Protein AF-0000000082271107 (afdb_homodimer)

Radius of gyration: 30.59 Å; Cα contacts (8 Å, |Δi|>4): 2003; chains: 2; bounding box: 73×80×65 Å

InterPro domains:
  IPR002496 Phosphoribosyl-AMP cyclohydrolase domain [PF01502] (279-354)
  IPR008179 Phosphoribosyl-ATP pyrophosphohydrolase [TIGR03188] (360-439)
  IPR021130 Phosphoribosyl-ATP pyrophosphohydrolase-like [PF01503] (360-442)

Organism: NCBI:txid303405

Secondary structure (DSSP, 8-state):
----EEEEESSS-TTSGGGTTGGGGSEEEE-TTTS-HHHHHHHHHHHHHHHHHHH-----SSHHHHHHHHHHHHHHHHHHHHHHHHIIIIIS---TTTSEEEEE--HHHHHHTTTHHHHHHHHTT-SEEEEETT-HHHHHHH-S-GGGEEEEEEGGG--HHHHHHHTTT-SEEEEEPPSS--HHHHHHHHHHHHHH---SS-EEEEEEEPP-TTS-HHHHHHHHHHHHHHSGGGTEEEEEES--HHHHHHHHHHT-----TT-PEEEEEE-TT-BEEEEEEE-HHHHHHHHHHTB-EEEETTTTEEEETTTTTS--EEEEEEEE-TTSSEEEEEEEE--SS---SSTTSSSBTTBS--HHHHHHHHHHHHHHHPPTT-HHHHHHH-HHHHHHHHHHHHHHHHH--SHHHHHHHHHHHHHHHHHHHHHTT--HHHHHHHHHHHTT--SPP--PPPHHHHHHHHHHHHHTT-/----EEEEESSS-TTSGGGTTGGGGSEEEE-TTTS-HHHHHHHHHHHHHHHHHHH-----SSHHHHHHHHHHHHHHHHHHHHHHHHIIIIIS---TTTSEEEEE--HHHHHHTTTHHHHHHHHTT-SEEEEETT-HHHHHHH-S-GGGEEEEEEGGG--HHHHHHHTTT-SEEEEEPPSS--HHHHHHHHHHHHHH---SS-EEEEEEEPP-TTS-HHHHHHHHHHHHHHSGGGTEEEEEES--HHHHHHHHHHT-----TT-PEEEEEE-TT-BEEEEEEE-HHHHHHHHHHTB-EEEETTTTEEEETTTTTS--EEEEEEEE-TTSSEEEEEEEE--SS---SSTTSSSBTTBS--HHHHHHHHHHHHHHHPPTT-HHHHHHH-HHHHHHHHHHHHHHHHH--SHHHHHHHHHHHHHHHHHHHHHTT--HHHHHHHHHHHTT--SPP--PPPHHHHHHHHHHHHGGG-

pLDDT: mean 90.33, std 12.38, range [27.52, 98.75]

Sequence (940 aa):
MTSLPFPSFANSSPTDGSSQHLSASGCCRISPQTCSSAFTDDYLAICAKNKEQALVDDSIEDKAAKDEAKKLKKKYMKQGMAMASKYLQETSKLDVSIVDVQVVIEPAQIIQTDGCVCACFLDAGCASIVIDGSNLEALDAAKIPKERVVATFDGSDLDSSAIEAALGFASTVSVRLPTGLEKEKLMEIVNQVLTFVPSKSDKVIFELLHPTSSAPIEELTDLVAEISKKCKDGKGSIALIDPTAFELGMSYAACMKTDREDGLYTTVVCTRAGEALGLVYSSKESIVAALECGRGVYYSRSRNGLWRKGDTSGHYQTLHRLDVDCDGDALRFTVTQRGDDTAAFCHLNTLTCWGEPCGLRHLEGTLRERLQSAPEGSYTKRLFDDEELLRDKLVEEAQELSEATEPNDVAGELADVLYFAMVRAIKAGVSIDDAIAELDRRTRKVTRRKGDSKAFRIAAGNEILGKTEKMTSLPFPSFANSSPTDGSSQHLSASGCCRISPQTCSSAFTDDYLAICAKNKEQALVDDSIEDKAAKDEAKKLKKKYMKQGMAMASKYLQETSKLDVSIVDVQVVIEPAQIIQTDGCVCACFLDAGCASIVIDGSNLEALDAAKIPKERVVATFDGSDLDSSAIEAALGFASTVSVRLPTGLEKEKLMEIVNQVLTFVPSKSDKVIFELLHPTSSAPIEELTDLVAEISKKCKDGKGSIALIDPTAFELGMSYAACMKTDREDGLYTTVVCTRAGEALGLVYSSKESIVAALECGRGVYYSRSRNGLWRKGDTSGHYQTLHRLDVDCDGDALRFTVTQRGDDTAAFCHLNTLTCWGEPCGLRHLEGTLRERLQSAPEGSYTKRLFDDEELLRDKLVEEAQELSEATEPNDVAGELADVLYFAMVRAIKAGVSIDDAIAELDRRTRKVTRRKGDSKAFRIAAGNEILGKTEK

Solvent-accessible surface area (backbone atoms only — not comparable to full-atom values): 46032 Å² total; per-residue (Å²): 50,52,21,51,53,26,41,21,24,50,66,40,46,52,66,37,81,76,30,53,26,44,47,24,46,28,26,30,34,42,26,45,82,51,19,48,70,83,48,25,57,60,47,52,50,34,47,51,37,20,28,56,28,52,66,54,70,55,82,49,83,51,64,70,60,21,51,52,32,48,51,49,33,50,49,33,49,54,51,25,23,51,48,37,31,42,42,40,43,66,70,44,61,41,61,43,48,68,22,42,31,30,40,50,50,57,49,67,60,24,50,64,9,61,7,42,47,52,51,28,40,24,48,40,15,29,55,31,41,32,35,58,30,83,40,59,66,27,52,62,32,31,78,62,64,30,85,35,24,30,26,36,46,57,52,82,67,73,47,66,66,53,52,50,60,34,52,77,47,15,33,25,40,30,34,35,53,67,80,92,61,55,70,68,60,50,50,49,51,53,54,49,51,52,63,61,51,70,52,84,83,36,33,39,31,41,31,42,66,72,70,64,97,80,58,62,67,62,60,55,26,50,51,47,25,53,53,26,67,70,19,56,75,46,30,25,36,33,33,32,45,58,52,47,30,61,57,48,22,46,33,43,46,42,46,44,50,58,89,48,91,86,62,40,32,48,26,40,34,19,35,78,66,35,28,53,32,43,79,51,32,27,37,57,64,17,45,18,51,16,31,60,68,28,29,45,33,25,34,35,77,92,73,68,37,77,36,56,48,25,76,85,80,53,28,28,30,42,42,52,27,43,46,50,22,44,86,17,49,38,37,34,41,28,29,49,72,31,36,88,91,55,50,25,71,24,94,86,68,22,45,17,30,72,39,75,64,46,32,69,61,32,50,50,54,51,50,56,51,37,74,74,61,47,56,88,86,37,53,69,40,46,44,71,71,32,61,67,58,38,38,47,46,30,34,46,30,34,48,49,33,60,67,43,73,52,47,69,52,30,25,48,25,46,30,47,32,51,51,45,51,47,52,55,31,48,74,54,74,33,55,72,60,51,17,28,38,47,47,40,24,57,69,39,41,72,77,83,68,85,80,77,81,63,53,66,50,26,36,50,50,6,50,61,19,43,60,63,58,115,50,52,20,51,52,24,40,22,22,49,67,40,48,55,65,37,82,75,29,53,24,45,46,24,46,26,26,33,35,41,25,45,82,55,20,49,68,84,48,26,55,60,47,51,51,34,47,50,37,20,28,56,27,52,67,52,69,54,81,49,83,52,65,69,61,21,52,50,33,48,51,48,34,50,49,32,48,53,50,24,23,52,47,36,32,45,42,40,44,66,70,42,61,43,59,42,47,70,23,42,31,31,38,49,49,58,48,67,57,25,49,64,9,61,7,41,47,52,54,28,40,24,48,40,15,28,55,31,40,32,34,57,29,84,40,60,67,28,53,62,31,30,79,63,65,31,85,34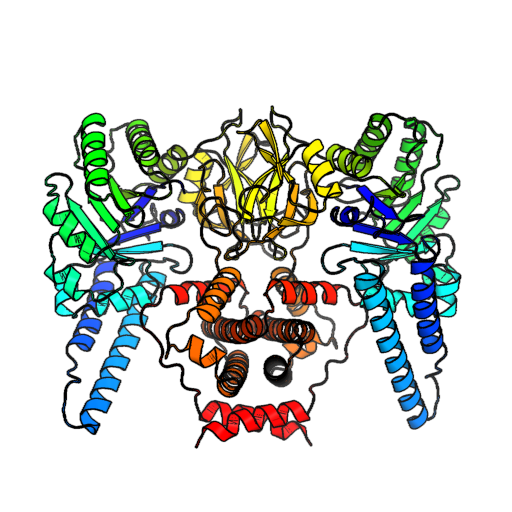,24,30,27,35,46,57,51,82,69,72,48,65,67,51,52,49,59,34,50,77,45,15,34,26,41,30,32,36,52,66,80,92,61,54,70,70,57,49,50,50,52,53,54,48,54,52,65,62,51,70,51,82,83,37,33,39,32,39,31,41,65,71,70,64,97,80,58,64,68,62,60,55,24,50,51,47,26,52,52,26,66,70,17,55,73,49,28,23,37,33,33,31,46,58,50,47,31,62,56,48,22,46,32,42,48,42,45,43,51,60,89,47,91,85,64,41,32,48,25,39,33,20,34,77,67,36,28,54,31,43,79,50,32,27,38,58,64,18,46,18,51,17,30,60,69,27,28,44,34,25,35,35,77,93,73,69,38,79,36,56,48,24,77,84,81,53,29,27,32,43,42,52,26,43,46,50,21,44,85,17,48,37,38,36,42,28,28,48,73,31,34,88,90,56,51,24,70,23,94,86,68,22,44,17,30,72,38,74,66,48,32,69,61,31,50,50,53,52,50,55,50,35,74,76,63,46,56,87,87,37,52,68,41,46,43,72,71,30,62,66,59,39,38,53,44,30,34,36,29,36,49,48,33,60,66,42,73,51,48,70,52,31,25,49,25,45,30,47,32,51,49,45,52,47,53,55,31,48,74,54,72,34,53,72,61,51,19,28,39,47,48,40,24,58,69,39,39,72,77,81,68,86,80,77,82,66,36,68,61,14,38,54,48,15,54,63,19,52,62,64,73,116

Structure (mmCIF, N/CA/C/O backbone):
data_AF-0000000082271107-model_v1
#
loop_
_entity.id
_entity.type
_entity.pdbx_description
1 polymer 'phosphoribosyl-ATP diphosphatase'
#
loop_
_atom_site.group_PDB
_atom_site.id
_atom_site.type_symbol
_atom_site.label_atom_id
_atom_site.label_alt_id
_atom_site.label_comp_id
_atom_site.label_asym_id
_atom_site.label_entity_id
_atom_site.label_seq_id
_atom_site.pdbx_PDB_ins_code
_atom_site.Cartn_x
_atom_site.Cartn_y
_atom_site.Cartn_z
_atom_site.occupancy
_atom_site.B_iso_or_equiv
_atom_site.auth_seq_id
_atom_site.auth_comp_id
_atom_site.auth_asym_id
_atom_site.auth_atom_id
_atom_site.pdbx_PDB_model_num
ATOM 1 N N . MET A 1 1 ? 11.719 -8.117 -15.398 1 74.5 1 MET A N 1
ATOM 2 C CA . MET A 1 1 ? 11.781 -8.758 -14.086 1 74.5 1 MET A CA 1
ATOM 3 C C . MET A 1 1 ? 12.891 -9.805 -14.047 1 74.5 1 MET A C 1
ATOM 5 O O . MET A 1 1 ? 13.102 -10.531 -15.023 1 74.5 1 MET A O 1
ATOM 9 N N . THR A 1 2 ? 13.57 -9.766 -12.883 1 74.62 2 THR A N 1
ATOM 10 C CA . THR A 1 2 ? 14.672 -10.703 -12.688 1 74.62 2 THR A CA 1
ATOM 11 C C . THR A 1 2 ? 14.141 -12.133 -12.539 1 74.62 2 THR A C 1
ATOM 13 O O . THR A 1 2 ? 13.109 -12.352 -11.906 1 74.62 2 THR A O 1
ATOM 16 N N . SER A 1 3 ? 14.82 -12.992 -13.18 1 82.94 3 SER A N 1
ATOM 17 C CA . SER A 1 3 ? 14.5 -14.406 -13.055 1 82.94 3 SER A CA 1
ATOM 18 C C . SER A 1 3 ? 14.992 -14.969 -11.727 1 82.94 3 SER A C 1
ATOM 20 O O . SER A 1 3 ? 16.203 -14.938 -11.445 1 82.94 3 SER A O 1
ATOM 22 N N . LEU A 1 4 ? 14.055 -15.422 -10.938 1 91.69 4 LEU A N 1
ATOM 23 C CA . LEU A 1 4 ? 14.391 -15.852 -9.586 1 91.69 4 LEU A CA 1
ATOM 24 C C . LEU A 1 4 ? 14.148 -17.344 -9.414 1 91.69 4 LEU A C 1
ATOM 26 O O . LEU A 1 4 ? 13.289 -17.922 -10.078 1 91.69 4 LEU A O 1
ATOM 30 N N . PRO A 1 5 ? 15 -17.953 -8.609 1 95.19 5 PRO A N 1
ATOM 31 C CA . PRO A 1 5 ? 14.766 -19.375 -8.305 1 95.19 5 PRO A CA 1
ATOM 32 C C . PRO A 1 5 ? 13.602 -19.578 -7.34 1 95.19 5 PRO A C 1
ATOM 34 O O . PRO A 1 5 ? 13.289 -18.703 -6.543 1 95.19 5 PRO A O 1
ATOM 37 N N . PHE A 1 6 ? 12.969 -20.734 -7.508 1 96.31 6 PHE A N 1
ATOM 38 C CA . PHE A 1 6 ? 11.914 -21.141 -6.586 1 96.31 6 PHE A CA 1
ATOM 39 C C . PHE A 1 6 ? 12.016 -22.641 -6.293 1 96.31 6 PHE A C 1
ATOM 41 O O . PHE A 1 6 ? 12.664 -23.375 -7.035 1 96.31 6 PHE A O 1
ATOM 48 N N . PRO A 1 7 ? 11.5 -23.094 -5.152 1 95.56 7 PRO A N 1
ATOM 49 C CA . PRO A 1 7 ? 11.602 -24.516 -4.793 1 95.56 7 PRO A CA 1
ATOM 50 C C . PRO A 1 7 ? 10.609 -25.391 -5.547 1 95.56 7 PRO A C 1
ATOM 52 O O . PRO A 1 7 ? 9.445 -25.016 -5.707 1 95.56 7 PRO A O 1
ATOM 55 N N . SER A 1 8 ? 11.102 -26.469 -5.98 1 95.38 8 SER A N 1
ATOM 56 C CA . SER A 1 8 ? 10.281 -27.562 -6.488 1 95.38 8 SER A CA 1
ATOM 57 C C . SER A 1 8 ? 10.336 -28.766 -5.566 1 95.38 8 SER A C 1
ATOM 59 O O . SER A 1 8 ? 11.383 -29.406 -5.438 1 95.38 8 SER A O 1
ATOM 61 N N . PHE A 1 9 ? 9.219 -29.016 -4.996 1 92.88 9 PHE A N 1
ATOM 62 C CA . PHE A 1 9 ? 9.133 -30.125 -4.07 1 92.88 9 PHE A CA 1
ATOM 63 C C . PHE A 1 9 ? 8.781 -31.422 -4.809 1 92.88 9 PHE A C 1
ATOM 65 O O . PHE A 1 9 ? 7.605 -31.766 -4.957 1 92.88 9 PHE A O 1
ATOM 72 N N . ALA A 1 10 ? 9.812 -32.094 -5.199 1 90.44 10 ALA A N 1
ATOM 73 C CA . ALA A 1 10 ? 9.641 -33.312 -5.984 1 90.44 10 ALA A CA 1
ATOM 74 C C . ALA A 1 10 ? 9.586 -34.531 -5.078 1 90.44 10 ALA A C 1
ATOM 76 O O . ALA A 1 10 ? 8.773 -35.438 -5.301 1 90.44 10 ALA A O 1
ATOM 77 N N . ASN A 1 11 ? 10.438 -34.531 -4.117 1 87.38 11 ASN A N 1
ATOM 78 C CA . ASN A 1 11 ? 10.508 -35.656 -3.199 1 87.38 11 ASN A CA 1
ATOM 79 C C . ASN A 1 11 ? 10.172 -35.25 -1.77 1 87.38 11 ASN A C 1
ATOM 81 O O . ASN A 1 11 ? 9.953 -36.094 -0.907 1 87.38 11 ASN A O 1
ATOM 85 N N . SER A 1 12 ? 10.219 -34 -1.545 1 85.5 12 SER A N 1
ATOM 86 C CA . SER A 1 12 ? 9.867 -33.438 -0.238 1 85.5 12 SER A CA 1
ATOM 87 C C . SER A 1 12 ? 8.523 -32.719 -0.277 1 85.5 12 SER A C 1
ATOM 89 O O . SER A 1 12 ? 7.953 -32.531 -1.352 1 85.5 12 SER A O 1
ATOM 91 N N . SER A 1 13 ? 8.133 -32.469 0.992 1 87.56 13 SER A N 1
ATOM 92 C CA . SER A 1 13 ? 6.895 -31.703 1.141 1 87.56 13 SER A CA 1
ATOM 93 C C . SER A 1 13 ? 7.172 -30.281 1.614 1 87.56 13 SER A C 1
ATOM 95 O O . SER A 1 13 ? 8.148 -30.047 2.318 1 87.56 13 SER A O 1
ATOM 97 N N . PRO A 1 14 ? 6.301 -29.422 1.194 1 88.62 14 PRO A N 1
ATOM 98 C CA . PRO A 1 14 ? 6.473 -28.047 1.68 1 88.62 14 PRO A CA 1
ATOM 99 C C . PRO A 1 14 ? 6.332 -27.938 3.197 1 88.62 14 PRO A C 1
ATOM 101 O O . PRO A 1 14 ? 6.668 -26.906 3.777 1 88.62 14 PRO A O 1
ATOM 104 N N . THR A 1 15 ? 5.859 -28.969 3.881 1 87.69 15 THR A N 1
ATOM 105 C CA . THR A 1 15 ? 5.637 -28.922 5.32 1 87.69 15 THR A CA 1
ATOM 106 C C . THR A 1 15 ? 6.789 -29.562 6.074 1 87.69 15 THR A C 1
ATOM 108 O O . THR A 1 15 ? 6.809 -29.578 7.309 1 87.69 15 THR A O 1
ATOM 111 N N . ASP A 1 16 ? 7.633 -30.109 5.27 1 85.5 16 ASP A N 1
ATOM 112 C CA . ASP A 1 16 ? 8.812 -30.656 5.926 1 85.5 16 ASP A CA 1
ATOM 113 C C . ASP A 1 16 ? 9.57 -29.578 6.695 1 85.5 16 ASP A C 1
ATOM 115 O O . ASP A 1 16 ? 9.641 -28.422 6.254 1 85.5 16 ASP A O 1
ATOM 119 N N . GLY A 1 17 ? 10.031 -29.891 7.879 1 79.56 17 GLY A N 1
ATOM 120 C CA . GLY A 1 17 ? 10.68 -28.938 8.766 1 79.56 17 GLY A CA 1
ATOM 121 C C . GLY A 1 17 ? 11.68 -28.031 8.055 1 79.56 17 GLY A C 1
ATOM 122 O O . GLY A 1 17 ? 11.617 -26.812 8.18 1 79.56 17 GLY A O 1
ATOM 123 N N . SER A 1 18 ? 12.453 -28.594 7.234 1 79.75 18 SER A N 1
ATOM 124 C CA . SER A 1 18 ? 13.516 -27.828 6.586 1 79.75 18 SER A CA 1
ATOM 125 C C . SER A 1 18 ? 12.984 -27.047 5.387 1 79.75 18 SER A C 1
ATOM 127 O O . SER A 1 18 ? 13.656 -26.156 4.875 1 79.75 18 SER A O 1
ATOM 129 N N . SER A 1 19 ? 11.719 -27.312 5.008 1 86.06 19 SER A N 1
ATOM 130 C CA . SER A 1 19 ? 11.188 -26.719 3.783 1 86.06 19 SER A CA 1
ATOM 131 C C . SER A 1 19 ? 10.023 -25.781 4.082 1 86.06 19 SER A C 1
ATOM 133 O O . SER A 1 19 ? 9.484 -25.156 3.174 1 86.06 19 SER A O 1
ATOM 135 N N . GLN A 1 20 ? 9.617 -25.641 5.289 1 85.5 20 GLN A N 1
ATOM 136 C CA . GLN A 1 20 ? 8.344 -25.047 5.707 1 85.5 20 GLN A CA 1
ATOM 137 C C . GLN A 1 20 ? 8.219 -23.609 5.234 1 85.5 20 GLN A C 1
ATOM 139 O O . GLN A 1 20 ? 7.117 -23.125 4.984 1 85.5 20 GLN A O 1
ATOM 144 N N . HIS A 1 21 ? 9.289 -22.922 4.938 1 90.75 21 HIS A N 1
ATOM 145 C CA . HIS A 1 21 ? 9.172 -21.5 4.652 1 90.75 21 HIS A CA 1
ATOM 146 C C . HIS A 1 21 ? 9.766 -21.156 3.289 1 90.75 21 HIS A C 1
ATOM 148 O O . HIS A 1 21 ? 9.859 -19.984 2.922 1 90.75 21 HIS A O 1
ATOM 154 N N . LEU A 1 22 ? 9.969 -22.172 2.518 1 94.75 22 LEU A N 1
ATOM 155 C CA . LEU A 1 22 ? 10.68 -21.922 1.27 1 94.75 22 LEU A CA 1
ATOM 156 C C . LEU A 1 22 ? 9.75 -21.328 0.223 1 94.75 22 LEU A C 1
ATOM 158 O O . LEU A 1 22 ? 10.211 -20.656 -0.707 1 94.75 22 LEU A O 1
ATOM 162 N N . SER A 1 23 ? 8.461 -21.547 0.401 1 93.31 23 SER A N 1
ATOM 163 C CA . SER A 1 23 ? 7.504 -20.984 -0.551 1 93.31 23 SER A CA 1
ATOM 164 C C . SER A 1 23 ? 7.473 -19.453 -0.468 1 93.31 23 SER A C 1
ATOM 166 O O . SER A 1 23 ? 6.938 -18.797 -1.358 1 93.31 23 SER A O 1
ATOM 168 N N . ALA A 1 24 ? 8.086 -18.891 0.541 1 95.38 24 ALA A N 1
ATOM 169 C CA . ALA A 1 24 ? 8.156 -17.438 0.691 1 95.38 24 ALA A CA 1
ATOM 170 C C . ALA A 1 24 ? 8.992 -16.812 -0.425 1 95.38 24 ALA A C 1
ATOM 172 O O . ALA A 1 24 ? 9 -15.594 -0.588 1 95.38 24 ALA A O 1
ATOM 173 N N . SER A 1 25 ? 9.594 -17.641 -1.249 1 94.06 25 SER A N 1
ATOM 174 C CA . SER A 1 25 ? 10.312 -17.141 -2.418 1 94.06 25 SER A CA 1
ATOM 175 C C . SER A 1 25 ? 9.344 -16.672 -3.498 1 94.06 25 SER A C 1
ATOM 177 O O . SER A 1 25 ? 9.758 -16.109 -4.512 1 94.06 25 SER A O 1
ATOM 179 N N . GLY A 1 26 ? 8.055 -16.859 -3.291 1 93.88 26 GLY A N 1
ATOM 180 C CA . GLY A 1 26 ? 7.043 -16.281 -4.152 1 93.88 26 GLY A CA 1
ATOM 181 C C . GLY A 1 26 ? 6.375 -17.281 -5.066 1 93.88 26 GLY A C 1
ATOM 182 O O . GLY A 1 26 ? 5.262 -17.062 -5.539 1 93.88 26 GLY A O 1
ATOM 183 N N . CYS A 1 27 ? 7.098 -18.344 -5.332 1 95.56 27 CYS A N 1
ATOM 184 C CA . CYS A 1 27 ? 6.613 -19.422 -6.188 1 95.56 27 CYS A CA 1
ATOM 185 C C . CYS A 1 27 ? 7.07 -20.781 -5.668 1 95.56 27 CYS A C 1
ATOM 187 O O . CYS A 1 27 ? 8.102 -20.875 -5.004 1 95.56 27 CYS A O 1
ATOM 189 N N . CYS A 1 28 ? 6.277 -21.781 -5.918 1 96.75 28 CYS A N 1
ATOM 190 C CA . CYS A 1 28 ? 6.727 -23.141 -5.641 1 96.75 28 CYS A CA 1
ATOM 191 C C . CYS A 1 28 ? 5.996 -24.141 -6.523 1 96.75 28 CYS A C 1
ATOM 193 O O . CYS A 1 28 ? 4.941 -23.844 -7.078 1 96.75 28 CYS A O 1
ATOM 195 N N . ARG A 1 29 ? 6.66 -25.234 -6.699 1 96.81 29 ARG A N 1
ATOM 196 C CA . ARG A 1 29 ? 6.078 -26.359 -7.414 1 96.81 29 ARG A CA 1
ATOM 197 C C . ARG A 1 29 ? 5.934 -27.578 -6.496 1 96.81 29 ARG A C 1
ATOM 199 O O . ARG A 1 29 ? 6.848 -27.906 -5.742 1 96.81 29 ARG A O 1
ATOM 206 N N . ILE A 1 30 ? 4.77 -28.141 -6.543 1 96 30 ILE A N 1
ATOM 207 C CA . ILE A 1 30 ? 4.566 -29.344 -5.742 1 96 30 ILE A CA 1
ATOM 208 C C . ILE A 1 30 ? 4.258 -30.516 -6.652 1 96 30 ILE A C 1
ATOM 210 O O . ILE A 1 30 ? 3.617 -30.359 -7.695 1 96 30 ILE A O 1
ATOM 214 N N . SER A 1 31 ? 4.727 -31.672 -6.234 1 95.25 31 SER A N 1
ATOM 215 C CA . SER A 1 31 ? 4.465 -32.938 -6.906 1 95.25 31 SER A CA 1
ATOM 216 C C . SER A 1 31 ? 3.742 -33.906 -5.98 1 95.25 31 SER A C 1
ATOM 218 O O . SER A 1 31 ? 4.375 -34.781 -5.363 1 95.25 31 SER A O 1
ATOM 220 N N . PRO A 1 32 ? 2.432 -33.844 -6.023 1 94 32 PRO A N 1
ATOM 221 C CA . PRO A 1 32 ? 1.649 -34.562 -5.016 1 94 32 PRO A CA 1
ATOM 222 C C . PRO A 1 32 ? 1.873 -36.062 -5.066 1 94 32 PRO A C 1
ATOM 224 O O . PRO A 1 32 ? 1.762 -36.75 -4.043 1 94 32 PRO A O 1
ATOM 227 N N . GLN A 1 33 ? 2.162 -36.656 -6.137 1 89.31 33 GLN A N 1
ATOM 228 C CA . GLN A 1 33 ? 2.27 -38.094 -6.27 1 89.31 33 GLN A CA 1
ATOM 229 C C . GLN A 1 33 ? 3.604 -38.594 -5.727 1 89.31 33 GLN A C 1
ATOM 231 O O . GLN A 1 33 ? 3.707 -39.75 -5.285 1 89.31 33 GLN A O 1
ATOM 236 N N . THR A 1 34 ? 4.602 -37.75 -5.789 1 86.12 34 THR A N 1
ATOM 237 C CA . THR A 1 34 ? 5.926 -38.25 -5.426 1 86.12 34 THR A CA 1
ATOM 238 C C . THR A 1 34 ? 6.328 -37.75 -4.039 1 86.12 34 THR A C 1
ATOM 240 O O . THR A 1 34 ? 7.266 -38.25 -3.436 1 86.12 34 THR A O 1
ATOM 243 N N . CYS A 1 35 ? 5.746 -36.812 -3.635 1 78.94 35 CYS A N 1
ATOM 244 C CA . CYS A 1 35 ? 6.145 -36.281 -2.338 1 78.94 35 CYS A CA 1
ATOM 245 C C . CYS A 1 35 ? 5.906 -37.312 -1.231 1 78.94 35 CYS A C 1
ATOM 247 O O . CYS A 1 35 ? 5.641 -38.469 -1.509 1 78.94 35 CYS A O 1
ATOM 249 N N . SER A 1 36 ? 5.422 -37.125 -0.1 1 73.19 36 SER A N 1
ATOM 250 C CA . SER A 1 36 ? 5.148 -38.031 1.008 1 73.19 36 SER A CA 1
ATOM 251 C C . SER A 1 36 ? 3.742 -38.625 0.914 1 73.19 36 SER A C 1
ATOM 253 O O . SER A 1 36 ? 2.836 -37.969 0.373 1 73.19 36 SER A O 1
ATOM 255 N N . SER A 1 37 ? 3.662 -39.75 1.381 1 68.19 37 SER A N 1
ATOM 256 C CA . SER A 1 37 ? 2.416 -40.531 1.316 1 68.19 37 SER A CA 1
ATOM 257 C C . SER A 1 37 ? 1.258 -39.719 1.917 1 68.19 37 SER A C 1
ATOM 259 O O . SER A 1 37 ? 0.133 -39.781 1.414 1 68.19 37 SER A O 1
ATOM 261 N N . ALA A 1 38 ? 1.581 -38.906 2.861 1 69.5 38 ALA A N 1
ATOM 262 C CA . ALA A 1 38 ? 0.523 -38.188 3.545 1 69.5 38 ALA A CA 1
ATOM 263 C C . ALA A 1 38 ? -0.101 -37.125 2.621 1 69.5 38 ALA A C 1
ATOM 265 O O . ALA A 1 38 ? -1.255 -36.75 2.809 1 69.5 38 ALA A O 1
ATOM 266 N N . PHE A 1 39 ? 0.502 -36.812 1.603 1 83.56 39 PHE A N 1
ATOM 267 C CA . PHE A 1 39 ? 0.034 -35.812 0.655 1 83.56 39 PHE A CA 1
ATOM 268 C C . PHE A 1 39 ? -0.651 -36.469 -0.537 1 83.56 39 PHE A C 1
ATOM 270 O O . PHE A 1 39 ? -1.603 -35.938 -1.095 1 83.56 39 PHE A O 1
ATOM 277 N N . THR A 1 40 ? -0.266 -37.688 -0.692 1 89.75 40 THR A N 1
ATOM 278 C CA . THR A 1 40 ? -0.69 -38.375 -1.911 1 89.75 40 THR A CA 1
ATOM 279 C C . THR A 1 40 ? -2.139 -38.844 -1.794 1 89.75 40 THR A C 1
ATOM 281 O O . THR A 1 40 ? -2.898 -38.781 -2.762 1 89.75 40 THR A O 1
ATOM 284 N N . ASP A 1 41 ? -2.51 -39.25 -0.64 1 91.25 41 ASP A N 1
ATOM 285 C CA . ASP A 1 41 ? -3.859 -39.781 -0.462 1 91.25 41 ASP A CA 1
ATOM 286 C C . ASP A 1 41 ? -4.91 -38.688 -0.709 1 91.25 41 ASP A C 1
ATOM 288 O O . ASP A 1 41 ? -5.891 -38.938 -1.42 1 91.25 41 ASP A O 1
ATOM 292 N N . ASP A 1 42 ? -4.719 -37.594 -0.142 1 93.75 42 ASP A N 1
ATOM 293 C CA . ASP A 1 42 ? -5.648 -36.469 -0.332 1 93.75 42 ASP A CA 1
ATOM 294 C C . ASP A 1 42 ? -5.703 -36.062 -1.797 1 93.75 42 ASP A C 1
ATOM 296 O O . ASP A 1 42 ? -6.773 -35.75 -2.318 1 93.75 42 ASP A O 1
ATOM 300 N N . TYR A 1 43 ? -4.59 -36.125 -2.354 1 96.06 43 TYR A N 1
ATOM 301 C CA . TYR A 1 43 ? -4.504 -35.75 -3.766 1 96.06 43 TYR A CA 1
ATOM 302 C C . TYR A 1 43 ? -5.285 -36.75 -4.621 1 96.06 43 TYR A C 1
ATOM 304 O O . TYR A 1 43 ? -6.062 -36.344 -5.492 1 96.06 43 TYR A O 1
ATOM 312 N N . LEU A 1 44 ? -5.105 -37.969 -4.367 1 95.81 44 LEU A N 1
ATOM 313 C CA . LEU A 1 44 ? -5.797 -39 -5.133 1 95.81 44 LEU A CA 1
ATOM 314 C C . LEU A 1 44 ? -7.305 -38.938 -4.906 1 95.81 44 LEU A C 1
ATOM 316 O O . LEU A 1 44 ? -8.086 -39.219 -5.816 1 95.81 44 LEU A O 1
ATOM 320 N N . ALA A 1 45 ? -7.652 -38.531 -3.707 1 96.56 45 ALA A N 1
ATOM 321 C CA . ALA A 1 45 ? -9.07 -38.375 -3.42 1 96.56 45 ALA A CA 1
ATOM 322 C C . ALA A 1 45 ? -9.656 -37.219 -4.254 1 96.56 45 ALA A C 1
ATOM 324 O O . ALA A 1 45 ? -10.805 -37.312 -4.707 1 96.56 45 ALA A O 1
ATOM 325 N N . ILE A 1 46 ? -8.93 -36.188 -4.414 1 97.88 46 ILE A N 1
ATOM 326 C CA . ILE A 1 46 ? -9.359 -35.062 -5.254 1 97.88 46 ILE A CA 1
ATOM 327 C C . ILE A 1 46 ? -9.516 -35.531 -6.695 1 97.88 46 ILE A C 1
ATOM 329 O O . ILE A 1 46 ? -10.516 -35.219 -7.348 1 97.88 46 ILE A O 1
ATOM 333 N N . CYS A 1 47 ? -8.562 -36.312 -7.176 1 97.5 47 CYS A N 1
ATOM 334 C CA . CYS A 1 47 ? -8.633 -36.844 -8.531 1 97.5 47 CYS A CA 1
ATOM 335 C C . CYS A 1 47 ? -9.859 -37.719 -8.703 1 97.5 47 CYS A C 1
ATOM 337 O O . CYS A 1 47 ? -10.547 -37.656 -9.719 1 97.5 47 CYS A O 1
ATOM 339 N N . ALA A 1 48 ? -10.086 -38.5 -7.703 1 97.62 48 ALA A N 1
ATOM 340 C CA . ALA A 1 48 ? -11.242 -39.406 -7.758 1 97.62 48 ALA A CA 1
ATOM 341 C C . ALA A 1 48 ? -12.547 -38.594 -7.855 1 97.62 48 ALA A C 1
ATOM 343 O O . ALA A 1 48 ? -13.445 -38.969 -8.617 1 97.62 48 ALA A O 1
ATOM 344 N N . LYS A 1 49 ? -12.602 -37.594 -7.078 1 97.81 49 LYS A N 1
ATOM 345 C CA . LYS A 1 49 ? -13.797 -36.75 -7.109 1 97.81 49 LYS A CA 1
ATOM 346 C C . LYS A 1 49 ? -13.977 -36.094 -8.484 1 97.81 49 LYS A C 1
ATOM 348 O O . LYS A 1 49 ? -15.109 -35.969 -8.969 1 97.81 49 LYS A O 1
ATOM 353 N N . ASN A 1 50 ? -12.969 -35.688 -9.07 1 97.38 50 ASN A N 1
ATOM 354 C CA . ASN A 1 50 ? -13.031 -35.062 -10.391 1 97.38 50 ASN A CA 1
ATOM 355 C C . ASN A 1 50 ? -13.344 -36.094 -11.477 1 97.38 50 ASN A C 1
ATOM 357 O O . ASN A 1 50 ? -13.938 -35.75 -12.508 1 97.38 50 ASN A O 1
ATOM 361 N N . LYS A 1 51 ? -12.922 -37.312 -11.266 1 96.88 51 LYS A N 1
ATOM 362 C CA . LYS A 1 51 ? -13.32 -38.375 -12.172 1 96.88 51 LYS A CA 1
ATOM 363 C C . LYS A 1 51 ? -14.836 -38.594 -12.141 1 96.88 51 LYS A C 1
ATOM 365 O O . LYS A 1 51 ? -15.461 -38.812 -13.188 1 96.88 51 LYS A O 1
ATOM 370 N N . GLU A 1 52 ? -15.375 -38.562 -10.93 1 96.69 52 GLU A N 1
ATOM 371 C CA . GLU A 1 52 ? -16.828 -38.625 -10.789 1 96.69 52 GLU A CA 1
ATOM 372 C C . GLU A 1 52 ? -17.516 -37.531 -11.578 1 96.69 52 GLU A C 1
ATOM 374 O O . GLU A 1 52 ? -18.531 -37.75 -12.242 1 96.69 52 GLU A O 1
ATOM 379 N N . GLN A 1 53 ? -16.984 -36.406 -11.469 1 95.56 53 GLN A N 1
ATOM 380 C CA . GLN A 1 53 ? -17.531 -35.25 -12.188 1 95.56 53 GLN A CA 1
ATOM 381 C C . GLN A 1 53 ? -17.516 -35.5 -13.695 1 95.56 53 GLN A C 1
ATOM 383 O O . GLN A 1 53 ? -18.5 -35.25 -14.383 1 95.56 53 GLN A O 1
ATOM 388 N N . ALA A 1 54 ? -16.406 -35.969 -14.18 1 93.81 54 ALA A N 1
ATOM 389 C CA . ALA A 1 54 ? -16.203 -36.156 -15.609 1 93.81 54 ALA A CA 1
ATOM 390 C C . ALA A 1 54 ? -17.125 -37.25 -16.156 1 93.81 54 ALA A C 1
ATOM 392 O O . ALA A 1 54 ? -17.516 -37.219 -17.328 1 93.81 54 ALA A O 1
ATOM 393 N N . LEU A 1 55 ? -17.516 -38.156 -15.383 1 93.88 55 LEU A N 1
ATOM 394 C CA . LEU A 1 55 ? -18.297 -39.312 -15.812 1 93.88 55 LEU A CA 1
ATOM 395 C C . LEU A 1 55 ? -19.781 -38.969 -15.891 1 93.88 55 LEU A C 1
ATOM 397 O O . LEU A 1 55 ? -20.562 -39.719 -16.469 1 93.88 55 LEU A O 1
ATOM 401 N N . VAL A 1 56 ? -20.141 -37.812 -15.344 1 93.06 56 VAL A N 1
ATOM 402 C CA . VAL A 1 56 ? -21.547 -37.406 -15.445 1 93.06 56 VAL A CA 1
ATOM 403 C C . VAL A 1 56 ? -21.875 -37.062 -16.891 1 93.06 56 VAL A C 1
ATOM 405 O O . VAL A 1 56 ? -21.25 -36.188 -17.484 1 93.06 56 VAL A O 1
ATOM 408 N N . ASP A 1 57 ? -22.781 -37.75 -17.469 1 86.56 57 ASP A N 1
ATOM 409 C CA . ASP A 1 57 ? -23.219 -37.5 -18.844 1 86.56 57 ASP A CA 1
ATOM 410 C C . ASP A 1 57 ? -24.344 -36.469 -18.875 1 86.56 57 ASP A C 1
ATOM 412 O O . ASP A 1 57 ? -25.484 -36.75 -18.516 1 86.56 57 ASP A O 1
ATOM 416 N N . ASP A 1 58 ? -23.984 -35.312 -19.328 1 79.81 58 ASP A N 1
ATOM 417 C CA . ASP A 1 58 ? -25 -34.281 -19.391 1 79.81 58 ASP A CA 1
ATOM 418 C C . ASP A 1 58 ? -25.438 -34 -20.828 1 79.81 58 ASP A C 1
ATOM 420 O O . ASP A 1 58 ? -25.984 -32.938 -21.141 1 79.81 58 ASP A O 1
ATOM 424 N N . SER A 1 59 ? -25.188 -34.875 -21.734 1 80.5 59 SER A N 1
ATOM 425 C CA . SER A 1 59 ? -25.625 -34.781 -23.109 1 80.5 59 SER A CA 1
ATOM 426 C C . SER A 1 59 ? -26.922 -35.562 -23.344 1 80.5 59 SER A C 1
ATOM 428 O O . SER A 1 59 ? -27.266 -35.875 -24.469 1 80.5 59 SER A O 1
ATOM 430 N N . ILE A 1 60 ? -27.656 -35.625 -22.375 1 83.25 60 ILE A N 1
ATOM 431 C CA . ILE A 1 60 ? -28.906 -36.344 -22.422 1 83.25 60 ILE A CA 1
ATOM 432 C C . ILE A 1 60 ? -29.984 -35.5 -23.078 1 83.25 60 ILE A C 1
ATOM 434 O O . ILE A 1 60 ? -30.031 -34.281 -22.891 1 83.25 60 ILE A O 1
ATOM 438 N N . GLU A 1 61 ? -30.797 -36.062 -23.875 1 85.31 61 GLU A N 1
ATOM 439 C CA . GLU A 1 61 ? -31.828 -35.344 -24.641 1 85.31 61 GLU A CA 1
ATOM 440 C C . GLU A 1 61 ? -32.969 -34.906 -23.734 1 85.31 61 GLU A C 1
ATOM 442 O O . GLU A 1 61 ? -33.5 -33.812 -23.906 1 85.31 61 GLU A O 1
ATOM 447 N N . ASP A 1 62 ? -33.312 -35.688 -22.766 1 88.69 62 ASP A N 1
ATOM 448 C CA . ASP A 1 62 ? -34.375 -35.312 -21.844 1 88.69 62 ASP A CA 1
ATOM 449 C C . ASP A 1 62 ? -34 -34.125 -20.984 1 88.69 62 ASP A C 1
ATOM 451 O O . ASP A 1 62 ? -32.969 -34.125 -20.281 1 88.69 62 ASP A O 1
ATOM 455 N N . LYS A 1 63 ? -34.781 -33.094 -21.031 1 85.75 63 LYS A N 1
ATOM 456 C CA . LYS A 1 63 ? -34.469 -31.812 -20.391 1 85.75 63 LYS A CA 1
ATOM 457 C C . LYS A 1 63 ? -34.344 -31.969 -18.875 1 85.75 63 LYS A C 1
ATOM 459 O O . LYS A 1 63 ? -33.438 -31.406 -18.266 1 85.75 63 LYS A O 1
ATOM 464 N N . ALA A 1 64 ? -35.375 -32.656 -18.344 1 88.69 64 ALA A N 1
ATOM 465 C CA . ALA A 1 64 ? -35.344 -32.875 -16.891 1 88.69 64 ALA A CA 1
ATOM 466 C C . ALA A 1 64 ? -34.125 -33.625 -16.453 1 88.69 64 ALA A C 1
ATOM 468 O O . ALA A 1 64 ? -33.469 -33.25 -15.469 1 88.69 64 ALA A O 1
ATOM 469 N N . ALA A 1 65 ? -33.812 -34.656 -17.141 1 88.19 65 ALA A N 1
ATOM 470 C CA . ALA A 1 65 ? -32.625 -35.469 -16.844 1 88.19 65 ALA A CA 1
ATOM 471 C C . ALA A 1 65 ? -31.344 -34.656 -17.062 1 88.19 65 ALA A C 1
ATOM 473 O O . ALA A 1 65 ? -30.375 -34.812 -16.297 1 88.19 65 ALA A O 1
ATOM 474 N N . LYS A 1 66 ? -31.344 -33.938 -18.016 1 89.88 66 LYS A N 1
ATOM 475 C CA . LYS A 1 66 ? -30.203 -33.094 -18.312 1 89.88 66 LYS A CA 1
ATOM 476 C C . LYS A 1 66 ? -29.969 -32.062 -17.188 1 89.88 66 LYS A C 1
ATOM 478 O O . LYS A 1 66 ? -28.828 -31.844 -16.781 1 89.88 66 LYS A O 1
ATOM 483 N N . ASP A 1 67 ? -31.016 -31.516 -16.75 1 90.75 67 ASP A N 1
ATOM 484 C CA . ASP A 1 67 ? -30.906 -30.562 -15.656 1 90.75 67 ASP A CA 1
ATOM 485 C C . ASP A 1 67 ? -30.375 -31.219 -14.383 1 90.75 67 ASP A C 1
ATOM 487 O O . ASP A 1 67 ? -29.578 -30.625 -13.656 1 90.75 67 ASP A O 1
ATOM 491 N N . GLU A 1 68 ? -30.875 -32.344 -14.164 1 91.25 68 GLU A N 1
ATOM 492 C CA . GLU A 1 68 ? -30.406 -33.062 -12.992 1 91.25 68 GLU A CA 1
ATOM 493 C C . GLU A 1 68 ? -28.938 -33.438 -13.125 1 91.25 68 GLU A C 1
ATOM 495 O O . GLU A 1 68 ? -28.188 -33.375 -12.141 1 91.25 68 GLU A O 1
ATOM 500 N N . ALA A 1 69 ? -28.531 -33.844 -14.258 1 91 69 ALA A N 1
ATOM 501 C CA . ALA A 1 69 ? -27.125 -34.156 -14.508 1 91 69 ALA A CA 1
ATOM 502 C C . ALA A 1 69 ? -26.25 -32.906 -14.336 1 91 69 ALA A C 1
ATOM 504 O O . ALA A 1 69 ? -25.156 -33 -13.766 1 91 69 ALA A O 1
ATOM 505 N N . LYS A 1 70 ? -26.703 -31.875 -14.805 1 90.81 70 LYS A N 1
ATOM 506 C CA . LYS A 1 70 ? -25.969 -30.625 -14.664 1 90.81 70 LYS A CA 1
ATOM 507 C C . LYS A 1 70 ? -25.812 -30.234 -13.195 1 90.81 70 LYS A C 1
ATOM 509 O O . LYS A 1 70 ? -24.75 -29.766 -12.781 1 90.81 70 LYS A O 1
ATOM 514 N N . LYS A 1 71 ? -26.812 -30.422 -12.484 1 92.44 71 LYS A N 1
ATOM 515 C CA . LYS A 1 71 ? -26.781 -30.141 -11.055 1 92.44 71 LYS A CA 1
ATOM 516 C C . LYS A 1 71 ? -25.781 -31.047 -10.344 1 92.44 71 LYS A C 1
ATOM 518 O O . LYS A 1 71 ? -25.047 -30.609 -9.445 1 92.44 71 LYS A O 1
ATOM 523 N N . LEU A 1 72 ? -25.844 -32.219 -10.773 1 93.06 72 LEU A N 1
ATOM 524 C CA . LEU A 1 72 ? -24.922 -33.188 -10.172 1 93.06 72 LEU A CA 1
ATOM 525 C C . LEU A 1 72 ? -23.484 -32.875 -10.508 1 93.06 72 LEU A C 1
ATOM 527 O O . LEU A 1 72 ? -22.609 -32.938 -9.641 1 93.06 72 LEU A O 1
ATOM 531 N N . LYS A 1 73 ? -23.188 -32.562 -11.719 1 92.75 73 LYS A N 1
ATOM 532 C CA . LYS A 1 73 ? -21.859 -32.188 -12.148 1 92.75 73 LYS A CA 1
ATOM 533 C C . LYS A 1 73 ? -21.359 -30.969 -11.367 1 92.75 73 LYS A C 1
ATOM 535 O O . LYS A 1 73 ? -20.203 -30.938 -10.945 1 92.75 73 LYS A O 1
ATOM 540 N N . LYS A 1 74 ? -22.25 -30.062 -11.195 1 92.44 74 LYS A N 1
ATOM 541 C CA . LYS A 1 74 ? -21.922 -28.875 -10.422 1 92.44 74 LYS A CA 1
ATOM 542 C C . LYS A 1 74 ? -21.609 -29.219 -8.969 1 92.44 74 LYS A C 1
ATOM 544 O O . LYS A 1 74 ? -20.719 -28.641 -8.359 1 92.44 74 LYS A O 1
ATOM 549 N N . LYS A 1 75 ? -22.344 -30.078 -8.469 1 94.88 75 LYS A N 1
ATOM 550 C CA . LYS A 1 75 ? -22.125 -30.516 -7.098 1 94.88 75 LYS A CA 1
ATOM 551 C C . LYS A 1 75 ? -20.75 -31.156 -6.945 1 94.88 75 LYS A C 1
ATOM 553 O O . LYS A 1 75 ? -20.016 -30.844 -6 1 94.88 75 LYS A O 1
ATOM 558 N N . TYR A 1 76 ? -20.406 -32 -7.848 1 94.88 76 TYR A N 1
ATOM 559 C CA . TYR A 1 76 ? -19.094 -32.656 -7.809 1 94.88 76 TYR A CA 1
ATOM 560 C C . TYR A 1 76 ? -17.969 -31.641 -8 1 94.88 76 TYR A C 1
ATOM 562 O O . TYR A 1 76 ? -16.922 -31.734 -7.355 1 94.88 76 TYR A O 1
ATOM 570 N N . MET A 1 77 ? -18.203 -30.734 -8.859 1 94.94 77 MET A N 1
ATOM 571 C CA . MET A 1 77 ? -17.234 -29.672 -9.078 1 94.94 77 MET A CA 1
ATOM 572 C C . MET A 1 77 ? -16.969 -28.891 -7.793 1 94.94 77 MET A C 1
ATOM 574 O O . MET A 1 77 ? -15.805 -28.672 -7.426 1 94.94 77 MET A O 1
ATOM 578 N N . LYS A 1 78 ? -17.969 -28.531 -7.109 1 95 78 LYS A N 1
ATOM 579 C CA . LYS A 1 78 ? -17.859 -27.781 -5.863 1 95 78 LYS A CA 1
ATOM 580 C C . LYS A 1 78 ? -17.141 -28.594 -4.789 1 95 78 LYS A C 1
ATOM 582 O O . LYS A 1 78 ? -16.328 -28.062 -4.035 1 95 78 LYS A O 1
ATOM 587 N N . GLN A 1 79 ? -17.469 -29.812 -4.754 1 96.38 79 GLN A N 1
ATOM 588 C CA . GLN A 1 79 ? -16.828 -30.703 -3.787 1 96.38 79 GLN A CA 1
ATOM 589 C C . GLN A 1 79 ? -15.344 -30.859 -4.09 1 96.38 79 GLN A C 1
ATOM 591 O O . GLN A 1 79 ? -14.508 -30.797 -3.184 1 96.38 79 GLN A O 1
ATOM 596 N N . GLY A 1 80 ? -15.031 -31.109 -5.352 1 97 80 GLY A N 1
ATOM 597 C CA . GLY A 1 80 ? -13.641 -31.203 -5.75 1 97 80 GLY A CA 1
ATOM 598 C C . GLY A 1 80 ? -12.828 -29.969 -5.414 1 97 80 GLY A C 1
ATOM 599 O O . GLY A 1 80 ? -11.719 -30.062 -4.891 1 97 80 GLY A O 1
ATOM 600 N N . MET A 1 81 ? -13.391 -28.875 -5.723 1 95.94 81 MET A N 1
ATOM 601 C CA . MET A 1 81 ? -12.719 -27.609 -5.457 1 95.94 81 MET A CA 1
ATOM 602 C C . MET A 1 81 ? -12.484 -27.422 -3.963 1 95.94 81 MET A C 1
ATOM 604 O O . MET A 1 81 ? -11.414 -26.953 -3.553 1 95.94 81 MET A O 1
ATOM 608 N N . ALA A 1 82 ? -13.43 -27.75 -3.168 1 95.69 82 ALA A N 1
ATOM 609 C CA . ALA A 1 82 ? -13.297 -27.641 -1.716 1 95.69 82 ALA A CA 1
ATOM 610 C C . ALA A 1 82 ? -12.18 -28.547 -1.206 1 95.69 82 ALA A C 1
ATOM 612 O O . ALA A 1 82 ? -11.406 -28.156 -0.329 1 95.69 82 ALA A O 1
ATOM 613 N N . MET A 1 83 ? -12.156 -29.734 -1.737 1 97.12 83 MET A N 1
ATOM 614 C CA . MET A 1 83 ? -11.109 -30.672 -1.362 1 97.12 83 MET A CA 1
ATOM 615 C C . MET A 1 83 ? -9.734 -30.156 -1.759 1 97.12 83 MET A C 1
ATOM 617 O O . MET A 1 83 ? -8.781 -30.234 -0.978 1 97.12 83 MET A O 1
ATOM 621 N N . ALA A 1 84 ? -9.672 -29.625 -2.932 1 97.62 84 ALA A N 1
ATOM 622 C CA . ALA A 1 84 ? -8.398 -29.094 -3.422 1 97.62 84 ALA A CA 1
ATOM 623 C C . ALA A 1 84 ? -7.953 -27.891 -2.59 1 97.62 84 ALA A C 1
ATOM 625 O O . ALA A 1 84 ? -6.77 -27.766 -2.268 1 97.62 84 ALA A O 1
ATOM 626 N N . SER A 1 85 ? -8.852 -27.047 -2.285 1 96.06 85 SER A N 1
ATOM 627 C CA . SER A 1 85 ? -8.547 -25.891 -1.445 1 96.06 85 SER A CA 1
ATOM 628 C C . SER A 1 85 ? -8.016 -26.328 -0.084 1 96.06 85 SER A C 1
ATOM 630 O O . SER A 1 85 ? -7.035 -25.766 0.412 1 96.06 85 SER A O 1
ATOM 632 N N . LYS A 1 86 ? -8.672 -27.281 0.5 1 94.94 86 LYS A N 1
ATOM 633 C CA . LYS A 1 86 ? -8.219 -27.812 1.782 1 94.94 86 LYS A CA 1
ATOM 634 C C . LYS A 1 86 ? -6.832 -28.438 1.659 1 94.94 86 LYS A C 1
ATOM 636 O O . LYS A 1 86 ? -5.988 -28.25 2.539 1 94.94 86 LYS A O 1
ATOM 641 N N . TYR A 1 87 ? -6.652 -29.172 0.589 1 95.75 87 TYR A N 1
ATOM 642 C CA . TYR A 1 87 ? -5.363 -29.812 0.328 1 95.75 87 TYR A CA 1
ATOM 643 C C . TYR A 1 87 ? -4.25 -28.766 0.263 1 95.75 87 TYR A C 1
ATOM 645 O O . TYR A 1 87 ? -3.197 -28.938 0.887 1 95.75 87 TYR A O 1
ATOM 653 N N . LEU A 1 88 ? -4.48 -27.688 -0.438 1 95.62 88 LEU A N 1
ATOM 654 C CA . LEU A 1 88 ? -3.463 -26.656 -0.62 1 95.62 88 LEU A CA 1
ATOM 655 C C . LEU A 1 88 ? -3.24 -25.875 0.674 1 95.62 88 LEU A C 1
ATOM 657 O O . LEU A 1 88 ? -2.096 -25.656 1.079 1 95.62 88 LEU A O 1
ATOM 661 N N . GLN A 1 89 ? -4.223 -25.531 1.378 1 92.31 89 GLN A N 1
ATOM 662 C CA . GLN A 1 89 ? -4.129 -24.641 2.525 1 92.31 89 GLN A CA 1
ATOM 663 C C . GLN A 1 89 ? -3.768 -25.406 3.795 1 92.31 89 GLN A C 1
ATOM 665 O O . GLN A 1 89 ? -2.969 -24.938 4.605 1 92.31 89 GLN A O 1
ATOM 670 N N . GLU A 1 90 ? -4.359 -26.547 4.012 1 91.56 90 GLU A N 1
ATOM 671 C CA . GLU A 1 90 ? -4.207 -27.25 5.281 1 91.56 90 GLU A CA 1
ATOM 672 C C . GLU A 1 90 ? -3.172 -28.359 5.172 1 91.56 90 GLU A C 1
ATOM 674 O O . GLU A 1 90 ? -2.316 -28.516 6.047 1 91.56 90 GLU A O 1
ATOM 679 N N . THR A 1 91 ? -3.322 -29.109 4.102 1 91.19 91 THR A N 1
ATOM 680 C CA . THR A 1 91 ? -2.404 -30.234 3.951 1 91.19 91 THR A CA 1
ATOM 681 C C . THR A 1 91 ? -1.017 -29.75 3.541 1 91.19 91 THR A C 1
ATOM 683 O O . THR A 1 91 ? -0.015 -30.125 4.148 1 91.19 91 THR A O 1
ATOM 686 N N . SER A 1 92 ? -0.999 -28.891 2.535 1 92.75 92 SER A N 1
ATOM 687 C CA . SER A 1 92 ? 0.28 -28.422 2.02 1 92.75 92 SER A CA 1
ATOM 688 C C . SER A 1 92 ? 0.719 -27.141 2.723 1 92.75 92 SER A C 1
ATOM 690 O O . SER A 1 92 ? 1.864 -26.703 2.578 1 92.75 92 SER A O 1
ATOM 692 N N . LYS A 1 93 ? -0.192 -26.469 3.461 1 92.38 93 LYS A N 1
ATOM 693 C CA . LYS A 1 93 ? 0.059 -25.234 4.195 1 92.38 93 LYS A CA 1
ATOM 694 C C . LYS A 1 93 ? 0.611 -24.156 3.275 1 92.38 93 LYS A C 1
ATOM 696 O O . LYS A 1 93 ? 1.596 -23.484 3.609 1 92.38 93 LYS A O 1
ATOM 701 N N . LEU A 1 94 ? 0.009 -24.062 2.115 1 94.25 94 LEU A N 1
ATOM 702 C CA . LEU A 1 94 ? 0.392 -23.047 1.139 1 94.25 94 LEU A CA 1
ATOM 703 C C . LEU A 1 94 ? -0.672 -21.969 1.038 1 94.25 94 LEU A C 1
ATOM 705 O O . LEU A 1 94 ? -1.865 -22.266 0.953 1 94.25 94 LEU A O 1
ATOM 709 N N . ASP A 1 95 ? -0.266 -20.781 1.13 1 94.31 95 ASP A N 1
ATOM 710 C CA . ASP A 1 95 ? -1.172 -19.656 0.908 1 94.31 95 ASP A CA 1
ATOM 711 C C . ASP A 1 95 ? -1.225 -19.281 -0.57 1 94.31 95 ASP A C 1
ATOM 713 O O . ASP A 1 95 ? -0.415 -18.484 -1.039 1 94.31 95 ASP A O 1
ATOM 717 N N . VAL A 1 96 ? -2.242 -19.688 -1.241 1 95.5 96 VAL A N 1
ATOM 718 C CA . VAL A 1 96 ? -2.326 -19.562 -2.693 1 95.5 96 VAL A CA 1
ATOM 719 C C . VAL A 1 96 ? -2.699 -18.141 -3.076 1 95.5 96 VAL A C 1
ATOM 721 O O . VAL A 1 96 ? -2.666 -17.766 -4.254 1 95.5 96 VAL A O 1
ATOM 724 N N . SER A 1 97 ? -3.049 -17.328 -2.141 1 94.06 97 SER A N 1
ATOM 725 C CA . SER A 1 97 ? -3.365 -15.938 -2.441 1 94.06 97 SER A CA 1
ATOM 726 C C . SER A 1 97 ? -2.098 -15.117 -2.654 1 94.06 97 SER A C 1
ATOM 728 O O . SER A 1 97 ? -2.15 -14.008 -3.197 1 94.06 97 SER A O 1
ATOM 730 N N . ILE A 1 98 ? -0.946 -15.625 -2.246 1 94.06 98 ILE A N 1
ATOM 731 C CA . ILE A 1 98 ? 0.267 -14.812 -2.285 1 94.06 98 ILE A CA 1
ATOM 732 C C . ILE A 1 98 ? 1.387 -15.594 -2.971 1 94.06 98 ILE A C 1
ATOM 734 O O . ILE A 1 98 ? 2.27 -15 -3.596 1 94.06 98 ILE A O 1
ATOM 738 N N . VAL A 1 99 ? 1.368 -16.906 -2.875 1 95.31 99 VAL A N 1
ATOM 739 C CA . VAL A 1 99 ? 2.371 -17.75 -3.5 1 95.31 99 VAL A CA 1
ATOM 740 C C . VAL A 1 99 ? 1.827 -18.312 -4.812 1 95.31 99 VAL A C 1
ATOM 742 O O . VAL A 1 99 ? 0.691 -18.797 -4.867 1 95.31 99 VAL A O 1
ATOM 745 N N . ASP A 1 100 ? 2.627 -18.234 -5.82 1 95.94 100 ASP A N 1
ATOM 746 C CA . ASP A 1 100 ? 2.266 -18.859 -7.086 1 95.94 100 ASP A CA 1
ATOM 747 C C . ASP A 1 100 ? 2.566 -20.359 -7.059 1 95.94 100 ASP A C 1
ATOM 749 O O . ASP A 1 100 ? 3.695 -20.766 -7.32 1 95.94 100 ASP A O 1
ATOM 753 N N . VAL A 1 101 ? 1.563 -21.109 -6.879 1 97.44 101 VAL A N 1
ATOM 754 C CA . VAL A 1 101 ? 1.751 -22.547 -6.719 1 97.44 101 VAL A CA 1
ATOM 755 C C . VAL A 1 101 ? 1.552 -23.25 -8.062 1 97.44 101 VAL A C 1
ATOM 757 O O . VAL A 1 101 ? 0.513 -23.094 -8.703 1 97.44 101 VAL A O 1
ATOM 760 N N . GLN A 1 102 ? 2.539 -23.984 -8.445 1 98 102 GLN A N 1
ATOM 761 C CA . GLN A 1 102 ? 2.439 -24.922 -9.562 1 98 102 GLN A CA 1
ATOM 762 C C . GLN A 1 102 ? 2.201 -26.344 -9.062 1 98 102 GLN A C 1
ATOM 764 O O . GLN A 1 102 ? 2.855 -26.797 -8.125 1 98 102 GLN A O 1
ATOM 769 N N . VAL A 1 103 ? 1.276 -27 -9.703 1 97.88 103 VAL A N 1
ATOM 770 C CA . VAL A 1 103 ? 1.008 -28.375 -9.281 1 97.88 103 VAL A CA 1
ATOM 771 C C . VAL A 1 103 ? 1.234 -29.328 -10.445 1 97.88 103 VAL A C 1
ATOM 773 O O . VAL A 1 103 ? 0.704 -29.125 -11.539 1 97.88 103 VAL A O 1
ATOM 776 N N . VAL A 1 104 ? 2.018 -30.328 -10.203 1 97.81 104 VAL A N 1
ATOM 777 C CA . VAL A 1 104 ? 2.275 -31.359 -11.203 1 97.81 104 VAL A CA 1
ATOM 778 C C . VAL A 1 104 ? 1.145 -32.375 -11.188 1 97.81 104 VAL A C 1
ATOM 780 O O . VAL A 1 104 ? 0.828 -32.969 -10.141 1 97.81 104 VAL A O 1
ATOM 783 N N . ILE A 1 105 ? 0.578 -32.562 -12.328 1 98.06 105 ILE A N 1
ATOM 784 C CA . ILE A 1 105 ? -0.484 -33.562 -12.445 1 98.06 105 ILE A CA 1
ATOM 785 C C . ILE A 1 105 ? -0.129 -34.594 -13.539 1 98.06 105 ILE A C 1
ATOM 787 O O . ILE A 1 105 ? 0.26 -34.188 -14.641 1 98.06 105 ILE A O 1
ATOM 791 N N . GLU A 1 106 ? -0.33 -35.844 -13.227 1 97.19 106 GLU A N 1
ATOM 792 C CA . GLU A 1 106 ? 0.006 -36.906 -14.156 1 97.19 106 GLU A CA 1
ATOM 793 C C . GLU A 1 106 ? -0.949 -36.938 -15.344 1 97.19 106 GLU A C 1
ATOM 795 O O . GLU A 1 106 ? -2.152 -36.719 -15.188 1 97.19 106 GLU A O 1
ATOM 800 N N . PRO A 1 107 ? -0.388 -37.25 -16.531 1 97.56 107 PRO A N 1
ATOM 801 C CA . PRO A 1 107 ? -1.221 -37.281 -17.734 1 97.56 107 PRO A CA 1
ATOM 802 C C . PRO A 1 107 ? -2.438 -38.188 -17.594 1 97.56 107 PRO A C 1
ATOM 804 O O . PRO A 1 107 ? -3.535 -37.844 -18.016 1 97.56 107 PRO A O 1
ATOM 807 N N . ALA A 1 108 ? -2.246 -39.312 -16.969 1 97.31 108 ALA A N 1
ATOM 808 C CA . ALA A 1 108 ? -3.342 -40.25 -16.797 1 97.31 108 ALA A CA 1
ATOM 809 C C . ALA A 1 108 ? -4.504 -39.625 -16.031 1 97.31 108 ALA A C 1
ATOM 811 O O . ALA A 1 108 ? -5.668 -39.844 -16.375 1 97.31 108 ALA A O 1
ATOM 812 N N . GLN A 1 109 ? -4.203 -38.875 -14.992 1 97.5 109 GLN A N 1
ATOM 813 C CA . GLN A 1 109 ? -5.234 -38.219 -14.195 1 97.5 109 GLN A CA 1
ATOM 814 C C . GLN A 1 109 ? -5.965 -37.156 -15 1 97.5 109 GLN A C 1
ATOM 816 O O . GLN A 1 109 ? -7.18 -37 -14.875 1 97.5 109 GLN A O 1
ATOM 821 N N . ILE A 1 110 ? -5.266 -36.438 -15.797 1 97.88 110 ILE A N 1
ATOM 822 C CA . ILE A 1 110 ? -5.844 -35.375 -16.609 1 97.88 110 ILE A CA 1
ATOM 823 C C . ILE A 1 110 ? -6.805 -35.969 -17.641 1 97.88 110 ILE A C 1
ATOM 825 O O . ILE A 1 110 ? -7.93 -35.5 -17.797 1 97.88 110 ILE A O 1
ATOM 829 N N . ILE A 1 111 ? -6.355 -37.062 -18.281 1 96.69 111 ILE A N 1
ATOM 830 C CA . ILE A 1 111 ? -7.156 -37.688 -19.312 1 96.69 111 ILE A CA 1
ATOM 831 C C . ILE A 1 111 ? -8.383 -38.344 -18.688 1 96.69 111 ILE A C 1
ATOM 833 O O . ILE A 1 111 ? -9.5 -38.188 -19.172 1 96.69 111 ILE A O 1
ATOM 837 N N . GLN A 1 112 ? -8.195 -39 -17.531 1 96.06 112 GLN A N 1
ATOM 838 C CA . GLN A 1 112 ? -9.281 -39.719 -16.859 1 96.06 112 GLN A CA 1
ATOM 839 C C . GLN A 1 112 ? -10.328 -38.75 -16.328 1 96.06 112 GLN A C 1
ATOM 841 O O . GLN A 1 112 ? -11.492 -39.125 -16.172 1 96.06 112 GLN A O 1
ATOM 846 N N . THR A 1 113 ? -9.953 -37.594 -16.031 1 97.19 113 THR A N 1
ATOM 847 C CA . THR A 1 113 ? -10.891 -36.594 -15.492 1 97.19 113 THR A CA 1
ATOM 848 C C . THR A 1 113 ? -11.367 -35.656 -16.578 1 97.19 113 THR A C 1
ATOM 850 O O . THR A 1 113 ? -12.047 -34.656 -16.281 1 97.19 113 THR A O 1
ATOM 853 N N . ASP A 1 114 ? -10.938 -35.875 -17.766 1 95.44 114 ASP A N 1
ATOM 854 C CA . ASP A 1 114 ? -11.266 -35 -18.891 1 95.44 114 ASP A CA 1
ATOM 855 C C . ASP A 1 114 ? -10.922 -33.562 -18.578 1 95.44 114 ASP A C 1
ATOM 857 O O . ASP A 1 114 ? -11.727 -32.656 -18.828 1 95.44 114 ASP A O 1
ATOM 861 N N . GLY A 1 115 ? -9.828 -33.375 -17.875 1 96.62 115 GLY A N 1
ATOM 862 C CA . GLY A 1 115 ? -9.305 -32.062 -17.594 1 96.62 115 GLY A CA 1
ATOM 863 C C . GLY A 1 115 ? -9.953 -31.406 -16.375 1 96.62 115 GLY A C 1
ATOM 864 O O . GLY A 1 115 ? -9.531 -30.344 -15.945 1 96.62 115 GLY A O 1
ATOM 865 N N . CYS A 1 116 ? -10.938 -31.984 -15.727 1 96.75 116 CYS A N 1
ATOM 866 C CA . CYS A 1 116 ? -11.656 -31.391 -14.594 1 96.75 116 CYS A CA 1
ATOM 867 C C . CYS A 1 116 ? -10.711 -31.125 -13.43 1 96.75 116 CYS A C 1
ATOM 869 O O . CYS A 1 116 ? -10.852 -30.141 -12.719 1 96.75 116 CYS A O 1
ATOM 871 N N . VAL A 1 117 ? -9.734 -31.984 -13.273 1 98 117 VAL A N 1
ATOM 872 C CA . VAL A 1 117 ? -8.812 -31.875 -12.148 1 98 117 VAL A CA 1
ATOM 873 C C . VAL A 1 117 ? -7.949 -30.625 -12.328 1 98 117 VAL A C 1
ATOM 875 O O . VAL A 1 117 ? -7.582 -29.969 -11.352 1 98 117 VAL A O 1
ATOM 878 N N . CYS A 1 118 ? -7.629 -30.266 -13.562 1 97.88 118 CYS A N 1
ATOM 879 C CA . CYS A 1 118 ? -6.848 -29.062 -13.836 1 97.88 118 CYS A CA 1
ATOM 880 C C . CYS A 1 118 ? -7.609 -27.797 -13.438 1 97.88 118 CYS A C 1
ATOM 882 O O . CYS A 1 118 ? -7.094 -26.969 -12.695 1 97.88 118 CYS A O 1
ATOM 884 N N . ALA A 1 119 ? -8.812 -27.719 -13.898 1 97.25 119 ALA A N 1
ATOM 885 C CA . ALA A 1 119 ? -9.656 -26.578 -13.539 1 97.25 119 ALA A CA 1
ATOM 886 C C . ALA A 1 119 ? -9.891 -26.531 -12.031 1 97.25 119 ALA A C 1
ATOM 888 O O . ALA A 1 119 ? -9.922 -25.438 -11.438 1 97.25 119 ALA A O 1
ATOM 889 N N . CYS A 1 120 ? -10.023 -27.656 -11.445 1 97.81 120 CYS A N 1
ATOM 890 C CA . CYS A 1 120 ? -10.266 -27.781 -10.016 1 97.81 120 CYS A CA 1
ATOM 891 C C . CYS A 1 120 ? -9.148 -27.125 -9.211 1 97.81 120 CYS A C 1
ATOM 893 O O . CYS A 1 120 ? -9.414 -26.281 -8.352 1 97.81 120 CYS A O 1
ATOM 895 N N . PHE A 1 121 ? -7.938 -27.422 -9.539 1 98 121 PHE A N 1
ATOM 896 C CA . PHE A 1 121 ? -6.801 -26.875 -8.805 1 98 121 PHE A CA 1
ATOM 897 C C . PHE A 1 121 ? -6.617 -25.391 -9.109 1 98 121 PHE A C 1
ATOM 899 O O . PHE A 1 121 ? -6.219 -24.625 -8.234 1 98 121 PHE A O 1
ATOM 906 N N . LEU A 1 122 ? -6.812 -25 -10.328 1 97.5 122 LEU A N 1
ATOM 907 C CA . LEU A 1 122 ? -6.742 -23.578 -10.648 1 97.5 122 LEU A CA 1
ATOM 908 C C . LEU A 1 122 ? -7.812 -22.797 -9.891 1 97.5 122 LEU A C 1
ATOM 910 O O . LEU A 1 122 ? -7.535 -21.734 -9.328 1 97.5 122 LEU A O 1
ATOM 914 N N . ASP A 1 123 ? -9 -23.344 -9.867 1 96.31 123 ASP A N 1
ATOM 915 C CA . ASP A 1 123 ? -10.102 -22.703 -9.148 1 96.31 123 ASP A CA 1
ATOM 916 C C . ASP A 1 123 ? -9.828 -22.672 -7.645 1 96.31 123 ASP A C 1
ATOM 918 O O . ASP A 1 123 ? -10.344 -21.812 -6.934 1 96.31 123 ASP A O 1
ATOM 922 N N . ALA A 1 124 ? -9.07 -23.625 -7.203 1 96.62 124 ALA A N 1
ATOM 923 C CA . ALA A 1 124 ? -8.695 -23.672 -5.793 1 96.62 124 ALA A CA 1
ATOM 924 C C . ALA A 1 124 ? -7.59 -22.672 -5.484 1 96.62 124 ALA A C 1
ATOM 926 O O . ALA A 1 124 ? -7.262 -22.438 -4.316 1 96.62 124 ALA A O 1
ATOM 927 N N . GLY A 1 125 ? -6.926 -22.141 -6.469 1 96.06 125 GLY A N 1
ATOM 928 C CA . GLY A 1 125 ? -6.012 -21.031 -6.215 1 96.06 125 GLY A CA 1
ATOM 929 C C . GLY A 1 125 ? -4.633 -21.25 -6.805 1 96.06 125 GLY A C 1
ATOM 930 O O . GLY A 1 125 ? -3.77 -20.375 -6.723 1 96.06 125 GLY A O 1
ATOM 931 N N . CYS A 1 126 ? -4.387 -22.344 -7.449 1 97.31 126 CYS A N 1
ATOM 932 C CA . CYS A 1 126 ? -3.084 -22.578 -8.055 1 97.31 126 CYS A CA 1
ATOM 933 C C . CYS A 1 126 ? -2.844 -21.641 -9.227 1 97.31 126 CYS A C 1
ATOM 935 O O . CYS A 1 126 ? -3.791 -21.203 -9.883 1 97.31 126 CYS A O 1
ATOM 937 N N . ALA A 1 127 ? -1.557 -21.438 -9.398 1 96.75 127 ALA A N 1
ATOM 938 C CA . ALA A 1 127 ? -1.179 -20.531 -10.477 1 96.75 127 ALA A CA 1
ATOM 939 C C . ALA A 1 127 ? -1.13 -21.266 -11.82 1 96.75 127 ALA A C 1
ATOM 941 O O . ALA A 1 127 ? -1.545 -20.719 -12.844 1 96.75 127 ALA A O 1
ATOM 942 N N . SER A 1 128 ? -0.615 -22.5 -11.773 1 97.94 128 SER A N 1
ATOM 943 C CA . SER A 1 128 ? -0.459 -23.234 -13.031 1 97.94 128 SER A CA 1
ATOM 944 C C . SER A 1 128 ? -0.452 -24.734 -12.797 1 97.94 128 SER A C 1
ATOM 946 O O . SER A 1 128 ? -0.241 -25.203 -11.672 1 97.94 128 SER A O 1
ATOM 948 N N . ILE A 1 129 ? -0.741 -25.406 -13.906 1 98.62 129 ILE A N 1
ATOM 949 C CA . ILE A 1 129 ? -0.689 -26.859 -13.938 1 98.62 129 ILE A CA 1
ATOM 950 C C . ILE A 1 129 ? 0.527 -27.312 -14.734 1 98.62 129 ILE A C 1
ATOM 952 O O . ILE A 1 129 ? 0.752 -26.844 -15.859 1 98.62 129 ILE A O 1
ATOM 956 N N . VAL A 1 130 ? 1.268 -28.172 -14.117 1 98.75 130 VAL A N 1
ATOM 957 C CA . VAL A 1 130 ? 2.461 -28.688 -14.773 1 98.75 130 VAL A CA 1
ATOM 958 C C . VAL A 1 130 ? 2.156 -30.062 -15.375 1 98.75 130 VAL A C 1
ATOM 960 O O . VAL A 1 130 ? 1.758 -30.984 -14.656 1 98.75 130 VAL A O 1
ATOM 963 N N . ILE A 1 131 ? 2.396 -30.203 -16.656 1 98.56 131 ILE A N 1
ATOM 964 C CA . ILE A 1 131 ? 2.039 -31.406 -17.391 1 98.56 131 ILE A CA 1
ATOM 965 C C . ILE A 1 131 ? 3.242 -31.891 -18.203 1 98.56 131 ILE A C 1
ATOM 967 O O . ILE A 1 131 ? 4.051 -31.094 -18.672 1 98.56 131 ILE A O 1
ATOM 971 N N . ASP A 1 132 ? 3.33 -33.219 -18.344 1 97.75 132 ASP A N 1
ATOM 972 C CA . ASP A 1 132 ? 4.344 -33.781 -19.219 1 97.75 132 ASP A CA 1
ATOM 973 C C . ASP A 1 132 ? 4.18 -33.25 -20.641 1 97.75 132 ASP A C 1
ATOM 975 O O . ASP A 1 132 ? 3.188 -33.562 -21.312 1 97.75 132 ASP A O 1
ATOM 979 N N . GLY A 1 133 ? 5.188 -32.594 -21.125 1 97.06 133 GLY A N 1
ATOM 980 C CA . GLY A 1 133 ? 5.105 -31.891 -22.406 1 97.06 133 GLY A CA 1
ATOM 981 C C . GLY A 1 133 ? 5.094 -32.844 -23.594 1 97.06 133 GLY A C 1
ATOM 982 O O . GLY A 1 133 ? 4.707 -32.438 -24.703 1 97.06 133 GLY A O 1
ATOM 983 N N . SER A 1 134 ? 5.488 -34 -23.406 1 95.25 134 SER A N 1
ATOM 984 C CA . SER A 1 134 ? 5.516 -34.969 -24.484 1 95.25 134 SER A CA 1
ATOM 985 C C . SER A 1 134 ? 4.152 -35.625 -24.656 1 95.25 134 SER A C 1
ATOM 987 O O . SER A 1 134 ? 3.912 -36.312 -25.672 1 95.25 134 SER A O 1
ATOM 989 N N . ASN A 1 135 ? 3.299 -35.469 -23.734 1 97.12 135 ASN A N 1
ATOM 990 C CA . ASN A 1 135 ? 1.965 -36.062 -23.797 1 97.12 135 ASN A CA 1
ATOM 991 C C . ASN A 1 135 ? 0.939 -35.062 -24.344 1 97.12 135 ASN A C 1
ATOM 993 O O . ASN A 1 135 ? 0.177 -34.469 -23.578 1 97.12 135 ASN A O 1
ATOM 997 N N . LEU A 1 136 ? 0.816 -35.031 -25.625 1 95.94 136 LEU A N 1
ATOM 998 C CA . LEU A 1 136 ? -0.059 -34.062 -26.297 1 95.94 136 LEU A CA 1
ATOM 999 C C . LEU A 1 136 ? -1.521 -34.344 -25.969 1 95.94 136 LEU A C 1
ATOM 1001 O O . LEU A 1 136 ? -2.336 -33.406 -25.891 1 95.94 136 LEU A O 1
ATOM 1005 N N . GLU A 1 137 ? -1.795 -35.594 -25.766 1 96.19 137 GLU A N 1
ATOM 1006 C CA . GLU A 1 137 ? -3.164 -35.938 -25.406 1 96.19 137 GLU A CA 1
ATOM 1007 C C . GLU A 1 137 ? -3.578 -35.312 -24.078 1 96.19 137 GLU A C 1
ATOM 1009 O O . GLU A 1 137 ? -4.676 -34.75 -23.969 1 96.19 137 GLU A O 1
ATOM 1014 N N . ALA A 1 138 ? -2.727 -35.375 -23.141 1 97.56 138 ALA A N 1
ATOM 1015 C CA . ALA A 1 138 ? -3.008 -34.781 -21.828 1 97.56 138 ALA A CA 1
ATOM 1016 C C . ALA A 1 138 ? -3.08 -33.25 -21.922 1 97.56 138 ALA A C 1
ATOM 1018 O O . ALA A 1 138 ? -3.934 -32.625 -21.281 1 97.56 138 ALA A O 1
ATOM 1019 N N . LEU A 1 139 ? -2.189 -32.688 -22.703 1 97.44 139 LEU A N 1
ATOM 1020 C CA . LEU A 1 139 ? -2.191 -31.234 -22.891 1 97.44 139 LEU A CA 1
ATOM 1021 C C . LEU A 1 139 ? -3.512 -30.766 -23.5 1 97.44 139 LEU A C 1
ATOM 1023 O O . LEU A 1 139 ? -4.078 -29.766 -23.062 1 97.44 139 LEU A O 1
ATOM 1027 N N . ASP A 1 140 ? -3.947 -31.531 -24.406 1 95.62 140 ASP A N 1
ATOM 1028 C CA . ASP A 1 140 ? -5.215 -31.203 -25.047 1 95.62 140 ASP A CA 1
ATOM 1029 C C . ASP A 1 140 ? -6.391 -31.406 -24.094 1 95.62 140 ASP A C 1
ATOM 1031 O O . ASP A 1 140 ? -7.328 -30.609 -24.078 1 95.62 140 ASP A O 1
ATOM 1035 N N . ALA A 1 141 ? -6.312 -32.438 -23.328 1 96.12 141 ALA A N 1
ATOM 1036 C CA . ALA A 1 141 ? -7.402 -32.812 -22.438 1 96.12 141 ALA A CA 1
ATOM 1037 C C . ALA A 1 141 ? -7.52 -31.812 -21.281 1 96.12 141 ALA A C 1
ATOM 1039 O O . ALA A 1 141 ? -8.555 -31.75 -20.609 1 96.12 141 ALA A O 1
ATOM 1040 N N . ALA A 1 142 ? -6.504 -31.047 -20.969 1 96.25 142 ALA A N 1
ATOM 1041 C CA . ALA A 1 142 ? -6.496 -30.141 -19.812 1 96.25 142 ALA A CA 1
ATOM 1042 C C . ALA A 1 142 ? -7.59 -29.094 -19.938 1 96.25 142 ALA A C 1
ATOM 1044 O O . ALA A 1 142 ? -8.242 -28.75 -18.953 1 96.25 142 ALA A O 1
ATOM 1045 N N . LYS A 1 143 ? -7.824 -28.5 -21.156 1 94.12 143 LYS A N 1
ATOM 1046 C CA . LYS A 1 143 ? -8.898 -27.578 -21.5 1 94.12 143 LYS A CA 1
ATOM 1047 C C . LYS A 1 143 ? -8.875 -26.359 -20.594 1 94.12 143 LYS A C 1
ATOM 1049 O O . LYS A 1 143 ? -9.914 -25.953 -20.062 1 94.12 143 LYS A O 1
ATOM 1054 N N . ILE A 1 144 ? -7.742 -25.875 -20.219 1 94.88 144 ILE A N 1
ATOM 1055 C CA . ILE A 1 144 ? -7.535 -24.641 -19.469 1 94.88 144 ILE A CA 1
ATOM 1056 C C . ILE A 1 144 ? -6.688 -23.672 -20.297 1 94.88 144 ILE A C 1
ATOM 1058 O O . ILE A 1 144 ? -6.082 -24.062 -21.297 1 94.88 144 ILE A O 1
ATOM 1062 N N . PRO A 1 145 ? -6.719 -22.359 -19.969 1 93.38 145 PRO A N 1
ATOM 1063 C CA . PRO A 1 145 ? -5.922 -21.406 -20.734 1 93.38 145 PRO A CA 1
ATOM 1064 C C . PRO A 1 145 ? -4.441 -21.781 -20.797 1 93.38 145 PRO A C 1
ATOM 1066 O O . PRO A 1 145 ? -3.863 -22.188 -19.797 1 93.38 145 PRO A O 1
ATOM 1069 N N . LYS A 1 146 ? -3.869 -21.625 -21.969 1 95.56 146 LYS A N 1
ATOM 1070 C CA . LYS A 1 146 ? -2.492 -22.062 -22.172 1 95.56 146 LYS A CA 1
ATOM 1071 C C . LYS A 1 146 ? -1.533 -21.328 -21.25 1 95.56 146 LYS A C 1
ATOM 1073 O O . LYS A 1 146 ? -0.476 -21.844 -20.891 1 95.56 146 LYS A O 1
ATOM 1078 N N . GLU A 1 147 ? -1.916 -20.078 -20.797 1 94.75 147 GLU A N 1
ATOM 1079 C CA . GLU A 1 147 ? -1.077 -19.281 -19.906 1 94.75 147 GLU A CA 1
ATOM 1080 C C . GLU A 1 147 ? -0.973 -19.922 -18.531 1 94.75 147 GLU A C 1
ATOM 1082 O O . GLU A 1 147 ? -0.114 -19.547 -17.719 1 94.75 147 GLU A O 1
ATOM 1087 N N . ARG A 1 148 ? -1.846 -20.891 -18.297 1 97.25 148 ARG A N 1
ATOM 1088 C CA . ARG A 1 148 ? -1.876 -21.547 -17 1 97.25 148 ARG A CA 1
ATOM 1089 C C . ARG A 1 148 ? -1.288 -22.938 -17.078 1 97.25 148 ARG A C 1
ATOM 1091 O O . ARG A 1 148 ? -1.427 -23.734 -16.141 1 97.25 148 ARG A O 1
ATOM 1098 N N . VAL A 1 149 ? -0.668 -23.25 -18.156 1 98.31 149 VAL A N 1
ATOM 1099 C CA . VAL A 1 149 ? -0.099 -24.578 -18.359 1 98.31 149 VAL A CA 1
ATOM 1100 C C . VAL A 1 149 ? 1.418 -24.484 -18.5 1 98.31 149 VAL A C 1
ATOM 1102 O O . VAL A 1 149 ? 1.923 -23.609 -19.203 1 98.31 149 VAL A O 1
ATOM 1105 N N . VAL A 1 150 ? 2.096 -25.344 -17.766 1 98.5 150 VAL A N 1
ATOM 1106 C CA . VAL A 1 150 ? 3.537 -25.531 -17.906 1 98.5 150 VAL A CA 1
ATOM 1107 C C . VAL A 1 150 ? 3.824 -26.906 -18.484 1 98.5 150 VAL A C 1
ATOM 1109 O O . VAL A 1 150 ? 3.459 -27.922 -17.891 1 98.5 150 VAL A O 1
ATOM 1112 N N . ALA A 1 151 ? 4.449 -26.953 -19.625 1 98.31 151 ALA A N 1
ATOM 1113 C CA . ALA A 1 151 ? 4.84 -28.219 -20.25 1 98.31 151 ALA A CA 1
ATOM 1114 C C . ALA A 1 151 ? 6.273 -28.594 -19.875 1 98.31 151 ALA A C 1
ATOM 1116 O O . ALA A 1 151 ? 7.211 -27.844 -20.172 1 98.31 151 ALA A O 1
ATOM 1117 N N . THR A 1 152 ? 6.457 -29.75 -19.297 1 97.75 152 THR A N 1
ATOM 1118 C CA . THR A 1 152 ? 7.773 -30.125 -18.797 1 97.75 152 THR A CA 1
ATOM 1119 C C . THR A 1 152 ? 8.445 -31.125 -19.719 1 97.75 152 THR A C 1
ATOM 1121 O O . THR A 1 152 ? 7.789 -32 -20.281 1 97.75 152 THR A O 1
ATOM 1124 N N . PHE A 1 153 ? 9.75 -30.984 -19.859 1 96.94 153 PHE A N 1
ATOM 1125 C CA . PHE A 1 153 ? 10.57 -31.844 -20.703 1 96.94 153 PHE A CA 1
ATOM 1126 C C . PHE A 1 153 ? 11.859 -32.219 -19.984 1 96.94 153 PHE A C 1
ATOM 1128 O O . PHE A 1 153 ? 12.281 -31.547 -19.047 1 96.94 153 PHE A O 1
ATOM 1135 N N . ASP A 1 154 ? 12.406 -33.375 -20.5 1 93.06 154 ASP A N 1
ATOM 1136 C CA . ASP A 1 154 ? 13.742 -33.781 -20.062 1 93.06 154 ASP A CA 1
ATOM 1137 C C . ASP A 1 154 ? 14.82 -33.156 -20.938 1 93.06 154 ASP A C 1
ATOM 1139 O O . ASP A 1 154 ? 14.797 -33.312 -22.156 1 93.06 154 ASP A O 1
ATOM 1143 N N . GLY A 1 155 ? 15.797 -32.531 -20.328 1 90.12 155 GLY A N 1
ATOM 1144 C CA . GLY A 1 155 ? 16.828 -31.797 -21.031 1 90.12 155 GLY A CA 1
ATOM 1145 C C . GLY A 1 155 ? 17.812 -32.688 -21.766 1 90.12 155 GLY A C 1
ATOM 1146 O O . GLY A 1 155 ? 18.562 -32.219 -22.625 1 90.12 155 GLY A O 1
ATOM 1147 N N . SER A 1 156 ? 17.812 -33.906 -21.469 1 88.06 156 SER A N 1
ATOM 1148 C CA . SER A 1 156 ? 18.734 -34.844 -22.109 1 88.06 156 SER A CA 1
ATOM 1149 C C . SER A 1 156 ? 18.25 -35.25 -23.5 1 88.06 156 SER A C 1
ATOM 1151 O O . SER A 1 156 ? 19.031 -35.75 -24.312 1 88.06 156 SER A O 1
ATOM 1153 N N . ASP A 1 157 ? 17.078 -35.062 -23.766 1 85.56 157 ASP A N 1
ATOM 1154 C CA . ASP A 1 157 ? 16.484 -35.469 -25.031 1 85.56 157 ASP A CA 1
ATOM 1155 C C . ASP A 1 157 ? 15.516 -34.406 -25.562 1 85.56 157 ASP A C 1
ATOM 1157 O O . ASP A 1 157 ? 14.32 -34.656 -25.719 1 85.56 157 ASP A O 1
ATOM 1161 N N . LEU A 1 158 ? 16.141 -33.312 -25.906 1 88.94 158 LEU A N 1
ATOM 1162 C CA . LEU A 1 158 ? 15.281 -32.219 -26.312 1 88.94 158 LEU A CA 1
ATOM 1163 C C . LEU A 1 158 ? 14.984 -32.281 -27.812 1 88.94 158 LEU A C 1
ATOM 1165 O O . LEU A 1 158 ? 15.883 -32.531 -28.609 1 88.94 158 LEU A O 1
ATOM 1169 N N . ASP A 1 159 ? 13.766 -32.25 -28.094 1 89.69 159 ASP A N 1
ATOM 1170 C CA . ASP A 1 159 ? 13.258 -32.188 -29.469 1 89.69 159 ASP A CA 1
ATOM 1171 C C . ASP A 1 159 ? 12.516 -30.875 -29.734 1 89.69 159 ASP A C 1
ATOM 1173 O O . ASP A 1 159 ? 11.445 -30.641 -29.156 1 89.69 159 ASP A O 1
ATOM 1177 N N . SER A 1 160 ? 13.062 -30.125 -30.672 1 93 160 SER A N 1
ATOM 1178 C CA . SER A 1 160 ? 12.477 -28.812 -30.969 1 93 160 SER A CA 1
ATOM 1179 C C . SER A 1 160 ? 11.039 -28.953 -31.438 1 93 160 SER A C 1
ATOM 1181 O O . SER A 1 160 ? 10.188 -28.125 -31.109 1 93 160 SER A O 1
ATOM 1183 N N . SER A 1 161 ? 10.781 -29.953 -32.156 1 93.94 161 SER A N 1
ATOM 1184 C CA . SER A 1 161 ? 9.43 -30.156 -32.656 1 93.94 161 SER A CA 1
ATOM 1185 C C . SER A 1 161 ? 8.445 -30.469 -31.547 1 93.94 161 SER A C 1
ATOM 1187 O O . SER A 1 161 ? 7.297 -30.031 -31.594 1 93.94 161 SER A O 1
ATOM 1189 N N . ALA A 1 162 ? 8.867 -31.234 -30.609 1 94.62 162 ALA A N 1
ATOM 1190 C CA . ALA A 1 162 ? 8.016 -31.562 -29.469 1 94.62 162 ALA A CA 1
ATOM 1191 C C . ALA A 1 162 ? 7.688 -30.312 -28.656 1 94.62 162 ALA A C 1
ATOM 1193 O O . ALA A 1 162 ? 6.551 -30.125 -28.219 1 94.62 162 ALA A O 1
ATOM 1194 N N . ILE A 1 163 ? 8.664 -29.484 -28.469 1 96.19 163 ILE A N 1
ATOM 1195 C CA . ILE A 1 163 ? 8.484 -28.25 -27.703 1 96.19 163 ILE A CA 1
ATOM 1196 C C . ILE A 1 163 ? 7.531 -27.312 -28.453 1 96.19 163 ILE A C 1
ATOM 1198 O O . ILE A 1 163 ? 6.629 -26.734 -27.859 1 96.19 163 ILE A O 1
ATOM 1202 N N . GLU A 1 164 ? 7.734 -27.25 -29.734 1 94.75 164 GLU A N 1
ATOM 1203 C CA . GLU A 1 164 ? 6.855 -26.422 -30.547 1 94.75 164 GLU A CA 1
ATOM 1204 C C . GLU A 1 164 ? 5.406 -26.906 -30.469 1 94.75 164 GLU A C 1
ATOM 1206 O O . GLU A 1 164 ? 4.488 -26.078 -30.359 1 94.75 164 GLU A O 1
ATOM 1211 N N . ALA A 1 165 ? 5.219 -28.156 -30.547 1 95.12 165 ALA A N 1
ATOM 1212 C CA . ALA A 1 165 ? 3.873 -28.703 -30.453 1 95.12 165 ALA A CA 1
ATOM 1213 C C . ALA A 1 165 ? 3.246 -28.391 -29.094 1 95.12 165 ALA A C 1
ATOM 1215 O O . ALA A 1 165 ? 2.068 -28.031 -29.016 1 95.12 165 ALA A O 1
ATOM 1216 N N . ALA A 1 166 ? 4.027 -28.531 -28.031 1 96.56 166 ALA A N 1
ATOM 1217 C CA . ALA A 1 166 ? 3.539 -28.266 -26.688 1 96.56 166 ALA A CA 1
ATOM 1218 C C . ALA A 1 166 ? 3.162 -26.797 -26.5 1 96.56 166 ALA A C 1
ATOM 1220 O O . ALA A 1 166 ? 2.238 -26.469 -25.75 1 96.56 166 ALA A O 1
ATOM 1221 N N . LEU A 1 167 ? 3.846 -25.906 -27.203 1 95.75 167 LEU A N 1
ATOM 1222 C CA . LEU A 1 167 ? 3.627 -24.469 -27.094 1 95.75 167 LEU A CA 1
ATOM 1223 C C . LEU A 1 167 ? 2.262 -24.094 -27.656 1 95.75 167 LEU A C 1
ATOM 1225 O O . LEU A 1 167 ? 1.774 -22.984 -27.406 1 95.75 167 LEU A O 1
ATOM 1229 N N . GLY A 1 168 ? 1.664 -24.969 -28.359 1 94.12 168 GLY A N 1
ATOM 1230 C CA . GLY A 1 168 ? 0.288 -24.766 -28.781 1 94.12 168 GLY A CA 1
ATOM 1231 C C . GLY A 1 168 ? -0.706 -24.859 -27.641 1 94.12 168 GLY A C 1
ATOM 1232 O O . GLY A 1 168 ? -1.81 -24.312 -27.719 1 94.12 168 GLY A O 1
ATOM 1233 N N . PHE A 1 169 ? -0.27 -25.531 -26.531 1 95.62 169 PHE A N 1
ATOM 1234 C CA . PHE A 1 169 ? -1.172 -25.797 -25.422 1 95.62 169 PHE A CA 1
ATOM 1235 C C . PHE A 1 169 ? -0.671 -25.125 -24.156 1 95.62 169 PHE A C 1
ATOM 1237 O O . PHE A 1 169 ? -1.417 -25 -23.172 1 95.62 169 PHE A O 1
ATOM 1244 N N . ALA A 1 170 ? 0.569 -24.734 -24.109 1 97.25 170 ALA A N 1
ATOM 1245 C CA . ALA A 1 170 ? 1.202 -24.188 -22.922 1 97.25 170 ALA A CA 1
ATOM 1246 C C . ALA A 1 170 ? 2.029 -22.938 -23.266 1 97.25 170 ALA A C 1
ATOM 1248 O O . ALA A 1 170 ? 2.76 -22.938 -24.25 1 97.25 170 ALA A O 1
ATOM 1249 N N . SER A 1 171 ? 1.917 -21.984 -22.422 1 96.44 171 SER A N 1
ATOM 1250 C CA . SER A 1 171 ? 2.701 -20.781 -22.656 1 96.44 171 SER A CA 1
ATOM 1251 C C . SER A 1 171 ? 4.043 -20.844 -21.938 1 96.44 171 SER A C 1
ATOM 1253 O O . SER A 1 171 ? 4.883 -19.953 -22.094 1 96.44 171 SER A O 1
ATOM 1255 N N . THR A 1 172 ? 4.242 -21.812 -21.125 1 97.5 172 THR A N 1
ATOM 1256 C CA . THR A 1 172 ? 5.488 -21.984 -20.375 1 97.5 172 THR A CA 1
ATOM 1257 C C . THR A 1 172 ? 6.062 -23.375 -20.594 1 97.5 172 THR A C 1
ATOM 1259 O O . THR A 1 172 ? 5.328 -24.359 -20.531 1 97.5 172 THR A O 1
ATOM 1262 N N . VAL A 1 173 ? 7.34 -23.438 -20.875 1 97.62 173 VAL A N 1
ATOM 1263 C CA . VAL A 1 173 ? 8.055 -24.703 -21.031 1 97.62 173 VAL A CA 1
ATOM 1264 C C . VAL A 1 173 ? 9.055 -24.875 -19.891 1 97.62 173 VAL A C 1
ATOM 1266 O O . VAL A 1 173 ? 9.828 -23.953 -19.594 1 97.62 173 VAL A O 1
ATOM 1269 N N . SER A 1 174 ? 9 -25.984 -19.234 1 98 174 SER A N 1
ATOM 1270 C CA . SER A 1 174 ? 9.938 -26.344 -18.172 1 98 174 SER A CA 1
ATOM 1271 C C . SER A 1 174 ? 10.875 -27.453 -18.609 1 98 174 SER A C 1
ATOM 1273 O O . SER A 1 174 ? 10.43 -28.469 -19.156 1 98 174 SER A O 1
ATOM 1275 N N . VAL A 1 175 ? 12.18 -27.266 -18.359 1 97.44 175 VAL A N 1
ATOM 1276 C CA . VAL A 1 175 ? 13.156 -28.25 -18.812 1 97.44 175 VAL A CA 1
ATOM 1277 C C . VAL A 1 175 ? 14.047 -28.656 -17.641 1 97.44 175 VAL A C 1
ATOM 1279 O O . VAL A 1 175 ? 14.672 -27.812 -17 1 97.44 175 VAL A O 1
ATOM 1282 N N . ARG A 1 176 ? 14.133 -29.922 -17.406 1 96.06 176 ARG A N 1
ATOM 1283 C CA . ARG A 1 176 ? 15.047 -30.453 -16.406 1 96.06 176 ARG A CA 1
ATOM 1284 C C . ARG A 1 176 ? 16.453 -30.609 -16.969 1 96.06 176 ARG A C 1
ATOM 1286 O O . ARG A 1 176 ? 16.672 -31.406 -17.891 1 96.06 176 ARG A O 1
ATOM 1293 N N . LEU A 1 177 ? 17.328 -29.891 -16.375 1 95.12 177 LEU A N 1
ATOM 1294 C CA . LEU A 1 177 ? 18.719 -29.984 -16.844 1 95.12 177 LEU A CA 1
ATOM 1295 C C . LEU A 1 177 ? 19.375 -31.25 -16.328 1 95.12 177 LEU A C 1
ATOM 1297 O O . LEU A 1 177 ? 19.172 -31.656 -15.188 1 95.12 177 LEU A O 1
ATOM 1301 N N . PRO A 1 178 ? 20.188 -31.828 -17.188 1 92.12 178 PRO A N 1
ATOM 1302 C CA . PRO A 1 178 ? 20.844 -33.094 -16.797 1 92.12 178 PRO A CA 1
ATOM 1303 C C . PRO A 1 178 ? 21.859 -32.875 -15.68 1 92.12 178 PRO A C 1
ATOM 1305 O O . PRO A 1 178 ? 22.469 -31.828 -15.586 1 92.12 178 PRO A O 1
ATOM 1308 N N . THR A 1 179 ? 22.031 -33.906 -14.945 1 86.44 179 THR A N 1
ATOM 1309 C CA . THR A 1 179 ? 23.016 -33.906 -13.867 1 86.44 179 THR A CA 1
ATOM 1310 C C . THR A 1 179 ? 24.391 -34.344 -14.367 1 86.44 179 THR A C 1
ATOM 1312 O O . THR A 1 179 ? 24.484 -35.094 -15.344 1 86.44 179 THR A O 1
ATOM 1315 N N . GLY A 1 180 ? 25.406 -33.906 -13.773 1 82.25 180 GLY A N 1
ATOM 1316 C CA . GLY A 1 180 ? 26.75 -34.406 -14.055 1 82.25 180 GLY A CA 1
ATOM 1317 C C . GLY A 1 180 ? 27.422 -33.688 -15.203 1 82.25 180 GLY A C 1
ATOM 1318 O O . GLY A 1 180 ? 28.562 -34 -15.57 1 82.25 180 GLY A O 1
ATOM 1319 N N . LEU A 1 181 ? 26.766 -32.781 -15.805 1 88.5 181 LEU A N 1
ATOM 1320 C CA . LEU A 1 181 ? 27.375 -32 -16.891 1 88.5 181 LEU A CA 1
ATOM 1321 C C . LEU A 1 181 ? 28.062 -30.766 -16.344 1 88.5 181 LEU A C 1
ATOM 1323 O O . LEU A 1 181 ? 27.656 -30.219 -15.32 1 88.5 181 LEU A O 1
ATOM 1327 N N . GLU A 1 182 ? 29.094 -30.375 -17.094 1 89.94 182 GLU A N 1
ATOM 1328 C CA . GLU A 1 182 ? 29.781 -29.141 -16.766 1 89.94 182 GLU A CA 1
ATOM 1329 C C . GLU A 1 182 ? 28.922 -27.922 -17.062 1 89.94 182 GLU A C 1
ATOM 1331 O O . GLU A 1 182 ? 28 -28 -17.891 1 89.94 182 GLU A O 1
ATOM 1336 N N . LYS A 1 183 ? 29.219 -26.859 -16.391 1 92.25 183 LYS A N 1
ATOM 1337 C CA . LYS A 1 183 ? 28.469 -25.625 -16.5 1 92.25 183 LYS A CA 1
ATOM 1338 C C . LYS A 1 183 ? 28.328 -25.188 -17.953 1 92.25 183 LYS A C 1
ATOM 1340 O O . LYS A 1 183 ? 27.25 -24.766 -18.391 1 92.25 183 LYS A O 1
ATOM 1345 N N . GLU A 1 184 ? 29.406 -25.328 -18.75 1 94.62 184 GLU A N 1
ATOM 1346 C CA . GLU A 1 184 ? 29.391 -24.875 -20.141 1 94.62 184 GLU A CA 1
ATOM 1347 C C . GLU A 1 184 ? 28.391 -25.672 -20.969 1 94.62 184 GLU A C 1
ATOM 1349 O O . GLU A 1 184 ? 27.688 -25.109 -21.812 1 94.62 184 GLU A O 1
ATOM 1354 N N . LYS A 1 185 ? 28.312 -26.906 -20.719 1 94.5 185 LYS A N 1
ATOM 1355 C CA . LYS A 1 185 ? 27.375 -27.766 -21.453 1 94.5 185 LYS A CA 1
ATOM 1356 C C . LYS A 1 185 ? 25.938 -27.484 -21.031 1 94.5 185 LYS A C 1
ATOM 1358 O O . LYS A 1 185 ? 25.031 -27.516 -21.859 1 94.5 185 LYS A O 1
ATOM 1363 N N . LEU A 1 186 ? 25.766 -27.266 -19.797 1 94.75 186 LEU A N 1
ATOM 1364 C CA . LEU A 1 186 ? 24.453 -26.906 -19.297 1 94.75 186 LEU A CA 1
ATOM 1365 C C . LEU A 1 186 ? 23.969 -25.609 -19.938 1 94.75 186 LEU A C 1
ATOM 1367 O O . LEU A 1 186 ? 22.812 -25.5 -20.359 1 94.75 186 LEU A O 1
ATOM 1371 N N . MET A 1 187 ? 24.875 -24.625 -20.031 1 95.81 187 MET A N 1
ATOM 1372 C CA . MET A 1 187 ? 24.516 -23.328 -20.609 1 95.81 187 MET A CA 1
ATOM 1373 C C . MET A 1 187 ? 24.219 -23.469 -22.109 1 95.81 187 MET A C 1
ATOM 1375 O O . MET A 1 187 ? 23.406 -22.719 -22.656 1 95.81 187 MET A O 1
ATOM 1379 N N . GLU A 1 188 ? 24.828 -24.469 -22.719 1 95.44 188 GLU A N 1
ATOM 1380 C CA . GLU A 1 188 ? 24.484 -24.766 -24.109 1 95.44 188 GLU A CA 1
ATOM 1381 C C . GLU A 1 188 ? 23.031 -25.219 -24.234 1 95.44 188 GLU A C 1
ATOM 1383 O O . GLU A 1 188 ? 22.328 -24.812 -25.156 1 95.44 188 GLU A O 1
ATOM 1388 N N . ILE A 1 189 ? 22.672 -26.047 -23.328 1 95.69 189 ILE A N 1
ATOM 1389 C CA . ILE A 1 189 ? 21.281 -26.531 -23.328 1 95.69 189 ILE A CA 1
ATOM 1390 C C . ILE A 1 189 ? 20.344 -25.359 -23.062 1 95.69 189 ILE A C 1
ATOM 1392 O O . ILE A 1 189 ? 19.312 -25.219 -23.734 1 95.69 189 ILE A O 1
ATOM 1396 N N . VAL A 1 190 ? 20.688 -24.5 -22.078 1 95.81 190 VAL A N 1
ATOM 1397 C CA . VAL A 1 190 ? 19.891 -23.328 -21.75 1 95.81 190 VAL A CA 1
ATOM 1398 C C . VAL A 1 190 ? 19.703 -22.453 -23 1 95.81 190 VAL A C 1
ATOM 1400 O O . VAL A 1 190 ? 18.578 -22.078 -23.328 1 95.81 190 VAL A O 1
ATOM 1403 N N . ASN A 1 191 ? 20.75 -22.25 -23.703 1 95.31 191 ASN A N 1
ATOM 1404 C CA . ASN A 1 191 ? 20.688 -21.438 -24.922 1 95.31 191 ASN A CA 1
ATOM 1405 C C . ASN A 1 191 ? 19.828 -22.094 -26 1 95.31 191 ASN A C 1
ATOM 1407 O O . ASN A 1 191 ? 19.078 -21.406 -26.688 1 95.31 191 ASN A O 1
ATOM 1411 N N . GLN A 1 192 ? 19.938 -23.328 -26.094 1 95.12 192 GLN A N 1
ATOM 1412 C CA . GLN A 1 192 ? 19.141 -24.062 -27.062 1 95.12 192 GLN A CA 1
ATOM 1413 C C . GLN A 1 192 ? 17.641 -23.953 -26.75 1 95.12 192 GLN A C 1
ATOM 1415 O O . GLN A 1 192 ? 16.844 -23.703 -27.641 1 95.12 192 GLN A O 1
ATOM 1420 N N . VAL A 1 193 ? 17.328 -24.156 -25.531 1 95.94 193 VAL A N 1
ATOM 1421 C CA . VAL A 1 193 ? 15.93 -24.094 -25.109 1 95.94 193 VAL A CA 1
ATOM 1422 C C . VAL A 1 193 ? 15.367 -22.703 -25.406 1 95.94 193 VAL A C 1
ATOM 1424 O O . VAL A 1 193 ? 14.25 -22.578 -25.906 1 95.94 193 VAL A O 1
ATOM 1427 N N . LEU A 1 194 ? 16.109 -21.656 -25.109 1 94.12 194 LEU A N 1
ATOM 1428 C CA . LEU A 1 194 ? 15.664 -20.281 -25.328 1 94.12 194 LEU A CA 1
ATOM 1429 C C . LEU A 1 194 ? 15.43 -20.016 -26.812 1 94.12 194 LEU A C 1
ATOM 1431 O O . LEU A 1 194 ? 14.547 -19.234 -27.172 1 94.12 194 LEU A O 1
ATOM 1435 N N . THR A 1 195 ? 16.141 -20.734 -27.656 1 93.75 195 THR A N 1
ATOM 1436 C CA . THR A 1 195 ? 15.938 -20.609 -29.094 1 93.75 195 THR A CA 1
ATOM 1437 C C . THR A 1 195 ? 14.656 -21.312 -29.531 1 93.75 195 THR A C 1
ATOM 1439 O O . THR A 1 195 ? 14.016 -20.891 -30.5 1 93.75 195 THR A O 1
ATOM 1442 N N . PHE A 1 196 ? 14.328 -22.375 -28.797 1 94.44 196 PHE A N 1
ATOM 1443 C CA . PHE A 1 196 ? 13.133 -23.156 -29.125 1 94.44 196 PHE A CA 1
ATOM 1444 C C . PHE A 1 196 ? 11.875 -22.391 -28.719 1 94.44 196 PHE A C 1
ATOM 1446 O O . PHE A 1 196 ? 10.773 -22.719 -29.172 1 94.44 196 PHE A O 1
ATOM 1453 N N . VAL A 1 197 ? 11.969 -21.438 -27.844 1 93.19 197 VAL A N 1
ATOM 1454 C CA . VAL A 1 197 ? 10.844 -20.656 -27.328 1 93.19 197 VAL A CA 1
ATOM 1455 C C . VAL A 1 197 ? 11.047 -19.172 -27.656 1 93.19 197 VAL A C 1
ATOM 1457 O O . VAL A 1 197 ? 11.219 -18.359 -26.75 1 93.19 197 VAL A O 1
ATOM 1460 N N . PRO A 1 198 ? 10.852 -18.766 -28.828 1 84.44 198 PRO A N 1
ATOM 1461 C CA . PRO A 1 198 ? 11.258 -17.438 -29.25 1 84.44 198 PRO A CA 1
ATOM 1462 C C . PRO A 1 198 ? 10.266 -16.359 -28.844 1 84.44 198 PRO A C 1
ATOM 1464 O O . PRO A 1 198 ? 10.633 -15.18 -28.719 1 84.44 198 PRO A O 1
ATOM 1467 N N . SER A 1 199 ? 9.047 -16.688 -28.672 1 87.25 199 SER A N 1
ATOM 1468 C CA . SER A 1 199 ? 8.039 -15.68 -28.359 1 87.25 199 SER A CA 1
ATOM 1469 C C . SER A 1 199 ? 8.32 -15.016 -27 1 87.25 199 SER A C 1
ATOM 1471 O O . SER A 1 199 ? 8.672 -15.695 -26.031 1 87.25 199 SER A O 1
ATOM 1473 N N . LYS A 1 200 ? 8.133 -13.695 -26.922 1 82.81 200 LYS A N 1
ATOM 1474 C CA . LYS A 1 200 ? 8.344 -12.938 -25.688 1 82.81 200 LYS A CA 1
ATOM 1475 C C . LYS A 1 200 ? 7.27 -13.266 -24.641 1 82.81 200 LYS A C 1
ATOM 1477 O O . LYS A 1 200 ? 7.512 -13.156 -23.438 1 82.81 200 LYS A O 1
ATOM 1482 N N . SER A 1 201 ? 6.199 -13.719 -25.156 1 86.19 201 SER A N 1
ATOM 1483 C CA . SER A 1 201 ? 5.086 -14 -24.25 1 86.19 201 SER A CA 1
ATOM 1484 C C . SER A 1 201 ? 5.219 -15.375 -23.609 1 86.19 201 SER A C 1
ATOM 1486 O O . SER A 1 201 ? 4.617 -15.641 -22.578 1 86.19 201 SER A O 1
ATOM 1488 N N . ASP A 1 202 ? 5.949 -16.219 -24.328 1 89.19 202 ASP A N 1
ATOM 1489 C CA . ASP A 1 202 ? 6.16 -17.547 -23.766 1 89.19 202 ASP A CA 1
ATOM 1490 C C . ASP A 1 202 ? 7.328 -17.547 -22.781 1 89.19 202 ASP A C 1
ATOM 1492 O O . ASP A 1 202 ? 8.32 -16.844 -22.984 1 89.19 202 ASP A O 1
ATOM 1496 N N . LYS A 1 203 ? 7.191 -18.406 -21.75 1 94.62 203 LYS A N 1
ATOM 1497 C CA . LYS A 1 203 ? 8.18 -18.406 -20.672 1 94.62 203 LYS A CA 1
ATOM 1498 C C . LYS A 1 203 ? 8.883 -19.75 -20.578 1 94.62 203 LYS A C 1
ATOM 1500 O O . LYS A 1 203 ? 8.406 -20.75 -21.125 1 94.62 203 LYS A O 1
ATOM 1505 N N . VAL A 1 204 ? 10.07 -19.734 -19.922 1 96.44 204 VAL A N 1
ATOM 1506 C CA . VAL A 1 204 ? 10.844 -20.953 -19.75 1 96.44 204 VAL A CA 1
ATOM 1507 C C . VAL A 1 204 ? 11.203 -21.109 -18.266 1 96.44 204 VAL A C 1
ATOM 1509 O O . VAL A 1 204 ? 11.469 -20.141 -17.578 1 96.44 204 VAL A O 1
ATOM 1512 N N . ILE A 1 205 ? 11.156 -22.344 -17.781 1 97.31 205 ILE A N 1
ATOM 1513 C CA . ILE A 1 205 ? 11.625 -22.688 -16.453 1 97.31 205 ILE A CA 1
ATOM 1514 C C . ILE A 1 205 ? 12.727 -23.75 -16.562 1 97.31 205 ILE A C 1
ATOM 1516 O O . ILE A 1 205 ? 12.562 -24.766 -17.234 1 97.31 205 ILE A O 1
ATOM 1520 N N . PHE A 1 206 ? 13.82 -23.469 -15.961 1 96.88 206 PHE A N 1
ATOM 1521 C CA . PHE A 1 206 ? 14.898 -24.453 -15.898 1 96.88 206 PHE A CA 1
ATOM 1522 C C . PHE A 1 206 ? 14.938 -25.125 -14.531 1 96.88 206 PHE A C 1
ATOM 1524 O O . PHE A 1 206 ? 15 -24.453 -13.5 1 96.88 206 PHE A O 1
ATOM 1531 N N . GLU A 1 207 ? 14.914 -26.422 -14.578 1 96.5 207 GLU A N 1
ATOM 1532 C CA . GLU A 1 207 ? 14.938 -27.203 -13.336 1 96.5 207 GLU A CA 1
ATOM 1533 C C . GLU A 1 207 ? 16.344 -27.703 -13.023 1 96.5 207 GLU A C 1
ATOM 1535 O O . GLU A 1 207 ? 16.969 -28.359 -13.859 1 96.5 207 GLU A O 1
ATOM 1540 N N . LEU A 1 208 ? 16.766 -27.375 -11.82 1 93.88 208 LEU A N 1
ATOM 1541 C CA . LEU A 1 208 ? 18.125 -27.75 -11.414 1 93.88 208 LEU A CA 1
ATOM 1542 C C . LEU A 1 208 ? 18.078 -28.688 -10.211 1 93.88 208 LEU A C 1
ATOM 1544 O O . LEU A 1 208 ? 17.359 -28.438 -9.242 1 93.88 208 LEU A O 1
ATOM 1548 N N . LEU A 1 209 ? 18.781 -29.766 -10.398 1 82.12 209 LEU A N 1
ATOM 1549 C CA . LEU A 1 209 ? 19.016 -30.672 -9.273 1 82.12 209 LEU A CA 1
ATOM 1550 C C . LEU A 1 209 ? 20.328 -30.312 -8.578 1 82.12 209 LEU A C 1
ATOM 1552 O O . LEU A 1 209 ? 21.312 -29.953 -9.234 1 82.12 209 LEU A O 1
ATOM 1556 N N . HIS A 1 210 ? 20.188 -30.062 -7.258 1 67.25 210 HIS A N 1
ATOM 1557 C CA . HIS A 1 210 ? 21.422 -29.781 -6.543 1 67.25 210 HIS A CA 1
ATOM 1558 C C . HIS A 1 210 ? 22.438 -30.906 -6.746 1 67.25 210 HIS A C 1
ATOM 1560 O O . HIS A 1 210 ? 22.078 -32.094 -6.711 1 67.25 210 HIS A O 1
ATOM 1566 N N . PRO A 1 211 ? 23.625 -30.328 -7.242 1 56.53 211 PRO A N 1
ATOM 1567 C CA . PRO A 1 211 ? 24.656 -31.375 -7.324 1 56.53 211 PRO A CA 1
ATOM 1568 C C . PRO A 1 211 ? 24.812 -32.156 -6.02 1 56.53 211 PRO A C 1
ATOM 1570 O O . PRO A 1 211 ? 24.328 -31.703 -4.973 1 56.53 211 PRO A O 1
ATOM 1573 N N . THR A 1 212 ? 25.328 -33.312 -5.965 1 54.47 212 THR A N 1
ATOM 1574 C CA . THR A 1 212 ? 25.641 -34.156 -4.824 1 54.47 212 THR A CA 1
ATOM 1575 C C . THR A 1 212 ? 26.188 -33.344 -3.668 1 54.47 212 THR A C 1
ATOM 1577 O O . THR A 1 212 ? 26.719 -32.25 -3.877 1 54.47 212 THR A O 1
ATOM 1580 N N . SER A 1 213 ? 25.75 -33.562 -2.336 1 55.72 213 SER A N 1
ATOM 1581 C CA . SER A 1 213 ? 26.109 -33.031 -1.026 1 55.72 213 SER A CA 1
ATOM 1582 C C . SER A 1 213 ? 27.531 -32.5 -1.018 1 55.72 213 SER A C 1
ATOM 1584 O O . SER A 1 213 ? 27.906 -31.719 -0.146 1 55.72 213 SER A O 1
ATOM 1586 N N . SER A 1 214 ? 28.328 -32.812 -2.074 1 64.88 214 SER A N 1
ATOM 1587 C CA . SER A 1 214 ? 29.75 -32.5 -1.897 1 64.88 214 SER A CA 1
ATOM 1588 C C . SER A 1 214 ? 30.156 -31.281 -2.709 1 64.88 214 SER A C 1
ATOM 1590 O O . SER A 1 214 ? 31.25 -30.75 -2.521 1 64.88 214 SER A O 1
ATOM 1592 N N . ALA A 1 215 ? 29.281 -30.703 -3.475 1 75.81 215 ALA A N 1
ATOM 1593 C CA . ALA A 1 215 ? 29.703 -29.594 -4.316 1 75.81 215 ALA A CA 1
ATOM 1594 C C . ALA A 1 215 ? 29.547 -28.25 -3.586 1 75.81 215 ALA A C 1
ATOM 1596 O O . ALA A 1 215 ? 28.594 -28.062 -2.832 1 75.81 215 ALA A O 1
ATOM 1597 N N . PRO A 1 216 ? 30.578 -27.438 -3.803 1 87.62 216 PRO A N 1
ATOM 1598 C CA . PRO A 1 216 ? 30.484 -26.109 -3.186 1 87.62 216 PRO A CA 1
ATOM 1599 C C . PRO A 1 216 ? 29.281 -25.328 -3.682 1 87.62 216 PRO A C 1
ATOM 1601 O O . PRO A 1 216 ? 28.859 -25.484 -4.832 1 87.62 216 PRO A O 1
ATOM 1604 N N . ILE A 1 217 ? 28.672 -24.531 -2.814 1 92.38 217 ILE A N 1
ATOM 1605 C CA . ILE A 1 217 ? 27.469 -23.766 -3.102 1 92.38 217 ILE A CA 1
ATOM 1606 C C . ILE A 1 217 ? 27.719 -22.812 -4.27 1 92.38 217 ILE A C 1
ATOM 1608 O O . ILE A 1 217 ? 26.812 -22.5 -5.035 1 92.38 217 ILE A O 1
ATOM 1612 N N . GLU A 1 218 ? 28.969 -22.391 -4.492 1 92.44 218 GLU A N 1
ATOM 1613 C CA . GLU A 1 218 ? 29.344 -21.438 -5.531 1 92.44 218 GLU A CA 1
ATOM 1614 C C . GLU A 1 218 ? 29.062 -22 -6.926 1 92.44 218 GLU A C 1
ATOM 1616 O O . GLU A 1 218 ? 28.75 -21.25 -7.852 1 92.44 218 GLU A O 1
ATOM 1621 N N . GLU A 1 219 ? 29.172 -23.266 -7.035 1 91 219 GLU A N 1
ATOM 1622 C CA . GLU A 1 219 ? 28.875 -23.891 -8.328 1 91 219 GLU A CA 1
ATOM 1623 C C . GLU A 1 219 ? 27.406 -23.703 -8.703 1 91 219 GLU A C 1
ATOM 1625 O O . GLU A 1 219 ? 27.094 -23.359 -9.844 1 91 219 GLU A O 1
ATOM 1630 N N . LEU A 1 220 ? 26.594 -23.938 -7.73 1 93.19 220 LEU A N 1
ATOM 1631 C CA . LEU A 1 220 ? 25.172 -23.766 -7.953 1 93.19 220 LEU A CA 1
ATOM 1632 C C . LEU A 1 220 ? 24.844 -22.297 -8.203 1 93.19 220 LEU A C 1
ATOM 1634 O O . LEU A 1 220 ? 24.156 -21.969 -9.18 1 93.19 220 LEU A O 1
ATOM 1638 N N . THR A 1 221 ? 25.359 -21.391 -7.336 1 95 221 THR A N 1
ATOM 1639 C CA . THR A 1 221 ? 25 -19.984 -7.418 1 95 221 THR A CA 1
ATOM 1640 C C . THR A 1 221 ? 25.547 -19.359 -8.703 1 95 221 THR A C 1
ATOM 1642 O O . THR A 1 221 ? 24.906 -18.469 -9.289 1 95 221 THR A O 1
ATOM 1645 N N . ASP A 1 222 ? 26.672 -19.828 -9.156 1 94.5 222 ASP A N 1
ATOM 1646 C CA . ASP A 1 222 ? 27.234 -19.344 -10.406 1 94.5 222 ASP A CA 1
ATOM 1647 C C . ASP A 1 222 ? 26.359 -19.734 -11.594 1 94.5 222 ASP A C 1
ATOM 1649 O O . ASP A 1 222 ? 26.125 -18.922 -12.5 1 94.5 222 ASP A O 1
ATOM 1653 N N . LEU A 1 223 ? 25.984 -20.984 -11.57 1 94.12 223 LEU A N 1
ATOM 1654 C CA . LEU A 1 223 ? 25.125 -21.453 -12.641 1 94.12 223 LEU A CA 1
ATOM 1655 C C . LEU A 1 223 ? 23.797 -20.703 -12.648 1 94.12 223 LEU A C 1
ATOM 1657 O O . LEU A 1 223 ? 23.344 -20.25 -13.695 1 94.12 223 LEU A O 1
ATOM 1661 N N . VAL A 1 224 ? 23.203 -20.547 -11.484 1 95.38 224 VAL A N 1
ATOM 1662 C CA . VAL A 1 224 ? 21.922 -19.859 -11.336 1 95.38 224 VAL A CA 1
ATOM 1663 C C . VAL A 1 224 ? 22.047 -18.422 -11.828 1 95.38 224 VAL A C 1
ATOM 1665 O O . VAL A 1 224 ? 21.188 -17.938 -12.578 1 95.38 224 VAL A O 1
ATOM 1668 N N . ALA A 1 225 ? 23.078 -17.781 -11.445 1 94.75 225 ALA A N 1
ATOM 1669 C CA . ALA A 1 225 ? 23.312 -16.391 -11.852 1 94.75 225 ALA A CA 1
ATOM 1670 C C . ALA A 1 225 ? 23.422 -16.281 -13.367 1 94.75 225 ALA A C 1
ATOM 1672 O O . ALA A 1 225 ? 22.891 -15.344 -13.961 1 94.75 225 ALA A O 1
ATOM 1673 N N . GLU A 1 226 ? 24.094 -17.203 -13.961 1 94.75 226 GLU A N 1
ATOM 1674 C CA . GLU A 1 226 ? 24.281 -17.172 -15.406 1 94.75 226 GLU A CA 1
ATOM 1675 C C . GLU A 1 226 ? 22.969 -17.406 -16.141 1 94.75 226 GLU A C 1
ATOM 1677 O O . GLU A 1 226 ? 22.688 -16.734 -17.141 1 94.75 226 GLU A O 1
ATOM 1682 N N . ILE A 1 227 ? 22.234 -18.359 -15.664 1 94.94 227 ILE A N 1
ATOM 1683 C CA . ILE A 1 227 ? 20.938 -18.625 -16.266 1 94.94 227 ILE A CA 1
ATOM 1684 C C . ILE A 1 227 ? 20.031 -17.406 -16.125 1 94.94 227 ILE A C 1
ATOM 1686 O O . ILE A 1 227 ? 19.359 -17 -17.078 1 94.94 227 ILE A O 1
ATOM 1690 N N . SER A 1 228 ? 20.047 -16.828 -14.93 1 93.19 228 SER A N 1
ATOM 1691 C CA . SER A 1 228 ? 19.234 -15.641 -14.656 1 93.19 228 SER A CA 1
ATOM 1692 C C . SER A 1 228 ? 19.578 -14.516 -15.625 1 93.19 228 SER A C 1
ATOM 1694 O O . SER A 1 228 ? 18.672 -13.812 -16.109 1 93.19 228 SER A O 1
ATOM 1696 N N . LYS A 1 229 ? 20.797 -14.336 -15.945 1 90.88 229 LYS A N 1
ATOM 1697 C CA . LYS A 1 229 ? 21.25 -13.289 -16.859 1 90.88 229 LYS A CA 1
ATOM 1698 C C . LYS A 1 229 ? 20.734 -13.523 -18.266 1 90.88 229 LYS A C 1
ATOM 1700 O O . LYS A 1 229 ? 20.484 -12.57 -19 1 90.88 229 LYS A O 1
ATOM 1705 N N . LYS A 1 230 ? 20.547 -14.766 -18.594 1 91.56 230 LYS A N 1
ATOM 1706 C CA . LYS A 1 230 ? 20.062 -15.109 -19.938 1 91.56 230 LYS A CA 1
ATOM 1707 C C . LYS A 1 230 ? 18.562 -14.898 -20.047 1 91.56 230 LYS A C 1
ATOM 1709 O O . LYS A 1 230 ? 18.047 -14.68 -21.141 1 91.56 230 LYS A O 1
ATOM 1714 N N . CYS A 1 231 ? 17.906 -14.984 -18.938 1 88.56 231 CYS A N 1
ATOM 1715 C CA . CYS A 1 231 ? 16.453 -14.852 -18.906 1 88.56 231 CYS A CA 1
ATOM 1716 C C . CYS A 1 231 ? 16.047 -13.414 -18.641 1 88.56 231 CYS A C 1
ATOM 1718 O O . CYS A 1 231 ? 15.43 -13.117 -17.609 1 88.56 231 CYS A O 1
ATOM 1720 N N . LYS A 1 232 ? 16.219 -12.555 -19.578 1 76.75 232 LYS A N 1
ATOM 1721 C CA . LYS A 1 232 ? 15.945 -11.133 -19.422 1 76.75 232 LYS A CA 1
ATOM 1722 C C . LYS A 1 232 ? 14.445 -10.852 -19.5 1 76.75 232 LYS A C 1
ATOM 1724 O O . LYS A 1 232 ? 13.695 -11.617 -20.109 1 76.75 232 LYS A O 1
ATOM 1729 N N . ASP A 1 233 ? 13.969 -9.852 -18.812 1 77 233 ASP A N 1
ATOM 1730 C CA . ASP A 1 233 ? 12.617 -9.312 -18.891 1 77 233 ASP A CA 1
ATOM 1731 C C . ASP A 1 233 ? 11.578 -10.375 -18.531 1 77 233 ASP A C 1
ATOM 1733 O O . ASP A 1 233 ? 10.57 -10.523 -19.234 1 77 233 ASP A O 1
ATOM 1737 N N . GLY A 1 234 ? 11.977 -11.203 -17.609 1 77.94 234 GLY A N 1
ATOM 1738 C CA . GLY A 1 234 ? 11.016 -12.172 -17.094 1 77.94 234 GLY A CA 1
ATOM 1739 C C . GLY A 1 234 ? 10.82 -13.359 -18.016 1 77.94 234 GLY A C 1
ATOM 1740 O O . GLY A 1 234 ? 9.805 -14.062 -17.922 1 77.94 234 GLY A O 1
ATOM 1741 N N . LYS A 1 235 ? 11.68 -13.641 -18.875 1 85.88 235 LYS A N 1
ATOM 1742 C CA . LYS A 1 235 ? 11.594 -14.727 -19.844 1 85.88 235 LYS A CA 1
ATOM 1743 C C . LYS A 1 235 ? 11.633 -16.094 -19.141 1 85.88 235 LYS A C 1
ATOM 1745 O O . LYS A 1 235 ? 11.039 -17.047 -19.625 1 85.88 235 LYS A O 1
ATOM 1750 N N . GLY A 1 236 ? 12.281 -15.969 -18 1 88 236 GLY A N 1
ATOM 1751 C CA . GLY A 1 236 ? 12.406 -17.297 -17.406 1 88 236 GLY A CA 1
ATOM 1752 C C . GLY A 1 236 ? 12.578 -17.266 -15.906 1 88 236 GLY A C 1
ATOM 1753 O O . GLY A 1 236 ? 12.656 -16.188 -15.305 1 88 236 GLY A O 1
ATOM 1754 N N . SER A 1 237 ? 12.492 -18.516 -15.336 1 93.12 237 SER A N 1
ATOM 1755 C CA . SER A 1 237 ? 12.742 -18.75 -13.914 1 93.12 237 SER A C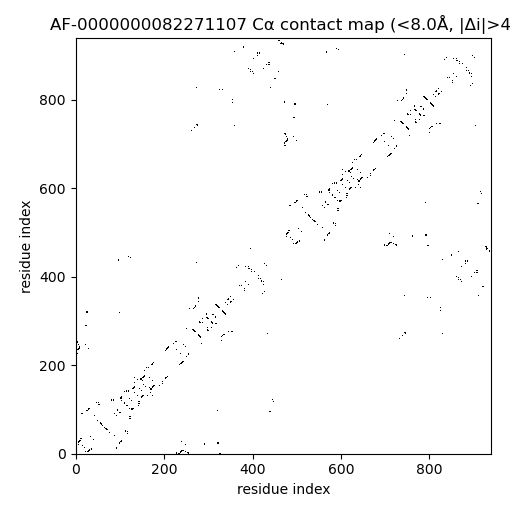A 1
ATOM 1756 C C . SER A 1 237 ? 13.492 -20.062 -13.695 1 93.12 237 SER A C 1
ATOM 1758 O O . SER A 1 237 ? 13.875 -20.734 -14.656 1 93.12 237 SER A O 1
ATOM 1760 N N . ILE A 1 238 ? 13.93 -20.266 -12.5 1 95.81 238 ILE A N 1
ATOM 1761 C CA . ILE A 1 238 ? 14.703 -21.453 -12.156 1 95.81 238 ILE A CA 1
ATOM 1762 C C . ILE A 1 238 ? 14 -22.219 -11.039 1 95.81 238 ILE A C 1
ATOM 1764 O O . ILE A 1 238 ? 13.656 -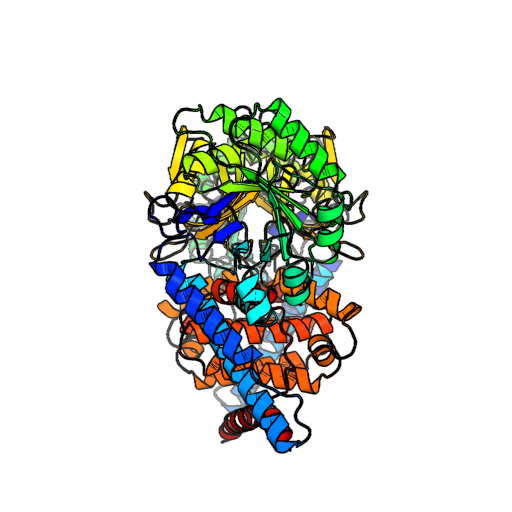21.625 -10.008 1 95.81 238 ILE A O 1
ATOM 1768 N N . ALA A 1 239 ? 13.734 -23.453 -11.281 1 96.81 239 ALA A N 1
ATOM 1769 C CA . ALA A 1 239 ? 13.188 -24.328 -10.242 1 96.81 239 ALA A CA 1
ATOM 1770 C C . ALA A 1 239 ? 14.273 -25.188 -9.617 1 96.81 239 ALA A C 1
ATOM 1772 O O . ALA A 1 239 ? 14.891 -26 -10.297 1 96.81 239 ALA A O 1
ATOM 1773 N N . LEU A 1 240 ? 14.523 -25.031 -8.344 1 95.88 240 LEU A N 1
ATOM 1774 C CA . LEU A 1 240 ? 15.469 -25.875 -7.617 1 95.88 240 LEU A CA 1
ATOM 1775 C C . LEU A 1 240 ? 14.758 -27.062 -6.98 1 95.88 240 LEU A C 1
ATOM 1777 O O . LEU A 1 240 ? 13.844 -26.891 -6.176 1 95.88 240 LEU A O 1
ATOM 1781 N N . ILE A 1 241 ? 15.195 -28.219 -7.312 1 94.69 241 ILE A N 1
ATOM 1782 C CA . ILE A 1 241 ? 14.531 -29.422 -6.84 1 94.69 241 ILE A CA 1
ATOM 1783 C C . ILE A 1 241 ? 14.938 -29.703 -5.398 1 94.69 241 ILE A C 1
ATOM 1785 O O . ILE A 1 241 ? 16.109 -29.938 -5.109 1 94.69 241 ILE A O 1
ATOM 1789 N N . ASP A 1 242 ? 14.016 -29.672 -4.512 1 92.12 242 ASP A N 1
ATOM 1790 C CA . ASP A 1 242 ? 14.117 -29.969 -3.088 1 92.12 242 ASP A CA 1
ATOM 1791 C C . ASP A 1 242 ? 15.297 -29.25 -2.453 1 92.12 242 ASP A C 1
ATOM 1793 O O . ASP A 1 242 ? 16.125 -29.875 -1.783 1 92.12 242 ASP A O 1
ATOM 1797 N N . PRO A 1 243 ? 15.352 -27.953 -2.59 1 93.19 243 PRO A N 1
ATOM 1798 C CA . PRO A 1 243 ? 16.484 -27.219 -2.023 1 93.19 243 PRO A CA 1
ATOM 1799 C C . PRO A 1 243 ? 16.359 -27.016 -0.515 1 93.19 24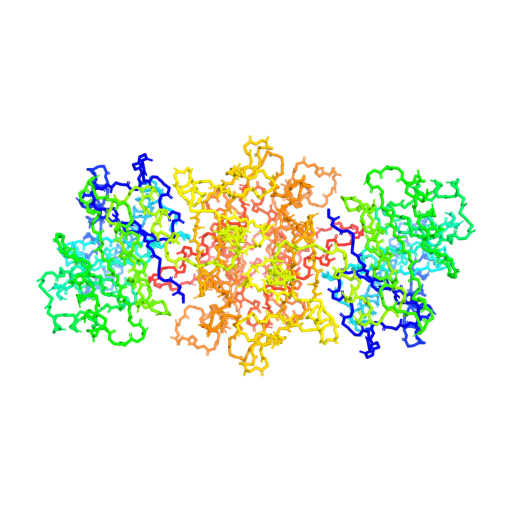3 PRO A C 1
ATOM 1801 O O . PRO A 1 243 ? 15.25 -27.078 0.033 1 93.19 243 PRO A O 1
ATOM 1804 N N . THR A 1 244 ? 17.516 -26.828 0.116 1 92.69 244 THR A N 1
ATOM 1805 C CA . THR A 1 244 ? 17.516 -26.281 1.471 1 92.69 244 THR A CA 1
ATOM 1806 C C . THR A 1 244 ? 17.312 -24.766 1.447 1 92.69 244 THR A C 1
ATOM 1808 O O . THR A 1 244 ? 17.406 -24.141 0.39 1 92.69 244 THR A O 1
ATOM 1811 N N . ALA A 1 245 ? 17.047 -24.234 2.615 1 94.69 245 ALA A N 1
ATOM 1812 C CA . ALA A 1 245 ? 16.922 -22.781 2.73 1 94.69 245 ALA A CA 1
ATOM 1813 C C . ALA A 1 245 ? 18.234 -22.094 2.32 1 94.69 245 ALA A C 1
ATOM 1815 O O . ALA A 1 245 ? 18.203 -21.031 1.69 1 94.69 245 ALA A O 1
ATOM 1816 N N . PHE A 1 246 ? 19.297 -22.75 2.727 1 95.12 246 PHE A N 1
ATOM 1817 C CA . PHE A 1 246 ? 20.609 -22.219 2.412 1 95.12 246 PHE A CA 1
ATOM 1818 C C . PHE A 1 246 ? 20.828 -22.156 0.905 1 95.12 246 PHE A C 1
ATOM 1820 O O . PHE A 1 246 ? 21.234 -21.125 0.366 1 95.12 246 PHE A O 1
ATOM 1827 N N . GLU A 1 247 ? 20.547 -23.203 0.207 1 94.44 247 GLU A N 1
ATOM 1828 C CA . GLU A 1 247 ? 20.719 -23.281 -1.24 1 94.44 247 GLU A CA 1
ATOM 1829 C C . GLU A 1 247 ? 19.812 -22.297 -1.962 1 94.44 247 GLU A C 1
ATOM 1831 O O . GLU A 1 247 ? 20.25 -21.578 -2.859 1 94.44 247 GLU A O 1
ATOM 1836 N N . LEU A 1 248 ? 18.562 -22.281 -1.577 1 96.19 248 LEU A N 1
ATOM 1837 C CA . LEU A 1 248 ? 17.594 -21.391 -2.213 1 96.19 248 LEU A CA 1
ATOM 1838 C C . LEU A 1 248 ? 17.953 -19.938 -1.952 1 96.19 248 LEU A C 1
ATOM 1840 O O . LEU A 1 248 ? 17.953 -19.125 -2.875 1 96.19 248 LEU A O 1
ATOM 1844 N N . GLY A 1 249 ? 18.266 -19.625 -0.688 1 96.75 249 GLY A N 1
ATOM 1845 C CA . GLY A 1 249 ? 18.594 -18.25 -0.322 1 96.75 249 GLY A CA 1
ATOM 1846 C C . GLY A 1 249 ? 19.812 -17.719 -1.032 1 96.75 249 GLY A C 1
ATOM 1847 O O . GLY A 1 249 ? 19.812 -16.609 -1.556 1 96.75 249 GLY A O 1
ATOM 1848 N N . MET A 1 250 ? 20.844 -18.531 -1.055 1 96.81 250 MET A N 1
ATOM 1849 C CA . MET A 1 250 ? 22.078 -18.141 -1.731 1 96.81 250 MET A CA 1
ATOM 1850 C C . MET A 1 250 ? 21.844 -17.969 -3.23 1 96.81 250 MET A C 1
ATOM 1852 O O . MET A 1 250 ? 22.391 -17.062 -3.854 1 96.81 250 MET A O 1
ATOM 1856 N N . SER A 1 251 ? 21.094 -18.859 -3.781 1 96.12 251 SER A N 1
ATOM 1857 C CA . SER A 1 251 ? 20.766 -18.781 -5.199 1 96.12 251 SER A CA 1
ATOM 1858 C C . SER A 1 251 ? 19.953 -17.531 -5.504 1 96.12 251 SER A C 1
ATOM 1860 O O . SER A 1 251 ? 20.156 -16.875 -6.523 1 96.12 251 SER A O 1
ATOM 1862 N N . TYR A 1 252 ? 19 -17.297 -4.625 1 96.38 252 TYR A N 1
ATOM 1863 C CA . TYR A 1 252 ? 18.172 -16.094 -4.754 1 96.38 252 TYR A CA 1
ATOM 1864 C C . TYR A 1 252 ? 19.047 -14.844 -4.789 1 96.38 252 TYR A C 1
ATOM 1866 O O . TYR A 1 252 ? 18.906 -14.008 -5.684 1 96.38 252 TYR A O 1
ATOM 1874 N N . ALA A 1 253 ? 19.969 -14.703 -3.863 1 96.81 253 ALA A N 1
ATOM 1875 C CA . ALA A 1 253 ? 20.875 -13.57 -3.75 1 96.81 253 ALA A CA 1
ATOM 1876 C C . ALA A 1 253 ? 21.781 -13.461 -4.977 1 96.81 253 ALA A C 1
ATOM 1878 O O . ALA A 1 253 ? 22.141 -12.359 -5.402 1 96.81 253 ALA A O 1
ATOM 1879 N N . ALA A 1 254 ? 22.125 -14.578 -5.566 1 95.75 254 ALA A N 1
ATOM 1880 C CA . ALA A 1 254 ? 23.031 -14.617 -6.711 1 95.75 254 ALA A CA 1
ATOM 1881 C C . ALA A 1 254 ? 22.391 -13.953 -7.93 1 95.75 254 ALA A C 1
ATOM 1883 O O . ALA A 1 254 ? 23.094 -13.555 -8.859 1 95.75 254 ALA A O 1
ATOM 1884 N N . CYS A 1 255 ? 21.094 -13.898 -7.934 1 95.06 255 CYS A N 1
ATOM 1885 C CA . CYS A 1 255 ? 20.375 -13.32 -9.062 1 95.06 255 CYS A CA 1
ATOM 1886 C C . CYS A 1 255 ? 20.234 -11.805 -8.898 1 95.06 255 CYS A C 1
ATOM 1888 O O . CYS A 1 255 ? 19.781 -11.117 -9.812 1 95.06 255 CYS A O 1
ATOM 1890 N N . MET A 1 256 ? 20.641 -11.258 -7.82 1 95.19 256 MET A N 1
ATOM 1891 C CA . MET A 1 256 ? 20.484 -9.844 -7.512 1 95.19 256 MET A CA 1
ATOM 1892 C C . MET A 1 256 ? 21.797 -9.086 -7.707 1 95.19 256 MET A C 1
ATOM 1894 O O . MET A 1 256 ? 22.859 -9.703 -7.816 1 95.19 256 MET A O 1
ATOM 1898 N N . LYS A 1 257 ? 21.672 -7.793 -7.781 1 93.75 257 LYS A N 1
ATOM 1899 C CA . LYS A 1 257 ? 22.844 -6.938 -7.836 1 93.75 257 LYS A CA 1
ATOM 1900 C C . LYS A 1 257 ? 22.719 -5.762 -6.871 1 93.75 257 LYS A C 1
ATOM 1902 O O . LYS A 1 257 ? 21.609 -5.398 -6.473 1 93.75 257 LYS A O 1
ATOM 1907 N N . THR A 1 258 ? 23.766 -5.211 -6.391 1 94.06 258 THR A N 1
ATOM 1908 C CA . THR A 1 258 ? 23.828 -4.031 -5.535 1 94.06 258 THR A CA 1
ATOM 1909 C C . THR A 1 258 ? 25.047 -3.174 -5.887 1 94.06 258 THR A C 1
ATOM 1911 O O . THR A 1 258 ? 26.109 -3.703 -6.219 1 94.06 258 THR A O 1
ATOM 1914 N N . ASP A 1 259 ? 24.875 -1.861 -5.855 1 90.62 259 ASP A N 1
ATOM 1915 C CA . ASP A 1 259 ? 25.984 -0.954 -6.098 1 90.62 259 ASP A CA 1
ATOM 1916 C C . ASP A 1 259 ? 26.484 -0.341 -4.793 1 90.62 259 ASP A C 1
ATOM 1918 O O . ASP A 1 259 ? 27.281 0.6 -4.809 1 90.62 259 ASP A O 1
ATOM 1922 N N . ARG A 1 260 ? 25.953 -0.829 -3.721 1 92.19 260 ARG A N 1
ATOM 1923 C CA . ARG A 1 260 ? 26.422 -0.348 -2.426 1 92.19 260 ARG A CA 1
ATOM 1924 C C . ARG A 1 260 ? 27.797 -0.917 -2.094 1 92.19 260 ARG A C 1
ATOM 1926 O O . ARG A 1 260 ? 28.078 -2.078 -2.395 1 92.19 260 ARG A O 1
ATOM 1933 N N . GLU A 1 261 ? 28.547 -0.169 -1.38 1 91.19 261 GLU A N 1
ATOM 1934 C CA . GLU A 1 261 ? 29.891 -0.591 -1.003 1 91.19 261 GLU A CA 1
ATOM 1935 C C . GLU A 1 261 ? 29.859 -1.701 0.043 1 91.19 261 GLU A C 1
ATOM 1937 O O . GLU A 1 261 ? 30.734 -2.568 0.073 1 91.19 261 GLU A O 1
ATOM 1942 N N . ASP A 1 262 ? 28.875 -1.71 0.86 1 92.12 262 ASP A N 1
ATOM 1943 C CA . ASP A 1 262 ? 28.781 -2.691 1.937 1 92.12 262 ASP A CA 1
ATOM 1944 C C . ASP A 1 262 ? 28.203 -4.012 1.43 1 92.12 262 ASP A C 1
ATOM 1946 O O . ASP A 1 262 ? 28.109 -4.984 2.182 1 92.12 262 ASP A O 1
ATOM 1950 N N . GLY A 1 263 ? 27.781 -4.066 0.201 1 94.44 263 GLY A N 1
ATOM 1951 C CA . GLY A 1 263 ? 27.297 -5.293 -0.421 1 94.44 263 GLY A CA 1
ATOM 1952 C C . GLY A 1 263 ? 25.875 -5.648 -0.028 1 94.44 263 GLY A C 1
ATOM 1953 O O . GLY A 1 263 ? 25.391 -6.734 -0.349 1 94.44 263 GLY A O 1
ATOM 1954 N N . LEU A 1 264 ? 25.172 -4.742 0.687 1 96.75 264 LEU A N 1
ATOM 1955 C CA . LEU A 1 264 ? 23.812 -5.008 1.145 1 96.75 264 LEU A CA 1
ATOM 1956 C C . LEU A 1 264 ? 22.797 -4.711 0.043 1 96.75 264 LEU A C 1
ATOM 1958 O O . LEU A 1 264 ? 23.094 -3.939 -0.876 1 96.75 264 LEU A O 1
ATOM 1962 N N . TYR A 1 265 ? 21.703 -5.398 0.1 1 97.12 265 TYR A N 1
ATOM 1963 C CA . TYR A 1 265 ? 20.578 -5.145 -0.798 1 97.12 265 TYR A CA 1
ATOM 1964 C C . TYR A 1 265 ? 19.547 -4.242 -0.137 1 97.12 265 TYR A C 1
ATOM 1966 O O . TYR A 1 265 ? 19.109 -4.512 0.982 1 97.12 265 TYR A O 1
ATOM 1974 N N . THR A 1 266 ? 19.219 -3.096 -0.808 1 97.38 266 THR A N 1
ATOM 1975 C CA . THR A 1 266 ? 18.109 -2.275 -0.303 1 97.38 266 THR A CA 1
ATOM 1976 C C . THR A 1 266 ? 16.797 -3.049 -0.339 1 97.38 266 THR A C 1
ATOM 1978 O O . THR A 1 266 ? 16.484 -3.688 -1.342 1 97.38 266 THR A O 1
ATOM 1981 N N . THR A 1 267 ? 16.047 -3.033 0.764 1 98.31 267 THR A N 1
ATOM 1982 C CA . THR A 1 267 ? 14.867 -3.865 0.914 1 98.31 267 THR A CA 1
ATOM 1983 C C . THR A 1 267 ? 13.68 -3.033 1.39 1 98.31 267 THR A C 1
ATOM 1985 O O . THR A 1 267 ? 13.75 -2.389 2.439 1 98.31 267 THR A O 1
ATOM 1988 N N . VAL A 1 268 ? 12.633 -2.996 0.62 1 98.44 268 VAL A N 1
ATOM 1989 C CA . VAL A 1 268 ? 11.383 -2.363 1.028 1 98.44 268 VAL A CA 1
ATOM 1990 C C . VAL A 1 268 ? 10.477 -3.393 1.697 1 98.44 268 VAL A C 1
ATOM 1992 O O . VAL A 1 268 ? 10.227 -4.465 1.14 1 98.44 268 VAL A O 1
ATOM 1995 N N . VAL A 1 269 ? 10.047 -3.129 2.887 1 98.44 269 VAL A N 1
ATOM 1996 C CA . VAL A 1 269 ? 9.125 -4.012 3.602 1 98.44 269 VAL A CA 1
ATOM 1997 C C . VAL A 1 269 ? 7.691 -3.537 3.395 1 98.44 269 VAL A C 1
ATOM 1999 O O . VAL A 1 269 ? 7.379 -2.365 3.617 1 98.44 269 VAL A O 1
ATOM 2002 N N . CYS A 1 270 ? 6.863 -4.414 2.928 1 97.75 270 CYS A N 1
ATOM 2003 C CA . CYS A 1 270 ? 5.488 -4.062 2.598 1 97.75 270 CYS A CA 1
ATOM 2004 C C . CYS A 1 270 ? 4.504 -4.988 3.301 1 97.75 270 CYS A C 1
ATOM 2006 O O . CYS A 1 270 ? 4.852 -6.117 3.654 1 97.75 270 CYS A O 1
ATOM 2008 N N . THR A 1 271 ? 3.309 -4.488 3.445 1 96.44 271 THR A N 1
ATOM 2009 C CA . THR A 1 271 ? 2.209 -5.344 3.879 1 96.44 271 THR A CA 1
ATOM 2010 C C . THR A 1 271 ? 1.699 -6.199 2.721 1 96.44 271 THR A C 1
ATOM 2012 O O . THR A 1 271 ? 2.16 -6.055 1.587 1 96.44 271 THR A O 1
ATOM 2015 N N . ARG A 1 272 ? 0.755 -7.051 3.004 1 93.62 272 ARG A N 1
ATOM 2016 C CA . ARG A 1 272 ? 0.135 -7.891 1.984 1 93.62 272 ARG A CA 1
ATOM 2017 C C . ARG A 1 272 ? -0.594 -7.043 0.946 1 93.62 272 ARG A C 1
ATOM 2019 O O . ARG A 1 272 ? -0.719 -7.441 -0.213 1 93.62 272 ARG A O 1
ATOM 2026 N N . ALA A 1 273 ? -1.027 -5.898 1.358 1 93.06 273 ALA A N 1
ATOM 2027 C CA . ALA A 1 273 ? -1.726 -5 0.443 1 93.06 273 ALA A CA 1
ATOM 2028 C C . ALA A 1 273 ? -0.738 -4.141 -0.344 1 93.06 273 ALA A C 1
ATOM 2030 O O . ALA A 1 273 ? -1.141 -3.314 -1.164 1 93.06 273 ALA A O 1
ATOM 2031 N N . GLY A 1 274 ? 0.552 -4.324 -0.093 1 95.38 274 GLY A N 1
ATOM 2032 C CA . GLY A 1 274 ? 1.576 -3.615 -0.843 1 95.38 274 GLY A CA 1
ATOM 2033 C C . GLY A 1 274 ? 1.976 -2.297 -0.206 1 95.38 274 GLY A C 1
ATOM 2034 O O . GLY A 1 274 ? 2.744 -1.529 -0.788 1 95.38 274 GLY A O 1
ATOM 2035 N N . GLU A 1 275 ? 1.474 -1.981 0.993 1 96.69 275 GLU A N 1
ATOM 2036 C CA . GLU A 1 275 ? 1.809 -0.733 1.671 1 96.69 275 GLU A CA 1
ATOM 2037 C C . GLU A 1 275 ? 3.236 -0.762 2.207 1 96.69 275 GLU A C 1
ATOM 2039 O O . GLU A 1 275 ? 3.645 -1.733 2.848 1 96.69 275 GLU A O 1
ATOM 2044 N N . ALA A 1 276 ? 3.936 0.267 1.977 1 97.88 276 ALA A N 1
ATOM 2045 C CA . ALA A 1 276 ? 5.32 0.331 2.43 1 97.88 276 ALA A CA 1
ATOM 2046 C C . ALA A 1 276 ? 5.395 0.586 3.934 1 97.88 276 ALA A C 1
ATOM 2048 O O . ALA A 1 276 ? 4.812 1.551 4.434 1 97.88 276 ALA A O 1
ATOM 2049 N N . LEU A 1 277 ? 6.094 -0.244 4.668 1 97.75 277 LEU A N 1
ATOM 2050 C CA . LEU A 1 277 ? 6.297 -0.081 6.102 1 97.75 277 LEU A CA 1
ATOM 2051 C C . LEU A 1 277 ? 7.586 0.684 6.383 1 97.75 277 LEU A C 1
ATOM 2053 O O . LEU A 1 277 ? 7.641 1.506 7.301 1 97.75 277 LEU A O 1
ATOM 2057 N N . GLY A 1 278 ? 8.547 0.387 5.594 1 97.5 278 GLY A N 1
ATOM 2058 C CA . GLY A 1 278 ? 9.836 1.037 5.773 1 97.5 278 GLY A CA 1
ATOM 2059 C C . GLY A 1 278 ? 10.914 0.485 4.863 1 97.5 278 GLY A C 1
ATOM 2060 O O . GLY A 1 278 ? 10.641 -0.361 4.008 1 97.5 278 GLY A O 1
ATOM 2061 N N . LEU A 1 279 ? 12.094 1.06 4.98 1 97.06 279 LEU A N 1
ATOM 2062 C CA . LEU A 1 279 ? 13.273 0.687 4.199 1 97.06 279 LEU A CA 1
ATOM 2063 C C . LEU A 1 279 ? 14.352 0.089 5.098 1 97.06 279 LEU A C 1
ATOM 2065 O O . LEU A 1 279 ? 14.727 0.687 6.109 1 97.06 279 LEU A O 1
ATOM 2069 N N . VAL A 1 280 ? 14.789 -1.087 4.777 1 97.19 280 VAL A N 1
ATOM 2070 C CA . VAL A 1 280 ? 15.844 -1.796 5.496 1 97.19 280 VAL A CA 1
ATOM 2071 C C . VAL A 1 280 ? 16.859 -2.344 4.5 1 97.19 280 VAL A C 1
ATOM 2073 O O . VAL A 1 280 ? 16.844 -1.981 3.322 1 97.19 280 VAL A O 1
ATOM 2076 N N . TYR A 1 281 ? 17.797 -3.129 5.027 1 97.25 281 TYR A N 1
ATOM 2077 C CA . TYR A 1 281 ? 18.812 -3.727 4.18 1 97.25 281 TYR A CA 1
ATOM 2078 C C . TYR A 1 281 ? 18.938 -5.227 4.438 1 97.25 281 TYR A C 1
ATOM 2080 O O . TYR A 1 281 ? 18.672 -5.691 5.547 1 97.25 281 TYR A O 1
ATOM 2088 N N . SER A 1 282 ? 19.297 -5.906 3.391 1 98.19 282 SER A N 1
ATOM 2089 C CA . SER A 1 282 ? 19.469 -7.355 3.479 1 98.19 282 SER A CA 1
ATOM 2090 C C . SER A 1 282 ? 20.844 -7.777 3 1 98.19 282 SER A C 1
ATOM 2092 O O . SER A 1 282 ? 21.453 -7.105 2.16 1 98.19 282 SER A O 1
ATOM 2094 N N . SER A 1 283 ? 21.359 -8.82 3.59 1 97.94 283 SER A N 1
ATOM 2095 C CA . SER A 1 283 ? 22.531 -9.547 3.133 1 97.94 283 SER A CA 1
ATOM 2096 C C . SER A 1 283 ? 22.172 -10.938 2.625 1 97.94 283 SER A C 1
ATOM 2098 O O . SER A 1 283 ? 21.016 -11.367 2.746 1 97.94 283 SER A O 1
ATOM 2100 N N . LYS A 1 284 ? 23.188 -11.586 1.987 1 97.56 284 LYS A N 1
ATOM 2101 C CA . LYS A 1 284 ? 22.953 -12.969 1.587 1 97.56 284 LYS A CA 1
ATOM 2102 C C . LYS A 1 284 ? 22.531 -13.82 2.779 1 97.56 284 LYS A C 1
ATOM 2104 O O . LYS A 1 284 ? 21.562 -14.586 2.691 1 97.56 284 LYS A O 1
ATOM 2109 N N . GLU A 1 285 ? 23.156 -13.539 3.852 1 97.62 285 GLU A N 1
ATOM 2110 C CA . GLU A 1 285 ? 22.875 -14.305 5.062 1 97.62 285 GLU A CA 1
ATOM 2111 C C . GLU A 1 285 ? 21.5 -13.992 5.609 1 97.62 285 GLU A C 1
ATOM 2113 O O . GLU A 1 285 ? 20.812 -14.875 6.137 1 97.62 285 GLU A O 1
ATOM 2118 N N . SER A 1 286 ? 21.094 -12.734 5.543 1 98.19 286 SER A N 1
ATOM 2119 C CA . SER A 1 286 ? 19.781 -12.375 6.07 1 98.19 286 SER A CA 1
ATOM 2120 C C . SER A 1 286 ? 18.656 -12.977 5.223 1 98.19 286 SER A C 1
ATOM 2122 O O . SER A 1 286 ? 17.609 -13.328 5.75 1 98.19 286 SER A O 1
ATOM 2124 N N . ILE A 1 287 ? 18.859 -13.094 3.916 1 98.12 287 ILE A N 1
ATOM 2125 C CA . ILE A 1 287 ? 17.891 -13.719 3.025 1 98.12 287 ILE A CA 1
ATOM 2126 C C . ILE A 1 287 ? 17.734 -15.203 3.383 1 98.12 287 ILE A C 1
ATOM 2128 O O . ILE A 1 287 ? 16.625 -15.703 3.512 1 98.12 287 ILE A O 1
ATOM 2132 N N . VAL A 1 288 ? 18.875 -15.867 3.576 1 97.5 288 VAL A N 1
ATOM 2133 C CA . VAL A 1 288 ? 18.859 -17.281 3.961 1 97.5 288 VAL A CA 1
ATOM 2134 C C . VAL A 1 288 ? 18.109 -17.453 5.281 1 97.5 288 VAL A C 1
ATOM 2136 O O . VAL A 1 288 ? 17.234 -18.297 5.391 1 97.5 288 VAL A O 1
ATOM 2139 N N . ALA A 1 289 ? 18.422 -16.609 6.25 1 97.69 289 ALA A N 1
ATOM 2140 C CA . ALA A 1 289 ? 17.797 -16.703 7.566 1 97.69 289 ALA A CA 1
ATOM 2141 C C . ALA A 1 289 ? 16.297 -16.469 7.48 1 97.69 289 ALA A C 1
ATOM 2143 O O . ALA A 1 289 ? 15.516 -17.125 8.18 1 97.69 289 ALA A O 1
ATOM 2144 N N . ALA A 1 290 ? 15.906 -15.508 6.664 1 97.81 290 ALA A N 1
ATOM 2145 C CA . ALA A 1 290 ? 14.484 -15.219 6.484 1 97.81 290 ALA A CA 1
ATOM 2146 C C . ALA A 1 290 ? 13.742 -16.438 5.945 1 97.81 290 ALA A C 1
ATOM 2148 O O . ALA A 1 290 ? 12.656 -16.781 6.43 1 97.81 290 ALA A O 1
ATOM 2149 N N . LEU A 1 291 ? 14.344 -17.125 4.973 1 96.94 291 LEU A N 1
ATOM 2150 C CA . LEU A 1 291 ? 13.727 -18.312 4.375 1 96.94 291 LEU A CA 1
ATOM 2151 C C . LEU A 1 291 ? 13.75 -19.484 5.34 1 96.94 291 LEU A C 1
ATOM 2153 O O . LEU A 1 291 ? 12.875 -20.359 5.289 1 96.94 291 LEU A O 1
ATOM 2157 N N . GLU A 1 292 ? 14.695 -19.547 6.199 1 96 292 GLU A N 1
ATOM 2158 C CA . GLU A 1 292 ? 14.812 -20.625 7.168 1 96 292 GLU A CA 1
ATOM 2159 C C . GLU A 1 292 ? 13.711 -20.547 8.219 1 96 292 GLU A C 1
ATOM 2161 O O . GLU A 1 292 ? 13.125 -21.562 8.594 1 96 292 GLU A O 1
ATOM 2166 N N . CYS A 1 293 ? 13.422 -19.344 8.633 1 95.25 293 CYS A N 1
ATOM 2167 C CA . CYS A 1 293 ? 12.539 -19.25 9.789 1 95.25 293 CYS A CA 1
ATOM 2168 C C . CYS A 1 293 ? 11.188 -18.672 9.391 1 95.25 293 CYS A C 1
ATOM 2170 O O . CYS A 1 293 ? 10.25 -18.656 10.195 1 95.25 293 CYS A O 1
ATOM 2172 N N . GLY A 1 294 ? 11.078 -18.172 8.164 1 95.88 294 GLY A N 1
ATOM 2173 C CA . GLY A 1 294 ? 9.805 -17.625 7.719 1 95.88 294 GLY A CA 1
ATOM 2174 C C . GLY A 1 294 ? 9.469 -16.297 8.375 1 95.88 294 GLY A C 1
ATOM 2175 O O . GLY A 1 294 ? 8.297 -16.016 8.656 1 95.88 294 GLY A O 1
ATOM 2176 N N . ARG A 1 295 ? 10.484 -15.508 8.766 1 96.69 295 ARG A N 1
ATOM 2177 C CA . ARG A 1 295 ? 10.312 -14.234 9.453 1 96.69 295 ARG A CA 1
ATOM 2178 C C . ARG A 1 295 ? 11.062 -13.117 8.727 1 96.69 295 ARG A C 1
ATOM 2180 O O . ARG A 1 295 ? 11.875 -13.383 7.84 1 96.69 295 ARG A O 1
ATOM 2187 N N . GLY A 1 296 ? 10.68 -11.883 9.086 1 97.5 296 GLY A N 1
ATOM 2188 C CA . GLY A 1 296 ? 11.5 -10.773 8.617 1 97.5 296 GLY A CA 1
ATOM 2189 C C . GLY A 1 296 ? 12.867 -10.719 9.281 1 97.5 296 GLY A C 1
ATOM 2190 O O . GLY A 1 296 ? 12.977 -10.414 10.469 1 97.5 296 GLY A O 1
ATOM 2191 N N . VAL A 1 297 ? 13.867 -11.109 8.539 1 98 297 VAL A N 1
ATOM 2192 C CA . VAL A 1 297 ? 15.25 -11.023 8.984 1 98 297 VAL A CA 1
ATOM 2193 C C . VAL A 1 297 ? 16.047 -10.102 8.062 1 98 297 VAL A C 1
ATOM 2195 O O . VAL A 1 297 ? 16.094 -10.336 6.848 1 98 297 VAL A O 1
ATOM 2198 N N . TYR A 1 298 ? 16.641 -9.156 8.633 1 98.06 298 TYR A N 1
ATOM 2199 C CA . TYR A 1 298 ? 17.344 -8.125 7.875 1 98.06 298 TYR A CA 1
ATOM 2200 C C . TYR A 1 298 ? 18.766 -7.965 8.383 1 98.06 298 TYR A C 1
ATOM 2202 O O . TYR A 1 298 ? 19.25 -8.789 9.156 1 98.06 298 TYR A O 1
ATOM 2210 N N . TYR A 1 299 ? 19.453 -7.027 7.801 1 97.19 299 TYR A N 1
ATOM 2211 C CA . TYR A 1 299 ? 20.797 -6.664 8.266 1 97.19 299 TYR A CA 1
ATOM 2212 C C . TYR A 1 299 ? 20.812 -5.25 8.828 1 97.19 299 TYR A C 1
ATOM 2214 O O . TYR A 1 299 ? 20.453 -4.293 8.133 1 97.19 299 TYR A O 1
ATOM 2222 N N . SER A 1 300 ? 21.125 -5.133 10.07 1 93.19 300 SER A N 1
ATOM 2223 C CA . SER A 1 300 ? 21.266 -3.826 10.703 1 93.19 300 SER A CA 1
ATOM 2224 C C . SER A 1 300 ? 22.656 -3.238 10.469 1 93.19 300 SER A C 1
ATOM 2226 O O . SER A 1 300 ? 23.656 -3.795 10.922 1 93.19 300 SER A O 1
ATOM 2228 N N . ARG A 1 301 ? 22.656 -2.152 9.781 1 89.94 301 ARG A N 1
ATOM 2229 C CA . ARG A 1 301 ? 23.922 -1.49 9.508 1 89.94 301 ARG A CA 1
ATOM 2230 C C . ARG A 1 301 ? 24.547 -0.934 10.789 1 89.94 301 ARG A C 1
ATOM 2232 O O . ARG A 1 301 ? 25.766 -1.017 10.984 1 89.94 301 ARG A O 1
ATOM 2239 N N . SER A 1 302 ? 23.734 -0.367 11.695 1 86.06 302 SER A N 1
ATOM 2240 C CA . SER A 1 302 ? 24.219 0.201 12.953 1 86.06 302 SER A CA 1
ATOM 2241 C C . SER A 1 302 ? 24.766 -0.884 13.875 1 86.06 302 SER A C 1
ATOM 2243 O O . SER A 1 302 ? 25.766 -0.682 14.562 1 86.06 302 SER A O 1
ATOM 2245 N N . ARG A 1 303 ? 24.188 -2.09 13.82 1 86.75 303 ARG A N 1
ATOM 2246 C CA . ARG A 1 303 ? 24.609 -3.193 14.68 1 86.75 303 ARG A CA 1
ATOM 2247 C C . ARG A 1 303 ? 25.578 -4.113 13.945 1 86.75 303 ARG A C 1
ATOM 2249 O O . ARG A 1 303 ? 26.141 -5.031 14.547 1 86.75 303 ARG A O 1
ATOM 2256 N N . ASN A 1 304 ? 25.75 -3.91 12.742 1 90.38 304 ASN A N 1
ATOM 2257 C CA . ASN A 1 304 ? 26.641 -4.691 11.875 1 90.38 304 ASN A CA 1
ATOM 2258 C C . ASN A 1 304 ? 26.344 -6.188 11.992 1 90.38 304 ASN A C 1
ATOM 2260 O O . ASN A 1 304 ? 27.266 -6.98 12.25 1 90.38 304 ASN A O 1
ATOM 2264 N N . GLY A 1 305 ? 25.062 -6.492 11.812 1 92.06 305 GLY A N 1
ATOM 2265 C CA . GLY A 1 305 ? 24.688 -7.891 11.93 1 92.06 305 GLY A CA 1
ATOM 2266 C C . GLY A 1 305 ? 23.234 -8.148 11.562 1 92.06 305 GLY A C 1
ATOM 2267 O O . GLY A 1 305 ? 22.516 -7.227 11.172 1 92.06 305 GLY A O 1
ATOM 2268 N N . LEU A 1 306 ? 22.938 -9.508 11.609 1 94 306 LEU A N 1
ATOM 2269 C CA . LEU A 1 306 ? 21.578 -9.922 11.312 1 94 306 LEU A CA 1
ATOM 2270 C C . LEU A 1 306 ? 20.594 -9.352 12.328 1 94 306 LEU A C 1
ATOM 2272 O O . LEU A 1 306 ? 20.906 -9.273 13.516 1 94 306 LEU A O 1
ATOM 2276 N N . TRP A 1 307 ? 19.5 -8.984 11.844 1 90.94 307 TRP A N 1
ATOM 2277 C CA . TRP A 1 307 ? 18.406 -8.422 12.641 1 90.94 307 TRP A CA 1
ATOM 2278 C C . TRP A 1 307 ? 17.094 -9.102 12.312 1 90.94 307 TRP A C 1
ATOM 2280 O O . TRP A 1 307 ? 16.516 -8.875 11.242 1 90.94 307 TRP A O 1
ATOM 2290 N N . ARG A 1 308 ? 16.688 -9.977 13.188 1 91.94 308 ARG A N 1
ATOM 2291 C CA . ARG A 1 308 ? 15.344 -10.539 13.078 1 91.94 308 ARG A CA 1
ATOM 2292 C C . ARG A 1 308 ? 14.32 -9.648 13.773 1 91.94 308 ARG A C 1
ATOM 2294 O O . ARG A 1 308 ? 14.32 -9.539 15 1 91.94 308 ARG A O 1
ATOM 2301 N N . LYS A 1 309 ? 13.477 -9.055 13.016 1 92.06 309 LYS A N 1
ATOM 2302 C CA . LYS A 1 309 ? 12.539 -8.047 13.5 1 92.06 309 LYS A CA 1
ATOM 2303 C C . LYS A 1 309 ? 11.648 -8.602 14.609 1 92.06 309 LYS A C 1
ATOM 2305 O O . LYS A 1 309 ? 11.016 -9.648 14.438 1 92.06 309 LYS A O 1
ATOM 2310 N N . GLY A 1 310 ? 11.625 -7.879 15.766 1 90.56 310 GLY A N 1
ATOM 2311 C CA . GLY A 1 310 ? 10.672 -8.156 16.828 1 90.56 310 GLY A CA 1
ATOM 2312 C C . GLY A 1 310 ? 11.234 -9.062 17.906 1 90.56 310 GLY A C 1
ATOM 2313 O O . GLY A 1 310 ? 10.562 -9.344 18.906 1 90.56 310 GLY A O 1
ATOM 2314 N N . ASP A 1 311 ? 12.453 -9.586 17.75 1 87.06 311 ASP A N 1
ATOM 2315 C CA . ASP A 1 311 ? 13.016 -10.461 18.781 1 87.06 311 ASP A CA 1
ATOM 2316 C C . ASP A 1 311 ? 13.062 -9.766 20.125 1 87.06 311 ASP A C 1
ATOM 2318 O O . ASP A 1 311 ? 12.797 -10.383 21.156 1 87.06 311 ASP A O 1
ATOM 2322 N N . THR A 1 312 ? 13.352 -8.445 20.078 1 81.94 312 THR A N 1
ATOM 2323 C CA . THR A 1 312 ? 13.477 -7.684 21.328 1 81.94 312 THR A CA 1
ATOM 2324 C C . THR A 1 312 ? 12.164 -6.992 21.656 1 81.94 312 THR A C 1
ATOM 2326 O O . THR A 1 312 ? 11.695 -7.051 22.797 1 81.94 312 THR A O 1
ATOM 2329 N N . SER A 1 313 ? 11.453 -6.406 20.766 1 83.94 313 SER A N 1
ATOM 2330 C CA . SER A 1 313 ? 10.297 -5.547 20.984 1 83.94 313 SER A CA 1
ATOM 2331 C C . SER A 1 313 ? 9 -6.355 21 1 83.94 313 SER A C 1
ATOM 2333 O O . SER A 1 313 ? 7.961 -5.867 21.453 1 83.94 313 SER A O 1
ATOM 2335 N N . GLY A 1 314 ? 9.016 -7.637 20.484 1 88.38 314 GLY A N 1
ATOM 2336 C CA . GLY A 1 314 ? 7.789 -8.406 20.328 1 88.38 314 GLY A CA 1
ATOM 2337 C C . GLY A 1 314 ? 7.047 -8.102 19.047 1 88.38 314 GLY A C 1
ATOM 2338 O O . GLY A 1 314 ? 6.059 -8.766 18.719 1 88.38 314 GLY A O 1
ATOM 2339 N N . HIS A 1 315 ? 7.504 -7.16 18.281 1 91.75 315 HIS A N 1
ATOM 2340 C CA . HIS A 1 315 ? 6.867 -6.781 17.031 1 91.75 315 HIS A CA 1
ATOM 2341 C C . HIS A 1 315 ? 7.422 -7.59 15.859 1 91.75 315 HIS A C 1
ATOM 2343 O O . HIS A 1 315 ? 7.984 -7.027 14.922 1 91.75 315 HIS A O 1
ATOM 2349 N N . TYR A 1 316 ? 7.203 -8.867 15.844 1 93.44 316 TYR A N 1
ATOM 2350 C CA . TYR A 1 316 ? 7.805 -9.742 14.844 1 93.44 316 TYR A CA 1
ATOM 2351 C C . TYR A 1 316 ? 7 -9.727 13.547 1 93.44 316 TYR A C 1
ATOM 2353 O O . TYR A 1 316 ? 5.902 -9.164 13.5 1 93.44 316 TYR A O 1
ATOM 2361 N N . GLN A 1 317 ? 7.613 -10.273 12.531 1 96.31 317 GLN A N 1
ATOM 2362 C CA . GLN A 1 317 ? 7 -10.32 11.211 1 96.31 317 GLN A CA 1
ATOM 2363 C C . GLN A 1 317 ? 6.926 -11.75 10.688 1 96.31 317 GLN A C 1
ATOM 2365 O O . GLN A 1 317 ? 7.859 -12.539 10.875 1 96.31 317 GLN A O 1
ATOM 2370 N N . THR A 1 318 ? 5.812 -12.109 10.156 1 96 318 THR A N 1
ATOM 2371 C CA . THR A 1 318 ? 5.715 -13.312 9.328 1 96 318 THR A CA 1
ATOM 2372 C C . THR A 1 318 ? 6.012 -12.992 7.867 1 96 318 THR A C 1
ATOM 2374 O O . THR A 1 318 ? 5.414 -12.078 7.293 1 96 318 THR A O 1
ATOM 2377 N N . LEU A 1 319 ? 6.938 -13.688 7.301 1 97.56 319 LEU A N 1
ATOM 2378 C CA . LEU A 1 319 ? 7.301 -13.492 5.898 1 97.56 319 LEU A CA 1
ATOM 2379 C C . LEU A 1 319 ? 6.383 -14.289 4.98 1 97.56 319 LEU A C 1
ATOM 2381 O O . LEU A 1 319 ? 6.199 -15.492 5.176 1 97.56 319 LEU A O 1
ATOM 2385 N N . HIS A 1 320 ? 5.84 -13.578 3.979 1 96.62 320 HIS A N 1
ATOM 2386 C CA . HIS A 1 320 ? 4.938 -14.258 3.051 1 96.62 320 HIS A CA 1
ATOM 2387 C C . HIS A 1 320 ? 5.574 -14.414 1.677 1 96.62 320 HIS A C 1
ATOM 2389 O O . HIS A 1 320 ? 5.305 -15.391 0.969 1 96.62 320 HIS A O 1
ATOM 2395 N N . ARG A 1 321 ? 6.375 -13.43 1.338 1 96.81 321 ARG A N 1
ATOM 2396 C CA . ARG A 1 321 ? 6.887 -13.453 -0.029 1 96.81 321 ARG A CA 1
ATOM 2397 C C . ARG A 1 321 ? 8.102 -12.547 -0.174 1 96.81 321 ARG A C 1
ATOM 2399 O O . ARG A 1 321 ? 8.141 -11.453 0.393 1 96.81 321 ARG A O 1
ATOM 2406 N N . LEU A 1 322 ? 9.055 -13.023 -0.953 1 97 322 LEU A N 1
ATOM 2407 C CA . LEU A 1 322 ? 10.172 -12.227 -1.452 1 97 322 LEU A CA 1
ATOM 2408 C C . LEU A 1 322 ? 10 -11.922 -2.938 1 97 322 LEU A C 1
ATOM 2410 O O . LEU A 1 322 ? 9.57 -12.781 -3.705 1 97 322 LEU A O 1
ATOM 2414 N N . ASP A 1 323 ? 10.305 -10.688 -3.283 1 95.19 323 ASP A N 1
ATOM 2415 C CA . ASP A 1 323 ? 10.383 -10.281 -4.684 1 95.19 323 ASP A CA 1
ATOM 2416 C C . ASP A 1 323 ? 11.625 -9.445 -4.945 1 95.19 323 ASP A C 1
ATOM 2418 O O . ASP A 1 323 ? 12.195 -8.867 -4.016 1 95.19 323 ASP A O 1
ATOM 2422 N N . VAL A 1 324 ? 12 -9.508 -6.18 1 95.19 324 VAL A N 1
ATOM 2423 C CA . VAL A 1 324 ? 13.07 -8.641 -6.664 1 95.19 324 VAL A CA 1
ATOM 2424 C C . VAL A 1 324 ? 12.547 -7.754 -7.793 1 95.19 324 VAL A C 1
ATOM 2426 O O . VAL A 1 324 ? 11.75 -8.195 -8.617 1 95.19 324 VAL A O 1
ATOM 2429 N N . ASP A 1 325 ? 12.953 -6.488 -7.734 1 94.5 325 ASP A N 1
ATOM 2430 C CA . ASP A 1 325 ? 12.391 -5.555 -8.703 1 94.5 325 ASP A CA 1
ATOM 2431 C C . ASP A 1 325 ? 12.93 -5.832 -10.109 1 94.5 325 ASP A C 1
ATOM 2433 O O . ASP A 1 325 ? 13.703 -6.77 -10.312 1 94.5 325 ASP A O 1
ATOM 2437 N N . CYS A 1 326 ? 12.578 -5.129 -11.094 1 91.19 326 CYS A N 1
ATOM 2438 C CA . CYS A 1 326 ? 12.734 -5.395 -12.516 1 91.19 326 CYS A CA 1
ATOM 2439 C C . CYS A 1 326 ? 14.211 -5.395 -12.914 1 91.19 326 CYS A C 1
ATOM 2441 O O . CYS A 1 326 ? 14.617 -6.117 -13.828 1 91.19 326 CYS A O 1
ATOM 2443 N N . ASP A 1 327 ? 15.023 -4.57 -12.227 1 89.69 327 ASP A N 1
ATOM 2444 C CA . ASP A 1 327 ? 16.422 -4.527 -12.617 1 89.69 327 ASP A CA 1
ATOM 2445 C C . ASP A 1 327 ? 17.312 -5.266 -11.609 1 89.69 327 ASP A C 1
ATOM 2447 O O . ASP A 1 327 ? 18.531 -5.215 -11.695 1 89.69 327 ASP A O 1
ATOM 2451 N N . GLY A 1 328 ? 16.672 -5.84 -10.586 1 92.81 328 GLY A N 1
ATOM 2452 C CA . GLY A 1 328 ? 17.344 -6.812 -9.734 1 92.81 328 GLY A CA 1
ATOM 2453 C C . GLY A 1 328 ? 18.125 -6.172 -8.602 1 92.81 328 GLY A C 1
ATOM 2454 O O . GLY A 1 328 ? 18.953 -6.824 -7.969 1 92.81 328 GLY A O 1
ATOM 2455 N N . ASP A 1 329 ? 17.922 -4.91 -8.234 1 94.12 329 ASP A N 1
ATOM 2456 C CA . ASP A 1 329 ? 18.766 -4.262 -7.238 1 94.12 329 ASP A CA 1
ATOM 2457 C C . ASP A 1 329 ? 17.969 -3.865 -6.004 1 94.12 329 ASP A C 1
ATOM 2459 O O . ASP A 1 329 ? 18.469 -3.148 -5.137 1 94.12 329 ASP A O 1
ATOM 2463 N N . ALA A 1 330 ? 16.719 -4.246 -5.941 1 96.06 330 ALA A N 1
ATOM 2464 C CA . ALA A 1 330 ? 15.906 -3.965 -4.766 1 96.06 330 ALA A CA 1
ATOM 2465 C C . ALA A 1 330 ? 15.023 -5.156 -4.41 1 96.06 330 ALA A C 1
ATOM 2467 O O . ALA A 1 330 ? 14.398 -5.758 -5.289 1 96.06 330 ALA A O 1
ATOM 2468 N N . LEU A 1 331 ? 15 -5.457 -3.141 1 97.38 331 LEU A N 1
ATOM 2469 C CA . LEU A 1 331 ? 14.172 -6.531 -2.598 1 97.38 331 LEU A CA 1
ATOM 2470 C C . LEU A 1 331 ? 12.875 -5.98 -2.016 1 97.38 331 LEU A C 1
ATOM 2472 O O . LEU A 1 331 ? 12.844 -4.855 -1.52 1 97.38 331 LEU A O 1
ATOM 2476 N N . ARG A 1 332 ? 11.859 -6.684 -2.111 1 97.62 332 ARG A N 1
ATOM 2477 C CA . ARG A 1 332 ? 10.625 -6.434 -1.366 1 97.62 332 ARG A CA 1
ATOM 2478 C C . ARG A 1 332 ? 10.266 -7.625 -0.489 1 97.62 332 ARG A C 1
ATOM 2480 O O . ARG A 1 332 ? 10.234 -8.766 -0.962 1 97.62 332 ARG A O 1
ATOM 2487 N N . PHE A 1 333 ? 10.109 -7.414 0.759 1 98.44 333 PHE A N 1
ATOM 2488 C CA . PHE A 1 333 ? 9.562 -8.375 1.709 1 98.44 333 PHE A CA 1
ATOM 2489 C C . PHE A 1 333 ? 8.078 -8.094 1.96 1 98.44 333 PHE A C 1
ATOM 2491 O O . PHE A 1 333 ? 7.723 -7.027 2.463 1 98.44 333 PHE A O 1
ATOM 2498 N N . THR A 1 334 ? 7.242 -8.961 1.543 1 97.62 334 THR A N 1
ATOM 2499 C CA . THR A 1 334 ? 5.84 -8.883 1.94 1 97.62 334 THR A CA 1
ATOM 2500 C C . THR A 1 334 ? 5.613 -9.602 3.264 1 97.62 334 THR A C 1
ATOM 2502 O O . THR A 1 334 ? 5.871 -10.805 3.375 1 97.62 334 THR A O 1
ATOM 2505 N N . VAL A 1 335 ? 5.078 -8.859 4.281 1 97.69 335 VAL A N 1
ATOM 2506 C CA . VAL A 1 335 ? 5.043 -9.43 5.621 1 97.69 335 VAL A CA 1
ATOM 2507 C C . VAL A 1 335 ? 3.707 -9.109 6.285 1 97.69 335 VAL A C 1
ATOM 2509 O O . VAL A 1 335 ? 2.961 -8.25 5.809 1 97.69 335 VAL A O 1
ATOM 2512 N N . THR A 1 336 ? 3.367 -9.875 7.266 1 95.62 336 THR A N 1
ATOM 2513 C CA . THR A 1 336 ? 2.412 -9.461 8.289 1 95.62 336 THR A CA 1
ATOM 2514 C C . THR A 1 336 ? 3.135 -8.977 9.539 1 95.62 336 THR A C 1
ATOM 2516 O O . THR A 1 336 ? 3.912 -9.719 10.141 1 95.62 336 THR A O 1
ATOM 2519 N N . GLN A 1 337 ? 2.936 -7.703 9.758 1 95.94 337 GLN A N 1
ATOM 2520 C CA . GLN A 1 337 ? 3.516 -7.109 10.953 1 95.94 337 GLN A CA 1
ATOM 2521 C C . GLN A 1 337 ? 2.686 -7.445 12.188 1 95.94 337 GLN A C 1
ATOM 2523 O O . GLN A 1 337 ? 1.473 -7.223 12.211 1 95.94 337 GLN A O 1
ATOM 2528 N N . ARG A 1 338 ? 3.344 -8 13.219 1 90.81 338 ARG A N 1
ATOM 2529 C CA . ARG A 1 338 ? 2.641 -8.398 14.438 1 90.81 338 ARG A CA 1
ATOM 2530 C C . ARG A 1 338 ? 3.096 -7.559 15.625 1 90.81 338 ARG A C 1
ATOM 2532 O O . ARG A 1 338 ? 4.105 -6.859 15.555 1 90.81 338 ARG A O 1
ATOM 2539 N N . GLY A 1 339 ? 2.32 -7.707 16.656 1 85.19 339 GLY A N 1
ATOM 2540 C CA . GLY A 1 339 ? 2.586 -7.062 17.922 1 85.19 339 GLY A CA 1
ATOM 2541 C C . GLY A 1 339 ? 1.474 -7.262 18.938 1 85.19 339 GLY A C 1
ATOM 2542 O O . GLY A 1 339 ? 0.358 -7.641 18.578 1 85.19 339 GLY A O 1
ATOM 2543 N N . ASP A 1 340 ? 1.763 -7.219 20.156 1 73.56 340 ASP A N 1
ATOM 2544 C CA . ASP A 1 340 ? 0.782 -7.465 21.219 1 73.56 340 ASP A CA 1
ATOM 2545 C C . ASP A 1 340 ? -0.351 -6.441 21.156 1 73.56 340 ASP A C 1
ATOM 2547 O O . ASP A 1 340 ? -1.497 -6.793 20.875 1 73.56 340 ASP A O 1
ATOM 2551 N N . ASP A 1 341 ? -0.053 -5.25 21.375 1 68.88 341 ASP A N 1
ATOM 2552 C CA . ASP A 1 341 ? -1.095 -4.23 21.453 1 68.88 341 ASP A CA 1
ATOM 2553 C C . ASP A 1 341 ? -1.198 -3.461 20.125 1 68.88 341 ASP A C 1
ATOM 2555 O O . ASP A 1 341 ? -2.301 -3.162 19.672 1 68.88 341 ASP A O 1
ATOM 2559 N N . THR A 1 342 ? -0.059 -3.285 19.562 1 78.25 342 THR A N 1
ATOM 2560 C CA . THR A 1 342 ? -0.014 -2.531 18.312 1 78.25 342 THR A CA 1
ATOM 2561 C C . THR A 1 342 ? 0.974 -3.164 17.344 1 78.25 342 THR A C 1
ATOM 2563 O O . THR A 1 342 ? 2.088 -3.525 17.719 1 78.25 342 THR A O 1
ATOM 2566 N N . ALA A 1 343 ? 0.473 -3.404 16.172 1 87.62 343 ALA A N 1
ATOM 2567 C CA . ALA A 1 343 ? 1.409 -3.842 15.148 1 87.62 343 ALA A CA 1
ATOM 2568 C C . ALA A 1 343 ? 2.285 -2.684 14.672 1 87.62 343 ALA A C 1
ATOM 2570 O O . ALA A 1 343 ? 1.821 -1.805 13.945 1 87.62 343 ALA A O 1
ATOM 2571 N N . ALA A 1 344 ? 3.529 -2.646 15.148 1 91.19 344 ALA A N 1
ATOM 2572 C CA . ALA A 1 344 ? 4.422 -1.535 14.828 1 91.19 344 ALA A CA 1
ATOM 2573 C C . ALA A 1 344 ? 5.699 -2.033 14.164 1 91.19 344 ALA A C 1
ATOM 2575 O O . ALA A 1 344 ? 6.367 -2.932 14.68 1 91.19 344 ALA A O 1
ATOM 2576 N N . PHE A 1 345 ? 5.984 -1.477 13.031 1 94 345 PHE A N 1
ATOM 2577 C CA . PHE A 1 345 ? 7.262 -1.731 12.383 1 94 345 PHE A CA 1
ATOM 2578 C C . PHE A 1 345 ? 8.336 -0.777 12.891 1 94 345 PHE A C 1
ATOM 2580 O O . PHE A 1 345 ? 9.477 -1.18 13.117 1 94 345 PHE A O 1
ATOM 2587 N N . CYS A 1 346 ? 7.918 0.4 13.117 1 92.12 346 CYS A N 1
ATOM 2588 C CA . CYS A 1 346 ? 8.844 1.451 13.523 1 92.12 346 CYS A CA 1
ATOM 2589 C C . CYS A 1 346 ? 9.094 1.408 15.031 1 92.12 346 CYS A C 1
ATOM 2591 O O . CYS A 1 346 ? 8.195 1.086 15.805 1 92.12 346 CYS A O 1
ATOM 2593 N N . HIS A 1 347 ? 10.234 1.812 15.445 1 87.38 347 HIS A N 1
ATOM 2594 C CA . HIS A 1 347 ? 10.602 1.865 16.859 1 87.38 347 HIS A CA 1
ATOM 2595 C C . HIS A 1 347 ? 9.805 2.932 17.594 1 87.38 347 HIS A C 1
ATOM 2597 O O . HIS A 1 347 ? 9.727 2.92 18.828 1 87.38 347 HIS A O 1
ATOM 2603 N N . LEU A 1 348 ? 9.195 3.873 16.859 1 86.44 348 LEU A N 1
ATOM 2604 C CA . LEU A 1 348 ? 8.367 4.922 17.453 1 86.44 348 LEU A CA 1
ATOM 2605 C C . LEU A 1 348 ? 6.941 4.43 17.672 1 86.44 348 LEU A C 1
ATOM 2607 O O . LEU A 1 348 ? 6.027 5.234 17.859 1 86.44 348 LEU A O 1
ATOM 2611 N N . ASN A 1 349 ? 6.734 3.18 17.484 1 88.31 349 ASN A N 1
ATOM 2612 C CA . ASN A 1 349 ? 5.469 2.51 17.75 1 88.31 349 ASN A CA 1
ATOM 2613 C C . ASN A 1 349 ? 4.398 2.896 16.734 1 88.31 349 ASN A C 1
ATOM 2615 O O . ASN A 1 349 ? 3.227 3.041 17.078 1 88.31 349 ASN A O 1
ATOM 2619 N N . THR A 1 350 ? 4.805 3.148 15.578 1 90.75 350 THR A N 1
ATOM 2620 C CA . THR A 1 350 ? 3.9 3.342 14.445 1 90.75 350 THR A CA 1
ATOM 2621 C C . THR A 1 350 ? 4.031 2.193 13.453 1 90.75 350 THR A C 1
ATOM 2623 O O . THR A 1 350 ? 5.062 1.52 13.398 1 90.75 350 THR A O 1
ATOM 2626 N N . LEU A 1 351 ? 3.035 2.012 12.703 1 93.38 351 LEU A N 1
ATOM 2627 C CA . LEU A 1 351 ? 3.061 0.907 11.75 1 93.38 351 LEU A CA 1
ATOM 2628 C C . LEU A 1 351 ? 4.168 1.104 10.719 1 93.38 351 LEU A C 1
ATOM 2630 O O . LEU A 1 351 ? 4.82 0.141 10.312 1 93.38 351 LEU A O 1
ATOM 2634 N N . THR A 1 352 ? 4.367 2.322 10.25 1 95.56 352 THR A N 1
ATOM 2635 C CA . THR A 1 352 ? 5.379 2.582 9.234 1 95.56 352 THR A CA 1
ATOM 2636 C C . THR A 1 352 ? 6.477 3.488 9.781 1 95.56 352 THR A C 1
ATOM 2638 O O . THR A 1 352 ? 6.293 4.148 10.805 1 95.56 352 THR A O 1
ATOM 2641 N N . CYS A 1 353 ? 7.543 3.562 9.109 1 95.25 353 CYS A N 1
ATOM 2642 C CA . CYS A 1 353 ? 8.648 4.43 9.492 1 95.25 353 CYS A CA 1
ATOM 2643 C C . CYS A 1 353 ? 8.367 5.879 9.117 1 95.25 353 CYS A C 1
ATOM 2645 O O . CYS A 1 353 ? 9.117 6.781 9.484 1 95.25 353 CYS A O 1
ATOM 2647 N N . TRP A 1 354 ? 7.262 6.164 8.391 1 93.94 354 TRP A N 1
ATOM 2648 C CA . TRP A 1 354 ? 6.875 7.512 7.988 1 93.94 354 TRP A CA 1
ATOM 2649 C C . TRP A 1 354 ? 5.668 7.996 8.781 1 93.94 354 TRP A C 1
ATOM 2651 O O . TRP A 1 354 ? 4.977 8.93 8.367 1 93.94 354 TRP A O 1
ATOM 2661 N N . GLY A 1 355 ? 5.383 7.336 9.891 1 90.5 355 GLY A N 1
ATOM 2662 C CA . GLY A 1 355 ? 4.273 7.738 10.742 1 90.5 355 GLY A CA 1
ATOM 2663 C C . GLY A 1 355 ? 3.057 6.848 10.594 1 90.5 355 GLY A C 1
ATOM 2664 O O . GLY A 1 355 ? 3.184 5.664 10.273 1 90.5 355 GLY A O 1
ATOM 2665 N N . GLU A 1 356 ? 1.938 7.391 10.867 1 88.81 356 GLU A N 1
ATOM 2666 C CA . GLU A 1 356 ? 0.687 6.641 10.836 1 88.81 356 GLU A CA 1
ATOM 2667 C C . GLU A 1 356 ? 0.291 6.297 9.398 1 88.81 356 GLU A C 1
ATOM 2669 O O . GLU A 1 356 ? 0.506 7.094 8.484 1 88.81 356 GLU A O 1
ATOM 2674 N N . PRO A 1 357 ? -0.279 5.082 9.281 1 91.75 357 PRO A N 1
ATOM 2675 C CA . PRO A 1 357 ? -0.758 4.758 7.938 1 91.75 357 PRO A CA 1
ATOM 2676 C C . PRO A 1 357 ? -1.945 5.621 7.508 1 91.75 357 PRO A C 1
ATOM 2678 O O . PRO A 1 357 ? -2.412 6.461 8.281 1 91.75 357 PRO A O 1
ATOM 2681 N N . CYS A 1 358 ? -2.365 5.449 6.281 1 91.94 358 CYS A N 1
ATOM 2682 C CA . CYS A 1 358 ? -3.494 6.203 5.746 1 91.94 358 CYS A CA 1
ATOM 2683 C C . CYS A 1 358 ? -4.57 5.27 5.207 1 91.94 358 CYS A C 1
ATOM 2685 O O . CYS A 1 358 ? -4.434 4.047 5.285 1 91.94 358 CYS A O 1
ATOM 2687 N N . GLY A 1 359 ? -5.695 5.816 4.902 1 93 359 GLY A N 1
ATOM 2688 C CA . GLY A 1 359 ? -6.746 5.094 4.203 1 93 359 GLY A CA 1
ATOM 2689 C C . GLY A 1 359 ? -7.355 3.979 5.027 1 93 359 GLY A C 1
ATOM 2690 O O . GLY A 1 359 ? -7.676 4.172 6.203 1 93 359 GLY A O 1
ATOM 2691 N N . LEU A 1 360 ? -7.496 2.842 4.355 1 94.88 360 LEU A N 1
ATOM 2692 C CA . LEU A 1 360 ? -8.195 1.719 4.973 1 94.88 360 LEU A CA 1
ATOM 2693 C C . LEU A 1 360 ? -7.391 1.149 6.133 1 94.88 360 LEU A C 1
ATOM 2695 O O . LEU A 1 360 ? -7.961 0.68 7.121 1 94.88 360 LEU A O 1
ATOM 2699 N N . ARG A 1 361 ? -6.105 1.188 5.957 1 94.69 361 ARG A N 1
ATOM 2700 C CA . ARG A 1 361 ? -5.254 0.696 7.035 1 94.69 361 ARG A CA 1
ATOM 2701 C C . ARG A 1 361 ? -5.402 1.56 8.281 1 94.69 361 ARG A C 1
ATOM 2703 O O . ARG A 1 361 ? -5.48 1.04 9.398 1 94.69 361 ARG A O 1
ATOM 2710 N N . HIS A 1 362 ? -5.398 2.828 8.109 1 94.5 362 HIS A N 1
ATOM 2711 C CA . HIS A 1 362 ? -5.625 3.736 9.227 1 94.5 362 HIS A CA 1
ATOM 2712 C C . HIS A 1 362 ? -7 3.508 9.852 1 94.5 362 HIS A C 1
ATOM 2714 O O . HIS A 1 362 ? -7.129 3.459 11.078 1 94.5 362 HIS A O 1
ATOM 2720 N N . LEU A 1 363 ? -8 3.402 9.039 1 95.62 363 LEU A N 1
ATOM 2721 C CA . LEU A 1 363 ? -9.352 3.148 9.508 1 95.62 363 LEU A CA 1
ATOM 2722 C C . LEU A 1 363 ? -9.414 1.872 10.344 1 95.62 363 LEU A C 1
ATOM 2724 O O . LEU A 1 363 ? -10.008 1.856 11.422 1 95.62 363 LEU A O 1
ATOM 2728 N N . GLU A 1 364 ? -8.781 0.832 9.82 1 95 364 GLU A N 1
ATOM 2729 C CA . GLU A 1 364 ? -8.734 -0.441 10.531 1 95 364 GLU A CA 1
ATOM 2730 C C . GLU A 1 364 ? -8.141 -0.27 11.93 1 95 364 GLU A C 1
ATOM 2732 O O . GLU A 1 364 ? -8.695 -0.76 12.914 1 95 364 GLU A O 1
ATOM 2737 N N . GLY A 1 365 ? -6.996 0.387 11.961 1 92.62 365 GLY A N 1
ATOM 2738 C CA . GLY A 1 365 ? -6.359 0.634 13.242 1 92.62 365 GLY A CA 1
ATOM 2739 C C . GLY A 1 365 ? -7.238 1.41 14.203 1 92.62 365 GLY A C 1
ATOM 2740 O O . GLY A 1 365 ? -7.34 1.061 15.383 1 92.62 365 GLY A O 1
ATOM 2741 N N . THR A 1 366 ? -7.875 2.428 13.734 1 92.31 366 THR A N 1
ATOM 2742 C CA . THR A 1 366 ? -8.758 3.256 14.539 1 92.31 366 THR A CA 1
ATOM 2743 C C . THR A 1 366 ? -9.922 2.434 15.086 1 92.31 366 THR A C 1
ATOM 2745 O O . THR A 1 366 ? -10.258 2.521 16.266 1 92.31 366 THR A O 1
ATOM 2748 N N . LEU A 1 367 ? -10.531 1.671 14.234 1 94.69 367 LEU A N 1
ATOM 2749 C CA . LEU A 1 367 ? -11.688 0.866 14.625 1 94.69 367 LEU A CA 1
ATOM 2750 C C . LEU A 1 367 ? -11.281 -0.192 15.648 1 94.69 367 LEU A C 1
ATOM 2752 O O . LEU A 1 367 ? -12.039 -0.475 16.578 1 94.69 367 LEU A O 1
ATOM 2756 N N . ARG A 1 368 ? -10.117 -0.805 15.484 1 92.75 368 ARG A N 1
ATOM 2757 C CA . ARG A 1 368 ? -9.641 -1.785 16.453 1 92.75 368 ARG A CA 1
ATOM 2758 C C . ARG A 1 368 ? -9.453 -1.151 17.828 1 92.75 368 ARG A C 1
ATOM 2760 O O . ARG A 1 368 ? -9.805 -1.747 18.844 1 92.75 368 ARG A O 1
ATOM 2767 N N . GLU A 1 369 ? -8.891 -0.022 17.812 1 90.44 369 GLU A N 1
ATOM 2768 C CA . GLU A 1 369 ? -8.703 0.705 19.062 1 90.44 369 GLU A CA 1
ATOM 2769 C C . GLU A 1 369 ? -10.047 1.029 19.703 1 90.44 369 GLU A C 1
ATOM 2771 O O . GLU A 1 369 ? -10.211 0.883 20.922 1 90.44 369 GLU A O 1
ATOM 2776 N N . ARG A 1 370 ? -10.969 1.498 18.906 1 91.5 370 ARG A N 1
ATOM 2777 C CA . ARG A 1 370 ? -12.281 1.886 19.406 1 91.5 370 ARG A CA 1
ATOM 2778 C C . ARG A 1 370 ? -13.047 0.672 19.922 1 91.5 370 ARG A C 1
ATOM 2780 O O . ARG A 1 370 ? -13.852 0.783 20.844 1 91.5 370 ARG A O 1
ATOM 2787 N N . LEU A 1 371 ? -12.883 -0.44 19.266 1 91.44 371 LEU A N 1
ATOM 2788 C CA . LEU A 1 371 ? -13.523 -1.67 19.734 1 91.44 371 LEU A CA 1
ATOM 2789 C C . LEU A 1 371 ? -13.109 -1.994 21.156 1 91.44 371 LEU A C 1
ATOM 2791 O O . LEU A 1 371 ? -13.93 -2.486 21.953 1 91.44 371 LEU A O 1
ATOM 2795 N N . GLN A 1 372 ? -11.922 -1.627 21.5 1 87.19 372 GLN A N 1
ATOM 2796 C CA . GLN A 1 372 ? -11.391 -1.932 22.828 1 87.19 372 GLN A CA 1
ATOM 2797 C C . GLN A 1 372 ? -11.742 -0.837 23.828 1 87.19 372 GLN A C 1
ATOM 2799 O O . GLN A 1 372 ? -11.977 -1.119 25 1 87.19 372 GLN A O 1
ATOM 2804 N N . SER A 1 373 ? -11.781 0.471 23.359 1 86 373 SER A N 1
ATOM 2805 C CA . SER A 1 373 ? -11.789 1.536 24.344 1 86 373 SER A CA 1
ATOM 2806 C C . SER A 1 373 ? -12.805 2.617 24 1 86 373 SER A C 1
ATOM 2808 O O . SER A 1 373 ? -12.828 3.684 24.609 1 86 373 SER A O 1
ATOM 2810 N N . ALA A 1 374 ? -13.602 2.367 23.078 1 82.44 374 ALA A N 1
ATOM 2811 C CA . ALA A 1 374 ? -14.531 3.436 22.719 1 82.44 374 ALA A CA 1
ATOM 2812 C C . ALA A 1 374 ? -15.383 3.854 23.906 1 82.44 374 ALA A C 1
ATOM 2814 O O . ALA A 1 374 ? -15.883 3.004 24.656 1 82.44 374 ALA A O 1
ATOM 2815 N N . PRO A 1 375 ? -15.445 5.195 24.141 1 80.19 375 PRO A N 1
ATOM 2816 C CA . PRO A 1 375 ? -16.266 5.66 25.266 1 80.19 375 PRO A CA 1
ATOM 2817 C C . PRO A 1 375 ? -17.734 5.273 25.109 1 80.19 375 PRO A C 1
ATOM 2819 O O . PRO A 1 375 ? -18.219 5.121 23.984 1 80.19 375 PRO A O 1
ATOM 2822 N N . GLU A 1 376 ? -18.344 5.262 26.188 1 79.5 376 GLU A N 1
ATOM 2823 C CA . GLU A 1 376 ? -19.781 4.949 26.188 1 79.5 376 GLU A CA 1
ATOM 2824 C C . GLU A 1 376 ? -20.578 6.051 25.484 1 79.5 376 GLU A C 1
ATOM 2826 O O . GLU A 1 376 ? -20.297 7.234 25.688 1 79.5 376 GLU A O 1
ATOM 2831 N N . GLY A 1 377 ? -21.422 5.66 24.578 1 76.88 377 GLY A N 1
ATOM 2832 C CA . GLY A 1 377 ? -22.297 6.625 23.922 1 76.88 377 GLY A CA 1
ATOM 2833 C C . GLY A 1 377 ? -21.766 7.07 22.578 1 76.88 377 GLY A C 1
ATOM 2834 O O . GLY A 1 377 ? -22.484 7.73 21.812 1 76.88 377 GLY A O 1
ATOM 2835 N N . SER A 1 378 ? -20.547 6.66 22.328 1 80.06 378 SER A N 1
ATOM 2836 C CA . SER A 1 378 ? -20.016 7.051 21.031 1 80.06 378 SER A CA 1
ATOM 2837 C C . SER A 1 378 ? -20.719 6.316 19.891 1 80.06 378 SER A C 1
ATOM 2839 O O . SER A 1 378 ? -21.25 5.227 20.094 1 80.06 378 SER A O 1
ATOM 2841 N N . TYR A 1 379 ? -20.75 6.945 18.75 1 84.31 379 TYR A N 1
ATOM 2842 C CA . TYR A 1 379 ? -21.422 6.379 17.578 1 84.31 379 TYR A CA 1
ATOM 2843 C C . TYR A 1 379 ? -20.781 5.059 17.172 1 84.31 379 TYR A C 1
ATOM 2845 O O . TYR A 1 379 ? -21.469 4.078 16.906 1 84.31 379 TYR A O 1
ATOM 2853 N N . THR A 1 380 ? -19.453 5 17.156 1 85.62 380 THR A N 1
ATOM 2854 C CA . THR A 1 380 ? -18.734 3.789 16.766 1 85.62 380 THR A CA 1
ATOM 2855 C C . THR A 1 380 ? -19.016 2.658 17.75 1 85.62 380 THR A C 1
ATOM 2857 O O . THR A 1 380 ? -19.203 1.506 17.344 1 85.62 380 THR A O 1
ATOM 2860 N N . LYS A 1 381 ? -19.047 3.012 18.984 1 88.75 381 LYS A N 1
ATOM 2861 C CA . LYS A 1 381 ? -19.375 1.997 19.984 1 88.75 381 LYS A CA 1
ATOM 2862 C C . LYS A 1 381 ? -20.781 1.446 19.75 1 88.75 381 LYS A C 1
ATOM 2864 O O . LYS A 1 381 ? -21 0.239 19.859 1 88.75 381 LYS A O 1
ATOM 2869 N N . ARG A 1 382 ? -21.688 2.344 19.453 1 90.75 382 ARG A N 1
ATOM 2870 C CA . ARG A 1 382 ? -23.062 1.928 19.172 1 90.75 382 ARG A CA 1
ATOM 2871 C C . ARG A 1 382 ? -23.109 0.973 17.984 1 90.75 382 ARG A C 1
ATOM 2873 O O . ARG A 1 382 ? -23.859 -0.006 18 1 90.75 382 ARG A O 1
ATOM 2880 N N . LEU A 1 383 ? -22.312 1.25 17.016 1 93.19 383 LEU A N 1
ATOM 2881 C CA . LEU A 1 383 ? -22.266 0.398 15.828 1 93.19 383 LEU A CA 1
ATOM 2882 C C . LEU A 1 383 ? -21.734 -0.988 16.172 1 93.19 383 LEU A C 1
ATOM 2884 O O . LEU A 1 383 ? -22.219 -1.993 15.656 1 93.19 383 LEU A O 1
ATOM 2888 N N . PHE A 1 384 ? -20.797 -1.087 17.047 1 93.12 384 PHE A N 1
ATOM 2889 C CA . PHE A 1 384 ? -20.234 -2.369 17.469 1 93.12 384 PHE A CA 1
ATOM 2890 C C . PHE A 1 384 ? -21.25 -3.154 18.297 1 93.12 384 PHE A C 1
ATOM 2892 O O . PHE A 1 384 ? -21.297 -4.383 18.219 1 93.12 384 PHE A O 1
ATOM 2899 N N . ASP A 1 385 ? -22.016 -2.408 19.062 1 92.12 385 ASP A N 1
ATOM 2900 C CA . ASP A 1 385 ? -22.875 -3.064 20.031 1 92.12 385 ASP A CA 1
ATOM 2901 C C . ASP A 1 385 ? -24.234 -3.41 19.406 1 92.12 385 ASP A C 1
ATOM 2903 O O . ASP A 1 385 ? -24.891 -4.359 19.844 1 92.12 385 ASP A O 1
ATOM 2907 N N . ASP A 1 386 ? -24.719 -2.676 18.438 1 92.88 386 ASP A N 1
ATOM 2908 C CA . ASP A 1 386 ? -26.031 -2.822 17.828 1 92.88 386 ASP A CA 1
ATOM 2909 C C . ASP A 1 386 ? -25.922 -3.416 16.438 1 92.88 386 ASP A C 1
ATOM 2911 O O . ASP A 1 386 ? -25.859 -2.682 15.445 1 92.88 386 ASP A O 1
ATOM 2915 N N . GLU A 1 387 ? -26.141 -4.652 16.328 1 91.69 387 GLU A N 1
ATOM 2916 C CA . GLU A 1 387 ? -25.969 -5.367 15.07 1 91.69 387 GLU A CA 1
ATOM 2917 C C . GLU A 1 387 ? -27.031 -4.953 14.055 1 91.69 387 GLU A C 1
ATOM 2919 O O . GLU A 1 387 ? -26.766 -4.918 12.852 1 91.69 387 GLU A O 1
ATOM 2924 N N . GLU A 1 388 ? -28.172 -4.746 14.531 1 92 388 GLU A N 1
ATOM 2925 C CA . GLU A 1 388 ? -29.25 -4.324 13.641 1 92 388 GLU A CA 1
ATOM 2926 C C . GLU A 1 388 ? -28.969 -2.947 13.047 1 92 388 GLU A C 1
ATOM 2928 O O . GLU A 1 388 ? -29.188 -2.729 11.852 1 92 388 GLU A O 1
ATOM 2933 N N . LEU A 1 389 ? -28.531 -2.076 13.906 1 92.19 389 LEU A N 1
ATOM 2934 C CA . LEU A 1 389 ? -28.172 -0.748 13.422 1 92.19 389 LEU A CA 1
ATOM 2935 C C . LEU A 1 389 ? -27.078 -0.835 12.367 1 92.19 389 LEU A C 1
ATOM 2937 O O . LEU A 1 389 ? -27.156 -0.186 11.32 1 92.19 389 LEU A O 1
ATOM 2941 N N . LEU A 1 390 ? -26.078 -1.603 12.656 1 94.06 390 LEU A N 1
ATOM 2942 C CA . LEU A 1 390 ? -24.953 -1.746 11.734 1 94.06 390 LEU A CA 1
ATOM 2943 C C . LEU A 1 390 ? -25.422 -2.311 10.398 1 94.06 390 LEU A C 1
ATOM 2945 O O . LEU A 1 390 ? -25.031 -1.813 9.336 1 94.06 390 LEU A O 1
ATOM 2949 N N . ARG A 1 391 ? -26.219 -3.344 10.453 1 94.06 391 ARG A N 1
ATOM 2950 C CA . ARG A 1 391 ? -26.766 -3.939 9.242 1 94.06 391 ARG A CA 1
ATOM 2951 C C . ARG A 1 391 ? -27.547 -2.912 8.438 1 94.06 391 ARG A C 1
ATOM 2953 O O . ARG A 1 391 ? -27.359 -2.783 7.227 1 94.06 391 ARG A O 1
ATOM 2960 N N . ASP A 1 392 ? -28.375 -2.219 9.094 1 93.06 392 ASP A N 1
ATOM 2961 C CA . ASP A 1 392 ? -29.219 -1.227 8.43 1 93.06 392 ASP A CA 1
ATOM 2962 C C . ASP A 1 392 ? -28.375 -0.143 7.766 1 93.06 392 ASP A C 1
ATOM 2964 O O . ASP A 1 392 ? -28.656 0.26 6.633 1 93.06 392 ASP A O 1
ATOM 2968 N N . LYS A 1 393 ? -27.422 0.307 8.461 1 94 393 LYS A N 1
ATOM 2969 C CA . LYS A 1 393 ? -26.562 1.352 7.918 1 94 393 LYS A CA 1
ATOM 2970 C C . LYS A 1 393 ? -25.766 0.845 6.711 1 94 393 LYS A C 1
ATOM 2972 O O . LYS A 1 393 ? -25.594 1.567 5.727 1 94 393 LYS A O 1
ATOM 2977 N N . LEU A 1 394 ? -25.25 -0.322 6.844 1 94.75 394 LEU A N 1
ATOM 2978 C CA . LEU A 1 394 ? -24.5 -0.906 5.738 1 94.75 394 LEU A CA 1
ATOM 2979 C C . LEU A 1 394 ? -25.359 -1.022 4.492 1 94.75 394 LEU A C 1
ATOM 2981 O O . LEU A 1 394 ? -24.938 -0.66 3.393 1 94.75 394 LEU A O 1
ATOM 2985 N N . VAL A 1 395 ? -26.562 -1.494 4.633 1 93.75 395 VAL A N 1
ATOM 2986 C CA . VAL A 1 395 ? -27.484 -1.661 3.523 1 93.75 395 VAL A CA 1
ATOM 2987 C C . VAL A 1 395 ? -27.875 -0.294 2.963 1 93.75 395 VAL A C 1
ATOM 2989 O O . VAL A 1 395 ? -27.938 -0.111 1.746 1 93.75 395 VAL A O 1
ATOM 2992 N N . GLU A 1 396 ? -28.047 0.633 3.844 1 93.31 396 GLU A N 1
ATOM 2993 C CA . GLU A 1 396 ? -28.375 1.997 3.439 1 93.31 396 GLU A CA 1
ATOM 2994 C C . GLU A 1 396 ? -27.281 2.6 2.578 1 93.31 396 GLU A C 1
ATOM 2996 O O . GLU A 1 396 ? -27.547 3.146 1.506 1 93.31 396 GLU A O 1
ATOM 3001 N N . GLU A 1 397 ? -26.078 2.508 3.062 1 95.06 397 GLU A N 1
ATOM 3002 C CA . GLU A 1 397 ? -24.953 3.096 2.334 1 95.06 397 GLU A CA 1
ATOM 3003 C C . GLU A 1 397 ? -24.734 2.393 0.997 1 95.06 397 GLU A C 1
ATOM 3005 O O . GLU A 1 397 ? -24.328 3.02 0.018 1 95.06 397 GLU A O 1
ATOM 3010 N N . ALA A 1 398 ? -24.953 1.055 1.004 1 94.88 398 ALA A N 1
ATOM 3011 C CA . ALA A 1 398 ? -24.844 0.312 -0.25 1 94.88 398 ALA A CA 1
ATOM 3012 C C . ALA A 1 398 ? -25.844 0.832 -1.278 1 94.88 398 ALA A C 1
ATOM 3014 O O . ALA A 1 398 ? -25.5 0.993 -2.453 1 94.88 398 ALA A O 1
ATOM 3015 N N . GLN A 1 399 ? -27.047 1.118 -0.854 1 93.5 399 GLN A N 1
ATOM 3016 C CA . GLN A 1 399 ? -28.062 1.67 -1.739 1 93.5 399 GLN A CA 1
ATOM 3017 C C . GLN A 1 399 ? -27.688 3.064 -2.223 1 93.5 399 GLN A C 1
ATOM 3019 O O . GLN A 1 399 ? -27.812 3.375 -3.408 1 93.5 399 GLN A O 1
ATOM 3024 N N . GLU A 1 400 ? -27.188 3.836 -1.272 1 95.44 400 GLU A N 1
ATOM 3025 C CA . GLU A 1 400 ? -26.797 5.199 -1.62 1 95.44 400 GLU A CA 1
ATOM 3026 C C . GLU A 1 400 ? -25.656 5.207 -2.625 1 95.44 400 GLU A C 1
ATOM 3028 O O . GLU A 1 400 ? -25.609 6.047 -3.529 1 95.44 400 GLU A O 1
ATOM 3033 N N . LEU A 1 401 ? -24.75 4.32 -2.461 1 96.88 401 LEU A N 1
ATOM 3034 C CA . LEU A 1 401 ? -23.656 4.211 -3.422 1 96.88 401 LEU A CA 1
ATOM 3035 C C . LEU A 1 401 ? -24.188 3.883 -4.812 1 96.88 401 LEU A C 1
ATOM 3037 O O . LEU A 1 401 ? -23.719 4.441 -5.809 1 96.88 401 LEU A O 1
ATOM 3041 N N . SER A 1 402 ? -25.156 3.021 -4.879 1 94.5 402 SER A N 1
ATOM 3042 C CA . SER A 1 402 ? -25.719 2.604 -6.16 1 94.5 402 SER A CA 1
ATOM 3043 C C . SER A 1 402 ? -26.469 3.748 -6.836 1 94.5 402 SER A C 1
ATOM 3045 O O . SER A 1 402 ? -26.547 3.801 -8.062 1 94.5 402 SER A O 1
ATOM 3047 N N . GLU A 1 403 ? -26.938 4.707 -6.098 1 93.62 403 GLU A N 1
ATOM 3048 C CA . GLU A 1 403 ? -27.797 5.758 -6.633 1 93.62 403 GLU A CA 1
ATOM 3049 C C . GLU A 1 403 ? -27 7.031 -6.91 1 93.62 403 GLU A C 1
ATOM 3051 O O . GLU A 1 403 ? -27.453 7.902 -7.652 1 93.62 403 GLU A O 1
ATOM 3056 N N . ALA A 1 404 ? -25.875 7.121 -6.27 1 95.06 404 ALA A N 1
ATOM 3057 C CA . ALA A 1 404 ? -25.078 8.328 -6.453 1 95.06 404 ALA A CA 1
ATOM 3058 C C . ALA A 1 404 ? -24.672 8.508 -7.918 1 95.06 404 ALA A C 1
ATOM 3060 O O . ALA A 1 404 ? -24.359 7.527 -8.594 1 95.06 404 ALA A O 1
ATOM 3061 N N . THR A 1 405 ? -24.641 9.781 -8.422 1 92.5 405 THR A N 1
ATOM 3062 C CA . THR A 1 405 ? -24.375 10.008 -9.836 1 92.5 405 THR A CA 1
ATOM 3063 C C . THR A 1 405 ? -23.078 10.812 -10.016 1 92.5 405 THR A C 1
ATOM 3065 O O . THR A 1 405 ? -22.234 10.445 -10.828 1 92.5 405 THR A O 1
ATOM 3068 N N . GLU A 1 406 ? -22.922 11.852 -9.188 1 94.56 406 GLU A N 1
ATOM 3069 C CA . GLU A 1 406 ? -21.734 12.672 -9.32 1 94.56 406 GLU A CA 1
ATOM 3070 C C . GLU A 1 406 ? -20.516 11.984 -8.719 1 94.56 406 GLU A C 1
ATOM 3072 O O . GLU A 1 406 ? -20.609 11.344 -7.668 1 94.56 406 GLU A O 1
ATOM 3077 N N . PRO A 1 407 ? -19.391 12.102 -9.352 1 94.94 407 PRO A N 1
ATOM 3078 C CA . PRO A 1 407 ? -18.188 11.391 -8.898 1 94.94 407 PRO A CA 1
ATOM 3079 C C . PRO A 1 407 ? -17.859 11.68 -7.438 1 94.94 407 PRO A C 1
ATOM 3081 O O . PRO A 1 407 ? -17.5 10.766 -6.688 1 94.94 407 PRO A O 1
ATOM 3084 N N . ASN A 1 408 ? -17.984 12.914 -7.043 1 92.94 408 ASN A N 1
ATOM 3085 C CA . ASN A 1 408 ? -17.672 13.258 -5.656 1 92.94 408 ASN A CA 1
ATOM 3086 C C . ASN A 1 408 ? -18.625 12.562 -4.688 1 92.94 408 ASN A C 1
ATOM 3088 O O . ASN A 1 408 ? -18.203 12.109 -3.617 1 92.94 408 ASN A O 1
ATOM 3092 N N . ASP A 1 409 ? -19.859 12.484 -5.098 1 95.81 409 ASP A N 1
ATOM 3093 C CA . ASP A 1 409 ? -20.844 11.797 -4.27 1 95.81 409 ASP A CA 1
ATOM 3094 C C . ASP A 1 409 ? -20.562 10.297 -4.215 1 95.81 409 ASP A C 1
ATOM 3096 O O . ASP A 1 409 ? -20.719 9.672 -3.166 1 95.81 409 ASP A O 1
ATOM 3100 N N . VAL A 1 410 ? -20.203 9.75 -5.379 1 97.5 410 VAL A N 1
ATOM 3101 C CA . VAL A 1 410 ? -19.891 8.328 -5.445 1 97.5 410 VAL A CA 1
ATOM 3102 C C . VAL A 1 410 ? -18.703 8.016 -4.527 1 97.5 410 VAL A C 1
ATOM 3104 O O . VAL A 1 410 ? -18.734 7.031 -3.787 1 97.5 410 VAL A O 1
ATOM 3107 N N . ALA A 1 411 ? -17.688 8.844 -4.539 1 97.38 411 ALA A N 1
ATOM 3108 C CA . ALA A 1 411 ? -16.531 8.656 -3.674 1 97.38 411 ALA A CA 1
ATOM 3109 C C . ALA A 1 411 ? -16.922 8.695 -2.201 1 97.38 411 ALA A C 1
ATOM 3111 O O . ALA A 1 411 ? -16.453 7.891 -1.398 1 97.38 411 ALA A O 1
ATOM 3112 N N . GLY A 1 412 ? -17.75 9.625 -1.876 1 97.06 412 GLY A N 1
ATOM 3113 C CA . GLY A 1 412 ? -18.234 9.734 -0.509 1 97.06 412 GLY A CA 1
ATOM 3114 C C . GLY A 1 412 ? -19.016 8.516 -0.052 1 97.06 412 GLY A C 1
ATOM 3115 O O . GLY A 1 412 ? -18.797 8.008 1.045 1 97.06 412 GLY A O 1
ATOM 3116 N N . GLU A 1 413 ? -19.891 8.062 -0.927 1 97.56 413 GLU A N 1
ATOM 3117 C CA . GLU A 1 413 ? -20.703 6.895 -0.593 1 97.56 413 GLU A CA 1
ATOM 3118 C C . GLU A 1 413 ? -19.844 5.637 -0.52 1 97.56 413 GLU A C 1
ATOM 3120 O O . GLU A 1 413 ? -20.094 4.75 0.3 1 97.56 413 GLU A O 1
ATOM 3125 N N . LEU A 1 414 ? -18.938 5.551 -1.452 1 98.12 414 LEU A N 1
ATOM 3126 C CA . LEU A 1 414 ? -18.016 4.43 -1.38 1 98.12 414 LEU A CA 1
ATOM 3127 C C . LEU A 1 414 ? -17.266 4.426 -0.046 1 98.12 414 LEU A C 1
ATOM 3129 O O . LEU A 1 414 ? -17.125 3.373 0.584 1 98.12 414 LEU A O 1
ATOM 3133 N N . ALA A 1 415 ? -16.828 5.59 0.368 1 97.94 415 ALA A N 1
ATOM 3134 C CA . ALA A 1 415 ? -16.156 5.707 1.661 1 97.94 415 ALA A CA 1
ATOM 3135 C C . ALA A 1 415 ? -17.062 5.238 2.795 1 97.94 415 ALA A C 1
ATOM 3137 O O . ALA A 1 415 ? -16.609 4.578 3.73 1 97.94 415 ALA A O 1
ATOM 3138 N N . ASP A 1 416 ? -18.359 5.566 2.709 1 97.75 416 ASP A N 1
ATOM 3139 C CA . ASP A 1 416 ? -19.312 5.145 3.73 1 97.75 416 ASP A CA 1
ATOM 3140 C C . ASP A 1 416 ? -19.453 3.625 3.752 1 97.75 416 ASP A C 1
ATOM 3142 O O . ASP A 1 416 ? -19.453 3.012 4.82 1 97.75 416 ASP A O 1
ATOM 3146 N N . VAL A 1 417 ? -19.578 3.062 2.592 1 98.06 417 VAL A N 1
ATOM 3147 C CA . VAL A 1 417 ? -19.688 1.609 2.508 1 98.06 417 VAL A CA 1
ATOM 3148 C C . VAL A 1 417 ? -18.438 0.972 3.117 1 98.06 417 VAL A C 1
ATOM 3150 O O . VAL A 1 417 ? -18.531 0.034 3.912 1 98.06 417 VAL A O 1
ATOM 3153 N N . LEU A 1 418 ? -17.297 1.488 2.766 1 98 418 LEU A N 1
ATOM 3154 C CA . LEU A 1 418 ? -16.047 0.963 3.299 1 98 418 LEU A CA 1
ATOM 3155 C C . LEU A 1 418 ? -16 1.098 4.816 1 98 418 LEU A C 1
ATOM 3157 O O . LEU A 1 418 ? -15.578 0.175 5.516 1 98 418 LEU A O 1
ATOM 3161 N N . TYR A 1 419 ? -16.469 2.215 5.32 1 97.62 419 TYR A N 1
ATOM 3162 C CA . TYR A 1 419 ? -16.469 2.447 6.762 1 97.62 419 TYR A CA 1
ATOM 3163 C C . TYR A 1 419 ? -17.297 1.4 7.488 1 97.62 419 TYR A C 1
ATOM 3165 O O . TYR A 1 419 ? -16.797 0.706 8.375 1 97.62 419 TYR A O 1
ATOM 3173 N N . PHE A 1 420 ? -18.5 1.227 7.094 1 97.75 420 PHE A N 1
ATOM 3174 C CA . PHE A 1 420 ? -19.406 0.327 7.801 1 97.75 420 PHE A CA 1
ATOM 3175 C C . PHE A 1 420 ? -19 -1.127 7.586 1 97.75 420 PHE A C 1
ATOM 3177 O O . PHE A 1 420 ? -19.141 -1.955 8.484 1 97.75 420 PHE A O 1
ATOM 3184 N N . ALA A 1 421 ? -18.594 -1.411 6.363 1 98.19 421 ALA A N 1
ATOM 3185 C CA . ALA A 1 421 ? -18.094 -2.762 6.098 1 98.19 421 ALA A CA 1
ATOM 3186 C C . ALA A 1 421 ? -16.922 -3.107 7.004 1 98.19 421 ALA A C 1
ATOM 3188 O O . ALA A 1 421 ? -16.844 -4.219 7.531 1 98.19 421 ALA A O 1
ATOM 3189 N N . MET A 1 422 ? -16.016 -2.178 7.203 1 97.94 422 MET A N 1
ATOM 3190 C CA . MET A 1 422 ? -14.844 -2.41 8.047 1 97.94 422 MET A CA 1
ATOM 3191 C C . MET A 1 422 ? -15.242 -2.523 9.516 1 97.94 422 MET A C 1
ATOM 3193 O O . MET A 1 422 ? -14.633 -3.281 10.273 1 97.94 422 MET A O 1
ATOM 3197 N N . VAL A 1 423 ? -16.281 -1.735 9.945 1 97.31 423 VAL A N 1
ATOM 3198 C CA . VAL A 1 423 ? -16.781 -1.89 11.305 1 97.31 423 VAL A CA 1
ATOM 3199 C C . VAL A 1 423 ? -17.234 -3.332 11.531 1 97.31 423 VAL A C 1
ATOM 3201 O O . VAL A 1 423 ? -16.875 -3.953 12.531 1 97.31 423 VAL A O 1
ATOM 3204 N N . ARG A 1 424 ? -17.938 -3.848 10.586 1 97.62 424 ARG A N 1
ATOM 3205 C CA . ARG A 1 424 ? -18.406 -5.223 10.672 1 97.62 424 ARG A CA 1
ATOM 3206 C C . ARG A 1 424 ? -17.25 -6.211 10.688 1 97.62 424 ARG A C 1
ATOM 3208 O O . ARG A 1 424 ? -17.266 -7.172 11.461 1 97.62 424 ARG A O 1
ATOM 3215 N N . ALA A 1 425 ? -16.328 -6.031 9.812 1 97.81 425 ALA A N 1
ATOM 3216 C CA . ALA A 1 425 ? -15.18 -6.922 9.703 1 97.81 425 ALA A CA 1
ATOM 3217 C C . ALA A 1 425 ? -14.375 -6.941 11 1 97.81 425 ALA A C 1
ATOM 3219 O O . ALA A 1 425 ? -14.047 -8.008 11.516 1 97.81 425 ALA A O 1
ATOM 3220 N N . ILE A 1 426 ? -14.125 -5.758 11.555 1 96.62 426 ILE A N 1
ATOM 3221 C CA . ILE A 1 426 ? -13.312 -5.637 12.758 1 96.62 426 ILE A CA 1
ATOM 3222 C C . ILE A 1 426 ? -14.047 -6.273 13.938 1 96.62 426 ILE A C 1
ATOM 3224 O O . ILE A 1 426 ? -13.43 -6.945 14.766 1 96.62 426 ILE A O 1
ATOM 3228 N N . LYS A 1 427 ? -15.312 -6.062 14 1 96 427 LYS A N 1
ATOM 3229 C CA . LYS A 1 427 ? -16.109 -6.691 15.039 1 96 427 LYS A CA 1
ATOM 3230 C C . LYS A 1 427 ? -15.969 -8.211 15.008 1 96 427 LYS A C 1
ATOM 3232 O O . LYS A 1 427 ? -15.969 -8.867 16.047 1 96 427 LYS A O 1
ATOM 3237 N N . ALA A 1 428 ? -15.82 -8.781 13.82 1 96.69 428 ALA A N 1
ATOM 3238 C CA . ALA A 1 428 ? -15.727 -10.227 13.641 1 96.69 428 ALA A CA 1
ATOM 3239 C C . ALA A 1 428 ? -14.273 -10.688 13.711 1 96.69 428 ALA A C 1
ATOM 3241 O O . ALA A 1 428 ? -13.984 -11.875 13.508 1 96.69 428 ALA A O 1
ATOM 3242 N N . GLY A 1 429 ? -13.328 -9.773 13.898 1 94.81 429 GLY A N 1
ATOM 3243 C CA . GLY A 1 429 ? -11.914 -10.117 13.969 1 94.81 429 GLY A CA 1
ATOM 3244 C C . GLY A 1 429 ? -11.281 -10.32 12.602 1 94.81 429 GLY A C 1
ATOM 3245 O O . GLY A 1 429 ? -10.305 -11.062 12.469 1 94.81 429 GLY A O 1
ATOM 3246 N N . VAL A 1 430 ? -11.844 -9.781 11.594 1 97 430 VAL A N 1
ATOM 3247 C CA . VAL A 1 430 ? -11.375 -9.914 10.219 1 97 430 VAL A CA 1
ATOM 3248 C C . VAL A 1 430 ? -10.672 -8.633 9.781 1 97 430 VAL A C 1
ATOM 3250 O O . VAL A 1 430 ? -11.164 -7.531 10.047 1 97 430 VAL A O 1
ATOM 3253 N N . SER A 1 431 ? -9.516 -8.742 9.164 1 94.94 431 SER A N 1
ATOM 3254 C CA . SER A 1 431 ? -8.734 -7.594 8.711 1 94.94 431 SER A CA 1
ATOM 3255 C C . SER A 1 431 ? -8.961 -7.336 7.223 1 94.94 431 SER A C 1
ATOM 3257 O O . SER A 1 431 ? -9.539 -8.164 6.52 1 94.94 431 SER A O 1
ATOM 3259 N N . ILE A 1 432 ? -8.539 -6.168 6.777 1 95.81 432 ILE A N 1
ATOM 3260 C CA . ILE A 1 432 ? -8.602 -5.844 5.355 1 95.81 432 ILE A CA 1
ATOM 3261 C C . ILE A 1 432 ? -7.719 -6.805 4.57 1 95.81 432 ILE A C 1
ATOM 3263 O O . ILE A 1 432 ? -8.039 -7.168 3.436 1 95.81 432 ILE A O 1
ATOM 3267 N N . ASP A 1 433 ? -6.586 -7.262 5.133 1 95.38 433 ASP A N 1
ATOM 3268 C CA . ASP A 1 433 ? -5.688 -8.203 4.461 1 95.38 433 ASP A CA 1
ATOM 3269 C C . ASP A 1 433 ? -6.383 -9.531 4.203 1 95.38 433 ASP A C 1
ATOM 3271 O O . ASP A 1 433 ? -6.113 -10.195 3.201 1 95.38 433 ASP A O 1
ATOM 3275 N N . ASP A 1 434 ? -7.25 -9.898 5.109 1 95.88 434 ASP A N 1
ATOM 3276 C CA . ASP A 1 434 ? -8.023 -11.117 4.898 1 95.88 434 ASP A CA 1
ATOM 3277 C C 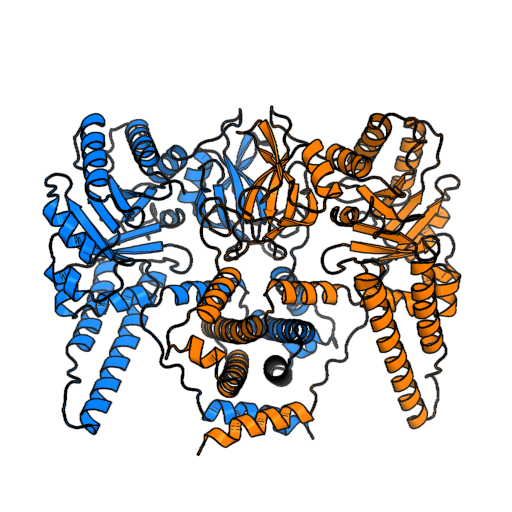. ASP A 1 434 ? -8.914 -11 3.66 1 95.88 434 ASP A C 1
ATOM 3279 O O . ASP A 1 434 ? -9.016 -11.945 2.877 1 95.88 434 ASP A O 1
ATOM 3283 N N . ALA A 1 435 ? -9.547 -9.898 3.539 1 95.75 435 ALA A N 1
ATOM 3284 C CA . ALA A 1 435 ? -10.398 -9.672 2.371 1 95.75 435 ALA A CA 1
ATOM 3285 C C . ALA A 1 435 ? -9.562 -9.609 1.094 1 95.75 435 ALA A C 1
ATOM 3287 O O . ALA A 1 435 ? -9.977 -10.117 0.05 1 95.75 435 ALA A O 1
ATOM 3288 N N . ILE A 1 436 ? -8.406 -9.016 1.204 1 94.31 436 ILE A N 1
ATOM 3289 C CA . ILE A 1 436 ? -7.5 -8.898 0.068 1 94.31 436 ILE A CA 1
ATOM 3290 C C . ILE A 1 436 ? -7.047 -10.289 -0.369 1 94.31 436 ILE A C 1
ATOM 3292 O O . ILE A 1 436 ? -6.992 -10.586 -1.565 1 94.31 436 ILE A O 1
ATOM 3296 N N . ALA A 1 437 ? -6.711 -11.062 0.574 1 94.81 437 ALA A N 1
ATOM 3297 C CA . ALA A 1 437 ? -6.316 -12.438 0.272 1 94.81 437 ALA A CA 1
ATOM 3298 C C . ALA A 1 437 ? -7.418 -13.164 -0.489 1 94.81 437 ALA A C 1
ATOM 3300 O O . ALA A 1 437 ? -7.145 -13.906 -1.438 1 94.81 437 ALA A O 1
ATOM 3301 N N . GLU A 1 438 ? -8.641 -12.953 -0.09 1 95.25 438 GLU A N 1
ATOM 3302 C CA . GLU A 1 438 ? -9.781 -13.562 -0.771 1 95.25 438 GLU A CA 1
ATOM 3303 C C . GLU A 1 438 ? -9.906 -13.047 -2.201 1 95.25 438 GLU A C 1
ATOM 3305 O O . GLU A 1 438 ? -10.125 -13.828 -3.131 1 95.25 438 GLU A O 1
ATOM 3310 N N . LEU A 1 439 ? -9.758 -11.797 -2.322 1 95.38 439 LEU A N 1
ATOM 3311 C CA . LEU A 1 439 ? -9.836 -11.203 -3.648 1 95.38 439 LEU A CA 1
ATOM 3312 C C . LEU A 1 439 ? -8.75 -11.75 -4.562 1 95.38 439 LEU A C 1
ATOM 3314 O O . LEU A 1 439 ? -9.016 -12.102 -5.715 1 95.38 439 LEU A O 1
ATOM 3318 N N . ASP A 1 440 ? -7.57 -11.828 -4.066 1 94.44 440 ASP A N 1
ATOM 3319 C CA . ASP A 1 440 ? -6.438 -12.305 -4.859 1 94.44 440 ASP A CA 1
ATOM 3320 C C . ASP A 1 440 ? -6.609 -13.773 -5.23 1 94.44 440 ASP A C 1
ATOM 3322 O O . ASP A 1 440 ? -6.301 -14.18 -6.355 1 94.44 440 ASP A O 1
ATOM 3326 N N . ARG A 1 441 ? -7.051 -14.531 -4.297 1 93.25 441 ARG A N 1
ATOM 3327 C CA . ARG A 1 441 ? -7.309 -15.938 -4.578 1 93.25 441 ARG A CA 1
ATOM 3328 C C . ARG A 1 441 ? -8.32 -16.094 -5.711 1 93.25 441 ARG A C 1
ATOM 3330 O O . ARG A 1 441 ? -8.133 -16.922 -6.602 1 93.25 441 ARG A O 1
ATOM 3337 N N . ARG A 1 442 ? -9.297 -15.312 -5.762 1 91.25 442 ARG A N 1
ATOM 3338 C CA . ARG A 1 442 ? -10.398 -15.43 -6.711 1 91.25 442 ARG A CA 1
ATOM 3339 C C . ARG A 1 442 ? -9.961 -15.008 -8.109 1 91.25 442 ARG A C 1
ATOM 3341 O O . ARG A 1 442 ? -10.594 -15.375 -9.102 1 91.25 442 ARG A O 1
ATOM 3348 N N . THR A 1 443 ? -8.938 -14.289 -8.188 1 89.12 443 THR A N 1
ATOM 3349 C CA . THR A 1 443 ? -8.438 -13.867 -9.492 1 89.12 443 THR A CA 1
ATOM 3350 C C . THR A 1 443 ? -7.871 -15.055 -10.266 1 89.12 443 THR A C 1
ATOM 3352 O O . THR A 1 443 ? -7.688 -14.977 -11.484 1 89.12 443 THR A O 1
ATOM 3355 N N . ARG A 1 444 ? -7.598 -16.109 -9.578 1 90.69 444 ARG A N 1
ATOM 3356 C CA . ARG A 1 444 ? -6.953 -17.25 -10.211 1 90.69 444 ARG A CA 1
ATOM 3357 C C . ARG A 1 444 ? -7.984 -18.234 -10.758 1 90.69 444 ARG A C 1
ATOM 3359 O O . ARG A 1 444 ? -7.641 -19.172 -11.477 1 90.69 444 ARG A O 1
ATOM 3366 N N . LYS A 1 445 ? -9.234 -17.969 -10.469 1 90.12 445 LYS A N 1
ATOM 3367 C CA . LYS A 1 445 ? -10.289 -18.875 -10.898 1 90.12 445 LYS A CA 1
ATOM 3368 C C . LYS A 1 445 ? -10.438 -18.875 -12.422 1 90.12 445 LYS A C 1
ATOM 3370 O O . LYS A 1 445 ? -10.344 -17.812 -13.047 1 90.12 445 LYS A O 1
ATOM 3375 N N . VAL A 1 446 ? -10.648 -20.031 -12.961 1 88.81 446 VAL A N 1
ATOM 3376 C CA . VAL A 1 446 ? -10.797 -20.109 -14.406 1 88.81 446 VAL A CA 1
ATOM 3377 C C . VAL A 1 446 ? -12.258 -20.406 -14.758 1 88.81 446 VAL A C 1
ATOM 3379 O O . VAL A 1 446 ? -12.703 -20.141 -15.875 1 88.81 446 VAL A O 1
ATOM 3382 N N . THR A 1 447 ? -12.969 -21 -13.875 1 77.31 447 THR A N 1
ATOM 3383 C CA . THR A 1 447 ? -14.391 -21.25 -14.117 1 77.31 447 THR A CA 1
ATOM 3384 C C . THR A 1 447 ? -15.203 -19.984 -13.914 1 77.31 447 THR A C 1
ATOM 3386 O O . THR A 1 447 ? -14.984 -19.234 -12.961 1 77.31 447 THR A O 1
ATOM 3389 N N . ARG A 1 448 ? -16.031 -19.75 -14.922 1 66.25 448 ARG A N 1
ATOM 3390 C CA . ARG A 1 448 ? -16.797 -18.516 -14.914 1 66.25 448 ARG A CA 1
ATOM 3391 C C . ARG A 1 448 ? -18.156 -18.703 -14.242 1 66.25 448 ARG A C 1
ATOM 3393 O O . ARG A 1 448 ? -18.75 -19.781 -14.336 1 66.25 448 ARG A O 1
ATOM 3400 N N . ARG A 1 449 ? -18.625 -17.688 -13.477 1 54.97 449 ARG A N 1
ATOM 3401 C CA . ARG A 1 449 ? -19.891 -17.656 -12.758 1 54.97 449 ARG A CA 1
ATOM 3402 C C . ARG A 1 449 ? -21 -17.062 -13.609 1 54.97 449 ARG A C 1
ATOM 3404 O O . ARG A 1 449 ? -20.766 -16.094 -14.344 1 54.97 449 ARG A O 1
ATOM 3411 N N . LYS A 1 450 ? -22.188 -17.641 -13.547 1 48.56 450 LYS A N 1
ATOM 3412 C CA . LYS A 1 450 ? -23.344 -17.047 -14.211 1 48.56 450 LYS A CA 1
ATOM 3413 C C . LYS A 1 450 ? -23.859 -15.852 -13.438 1 48.56 450 LYS A C 1
ATOM 3415 O O . LYS A 1 450 ? -24.406 -14.906 -14.023 1 48.56 450 LYS A O 1
ATOM 3420 N N . GLY A 1 451 ? -23.625 -15.539 -12.023 1 48.06 451 GLY A N 1
ATOM 3421 C CA . GLY A 1 451 ? -23.828 -14.453 -11.078 1 48.06 451 GLY A CA 1
ATOM 3422 C C . GLY A 1 451 ? -25.266 -13.953 -11.047 1 48.06 451 GLY A C 1
ATOM 3423 O O . GLY A 1 451 ? -25.5 -12.75 -10.922 1 48.06 451 GLY A O 1
ATOM 3424 N N . ASP A 1 452 ? -26.422 -14.758 -11.164 1 46.56 452 ASP A N 1
ATOM 3425 C CA . ASP A 1 452 ? -27.797 -14.281 -11.094 1 46.56 452 ASP A CA 1
ATOM 3426 C C . ASP A 1 452 ? -28.141 -13.828 -9.68 1 46.56 452 ASP A C 1
ATOM 3428 O O . ASP A 1 452 ? -27.547 -14.289 -8.703 1 46.56 452 ASP A O 1
ATOM 3432 N N . SER A 1 453 ? -28.875 -12.695 -9.406 1 44.97 453 SER A N 1
ATOM 3433 C CA . SER A 1 453 ? -29.328 -12.203 -8.109 1 44.97 453 SER A CA 1
ATOM 3434 C C . SER A 1 453 ? -30.234 -13.219 -7.422 1 44.97 453 SER A C 1
ATOM 3436 O O . SER A 1 453 ? -30.984 -13.938 -8.086 1 44.97 453 SER A O 1
ATOM 3438 N N . LYS A 1 454 ? -30.078 -13.398 -6.023 1 44.84 454 LYS A N 1
ATOM 3439 C CA . LYS A 1 454 ? -30.953 -14.258 -5.238 1 44.84 454 LYS A CA 1
ATOM 3440 C C . LYS A 1 454 ? -32.219 -13.516 -4.805 1 44.84 454 LYS A C 1
ATOM 3442 O O . LYS A 1 454 ? -32.156 -12.57 -4.016 1 44.84 454 LYS A O 1
ATOM 3447 N N . ALA A 1 455 ? -33.281 -13.914 -5.129 1 43.94 455 ALA A N 1
ATOM 3448 C CA . ALA A 1 455 ? -34.594 -13.266 -4.926 1 43.94 455 ALA A CA 1
ATOM 3449 C C . ALA A 1 455 ? -34.875 -13.078 -3.441 1 43.94 455 ALA A C 1
ATOM 3451 O O . ALA A 1 455 ? -35.344 -12.023 -3.025 1 43.94 455 ALA A O 1
ATOM 3452 N N . PHE A 1 456 ? -34.594 -14.008 -2.578 1 43.16 456 PHE A N 1
ATOM 3453 C CA . PHE A 1 456 ? -34.969 -13.953 -1.17 1 43.16 456 PHE A CA 1
ATOM 3454 C C . PHE A 1 456 ? -34.156 -12.906 -0.431 1 43.16 456 PHE A C 1
ATOM 3456 O O . PHE A 1 456 ? -34.625 -12.281 0.516 1 43.16 456 PHE A O 1
ATOM 3463 N N . ARG A 1 457 ? -32.938 -12.672 -0.714 1 45.03 457 ARG A N 1
ATOM 3464 C CA . ARG A 1 457 ? -32.094 -11.68 -0.053 1 45.03 457 ARG A CA 1
ATOM 3465 C C . ARG A 1 457 ? -32.531 -10.266 -0.408 1 45.03 457 ARG A C 1
ATOM 3467 O O . ARG A 1 457 ? -32.438 -9.359 0.424 1 45.03 457 ARG A O 1
ATOM 3474 N N . ILE A 1 458 ? -33.062 -10.164 -1.532 1 46.69 458 ILE A N 1
ATOM 3475 C CA . ILE A 1 458 ? -33.656 -8.891 -1.946 1 46.69 458 ILE A CA 1
ATOM 3476 C C . ILE A 1 458 ? -34.875 -8.562 -1.081 1 46.69 458 ILE A C 1
ATOM 3478 O O . ILE A 1 458 ? -35 -7.434 -0.608 1 46.69 458 ILE A O 1
ATOM 3482 N N . ALA A 1 459 ? -35.656 -9.523 -0.773 1 46.28 459 ALA A N 1
ATOM 3483 C CA . ALA A 1 459 ? -36.812 -9.367 0.09 1 46.28 459 ALA A CA 1
ATOM 3484 C C . ALA A 1 459 ? -36.406 -9.031 1.519 1 46.28 459 ALA A C 1
ATOM 3486 O O . ALA A 1 459 ? -37 -8.148 2.148 1 46.28 459 ALA A O 1
ATOM 3487 N N . ALA A 1 460 ? -35.438 -9.656 2.057 1 45.69 460 ALA A N 1
ATOM 3488 C CA . ALA A 1 460 ? -34.938 -9.422 3.412 1 45.69 460 ALA A CA 1
ATOM 3489 C C . ALA A 1 460 ? -34.312 -8.031 3.537 1 45.69 460 ALA A C 1
ATOM 3491 O O . ALA A 1 460 ? -34.531 -7.336 4.531 1 45.69 460 ALA A O 1
ATOM 3492 N N . GLY A 1 461 ? -33.469 -7.676 2.654 1 47.91 461 GLY A N 1
ATOM 3493 C CA . GLY A 1 461 ? -32.969 -6.32 2.615 1 47.91 461 GLY A CA 1
ATOM 3494 C C . GLY A 1 461 ? -34.031 -5.258 2.574 1 47.91 461 GLY A C 1
ATOM 3495 O O . GLY A 1 461 ? -33.938 -4.246 3.271 1 47.91 461 GLY A O 1
ATOM 3496 N N . ASN A 1 462 ? -35.094 -5.598 1.844 1 48.12 462 ASN A N 1
ATOM 3497 C CA . ASN A 1 462 ? -36.281 -4.746 1.77 1 48.12 462 ASN A CA 1
ATOM 3498 C C . ASN A 1 462 ? -36.969 -4.633 3.123 1 48.12 462 ASN A C 1
ATOM 3500 O O . ASN A 1 462 ? -37.469 -3.559 3.492 1 48.12 462 ASN A O 1
ATOM 3504 N N . GLU A 1 463 ? -37.156 -5.664 3.818 1 47.88 463 GLU A N 1
ATOM 3505 C CA . GLU A 1 463 ? -37.781 -5.699 5.137 1 47.88 463 GLU A CA 1
ATOM 3506 C C . GLU A 1 463 ? -36.969 -4.906 6.152 1 47.88 463 GLU A C 1
ATOM 3508 O O . GLU A 1 463 ? -37.531 -4.203 7 1 47.88 463 GLU A O 1
ATOM 3513 N N . ILE A 1 464 ? -35.719 -5.059 6.219 1 43.22 464 ILE A N 1
ATOM 3514 C CA . ILE A 1 464 ? -34.812 -4.344 7.125 1 43.22 464 ILE A CA 1
ATOM 3515 C C . ILE A 1 464 ? -34.906 -2.844 6.844 1 43.22 464 ILE A C 1
ATOM 3517 O O . ILE A 1 464 ? -34.969 -2.033 7.77 1 43.22 464 ILE A O 1
ATOM 3521 N N . LEU A 1 465 ? -34.938 -2.555 5.668 1 45.66 465 LEU A N 1
ATOM 3522 C CA . LEU A 1 465 ? -35 -1.146 5.293 1 45.66 465 LEU A CA 1
ATOM 3523 C C . LEU A 1 465 ? -36.406 -0.58 5.551 1 45.66 465 LEU A C 1
ATOM 3525 O O . LEU A 1 465 ? -36.531 0.614 5.816 1 45.66 465 LEU A O 1
ATOM 3529 N N . GLY A 1 466 ? -37.531 -1.304 5.652 1 42.69 466 GLY A N 1
ATOM 3530 C CA . GLY A 1 466 ? -38.906 -0.924 5.945 1 42.69 466 GLY A CA 1
ATOM 3531 C C . GLY A 1 466 ? -39.188 -0.729 7.43 1 42.69 466 GLY A C 1
ATOM 3532 O O . GLY A 1 466 ? -40.094 0.022 7.812 1 42.69 466 GLY A O 1
ATOM 3533 N N . LYS A 1 467 ? -38.812 -1.487 8.469 1 40.44 467 LYS A N 1
ATOM 3534 C CA . LYS A 1 467 ? -39.125 -1.417 9.891 1 40.44 467 LYS A CA 1
ATOM 3535 C C . LYS A 1 467 ? -38.625 -0.113 10.5 1 40.44 467 LYS A C 1
ATOM 3537 O O . LYS A 1 467 ? -39.062 0.278 11.586 1 40.44 467 LYS A O 1
ATOM 3542 N N . THR A 1 468 ? -37.625 0.453 10.312 1 33.38 468 THR A N 1
ATOM 3543 C CA . THR A 1 468 ? -37.125 1.566 11.117 1 33.38 468 THR A CA 1
ATOM 3544 C C . THR A 1 468 ? -38 2.807 10.906 1 33.38 468 THR A C 1
ATOM 3546 O O . THR A 1 468 ? -37.688 3.887 11.398 1 33.38 468 THR A O 1
ATOM 3549 N N . GLU A 1 469 ? -38.969 2.777 10.117 1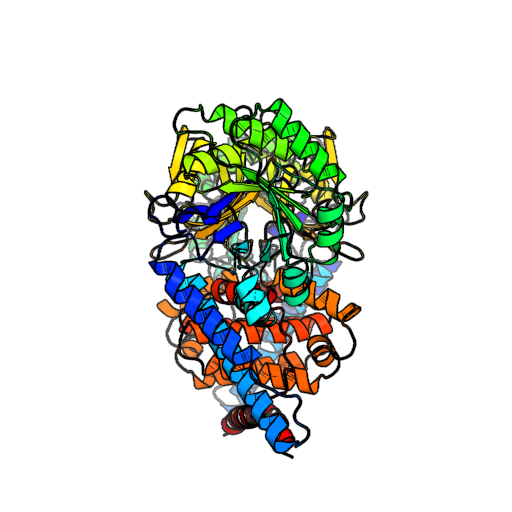 29.95 469 GLU A N 1
ATOM 3550 C CA . GLU A 1 469 ? -39.844 3.955 10.102 1 29.95 469 GLU A CA 1
ATOM 3551 C C . GLU A 1 469 ? -40.719 4.008 11.336 1 29.95 469 GLU A C 1
ATOM 3553 O O . GLU A 1 469 ? -41.469 4.977 11.539 1 29.95 469 GLU A O 1
ATOM 3558 N N . LYS A 1 470 ? -40.969 3.035 12.227 1 28.64 470 LYS A N 1
ATOM 3559 C CA . LYS A 1 470 ? -41.75 3.439 13.375 1 28.64 470 LYS A CA 1
ATOM 3560 C C . LYS A 1 470 ? -40.906 4.094 14.453 1 28.64 470 LYS A C 1
ATOM 3562 O O . LYS A 1 470 ? -39.844 3.559 14.828 1 28.64 470 LYS A O 1
ATOM 3567 N N . MET B 1 1 ? 10.953 10.609 14.414 1 71.5 1 MET B N 1
ATOM 3568 C CA . MET B 1 1 ? 10.734 11.25 13.117 1 71.5 1 MET B CA 1
ATOM 3569 C C . MET B 1 1 ? 11.562 12.523 12.984 1 71.5 1 MET B C 1
ATOM 3571 O O . MET B 1 1 ? 11.703 13.273 13.953 1 71.5 1 MET B O 1
ATOM 3575 N N . THR B 1 2 ? 12.094 12.633 11.773 1 73.88 2 THR B N 1
ATOM 3576 C CA . THR B 1 2 ? 12.914 13.805 11.484 1 73.88 2 THR B CA 1
ATOM 3577 C C . THR B 1 2 ? 12.055 15.062 11.383 1 73.88 2 THR B C 1
ATOM 3579 O O . THR B 1 2 ? 10.945 15.016 10.844 1 73.88 2 THR B O 1
ATOM 3582 N N . SER B 1 3 ? 12.555 16.062 11.984 1 81.94 3 SER B N 1
ATOM 3583 C CA . SER B 1 3 ? 11.891 17.359 11.883 1 81.94 3 SER B CA 1
ATOM 3584 C C . SER B 1 3 ? 12.141 18 10.531 1 81.94 3 SER B C 1
ATOM 3586 O O . SER B 1 3 ? 13.297 18.25 10.164 1 81.94 3 SER B O 1
ATOM 3588 N N . LEU B 1 4 ? 11.07 18.203 9.797 1 91.31 4 LEU B N 1
ATOM 3589 C CA . LEU B 1 4 ? 11.195 18.688 8.43 1 91.31 4 LEU B CA 1
ATOM 3590 C C . LEU B 1 4 ? 10.602 20.078 8.289 1 91.31 4 LEU B C 1
ATOM 3592 O O . LEU B 1 4 ? 9.68 20.453 9.023 1 91.31 4 LEU B O 1
ATOM 3596 N N . PRO B 1 5 ? 11.227 20.875 7.449 1 95.12 5 PRO B N 1
ATOM 3597 C CA . PRO B 1 5 ? 10.664 22.203 7.176 1 95.12 5 PRO B CA 1
ATOM 3598 C C . PRO B 1 5 ? 9.406 22.141 6.309 1 95.12 5 PRO B C 1
ATOM 3600 O O . PRO B 1 5 ? 9.242 21.203 5.52 1 95.12 5 PRO B O 1
ATOM 3603 N N . PHE B 1 6 ? 8.547 23.094 6.535 1 96.25 6 PHE B N 1
ATOM 3604 C CA . PHE B 1 6 ? 7.359 23.266 5.707 1 96.25 6 PHE B CA 1
ATOM 3605 C C . PHE B 1 6 ? 7.09 24.734 5.426 1 96.25 6 PHE B C 1
ATOM 3607 O O . PHE B 1 6 ? 7.613 25.609 6.117 1 96.25 6 PHE B O 1
ATOM 3614 N N . PRO B 1 7 ? 6.395 25.062 4.332 1 95.69 7 PRO B N 1
ATOM 3615 C CA . PRO B 1 7 ? 6.152 26.469 3.98 1 95.69 7 PRO B CA 1
ATOM 3616 C C . PRO B 1 7 ? 5.051 27.109 4.824 1 95.69 7 PRO B C 1
ATOM 3618 O O . PRO B 1 7 ? 4.023 26.469 5.078 1 95.69 7 PRO B O 1
ATOM 3621 N N . SER B 1 8 ? 5.332 28.25 5.238 1 95.44 8 SER B N 1
ATOM 3622 C CA . SER B 1 8 ? 4.332 29.141 5.828 1 95.44 8 SER B CA 1
ATOM 3623 C C . SER B 1 8 ? 4.035 30.312 4.914 1 95.44 8 SER B C 1
ATOM 3625 O O . SER B 1 8 ? 4.891 31.188 4.707 1 95.44 8 SER B O 1
ATOM 3627 N N . PHE B 1 9 ? 2.848 30.281 4.434 1 93.06 9 PHE B N 1
ATOM 3628 C CA . PHE B 1 9 ? 2.436 31.344 3.525 1 93.06 9 PHE B CA 1
ATOM 3629 C C . PHE B 1 9 ? 1.867 32.531 4.301 1 93.06 9 PHE B C 1
ATOM 3631 O O . PHE B 1 9 ? 0.658 32.594 4.527 1 93.06 9 PHE B O 1
ATOM 3638 N N . ALA B 1 10 ? 2.76 33.406 4.617 1 90.62 10 ALA B N 1
ATOM 3639 C CA . ALA B 1 10 ? 2.377 34.562 5.426 1 90.62 10 ALA B CA 1
ATOM 3640 C C . ALA B 1 10 ? 1.964 35.75 4.543 1 90.62 10 ALA B C 1
ATOM 3642 O O . ALA B 1 10 ? 1.003 36.438 4.852 1 90.62 10 ALA B O 1
ATOM 3643 N N . ASN B 1 11 ? 2.717 35.938 3.516 1 87.5 11 ASN B N 1
ATOM 3644 C CA . ASN B 1 11 ? 2.447 37.062 2.609 1 87.5 11 ASN B CA 1
ATOM 3645 C C . ASN B 1 11 ? 2.105 36.562 1.206 1 87.5 11 ASN B C 1
ATOM 3647 O O . ASN B 1 11 ? 1.635 37.344 0.371 1 87.5 11 ASN B O 1
ATOM 3651 N N . SER B 1 12 ? 2.396 35.344 0.967 1 85.5 12 SER B N 1
ATOM 3652 C CA . SER B 1 12 ? 2.082 34.719 -0.313 1 85.5 12 SER B CA 1
ATOM 3653 C C . SER B 1 12 ? 0.935 33.719 -0.175 1 85.5 12 SER B C 1
ATOM 3655 O O . SER B 1 12 ? 0.498 33.406 0.938 1 85.5 12 SER B O 1
ATOM 3657 N N . SER B 1 13 ? 0.514 33.344 -1.41 1 87.5 13 SER B N 1
ATOM 3658 C CA . SER B 1 13 ? -0.529 32.344 -1.467 1 87.5 13 SER B CA 1
ATOM 3659 C C . SER B 1 13 ? 0.022 31 -1.976 1 87.5 13 SER B C 1
ATOM 3661 O O . SER B 1 13 ? 0.974 30.984 -2.76 1 87.5 13 SER B O 1
ATOM 3663 N N . PRO B 1 14 ? -0.598 29.969 -1.49 1 88.5 14 PRO B N 1
ATOM 3664 C CA . PRO B 1 14 ? -0.16 28.672 -1.999 1 88.5 14 PRO B CA 1
ATOM 3665 C C . PRO B 1 14 ? -0.392 28.516 -3.5 1 88.5 14 PRO B C 1
ATOM 3667 O O . PRO B 1 14 ? 0.115 27.578 -4.113 1 88.5 14 PRO B O 1
ATOM 3670 N N . THR B 1 15 ? -1.128 29.406 -4.129 1 87.94 15 THR B N 1
ATOM 3671 C CA . THR B 1 15 ? -1.448 29.281 -5.547 1 87.94 15 THR B CA 1
ATOM 3672 C C . THR B 1 15 ? -0.534 30.172 -6.383 1 87.94 15 THR B C 1
ATOM 3674 O O . THR B 1 15 ? -0.616 30.172 -7.613 1 87.94 15 THR B O 1
ATOM 3677 N N . ASP B 1 16 ? 0.229 30.891 -5.648 1 85.62 16 ASP B N 1
ATOM 3678 C CA . ASP B 1 16 ? 1.199 31.688 -6.391 1 85.62 16 ASP B CA 1
ATOM 3679 C C . ASP B 1 16 ? 2.113 30.797 -7.23 1 85.62 16 ASP B C 1
ATOM 3681 O O . ASP B 1 16 ? 2.475 29.703 -6.809 1 85.62 16 ASP B O 1
ATOM 3685 N N . GLY B 1 17 ? 2.395 31.188 -8.453 1 79.12 17 GLY B N 1
ATOM 3686 C CA . GLY B 1 17 ? 3.164 30.406 -9.398 1 79.12 17 GLY B CA 1
ATOM 3687 C C . GLY B 1 17 ? 4.398 29.766 -8.781 1 79.12 17 GLY B C 1
ATOM 3688 O O . GLY B 1 17 ? 4.617 28.562 -8.922 1 79.12 17 GLY B O 1
ATOM 3689 N N . SER B 1 18 ? 5.078 30.484 -8.008 1 79.38 18 SER B N 1
ATOM 3690 C CA . SER B 1 18 ? 6.332 30 -7.449 1 79.38 18 SER B CA 1
ATOM 3691 C C . SER B 1 18 ? 6.082 29.125 -6.223 1 79.38 18 SER B C 1
ATOM 3693 O O . SER B 1 18 ? 6.98 28.406 -5.77 1 79.38 18 SER B O 1
ATOM 3695 N N . SER B 1 19 ? 4.844 29.109 -5.742 1 85.56 19 SER B N 1
ATOM 3696 C CA . SER B 1 19 ? 4.551 28.422 -4.484 1 85.56 19 SER B CA 1
ATOM 3697 C C . SER B 1 19 ? 3.605 27.25 -4.699 1 85.56 19 SER B C 1
ATOM 3699 O O . SER B 1 19 ? 3.303 26.516 -3.76 1 85.56 19 SER B O 1
ATOM 3701 N N . GLN B 1 20 ? 3.15 27.016 -5.871 1 85.44 20 GLN B N 1
ATOM 3702 C CA . GLN B 1 20 ? 2.014 26.156 -6.188 1 85.44 20 GLN B CA 1
ATOM 3703 C C . GLN B 1 20 ? 2.262 24.719 -5.727 1 85.44 20 GLN B C 1
ATOM 3705 O O . GLN B 1 20 ? 1.319 24 -5.395 1 85.44 20 GLN B O 1
ATOM 3710 N N . HIS B 1 21 ? 3.461 24.281 -5.539 1 90.81 21 HIS B N 1
ATOM 3711 C CA . HIS B 1 21 ? 3.697 22.875 -5.258 1 90.81 21 HIS B CA 1
ATOM 3712 C C . HIS B 1 21 ? 4.461 22.688 -3.953 1 90.81 21 HIS B C 1
ATOM 3714 O O . HIS B 1 21 ? 4.844 21.562 -3.604 1 90.81 21 HIS B O 1
ATOM 3720 N N . LEU B 1 22 ? 4.496 23.734 -3.191 1 94.75 22 LEU B N 1
ATOM 3721 C CA . LEU B 1 22 ? 5.348 23.656 -2.01 1 94.75 22 LEU B CA 1
ATOM 3722 C C . LEU B 1 22 ? 4.672 22.875 -0.894 1 94.75 22 LEU B C 1
ATOM 3724 O O . LEU B 1 22 ? 5.344 22.344 -0.01 1 94.75 22 LEU B O 1
ATOM 3728 N N . SER B 1 23 ? 3.348 22.797 -0.959 1 93.06 23 SER B N 1
ATOM 3729 C CA . SER B 1 23 ? 2.631 22.047 0.065 1 93.06 23 SER B CA 1
ATOM 3730 C C . SER B 1 23 ? 2.934 20.562 -0.03 1 93.06 23 SER B C 1
ATOM 3732 O O . SER B 1 23 ? 2.637 19.797 0.896 1 93.06 23 SER B O 1
ATOM 3734 N N . ALA B 1 24 ? 3.576 20.141 -1.088 1 95.19 24 ALA B N 1
ATOM 3735 C CA . ALA B 1 24 ? 3.961 18.734 -1.258 1 95.19 24 ALA B CA 1
ATOM 3736 C C . ALA B 1 24 ? 5 18.328 -0.221 1 95.19 24 ALA B C 1
ATOM 3738 O O . ALA B 1 24 ? 5.305 17.141 -0.076 1 95.19 24 ALA B O 1
ATOM 3739 N N . SER B 1 25 ? 5.457 19.281 0.549 1 94.12 25 SER B N 1
ATOM 3740 C CA . SER B 1 25 ? 6.363 18.969 1.648 1 94.12 25 SER B CA 1
ATOM 3741 C C . SER B 1 25 ? 5.621 18.297 2.801 1 94.12 25 SER B C 1
ATOM 3743 O O . SER B 1 25 ? 6.242 17.844 3.768 1 94.12 25 SER B O 1
ATOM 3745 N N . GLY B 1 26 ? 4.312 18.188 2.711 1 93.88 26 GLY B N 1
ATOM 3746 C CA . GLY B 1 26 ? 3.537 17.391 3.648 1 93.88 26 GLY B CA 1
ATOM 3747 C C . GLY B 1 26 ? 2.736 18.234 4.625 1 93.88 26 GLY B C 1
ATOM 3748 O O . GLY B 1 26 ? 1.744 17.766 5.188 1 93.88 26 GLY B O 1
ATOM 3749 N N . CYS B 1 27 ? 3.215 19.438 4.84 1 95.56 27 CYS B N 1
ATOM 3750 C CA . CYS B 1 27 ? 2.576 20.391 5.746 1 95.56 27 CYS B CA 1
ATOM 3751 C C . CYS B 1 27 ? 2.67 21.797 5.203 1 95.56 27 CYS B C 1
ATOM 3753 O O . CYS B 1 27 ? 3.6 22.125 4.461 1 95.56 27 CYS B O 1
ATOM 3755 N N . CYS B 1 28 ? 1.7 22.609 5.516 1 96.75 28 CYS B N 1
ATOM 3756 C CA . CYS B 1 28 ? 1.805 24.031 5.219 1 96.75 28 CYS B CA 1
ATOM 3757 C C . CYS B 1 28 ? 0.945 24.844 6.172 1 96.75 28 CYS B C 1
ATOM 3759 O O . CYS B 1 28 ? 0.031 24.312 6.805 1 96.75 28 CYS B O 1
ATOM 3761 N N . ARG B 1 29 ? 1.352 26.047 6.305 1 96.88 29 ARG B N 1
ATOM 3762 C CA . ARG B 1 29 ? 0.593 27.031 7.078 1 96.88 29 ARG B CA 1
ATOM 3763 C C . ARG B 1 29 ? 0.101 28.172 6.188 1 96.88 29 ARG B C 1
ATOM 3765 O O . ARG B 1 29 ? 0.854 28.688 5.363 1 96.88 29 ARG B O 1
ATOM 3772 N N . ILE B 1 30 ? -1.15 28.453 6.332 1 96.06 30 ILE B N 1
ATOM 3773 C CA . ILE B 1 30 ? -1.684 29.578 5.562 1 96.06 30 ILE B CA 1
ATOM 3774 C C . ILE B 1 30 ? -2.176 30.672 6.508 1 96.06 30 ILE B C 1
ATOM 3776 O O . ILE B 1 30 ? -2.662 30.375 7.602 1 96.06 30 ILE B O 1
ATOM 3780 N N . SER B 1 31 ? -2.021 31.891 6.066 1 95.31 31 SER B N 1
ATOM 3781 C CA . SER B 1 31 ? -2.496 33.062 6.773 1 95.31 31 SER B CA 1
ATOM 3782 C C . SER B 1 31 ? -3.492 33.844 5.926 1 95.31 31 SER B C 1
ATOM 3784 O O . SER B 1 31 ? -3.125 34.844 5.277 1 95.31 31 SER B O 1
ATOM 3786 N N . PRO B 1 32 ? -4.746 33.5 6.07 1 94.12 32 PRO B N 1
ATOM 3787 C CA . PRO B 1 32 ? -5.754 34 5.141 1 94.12 32 PRO B CA 1
ATOM 3788 C C . PRO B 1 32 ? -5.871 35.531 5.195 1 94.12 32 PRO B C 1
ATOM 3790 O O . PRO B 1 32 ? -6.211 36.156 4.191 1 94.12 32 PRO B O 1
ATOM 3793 N N . GLN B 1 33 ? -5.625 36.156 6.254 1 89.44 33 GLN B N 1
ATOM 3794 C CA . GLN B 1 33 ? -5.836 37.594 6.398 1 89.44 33 GLN B CA 1
ATOM 3795 C C . GLN B 1 33 ? -4.699 38.375 5.758 1 89.44 33 GLN B C 1
ATOM 3797 O O . GLN B 1 33 ? -4.895 39.5 5.32 1 89.44 33 GLN B O 1
ATOM 3802 N N . THR B 1 34 ? -3.539 37.781 5.75 1 86.62 34 THR B N 1
ATOM 3803 C CA . THR B 1 34 ? -2.393 38.562 5.285 1 86.62 34 THR B CA 1
ATOM 3804 C C . THR B 1 34 ? -2.021 38.156 3.855 1 86.62 34 THR B C 1
ATOM 3806 O O . THR B 1 34 ? -1.277 38.875 3.184 1 86.62 34 THR B O 1
ATOM 3809 N N . CYS B 1 35 ? -2.486 37.125 3.514 1 79.5 35 CYS B N 1
ATOM 3810 C CA . CYS B 1 35 ? -2.129 36.719 2.162 1 79.5 35 CYS B CA 1
ATOM 3811 C C . CYS B 1 35 ? -2.734 37.656 1.125 1 79.5 35 CYS B C 1
ATOM 3813 O O . CYS B 1 35 ? -3.312 38.688 1.477 1 79.5 35 CYS B O 1
ATOM 3815 N N . SER B 1 36 ? -3.08 37.375 -0.087 1 73.88 36 SER B N 1
ATOM 3816 C CA . SER B 1 36 ? -3.654 38.188 -1.146 1 73.88 36 SER B CA 1
ATOM 3817 C C . SER B 1 36 ? -5.145 38.406 -0.917 1 73.88 36 SER B C 1
ATOM 3819 O O . SER B 1 36 ? -5.82 37.594 -0.301 1 73.88 36 SER B O 1
ATOM 3821 N N . SER B 1 37 ? -5.574 39.5 -1.354 1 69.38 37 SER B N 1
ATOM 3822 C CA . SER B 1 37 ? -6.953 39.938 -1.168 1 69.38 37 SER B CA 1
ATOM 3823 C C . SER B 1 37 ? -7.941 38.875 -1.66 1 69.38 37 SER B C 1
ATOM 3825 O O . SER B 1 37 ? -8.992 38.688 -1.046 1 69.38 37 SER B O 1
ATOM 3827 N N . ALA B 1 38 ? -7.539 38.188 -2.635 1 70.69 38 ALA B N 1
ATOM 3828 C CA . ALA B 1 38 ? -8.445 37.188 -3.215 1 70.69 38 ALA B CA 1
ATOM 3829 C C . ALA B 1 38 ? -8.719 36.062 -2.238 1 70.69 38 ALA B C 1
ATOM 3831 O O . ALA B 1 38 ? -9.773 35.406 -2.289 1 70.69 38 ALA B O 1
ATOM 3832 N N . PHE B 1 39 ? -7.961 35.875 -1.311 1 84.44 39 PHE B N 1
ATOM 3833 C CA . PHE B 1 39 ? -8.094 34.812 -0.326 1 84.44 39 PHE B CA 1
ATOM 3834 C C . PHE B 1 39 ? -8.797 35.312 0.927 1 84.44 39 PHE B C 1
ATOM 3836 O O . PHE B 1 39 ? -9.547 34.562 1.562 1 84.44 39 PHE B O 1
ATOM 3843 N N . THR B 1 40 ? -8.664 36.594 1.064 1 90.31 40 THR B N 1
ATOM 3844 C CA . THR B 1 40 ? -9.133 37.156 2.316 1 90.31 40 THR B CA 1
ATOM 3845 C C . THR B 1 40 ? -10.656 37.281 2.318 1 90.31 40 THR B C 1
ATOM 3847 O O . THR B 1 40 ? -11.305 37.062 3.344 1 90.31 40 THR B O 1
ATOM 3850 N N . ASP B 1 41 ? -11.203 37.594 1.189 1 91.69 41 ASP B N 1
ATOM 3851 C CA . ASP B 1 41 ? -12.648 37.812 1.119 1 91.69 41 ASP B CA 1
ATOM 3852 C C . ASP B 1 41 ? -13.398 36.531 1.436 1 91.69 41 ASP B C 1
ATOM 3854 O O . ASP B 1 41 ? -14.352 36.531 2.219 1 91.69 41 ASP B O 1
ATOM 3858 N N . ASP B 1 42 ? -13.008 35.5 0.852 1 94.06 42 ASP B N 1
ATOM 3859 C CA . ASP B 1 42 ? -13.641 34.188 1.102 1 94.06 42 ASP B CA 1
ATOM 3860 C C . ASP B 1 42 ? -13.477 33.781 2.562 1 94.06 42 ASP B C 1
ATOM 3862 O O . ASP B 1 42 ? -14.406 33.219 3.162 1 94.06 42 ASP B O 1
ATOM 3866 N N . TYR B 1 43 ? -12.367 34.094 3.027 1 96.19 43 TYR B N 1
ATOM 3867 C CA . TYR B 1 43 ? -12.086 33.781 4.426 1 96.19 43 TYR B CA 1
ATOM 3868 C C . TYR B 1 43 ? -13 34.562 5.352 1 96.19 43 TYR B C 1
ATOM 3870 O O . TYR B 1 43 ? -13.594 34 6.277 1 96.19 43 TYR B O 1
ATOM 3878 N N . LEU B 1 44 ? -13.125 35.781 5.09 1 96 44 LEU B N 1
ATOM 3879 C CA . LEU B 1 44 ? -13.969 36.656 5.922 1 96 44 LEU B CA 1
ATOM 3880 C C . LEU B 1 44 ? -15.438 36.219 5.816 1 96 44 LEU B C 1
ATOM 3882 O O . LEU B 1 44 ? -16.188 36.344 6.789 1 96 44 LEU B O 1
ATOM 3886 N N . ALA B 1 45 ? -15.781 35.75 4.641 1 96.75 45 ALA B N 1
ATOM 3887 C CA . ALA B 1 45 ? -17.141 35.25 4.469 1 96.75 45 ALA B CA 1
ATOM 3888 C C . ALA B 1 45 ? -17.391 34.031 5.34 1 96.75 45 ALA B C 1
ATOM 3890 O O . ALA B 1 45 ? -18.484 33.844 5.887 1 96.75 45 ALA B O 1
ATOM 3891 N N . ILE B 1 46 ? -16.422 33.188 5.43 1 97.88 46 ILE B N 1
ATOM 3892 C CA . ILE B 1 46 ? -16.516 32 6.289 1 97.88 46 ILE B CA 1
ATOM 3893 C C . ILE B 1 46 ? -16.656 32.438 7.746 1 97.88 46 ILE B C 1
ATOM 3895 O O . ILE B 1 46 ? -17.516 31.922 8.477 1 97.88 46 ILE B O 1
ATOM 3899 N N . CYS B 1 47 ? -15.867 33.406 8.156 1 97.56 47 CYS B N 1
ATOM 3900 C CA . CYS B 1 47 ? -15.953 33.938 9.516 1 97.56 47 CYS B CA 1
ATOM 3901 C C . CYS B 1 47 ? -17.328 34.531 9.797 1 97.56 47 CYS B C 1
ATOM 3903 O O . CYS B 1 47 ? -17.891 34.281 10.867 1 97.56 47 CYS B O 1
ATOM 3905 N N . ALA B 1 48 ? -17.812 35.219 8.82 1 97.69 48 ALA B N 1
ATOM 3906 C CA . ALA B 1 48 ? -19.125 35.844 8.977 1 97.69 48 ALA B CA 1
ATOM 3907 C C . ALA B 1 48 ? -20.203 34.781 9.164 1 97.69 48 ALA B C 1
ATOM 3909 O O . ALA B 1 48 ? -21.094 34.938 10 1 97.69 48 ALA B O 1
ATOM 3910 N N . LYS B 1 49 ? -20.078 33.75 8.398 1 97.88 49 LYS B N 1
ATOM 3911 C CA . LYS B 1 49 ? -21.047 32.656 8.516 1 97.88 49 LYS B CA 1
ATOM 3912 C C . LYS B 1 49 ? -20.969 32 9.891 1 97.88 49 LYS B C 1
ATOM 3914 O O . LYS B 1 49 ? -21.984 31.641 10.469 1 97.88 49 LYS B O 1
ATOM 3919 N N . ASN B 1 50 ? -19.844 31.828 10.391 1 97.44 50 ASN B N 1
ATOM 3920 C CA . ASN B 1 50 ? -19.672 31.234 11.711 1 97.44 50 ASN B CA 1
ATOM 3921 C C . ASN B 1 50 ? -20.109 32.188 12.82 1 97.44 50 ASN B C 1
ATOM 3923 O O . ASN B 1 50 ? -20.531 31.719 13.891 1 97.44 50 ASN B O 1
ATOM 3927 N N . LYS B 1 51 ? -20 33.438 12.594 1 97 51 LYS B N 1
ATOM 3928 C CA . LYS B 1 51 ? -20.562 34.406 13.539 1 97 51 LYS B CA 1
ATOM 3929 C C . LYS B 1 51 ? -22.078 34.281 13.633 1 97 51 LYS B C 1
ATOM 3931 O O . LYS B 1 51 ? -22.641 34.344 14.727 1 97 51 LYS B O 1
ATOM 3936 N N . GLU B 1 52 ? -22.703 34.094 12.461 1 96.81 52 GLU B N 1
ATOM 3937 C CA . GLU B 1 52 ? -24.141 33.844 12.453 1 96.81 52 GLU B CA 1
ATOM 3938 C C . GLU B 1 52 ? -24.484 32.625 13.273 1 96.81 52 GLU B C 1
ATOM 3940 O O . GLU B 1 52 ? -25.453 32.625 14.031 1 96.81 52 GLU B O 1
ATOM 3945 N N . GLN B 1 53 ? -23.719 31.641 13.109 1 95.75 53 GLN B N 1
ATOM 3946 C CA . GLN B 1 53 ? -23.938 30.406 13.859 1 95.75 53 GLN B CA 1
ATOM 3947 C C . GLN B 1 53 ? -23.844 30.656 15.367 1 95.75 53 GLN B C 1
ATOM 3949 O O . GLN B 1 53 ? -24.688 30.203 16.125 1 95.75 53 GLN B O 1
ATOM 3954 N N . ALA B 1 54 ? -22.844 31.391 15.766 1 94.12 54 ALA B N 1
ATOM 3955 C CA . ALA B 1 54 ? -22.562 31.641 17.172 1 94.12 54 ALA B CA 1
ATOM 3956 C C . ALA B 1 54 ? -23.656 32.5 17.812 1 94.12 54 ALA B C 1
ATOM 3958 O O . ALA B 1 54 ? -23.922 32.375 19 1 94.12 54 ALA B O 1
ATOM 3959 N N . LEU B 1 55 ? -24.312 33.25 17.062 1 94.06 55 LEU B N 1
ATOM 3960 C CA . LEU B 1 55 ? -25.281 34.219 17.578 1 94.06 55 LEU B CA 1
ATOM 3961 C C . LEU B 1 55 ? -26.641 33.562 17.766 1 94.06 55 LEU B C 1
ATOM 3963 O O . LEU B 1 55 ? -27.531 34.125 18.422 1 94.06 55 LEU B O 1
ATOM 3967 N N . VAL B 1 56 ? -26.781 32.344 17.25 1 93.19 56 VAL B N 1
ATOM 3968 C CA . VAL B 1 56 ? -28.047 31.641 17.453 1 93.19 56 VAL B CA 1
ATOM 3969 C C . VAL B 1 56 ? -28.172 31.25 18.906 1 93.19 56 VAL B C 1
ATOM 3971 O O . VAL B 1 56 ? -27.328 30.531 19.453 1 93.19 56 VAL B O 1
ATOM 3974 N N . ASP B 1 57 ? -29.172 31.703 19.578 1 86.75 57 ASP B N 1
ATOM 3975 C CA . ASP B 1 57 ? -29.438 31.375 20.969 1 86.75 57 ASP B CA 1
ATOM 3976 C C . ASP B 1 57 ? -30.281 30.109 21.094 1 86.75 57 ASP B C 1
ATOM 3978 O O . ASP B 1 57 ? -31.484 30.156 20.812 1 86.75 57 ASP B O 1
ATOM 3982 N N . ASP B 1 58 ? -29.641 29.094 21.5 1 80.12 58 ASP B N 1
ATOM 3983 C CA . ASP B 1 58 ? -30.391 27.859 21.625 1 80.12 58 ASP B CA 1
ATOM 3984 C C . ASP B 1 58 ? -30.641 27.516 23.094 1 80.12 58 ASP B C 1
ATOM 3986 O O . ASP B 1 58 ? -30.906 26.359 23.422 1 80.12 58 ASP B O 1
ATOM 3990 N N . SER B 1 59 ? -30.516 28.422 24 1 80.69 59 SER B N 1
ATOM 3991 C CA . SER B 1 59 ? -30.828 28.234 25.422 1 80.69 59 SER B CA 1
ATOM 3992 C C . SER B 1 59 ? -32.25 28.703 25.75 1 80.69 59 SER B C 1
ATOM 3994 O O . SER B 1 59 ? -32.562 28.984 26.906 1 80.69 59 SER B O 1
ATOM 3996 N N . ILE B 1 60 ? -33.031 28.578 24.844 1 84 60 ILE B N 1
ATOM 3997 C CA . ILE B 1 60 ? -34.406 29 24.984 1 84 60 ILE B CA 1
ATOM 3998 C C . ILE B 1 60 ? -35.219 27.938 25.734 1 84 60 ILE B C 1
ATOM 4000 O O . ILE B 1 60 ? -35 26.734 25.531 1 84 60 ILE B O 1
ATOM 4004 N N . GLU B 1 61 ? -36.094 28.297 26.594 1 85.12 61 GLU B N 1
ATOM 4005 C CA . GLU B 1 61 ? -36.875 27.391 27.438 1 85.12 61 GLU B CA 1
ATOM 4006 C C . GLU B 1 61 ? -37.938 26.688 26.625 1 85.12 61 GLU B C 1
ATOM 4008 O O . GLU B 1 61 ? -38.188 25.5 26.828 1 85.12 61 GLU B O 1
ATOM 4013 N N . ASP B 1 62 ? -38.5 27.359 25.703 1 89.06 62 ASP B N 1
ATOM 4014 C CA . ASP B 1 62 ? -39.562 26.766 24.859 1 89.06 62 ASP B CA 1
ATOM 4015 C C . ASP B 1 62 ? -38.969 25.656 23.969 1 89.06 62 ASP B C 1
ATOM 4017 O O . ASP B 1 62 ? -38.062 25.922 23.172 1 89.06 62 ASP B O 1
ATOM 4021 N N . LYS B 1 63 ? -39.5 24.484 24.031 1 87.25 63 LYS B N 1
ATOM 4022 C CA . LYS B 1 63 ? -38.969 23.297 23.359 1 87.25 63 LYS B CA 1
ATOM 4023 C C . LYS B 1 63 ? -39 23.484 21.844 1 87.25 63 LYS B C 1
ATOM 4025 O O . LYS B 1 63 ? -38.031 23.125 21.156 1 87.25 63 LYS B O 1
ATOM 4030 N N . ALA B 1 64 ? -40.156 23.922 21.406 1 88.94 64 ALA B N 1
ATOM 4031 C CA . ALA B 1 64 ? -40.312 24.109 19.969 1 88.94 64 ALA B CA 1
ATOM 4032 C C . ALA B 1 64 ? -39.312 25.125 19.438 1 88.94 64 ALA B C 1
ATOM 4034 O O . ALA B 1 64 ? -38.688 24.906 18.391 1 88.94 64 ALA B O 1
ATOM 4035 N N . ALA B 1 65 ? -39.188 26.203 20.125 1 88.44 65 ALA B N 1
ATOM 4036 C CA . ALA B 1 65 ? -38.25 27.25 19.734 1 88.44 65 ALA B CA 1
ATOM 4037 C C . ALA B 1 65 ? -36.781 26.75 19.844 1 88.44 65 ALA B C 1
ATOM 4039 O O . ALA B 1 65 ? -35.938 27.109 19.016 1 88.44 65 ALA B O 1
ATOM 4040 N N . LYS B 1 66 ? -36.594 26.047 20.797 1 90.31 66 LYS B N 1
ATOM 4041 C CA . LYS B 1 66 ? -35.25 25.469 20.984 1 90.31 66 LYS B CA 1
ATOM 4042 C C . LYS B 1 66 ? -34.906 24.531 19.844 1 90.31 66 LYS B C 1
ATOM 4044 O O . LYS B 1 66 ? -33.781 24.562 19.344 1 90.31 66 LYS B O 1
ATOM 4049 N N . ASP B 1 67 ? -35.812 23.766 19.469 1 90.94 67 ASP B N 1
ATOM 4050 C CA . ASP B 1 67 ? -35.562 22.828 18.359 1 90.94 67 ASP B CA 1
ATOM 4051 C C . ASP B 1 67 ? -35.312 23.578 17.062 1 90.94 67 ASP B C 1
ATOM 4053 O O . ASP B 1 67 ? -34.469 23.172 16.266 1 90.94 67 ASP B O 1
ATOM 4057 N N . GLU B 1 68 ? -36.062 24.562 16.875 1 91.5 68 GLU B N 1
ATOM 4058 C CA . GLU B 1 68 ? -35.875 25.375 15.68 1 91.5 68 GLU B CA 1
ATOM 4059 C C . GLU B 1 68 ? -34.5 26.062 15.688 1 91.5 68 GLU B C 1
ATOM 4061 O O . GLU B 1 68 ? -33.844 26.172 14.648 1 91.5 68 GLU B O 1
ATOM 4066 N N . ALA B 1 69 ? -34.125 26.547 16.797 1 91.12 69 ALA B N 1
ATOM 4067 C CA . ALA B 1 69 ? -32.812 27.188 16.938 1 91.12 69 ALA B CA 1
ATOM 4068 C C . ALA B 1 69 ? -31.688 26.172 16.688 1 91.12 69 ALA B C 1
ATOM 4070 O O . ALA B 1 69 ? -30.688 26.5 16.047 1 91.12 69 ALA B O 1
ATOM 4071 N N . LYS B 1 70 ? -31.875 25.078 17.188 1 91.06 70 LYS B N 1
ATOM 4072 C CA . LYS B 1 70 ? -30.891 24.016 16.969 1 91.06 70 LYS B CA 1
ATOM 4073 C C . LYS B 1 70 ? -30.766 23.672 15.484 1 91.06 70 LYS B C 1
ATOM 4075 O O . LYS B 1 70 ? -29.656 23.438 14.984 1 91.06 70 LYS B O 1
ATOM 4080 N N . LYS B 1 71 ? -31.828 23.609 14.875 1 92.62 71 LYS B N 1
ATOM 4081 C CA . LYS B 1 71 ? -31.844 23.328 13.438 1 92.62 71 LYS B CA 1
ATOM 4082 C C . LYS B 1 71 ? -31.125 24.438 12.656 1 92.62 71 LYS B C 1
ATOM 4084 O O . LYS B 1 71 ? -30.406 24.156 11.703 1 92.62 71 LYS B O 1
ATOM 4089 N N . LEU B 1 72 ? -31.422 25.578 13.094 1 93.25 72 LEU B N 1
ATOM 4090 C CA . LEU B 1 72 ? -30.797 26.719 12.438 1 93.25 72 LEU B CA 1
ATOM 4091 C C . LEU B 1 72 ? -29.297 26.719 12.648 1 93.25 72 LEU B C 1
ATOM 4093 O O . LEU B 1 72 ? -28.531 26.984 11.719 1 93.25 72 LEU B O 1
ATOM 4097 N N . LYS B 1 73 ? -28.859 26.516 13.828 1 93 73 LYS B N 1
ATOM 4098 C CA . LYS B 1 73 ? -27.438 26.438 14.156 1 93 73 LYS B CA 1
ATOM 4099 C C . LYS B 1 73 ? -26.734 25.359 13.32 1 93 73 LYS B C 1
ATOM 4101 O O . LYS B 1 73 ? -25.641 25.578 12.812 1 93 73 LYS B O 1
ATOM 4106 N N . LYS B 1 74 ? -27.422 24.266 13.211 1 92.75 74 LYS B N 1
ATOM 4107 C CA . LYS B 1 74 ? -26.891 23.172 12.398 1 92.75 74 LYS B CA 1
ATOM 4108 C C . LYS B 1 74 ? -26.781 23.578 10.93 1 92.75 74 LYS B C 1
ATOM 4110 O O . LYS B 1 74 ? -25.828 23.203 10.25 1 92.75 74 LYS B O 1
ATOM 4115 N N . LYS B 1 75 ? -27.734 24.234 10.508 1 95 75 LYS B N 1
ATOM 4116 C CA . LYS B 1 75 ? -27.719 24.719 9.125 1 95 75 LYS B CA 1
ATOM 4117 C C . LYS B 1 75 ? -26.547 25.641 8.867 1 95 75 LYS B C 1
ATOM 4119 O O . LYS B 1 75 ? -25.844 25.484 7.863 1 95 75 LYS B O 1
ATOM 4124 N N . TYR B 1 76 ? -26.328 26.547 9.75 1 95 76 TYR B N 1
ATOM 4125 C CA . TYR B 1 76 ? -25.219 27.484 9.609 1 95 76 TYR B CA 1
ATOM 4126 C C . TYR B 1 76 ? -23.875 26.75 9.695 1 95 76 TYR B C 1
ATOM 4128 O O . TYR B 1 76 ? -22.938 27.078 8.977 1 95 76 TYR B O 1
ATOM 4136 N N . MET B 1 77 ? -23.844 25.812 10.57 1 95.06 77 MET B N 1
ATOM 4137 C CA . MET B 1 77 ? -22.625 25.016 10.695 1 95.06 77 MET B CA 1
ATOM 4138 C C . MET B 1 77 ? -22.297 24.312 9.383 1 95.06 77 MET B C 1
ATOM 4140 O O . MET B 1 77 ? -21.156 24.344 8.922 1 95.06 77 MET B O 1
ATOM 4144 N N . LYS B 1 78 ? -23.25 23.719 8.781 1 95.06 78 LYS B N 1
ATOM 4145 C CA . LYS B 1 78 ? -23.078 23 7.52 1 95.06 78 LYS B CA 1
ATOM 4146 C C . LYS B 1 78 ? -22.656 23.953 6.402 1 95.06 78 LYS B C 1
ATOM 4148 O O . LYS B 1 78 ? -21.797 23.609 5.578 1 95.06 78 LYS B O 1
ATOM 4153 N N . GLN B 1 79 ? -23.25 25.062 6.41 1 96.44 79 GLN B N 1
ATOM 4154 C CA . GLN B 1 79 ? -22.906 26.062 5.402 1 96.44 79 GLN B CA 1
ATOM 4155 C C . GLN B 1 79 ? -21.469 26.547 5.586 1 96.44 79 GLN B C 1
ATOM 4157 O O . GLN B 1 79 ? -20.719 26.672 4.617 1 96.44 79 GLN B O 1
ATOM 4162 N N . GLY B 1 80 ? -21.125 26.875 6.824 1 97.12 80 GLY B N 1
ATOM 4163 C CA . GLY B 1 80 ? -19.766 27.297 7.109 1 97.12 80 GLY B CA 1
ATOM 4164 C C . GLY B 1 80 ? -18.719 26.266 6.695 1 97.12 80 GLY B C 1
ATOM 4165 O O . GLY B 1 80 ? -17.703 26.609 6.086 1 97.12 80 GLY B O 1
ATOM 4166 N N . MET B 1 81 ? -19 25.078 7.035 1 95.94 81 MET B N 1
ATOM 4167 C CA . MET B 1 81 ? -18.078 24 6.703 1 95.94 81 MET B CA 1
ATOM 4168 C C . MET B 1 81 ? -17.938 23.844 5.195 1 95.94 81 MET B C 1
ATOM 4170 O O . MET B 1 81 ? -16.828 23.641 4.695 1 95.94 81 MET B O 1
ATOM 4174 N N . ALA B 1 82 ? -19 23.938 4.484 1 95.75 82 ALA B N 1
ATOM 4175 C CA . ALA B 1 82 ? -18.953 23.859 3.025 1 95.75 82 ALA B CA 1
ATOM 4176 C C . ALA B 1 82 ? -18.125 25 2.434 1 95.75 82 ALA B C 1
ATOM 4178 O O . ALA B 1 82 ? -17.359 24.781 1.491 1 95.75 82 ALA B O 1
ATOM 4179 N N . MET B 1 83 ? -18.312 26.156 2.965 1 97.25 83 MET B N 1
ATOM 4180 C CA . MET B 1 83 ? -17.547 27.312 2.516 1 97.25 83 MET B CA 1
ATOM 4181 C C . MET B 1 83 ? -16.062 27.109 2.797 1 97.25 83 MET B C 1
ATOM 4183 O O . MET B 1 83 ? -15.219 27.406 1.942 1 97.25 83 MET B O 1
ATOM 4187 N N . ALA B 1 84 ? -15.781 26.625 3.955 1 97.69 84 ALA B N 1
ATOM 4188 C CA . ALA B 1 84 ? -14.391 26.391 4.336 1 97.69 84 ALA B CA 1
ATOM 4189 C C . ALA B 1 84 ? -13.75 25.312 3.459 1 97.69 84 ALA B C 1
ATOM 4191 O O . ALA B 1 84 ? -12.602 25.453 3.041 1 97.69 84 ALA B O 1
ATOM 4192 N N . SER B 1 85 ? -14.469 24.297 3.221 1 96.12 85 SER B N 1
ATOM 4193 C CA . SER B 1 85 ? -13.984 23.234 2.348 1 96.12 85 SER B CA 1
ATOM 4194 C C . SER B 1 85 ? -13.68 23.766 0.95 1 96.12 85 SER B C 1
ATOM 4196 O O . SER B 1 85 ? -12.641 23.422 0.368 1 96.12 85 SER B O 1
ATOM 4198 N N . LYS B 1 86 ? -14.578 24.531 0.431 1 95.12 86 LYS B N 1
ATOM 4199 C CA . LYS B 1 86 ? -14.367 25.141 -0.877 1 95.12 86 LYS B CA 1
ATOM 4200 C C . LYS B 1 86 ? -13.148 26.062 -0.862 1 95.12 86 LYS B C 1
ATOM 4202 O O . LYS B 1 86 ? -12.359 26.078 -1.812 1 95.12 86 LYS B O 1
ATOM 4207 N N . TYR B 1 87 ? -13.039 26.828 0.199 1 95.94 87 TYR B N 1
ATOM 4208 C CA . TYR B 1 87 ? -11.906 27.734 0.361 1 95.94 87 TYR B CA 1
ATOM 4209 C C . TYR B 1 87 ? -10.586 26.969 0.321 1 95.94 87 TYR B C 1
ATOM 4211 O O . TYR B 1 87 ? -9.656 27.375 -0.385 1 95.94 87 TYR B O 1
ATOM 4219 N N . LEU B 1 88 ? -10.516 25.875 1.025 1 95.69 88 LEU B N 1
ATOM 4220 C CA . LEU B 1 88 ? -9.281 25.109 1.111 1 95.69 88 LEU B CA 1
ATOM 4221 C C . LEU B 1 88 ? -9 24.391 -0.205 1 95.69 88 LEU B C 1
ATOM 4223 O O . LEU B 1 88 ? -7.875 24.422 -0.704 1 95.69 88 LEU B O 1
ATOM 4227 N N . GLN B 1 89 ? -9.945 23.828 -0.828 1 92.31 89 GLN B N 1
ATOM 4228 C CA . GLN B 1 89 ? -9.75 22.969 -1.988 1 92.31 89 GLN B CA 1
ATOM 4229 C C . GLN B 1 89 ? -9.672 23.781 -3.275 1 92.31 89 GLN B C 1
ATOM 4231 O O . GLN B 1 89 ? -8.867 23.484 -4.16 1 92.31 89 GLN B O 1
ATOM 4236 N N . GLU B 1 90 ? -10.516 24.766 -3.43 1 91.62 90 GLU B N 1
ATOM 4237 C CA . GLU B 1 90 ? -10.633 25.469 -4.703 1 91.62 90 GLU B CA 1
ATOM 4238 C C . GLU B 1 90 ? -9.867 26.797 -4.668 1 91.62 90 GLU B C 1
ATOM 4240 O O . GLU B 1 90 ? -9.148 27.125 -5.609 1 91.62 90 GLU B O 1
ATOM 4245 N N . THR B 1 91 ? -10.094 27.5 -3.578 1 91.44 91 THR B N 1
ATOM 4246 C CA . THR B 1 91 ? -9.445 28.812 -3.49 1 91.44 91 THR B CA 1
ATOM 4247 C C . THR B 1 91 ? -7.949 28.641 -3.205 1 91.44 91 THR B C 1
ATOM 4249 O O . THR B 1 91 ? -7.117 29.234 -3.893 1 91.44 91 THR B O 1
ATOM 4252 N N . SER B 1 92 ? -7.66 27.828 -2.203 1 92.88 92 SER B N 1
ATOM 4253 C CA . SER B 1 92 ? -6.27 27.656 -1.806 1 92.88 92 SER B CA 1
ATOM 4254 C C . SER B 1 92 ? -5.621 26.5 -2.555 1 92.88 92 SER B C 1
ATOM 4256 O O . SER B 1 92 ? -4.398 26.328 -2.52 1 92.88 92 SER B O 1
ATOM 4258 N N . LYS B 1 93 ? -6.414 25.641 -3.221 1 92.5 93 LYS B N 1
ATOM 4259 C CA . LYS B 1 93 ? -5.961 24.484 -3.988 1 92.5 93 LYS B CA 1
ATOM 4260 C C . LYS B 1 93 ? -5.098 23.562 -3.133 1 92.5 93 LYS B C 1
ATOM 4262 O O . LYS B 1 93 ? -4.023 23.141 -3.559 1 92.5 93 LYS B O 1
ATOM 4267 N N . LEU B 1 94 ? -5.562 23.344 -1.927 1 94.31 94 LEU B N 1
ATOM 4268 C CA . LEU B 1 94 ? -4.879 22.438 -1.001 1 94.31 94 LEU B CA 1
ATOM 4269 C C . LEU B 1 94 ? -5.66 21.141 -0.825 1 94.31 94 LEU B C 1
ATOM 4271 O O . LEU B 1 94 ? -6.879 21.172 -0.634 1 94.31 94 LEU B O 1
ATOM 4275 N N . ASP B 1 95 ? -5.008 20.078 -0.966 1 94.44 95 ASP B N 1
ATOM 4276 C CA . ASP B 1 95 ? -5.613 18.781 -0.682 1 94.44 95 ASP B CA 1
ATOM 4277 C C . ASP B 1 95 ? -5.453 18.422 0.791 1 94.44 95 ASP B C 1
ATOM 4279 O O . ASP B 1 95 ? -4.449 17.828 1.183 1 94.44 95 ASP B O 1
ATOM 4283 N N . VAL B 1 96 ? -6.48 18.594 1.553 1 95.56 96 VAL B N 1
ATOM 4284 C CA . VAL B 1 96 ? -6.41 18.469 3.006 1 95.56 96 VAL B CA 1
ATOM 4285 C C . VAL B 1 96 ? -6.414 17 3.406 1 95.56 96 VAL B C 1
ATOM 4287 O O . VAL B 1 96 ? -6.195 16.672 4.57 1 95.56 96 VAL B O 1
ATOM 4290 N N . SER B 1 97 ? -6.648 16.125 2.492 1 94.12 97 SER B N 1
ATOM 4291 C CA . SER B 1 97 ? -6.617 14.695 2.807 1 94.12 97 SER B CA 1
ATOM 4292 C C . SER B 1 97 ? -5.184 14.18 2.904 1 94.12 97 SER B C 1
ATOM 4294 O O . SER B 1 97 ? -4.941 13.102 3.438 1 94.12 97 SER B O 1
ATOM 4296 N N . ILE B 1 98 ? -4.211 14.945 2.412 1 94.25 98 ILE B N 1
ATOM 4297 C CA . ILE B 1 98 ? -2.848 14.422 2.344 1 94.25 98 ILE B CA 1
ATOM 4298 C C . ILE B 1 98 ? -1.879 15.445 2.939 1 94.25 98 ILE B C 1
ATOM 4300 O O . ILE B 1 98 ? -0.835 15.07 3.484 1 94.25 98 ILE B O 1
ATOM 4304 N N . VAL B 1 99 ? -2.203 16.719 2.854 1 95.44 99 VAL B N 1
ATOM 4305 C CA . VAL B 1 99 ? -1.37 17.781 3.402 1 95.44 99 VAL B CA 1
ATOM 4306 C C . VAL B 1 99 ? -1.917 18.219 4.762 1 95.44 99 VAL B C 1
ATOM 4308 O O . VAL B 1 99 ? -3.123 18.438 4.91 1 95.44 99 VAL B O 1
ATOM 4311 N N . ASP B 1 100 ? -1.047 18.328 5.695 1 95.94 100 ASP B N 1
ATOM 4312 C CA . ASP B 1 100 ? -1.436 18.875 6.996 1 95.94 100 ASP B CA 1
ATOM 4313 C C . ASP B 1 100 ? -1.484 20.391 6.957 1 95.94 100 ASP B C 1
ATOM 4315 O O . ASP B 1 100 ? -0.462 21.062 7.145 1 95.94 100 ASP B O 1
ATOM 4319 N N . VAL B 1 101 ? -2.639 20.891 6.863 1 97.44 101 VAL B N 1
ATOM 4320 C CA . VAL B 1 101 ? -2.797 22.344 6.699 1 97.44 101 VAL B CA 1
ATOM 4321 C C . VAL B 1 101 ? -3.035 22.984 8.062 1 97.44 101 VAL B C 1
ATOM 4323 O O . VAL B 1 101 ? -3.951 22.594 8.789 1 97.44 101 VAL B O 1
ATOM 4326 N N . GLN B 1 102 ? -2.217 23.938 8.375 1 98.06 102 GLN B N 1
ATOM 4327 C CA . GLN B 1 102 ? -2.432 24.844 9.508 1 98.06 102 GLN B CA 1
ATOM 4328 C C . GLN B 1 102 ? -3.025 26.172 9.047 1 98.06 102 GLN B C 1
ATOM 4330 O O . GLN B 1 102 ? -2.57 26.75 8.062 1 98.06 102 GLN B O 1
ATOM 4335 N N . VAL B 1 103 ? -4.016 26.609 9.758 1 97.94 103 VAL B N 1
ATOM 4336 C CA . VAL B 1 103 ? -4.621 27.875 9.375 1 97.94 103 VAL B CA 1
ATOM 4337 C C . VAL B 1 103 ? -4.52 28.875 10.531 1 97.94 103 VAL B C 1
ATOM 4339 O O . VAL B 1 103 ? -4.891 28.547 11.664 1 97.94 103 VAL B O 1
ATOM 4342 N N . VAL B 1 104 ? -4.008 30.016 10.227 1 97.88 104 VAL B N 1
ATOM 4343 C CA . VAL B 1 104 ? -3.91 31.078 11.211 1 97.88 104 VAL B CA 1
ATOM 4344 C C . VAL B 1 104 ? -5.242 31.828 11.305 1 97.88 104 VAL B C 1
ATOM 4346 O O . VAL B 1 104 ? -5.762 32.312 10.297 1 97.88 104 VAL B O 1
ATOM 4349 N N . ILE B 1 105 ? -5.742 31.906 12.484 1 98.12 105 ILE B N 1
ATOM 4350 C CA . ILE B 1 105 ? -6.988 32.625 12.703 1 98.12 105 ILE B CA 1
ATOM 4351 C C . ILE B 1 105 ? -6.777 33.688 13.766 1 98.12 105 ILE B C 1
ATOM 4353 O O . ILE B 1 105 ? -6.227 33.438 14.836 1 98.12 105 ILE B O 1
ATOM 4357 N N . GLU B 1 106 ? -7.27 34.875 13.492 1 97.19 106 GLU B N 1
ATOM 4358 C CA . GLU B 1 106 ? -7.105 36 14.406 1 97.19 106 GLU B CA 1
ATOM 4359 C C . GLU B 1 106 ? -7.938 35.812 15.664 1 97.19 106 GLU B C 1
ATOM 4361 O O . GLU B 1 106 ? -9.07 35.344 15.602 1 97.19 106 GLU B O 1
ATOM 4366 N N . PRO B 1 107 ? -7.367 36.25 16.812 1 97.69 107 PRO B N 1
ATOM 4367 C CA . PRO B 1 107 ? -8.086 36.125 18.078 1 97.69 107 PRO B CA 1
ATOM 4368 C C . PRO B 1 107 ? -9.484 36.719 18.031 1 97.69 107 PRO B C 1
ATOM 4370 O O . PRO B 1 107 ? -10.438 36.156 18.547 1 97.69 107 PRO B O 1
ATOM 4373 N N . ALA B 1 108 ? -9.609 37.875 17.406 1 97.38 108 ALA B N 1
ATOM 4374 C CA . ALA B 1 108 ? -10.898 38.531 17.344 1 97.38 108 ALA B CA 1
ATOM 4375 C C . ALA B 1 108 ? -11.953 37.656 16.672 1 97.38 108 ALA B C 1
ATOM 4377 O O . ALA B 1 108 ? -13.102 37.625 17.109 1 97.38 108 ALA B O 1
ATOM 4378 N N . GLN B 1 109 ? -11.578 37 15.594 1 97.56 109 GLN B N 1
ATOM 4379 C CA . GLN B 1 109 ? -12.5 36.125 14.883 1 97.56 109 GLN B CA 1
ATOM 4380 C C . GLN B 1 109 ? -12.898 34.938 15.734 1 97.56 109 GLN B C 1
ATOM 4382 O O . GLN B 1 109 ? -14.055 34.5 15.711 1 97.56 109 GLN B O 1
ATOM 4387 N N . ILE B 1 110 ? -11.992 34.375 16.469 1 98 110 ILE B N 1
ATOM 4388 C CA . ILE B 1 110 ? -12.242 33.219 17.312 1 98 110 ILE B CA 1
ATOM 4389 C C . ILE B 1 110 ? -13.227 33.594 18.422 1 98 110 ILE B C 1
ATOM 4391 O O . ILE B 1 110 ? -14.195 32.875 18.672 1 98 110 ILE B O 1
ATOM 4395 N N . ILE B 1 111 ? -12.984 34.75 19.031 1 96.88 111 ILE B N 1
ATOM 4396 C CA . ILE B 1 111 ? -13.82 35.219 20.141 1 96.88 111 ILE B CA 1
ATOM 4397 C C . ILE B 1 111 ? -15.211 35.562 19.609 1 96.88 111 ILE B C 1
ATOM 4399 O O . ILE B 1 111 ? -16.219 35.156 20.203 1 96.88 111 ILE B O 1
ATOM 4403 N N . GLN B 1 112 ? -15.266 36.219 18.453 1 96.25 112 GLN B N 1
ATOM 4404 C CA . GLN B 1 112 ? -16.531 36.688 17.891 1 96.25 112 GLN B CA 1
ATOM 4405 C C . GLN B 1 112 ? -17.391 35.5 17.422 1 96.25 112 GLN B C 1
ATOM 4407 O O . GLN B 1 112 ? -18.609 35.594 17.375 1 96.25 112 GLN B O 1
ATOM 4412 N N . THR B 1 113 ? -16.781 34.438 17.109 1 97.31 113 THR B N 1
ATOM 4413 C CA . THR B 1 113 ? -17.5 33.281 16.625 1 97.31 113 THR B CA 1
ATOM 4414 C C . THR B 1 113 ? -17.672 32.25 17.734 1 97.31 113 THR B C 1
ATOM 4416 O O . THR B 1 113 ? -18.125 31.125 17.5 1 97.31 113 THR B O 1
ATOM 4419 N N . ASP B 1 114 ? -17.203 32.562 18.906 1 95.56 114 ASP B N 1
ATOM 4420 C CA . ASP B 1 114 ? -17.219 31.656 20.047 1 95.56 114 ASP B CA 1
ATOM 4421 C C . ASP B 1 114 ? -16.594 30.312 19.688 1 95.56 114 ASP B C 1
ATOM 4423 O O . ASP B 1 114 ? -17.156 29.266 19.984 1 95.56 114 ASP B O 1
ATOM 4427 N N . GLY B 1 115 ? -15.562 30.391 18.891 1 96.81 115 GLY B N 1
ATOM 4428 C CA . GLY B 1 115 ? -14.781 29.219 18.547 1 96.81 115 GLY B CA 1
ATOM 4429 C C . GLY B 1 115 ? -15.359 28.422 17.391 1 96.81 115 GLY B C 1
ATOM 4430 O O . GLY B 1 115 ? -14.742 27.484 16.906 1 96.81 115 GLY B O 1
ATOM 4431 N N . CYS B 1 116 ? -16.5 28.75 16.812 1 96.88 116 CYS B N 1
ATOM 4432 C CA . CYS B 1 116 ? -17.141 28.016 15.742 1 96.88 116 CYS B CA 1
ATOM 4433 C C . CYS B 1 116 ? -16.266 27.953 14.5 1 96.88 116 CYS B C 1
ATOM 4435 O O . CYS B 1 116 ? -16.25 26.953 13.797 1 96.88 116 CYS B O 1
ATOM 4437 N N . VAL B 1 117 ? -15.531 29.016 14.273 1 98.06 117 VAL B N 1
ATOM 4438 C CA . VAL B 1 117 ? -14.695 29.094 13.078 1 98.06 117 VAL B CA 1
ATOM 4439 C C . VAL B 1 117 ? -13.562 28.078 13.172 1 98.06 117 VAL B C 1
ATOM 4441 O O . VAL B 1 117 ? -13.148 27.5 12.156 1 98.06 117 VAL B O 1
ATOM 4444 N N . CYS B 1 118 ? -13.078 27.812 14.375 1 98 118 CYS B N 1
ATOM 4445 C CA . CYS B 1 118 ? -12.023 26.812 14.57 1 98 118 CYS B CA 1
ATOM 4446 C C . CYS B 1 118 ? -12.516 25.422 14.227 1 98 118 CYS B C 1
ATOM 4448 O O . CYS B 1 118 ? -11.883 24.703 13.438 1 98 118 CYS B O 1
ATOM 4450 N N . ALA B 1 119 ? -13.625 25.062 14.781 1 97.31 119 ALA B N 1
ATOM 4451 C CA . ALA B 1 119 ? -14.219 23.766 14.484 1 97.31 119 ALA B CA 1
ATOM 4452 C C . ALA B 1 119 ? -14.555 23.641 13 1 97.31 119 ALA B C 1
ATOM 4454 O O . ALA B 1 119 ? -14.391 22.578 12.406 1 97.31 119 ALA B O 1
ATOM 4455 N N . CYS B 1 120 ? -14.984 24.719 12.438 1 97.88 120 CYS B N 1
ATOM 4456 C CA . CYS B 1 120 ? -15.367 24.766 11.031 1 97.88 120 CYS B CA 1
ATOM 4457 C C . CYS B 1 120 ? -14.203 24.359 10.133 1 97.88 120 CYS B C 1
ATOM 4459 O O . CYS B 1 120 ? -14.344 23.484 9.281 1 97.88 120 CYS B O 1
ATOM 4461 N N . PHE B 1 121 ? -13.062 24.922 10.367 1 98.06 121 PHE B N 1
ATOM 4462 C CA . PHE B 1 121 ? -11.891 24.641 9.539 1 98.06 121 PHE B CA 1
ATOM 4463 C C . PHE B 1 121 ? -11.359 23.25 9.805 1 98.06 121 PHE B C 1
ATOM 4465 O O . PHE B 1 121 ? -10.875 22.578 8.898 1 98.06 121 PHE B O 1
ATOM 4472 N N . LEU B 1 122 ? -11.367 22.828 11.031 1 97.56 122 LEU B N 1
ATOM 4473 C CA . LEU B 1 122 ? -10.953 21.469 11.328 1 97.56 122 LEU B CA 1
ATOM 4474 C C . LEU B 1 122 ? -11.875 20.453 10.656 1 97.56 122 LEU B C 1
ATOM 4476 O O . LEU B 1 122 ? -11.414 19.484 10.07 1 97.56 122 LEU B O 1
ATOM 4480 N N . ASP B 1 123 ? -13.156 20.734 10.734 1 96.38 123 ASP B N 1
ATOM 4481 C CA . ASP B 1 123 ? -14.133 19.859 10.102 1 96.38 123 ASP B CA 1
ATOM 4482 C C . ASP B 1 123 ? -13.984 19.875 8.586 1 96.38 123 ASP B C 1
ATOM 4484 O O . ASP B 1 123 ? -14.352 18.906 7.91 1 96.38 123 ASP B O 1
ATOM 4488 N N . ALA B 1 124 ? -13.5 20.953 8.094 1 96.75 124 ALA B N 1
ATOM 4489 C CA . ALA B 1 124 ? -13.266 21.078 6.656 1 96.75 124 ALA B CA 1
ATOM 4490 C C . ALA B 1 124 ? -11.992 20.344 6.246 1 96.75 124 ALA B C 1
ATOM 4492 O O . ALA B 1 124 ? -11.719 20.172 5.055 1 96.75 124 ALA B O 1
ATOM 4493 N N . GLY B 1 125 ? -11.148 19.969 7.172 1 96.19 125 GLY B N 1
ATOM 4494 C CA . GLY B 1 125 ? -10.031 19.109 6.836 1 96.19 125 GLY B CA 1
ATOM 4495 C C . GLY B 1 125 ? -8.695 19.641 7.305 1 96.19 125 GLY B C 1
ATOM 4496 O O . GLY B 1 125 ? -7.664 18.984 7.141 1 96.19 125 GLY B O 1
ATOM 4497 N N . CYS B 1 126 ? -8.656 20.766 7.934 1 97.38 126 CYS B N 1
ATOM 4498 C CA . CYS B 1 126 ? -7.391 21.297 8.43 1 97.38 126 CYS B CA 1
ATOM 4499 C C . CYS B 1 126 ? -6.844 20.438 9.57 1 97.38 126 CYS B C 1
ATOM 4501 O O . CYS B 1 126 ? -7.613 19.812 10.297 1 97.38 126 CYS B O 1
ATOM 4503 N N . ALA B 1 127 ? -5.531 20.547 9.641 1 96.75 127 ALA B N 1
ATOM 4504 C CA . ALA B 1 127 ? -4.867 19.75 10.68 1 96.75 127 ALA B CA 1
ATOM 4505 C C . ALA B 1 127 ? -4.875 20.484 12.016 1 96.75 127 ALA B C 1
ATOM 4507 O O . ALA B 1 127 ? -5.059 19.859 13.07 1 96.75 127 ALA B O 1
ATOM 4508 N N . SER B 1 128 ? -4.664 21.812 11.938 1 97.94 128 SER B N 1
ATOM 4509 C CA . SER B 1 128 ? -4.574 22.578 13.188 1 97.94 128 SER B CA 1
ATOM 4510 C C . SER B 1 128 ? -4.93 24.047 12.969 1 97.94 128 SER B C 1
ATOM 4512 O O . SER B 1 128 ? -4.918 24.531 11.836 1 97.94 128 SER B O 1
ATOM 4514 N N . ILE B 1 129 ? -5.27 24.625 14.109 1 98.62 129 ILE B N 1
ATOM 4515 C CA . ILE B 1 129 ? -5.543 26.062 14.141 1 98.62 129 ILE B CA 1
ATOM 4516 C C . ILE B 1 129 ? -4.402 26.781 14.852 1 98.62 129 ILE B C 1
ATOM 4518 O O . ILE B 1 129 ? -3.99 26.391 15.945 1 98.62 129 ILE B O 1
ATOM 4522 N N . VAL B 1 130 ? -3.918 27.766 14.172 1 98.75 130 VAL B N 1
ATOM 4523 C CA . VAL B 1 130 ? -2.826 28.562 14.734 1 98.75 130 VAL B CA 1
ATOM 4524 C C . VAL B 1 130 ? -3.383 29.828 15.367 1 98.75 130 VAL B C 1
ATOM 4526 O O . VAL B 1 130 ? -4.039 30.641 14.695 1 98.75 130 VAL B O 1
ATOM 4529 N N . ILE B 1 131 ? -3.072 30.031 16.625 1 98.56 131 ILE B N 1
ATOM 4530 C CA . ILE B 1 131 ? -3.631 31.141 17.406 1 98.56 131 ILE B CA 1
ATOM 4531 C C . ILE B 1 131 ? -2.508 31.891 18.109 1 98.56 131 ILE B C 1
ATOM 4533 O O . ILE B 1 131 ? -1.501 31.297 18.5 1 98.56 131 ILE B O 1
ATOM 4537 N N . ASP B 1 132 ? -2.707 33.188 18.234 1 97.75 132 ASP B N 1
ATOM 4538 C CA . ASP B 1 132 ? -1.777 33.969 19.047 1 97.75 132 ASP B CA 1
ATOM 4539 C C . ASP B 1 132 ? -1.702 33.438 20.469 1 97.75 132 ASP B C 1
ATOM 4541 O O . ASP B 1 132 ? -2.68 33.531 21.219 1 97.75 132 ASP B O 1
ATOM 4545 N N . GLY B 1 133 ? -0.532 33.031 20.875 1 97.06 133 GLY B N 1
ATOM 4546 C CA . GLY B 1 133 ? -0.349 32.344 22.156 1 97.06 133 GLY B CA 1
ATOM 4547 C C . GLY B 1 133 ? -0.472 33.281 23.344 1 97.06 133 GLY B C 1
ATOM 4548 O O . GLY B 1 133 ? -0.664 32.844 24.469 1 97.06 133 GLY B O 1
ATOM 4549 N N . SER B 1 134 ? -0.373 34.5 23.125 1 95.31 134 SER B N 1
ATOM 4550 C CA . SER B 1 134 ? -0.48 35.469 24.219 1 95.31 134 SER B CA 1
ATOM 4551 C C . SER B 1 134 ? -1.938 35.812 24.516 1 95.31 134 SER B C 1
ATOM 4553 O O . SER B 1 134 ? -2.242 36.406 25.547 1 95.31 134 SER B O 1
ATOM 4555 N N . ASN B 1 135 ? -2.805 35.438 23.656 1 97.25 135 ASN B N 1
ATOM 4556 C CA . ASN B 1 135 ? -4.227 35.719 23.828 1 97.25 135 ASN B CA 1
ATOM 4557 C C . ASN B 1 135 ? -4.949 34.531 24.438 1 97.25 135 ASN B C 1
ATOM 4559 O O . ASN B 1 135 ? -5.629 33.781 23.734 1 97.25 135 ASN B O 1
ATOM 4563 N N . LEU B 1 136 ? -4.953 34.469 25.75 1 96.19 136 LEU B N 1
ATOM 4564 C CA . LEU B 1 136 ? -5.531 33.312 26.469 1 96.19 136 LEU B CA 1
ATOM 4565 C C . LEU B 1 136 ? -7.043 33.281 26.266 1 96.19 136 LEU B C 1
ATOM 4567 O O . LEU B 1 136 ? -7.633 32.188 26.25 1 96.19 136 LEU B O 1
ATOM 4571 N N . GLU B 1 137 ? -7.609 34.406 26.094 1 96.5 137 GLU B N 1
ATOM 4572 C CA . GLU B 1 137 ? -9.047 34.469 25.859 1 96.5 137 GLU B CA 1
ATOM 4573 C C . GLU B 1 137 ? -9.414 33.75 24.562 1 96.5 137 GLU B C 1
ATOM 4575 O O . GLU B 1 137 ? -10.367 32.938 24.531 1 96.5 137 GLU B O 1
ATOM 4580 N N . ALA B 1 138 ? -8.68 33.969 23.547 1 97.75 138 ALA B N 1
ATOM 4581 C CA . ALA B 1 138 ? -8.93 33.312 22.266 1 97.75 138 ALA B CA 1
ATOM 4582 C C . ALA B 1 138 ? -8.648 31.828 22.344 1 97.75 138 ALA B C 1
ATOM 4584 O O . ALA B 1 138 ? -9.383 31.016 21.766 1 97.75 138 ALA B O 1
ATOM 4585 N N . LEU B 1 139 ? -7.594 31.484 23.047 1 97.69 139 LEU B N 1
ATOM 4586 C CA . LEU B 1 139 ? -7.254 30.078 23.234 1 97.69 139 LEU B CA 1
ATOM 4587 C C . LEU B 1 139 ? -8.375 29.328 23.938 1 97.69 139 LEU B C 1
ATOM 4589 O O . LEU B 1 139 ? -8.734 28.219 23.562 1 97.69 139 LEU B O 1
ATOM 4593 N N . ASP B 1 140 ? -8.891 29.984 24.891 1 95.81 140 ASP B N 1
ATOM 4594 C CA . ASP B 1 140 ? -10 29.391 25.641 1 95.81 140 ASP B CA 1
ATOM 4595 C C . ASP B 1 140 ? -11.266 29.312 24.781 1 95.81 140 ASP B C 1
ATOM 4597 O O . ASP B 1 140 ? -11.992 28.328 24.828 1 95.81 140 ASP B O 1
ATOM 4601 N N . ALA B 1 141 ? -11.484 30.328 24.016 1 96.31 141 ALA B N 1
ATOM 4602 C CA . ALA B 1 141 ? -12.703 30.422 23.203 1 96.31 141 ALA B CA 1
ATOM 4603 C C . ALA B 1 141 ? -12.688 29.422 22.062 1 96.31 141 ALA B C 1
ATOM 4605 O O . ALA B 1 141 ? -13.734 29.109 21.484 1 96.31 141 ALA B O 1
ATOM 4606 N N . ALA B 1 142 ? -11.562 28.906 21.656 1 96.44 142 ALA B N 1
ATOM 4607 C CA . ALA B 1 142 ? -11.438 28.016 20.5 1 96.44 142 ALA B CA 1
ATOM 4608 C C . ALA B 1 142 ? -12.25 26.734 20.719 1 96.44 142 ALA B C 1
ATOM 4610 O O . ALA B 1 142 ? -12.883 26.234 19.781 1 96.44 142 ALA B O 1
ATOM 4611 N N . LYS B 1 143 ? -12.25 26.125 21.938 1 94.19 143 LYS B N 1
ATOM 4612 C CA . LYS B 1 143 ? -13.047 24.984 22.359 1 94.19 143 LYS B CA 1
ATOM 4613 C C . LYS B 1 143 ? -12.828 23.781 21.438 1 94.19 143 LYS B C 1
ATOM 4615 O O . LYS B 1 143 ? -13.789 23.156 20.984 1 94.19 143 LYS B O 1
ATOM 4620 N N . ILE B 1 144 ? -11.648 23.578 20.969 1 95.12 144 ILE B N 1
ATOM 4621 C CA . ILE B 1 144 ? -11.227 22.406 20.188 1 95.12 144 ILE B CA 1
ATOM 4622 C C . ILE B 1 144 ? -10.117 21.672 20.938 1 95.12 144 ILE B C 1
ATOM 4624 O O . ILE B 1 144 ? -9.539 22.203 21.891 1 95.12 144 ILE B O 1
ATOM 4628 N N . PRO B 1 145 ? -9.875 20.391 20.609 1 93.5 145 PRO B N 1
ATOM 4629 C CA . PRO B 1 145 ? -8.82 19.641 21.297 1 93.5 145 PRO B CA 1
ATOM 4630 C C . PRO B 1 145 ? -7.465 20.359 21.234 1 93.5 145 PRO B C 1
ATOM 4632 O O . PRO B 1 145 ? -7.078 20.875 20.188 1 93.5 145 PRO B O 1
ATOM 4635 N N . LYS B 1 146 ? -6.781 20.344 22.359 1 95.69 146 LYS B N 1
ATOM 4636 C CA . LYS B 1 146 ? -5.527 21.078 22.453 1 95.69 146 LYS B CA 1
ATOM 4637 C C . LYS B 1 146 ? -4.504 20.578 21.438 1 95.69 146 LYS B C 1
ATOM 4639 O O . LYS B 1 146 ? -3.627 21.312 21 1 95.69 146 LYS B O 1
ATOM 4644 N N . GLU B 1 147 ? -4.633 19.25 21.016 1 94.75 147 GLU B N 1
ATOM 4645 C CA . GLU B 1 147 ? -3.709 18.656 20.062 1 94.75 147 GLU B CA 1
ATOM 4646 C C . GLU B 1 147 ? -3.865 19.297 18.672 1 94.75 147 GLU B C 1
ATOM 4648 O O . GLU B 1 147 ? -3.012 19.109 17.797 1 94.75 147 GLU B O 1
ATOM 4653 N N . ARG B 1 148 ? -4.953 20.031 18.531 1 97.25 148 ARG B N 1
ATOM 4654 C CA . ARG B 1 148 ? -5.238 20.641 17.234 1 97.25 148 ARG B CA 1
ATOM 4655 C C . ARG B 1 148 ? -4.98 22.141 17.266 1 97.25 148 ARG B C 1
ATOM 4657 O O . ARG B 1 148 ? -5.375 22.875 16.359 1 97.25 148 ARG B O 1
ATOM 4664 N N . VAL B 1 149 ? -4.359 22.594 18.312 1 98.31 149 VAL B N 1
ATOM 4665 C CA . VAL B 1 149 ? -4.094 24.016 18.469 1 98.31 149 VAL B CA 1
ATOM 4666 C C . VAL B 1 149 ? -2.586 24.266 18.484 1 98.31 149 VAL B C 1
ATOM 4668 O O . VAL B 1 149 ? -1.841 23.531 19.156 1 98.31 149 VAL B O 1
ATOM 4671 N N . VAL B 1 150 ? -2.172 25.25 17.719 1 98.5 150 VAL B N 1
ATOM 4672 C CA . VAL B 1 150 ? -0.806 25.75 17.734 1 98.5 150 VAL B CA 1
ATOM 4673 C C . VAL B 1 150 ? -0.79 27.172 18.297 1 98.5 150 VAL B C 1
ATOM 4675 O O . VAL B 1 150 ? -1.421 28.078 17.75 1 98.5 150 VAL B O 1
ATOM 4678 N N . ALA B 1 151 ? -0.108 27.375 19.391 1 98.31 151 ALA B N 1
ATOM 4679 C CA . ALA B 1 151 ? 0.039 28.703 19.984 1 98.31 151 ALA B CA 1
ATOM 4680 C C . ALA B 1 151 ? 1.315 29.391 19.484 1 98.31 151 ALA B C 1
ATOM 4682 O O . ALA B 1 151 ? 2.418 28.875 19.703 1 98.31 151 ALA B O 1
ATOM 4683 N N . THR B 1 152 ? 1.184 30.547 18.906 1 97.75 152 THR B N 1
ATOM 4684 C CA . THR B 1 152 ? 2.338 31.188 18.297 1 97.75 152 THR B CA 1
ATOM 4685 C C . THR B 1 152 ? 2.846 32.344 19.188 1 9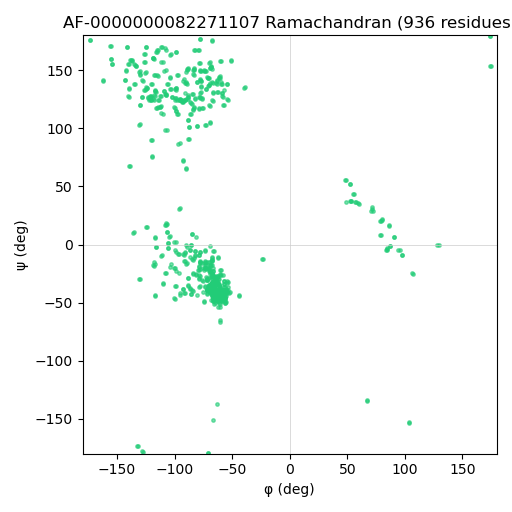7.75 152 THR B C 1
ATOM 4687 O O . THR B 1 152 ? 2.053 33.031 19.812 1 97.75 152 THR B O 1
ATOM 4690 N N . PHE B 1 153 ? 4.148 32.5 19.203 1 96.88 153 PHE B N 1
ATOM 4691 C CA . PHE B 1 153 ? 4.82 33.531 19.984 1 96.88 153 PHE B CA 1
ATOM 4692 C C . PHE B 1 153 ? 5.922 34.188 19.156 1 96.88 153 PHE B C 1
ATOM 4694 O O . PHE B 1 153 ? 6.406 33.594 18.188 1 96.88 153 PHE B O 1
ATOM 4701 N N . ASP B 1 154 ? 6.246 35.406 19.641 1 92.75 154 ASP B N 1
ATOM 4702 C CA . ASP B 1 154 ? 7.41 36.094 19.078 1 92.75 154 ASP B CA 1
ATOM 4703 C C . ASP B 1 154 ? 8.672 35.75 19.859 1 92.75 154 ASP B C 1
ATOM 4705 O O . ASP B 1 154 ? 8.719 35.906 21.094 1 92.75 154 ASP B O 1
ATOM 4709 N N . GLY B 1 155 ? 9.711 35.375 19.188 1 89.81 155 GLY B N 1
ATOM 4710 C CA . GLY B 1 155 ? 10.945 34.875 19.797 1 89.81 155 GLY B CA 1
ATOM 4711 C C . GLY B 1 155 ? 11.758 36 20.438 1 89.81 155 GLY B C 1
ATOM 4712 O O . GLY B 1 155 ? 12.664 35.719 21.219 1 89.81 155 GLY B O 1
ATOM 4713 N N . SER B 1 156 ? 11.461 37.188 20.156 1 87.81 156 SER B N 1
ATOM 4714 C CA . SER B 1 156 ? 12.203 38.312 20.719 1 87.81 156 SER B CA 1
ATOM 4715 C C . SER B 1 156 ? 11.766 38.594 22.141 1 87.81 156 SER B C 1
ATOM 4717 O O . SER B 1 156 ? 12.477 39.25 22.891 1 87.81 156 SER B O 1
ATOM 4719 N N . ASP B 1 157 ? 10.68 38.156 22.516 1 85.31 157 ASP B N 1
ATOM 4720 C CA . ASP B 1 157 ? 10.125 38.438 23.844 1 85.31 157 ASP B CA 1
ATOM 4721 C C . ASP B 1 157 ? 9.469 37.188 24.438 1 85.31 157 ASP B C 1
ATOM 4723 O O . ASP B 1 157 ? 8.266 37.188 24.703 1 85.31 157 ASP B O 1
ATOM 4727 N N . LEU B 1 158 ? 10.336 36.281 24.719 1 88.75 158 LEU B N 1
ATOM 4728 C CA . LEU B 1 158 ? 9.789 35.031 25.188 1 88.75 158 LEU B CA 1
ATOM 4729 C C . LEU B 1 158 ? 9.609 35.031 26.703 1 88.75 158 LEU B C 1
ATOM 4731 O O . LEU B 1 158 ? 10.492 35.5 27.438 1 88.75 158 LEU B O 1
ATOM 4735 N N . ASP B 1 159 ? 8.461 34.719 27.094 1 89.62 159 ASP B N 1
ATOM 4736 C CA . ASP B 1 159 ? 8.094 34.562 28.5 1 89.62 159 ASP B CA 1
ATOM 4737 C C . ASP B 1 159 ? 7.688 33.125 28.797 1 89.62 159 ASP B C 1
ATOM 4739 O O . ASP B 1 159 ? 6.664 32.656 28.312 1 89.62 159 ASP B O 1
ATOM 4743 N N . SER B 1 160 ? 8.469 32.5 29.688 1 92.94 160 SER B N 1
ATOM 4744 C CA . SER B 1 160 ? 8.219 31.109 30.016 1 92.94 160 SER B CA 1
ATOM 4745 C C . SER B 1 160 ? 6.828 30.922 30.625 1 92.94 160 SER B C 1
ATOM 4747 O O . SER B 1 160 ? 6.168 29.922 30.359 1 92.94 160 SER B O 1
ATOM 4749 N N . SER B 1 161 ? 6.406 31.859 31.359 1 94 161 SER B N 1
ATOM 4750 C CA . SER B 1 161 ? 5.098 31.75 32 1 94 161 SER B CA 1
ATOM 4751 C C . SER B 1 161 ? 3.977 31.828 30.953 1 94 161 SER B C 1
ATOM 4753 O O . SER B 1 161 ? 2.961 31.141 31.094 1 94 161 SER B O 1
ATOM 4755 N N . ALA B 1 162 ? 4.141 32.656 29.984 1 94.69 162 ALA B N 1
ATOM 4756 C CA . ALA B 1 162 ? 3.143 32.75 28.922 1 94.69 162 ALA B CA 1
ATOM 4757 C C . ALA B 1 162 ? 3.041 31.453 28.125 1 94.69 162 ALA B C 1
ATOM 4759 O O . ALA B 1 162 ? 1.942 31.016 27.781 1 94.69 162 ALA B O 1
ATOM 4760 N N . ILE B 1 163 ? 4.16 30.875 27.859 1 96.19 163 ILE B N 1
ATOM 4761 C CA . ILE B 1 163 ? 4.199 29.609 27.109 1 96.19 163 ILE B CA 1
ATOM 4762 C C . ILE B 1 163 ? 3.547 28.5 27.938 1 96.19 163 ILE B C 1
ATOM 4764 O O . ILE B 1 163 ? 2.754 27.719 27.406 1 96.19 163 ILE B O 1
ATOM 4768 N N . GLU B 1 164 ? 3.863 28.5 29.188 1 94.88 164 GLU B N 1
ATOM 4769 C CA . GLU B 1 164 ? 3.268 27.516 30.078 1 94.88 164 GLU B CA 1
ATOM 4770 C C . GLU B 1 164 ? 1.748 27.641 30.109 1 94.88 164 GLU B C 1
ATOM 4772 O O . GLU B 1 164 ? 1.03 26.641 30.078 1 94.88 164 GLU B O 1
ATOM 4777 N N . ALA B 1 165 ? 1.288 28.828 30.203 1 95.25 165 ALA B N 1
ATOM 4778 C CA . ALA B 1 165 ? -0.152 29.062 30.219 1 95.25 165 ALA B CA 1
ATOM 4779 C C . ALA B 1 165 ? -0.801 28.594 28.922 1 95.25 165 ALA B C 1
ATOM 4781 O O . ALA B 1 165 ? -1.87 27.984 28.938 1 95.25 165 ALA B O 1
ATOM 4782 N N . ALA B 1 166 ? -0.166 28.891 27.812 1 96.69 166 ALA B N 1
ATOM 4783 C CA . ALA B 1 166 ? -0.697 28.516 26.5 1 96.69 166 ALA B CA 1
ATOM 4784 C C . ALA B 1 166 ? -0.744 27 26.344 1 96.69 166 ALA B C 1
ATOM 4786 O O . ALA B 1 166 ? -1.631 26.469 25.672 1 96.69 166 ALA B O 1
ATOM 4787 N N . LEU B 1 167 ? 0.178 26.297 26.969 1 95.88 167 LEU B N 1
ATOM 4788 C CA . LEU B 1 167 ? 0.282 24.859 26.875 1 95.88 167 LEU B CA 1
ATOM 4789 C C . LEU B 1 167 ? -0.912 24.172 27.547 1 95.88 167 LEU B C 1
ATOM 4791 O O . LEU B 1 167 ? -1.157 22.984 27.328 1 95.88 167 LEU B O 1
ATOM 4795 N N . GLY B 1 168 ? -1.63 24.891 28.297 1 94.25 168 GLY B N 1
ATOM 4796 C CA . GLY B 1 168 ? -2.887 24.391 28.828 1 94.25 168 GLY B CA 1
ATOM 4797 C C . GLY B 1 168 ? -3.965 24.25 27.781 1 94.25 168 GLY B C 1
ATOM 4798 O O . GLY B 1 168 ? -4.91 23.469 27.938 1 94.25 168 GLY B O 1
ATOM 4799 N N . PHE B 1 169 ? -3.789 25 26.656 1 95.88 169 PHE B N 1
ATOM 4800 C CA . PHE B 1 169 ? -4.812 25.047 25.625 1 95.88 169 PHE B CA 1
ATOM 4801 C C . PHE B 1 169 ? -4.281 24.484 24.297 1 95.88 169 PHE B C 1
ATOM 4803 O O . PHE B 1 169 ? -5.055 24.188 23.391 1 95.88 169 PHE B O 1
ATOM 4810 N N . ALA B 1 170 ? -2.988 24.406 24.156 1 97.38 170 ALA B N 1
ATOM 4811 C CA . ALA B 1 170 ? -2.346 23.984 22.906 1 97.38 170 ALA B CA 1
ATOM 4812 C C . ALA B 1 170 ? -1.232 22.969 23.172 1 97.38 170 ALA B C 1
ATOM 4814 O O . ALA B 1 170 ? -0.434 23.156 24.094 1 97.38 170 ALA B O 1
ATOM 4815 N N . SER B 1 171 ? -1.217 22.016 22.344 1 96.5 171 SER B N 1
ATOM 4816 C CA . SER B 1 171 ? -0.165 21.016 22.516 1 96.5 171 SER B CA 1
ATOM 4817 C C . SER B 1 171 ? 1.066 21.375 21.688 1 96.5 171 SER B C 1
ATOM 4819 O O . SER B 1 171 ? 2.098 20.703 21.781 1 96.5 171 SER B O 1
ATOM 4821 N N . THR B 1 172 ? 0.976 22.328 20.859 1 97.5 172 THR B N 1
ATOM 4822 C CA . THR B 1 172 ? 2.092 22.766 20.016 1 97.5 172 THR B CA 1
ATOM 4823 C C . THR B 1 172 ? 2.348 24.266 20.188 1 97.5 172 THR B C 1
ATOM 4825 O O . THR B 1 172 ? 1.409 25.062 20.203 1 97.5 172 THR B O 1
ATOM 4828 N N . VAL B 1 173 ? 3.598 24.625 20.375 1 97.62 173 VAL B N 1
ATOM 4829 C CA . VAL B 1 173 ? 4.02 26.016 20.469 1 97.62 173 VAL B CA 1
ATOM 4830 C C . VAL B 1 173 ? 4.859 26.391 19.25 1 97.62 173 VAL B C 1
ATOM 4832 O O . VAL B 1 173 ? 5.785 25.672 18.891 1 97.62 173 VAL B O 1
ATOM 4835 N N . SER B 1 174 ? 4.496 27.453 18.609 1 97.94 174 SER B N 1
ATOM 4836 C CA . SER B 1 174 ? 5.238 28 17.484 1 97.94 174 SER B CA 1
ATOM 4837 C C . SER B 1 174 ? 5.934 29.297 17.844 1 97.94 174 SER B C 1
ATOM 4839 O O . SER B 1 174 ? 5.316 30.188 18.438 1 97.94 174 SER B O 1
ATOM 4841 N N . VAL B 1 175 ? 7.223 29.406 17.484 1 97.38 175 VAL B N 1
ATOM 4842 C CA . VAL B 1 175 ? 7.984 30.594 17.859 1 97.38 175 VAL B CA 1
ATOM 4843 C C . VAL B 1 175 ? 8.656 31.172 16.609 1 97.38 175 VAL B C 1
ATOM 4845 O O . VAL B 1 175 ? 9.406 30.484 15.922 1 97.38 175 VAL B O 1
ATOM 4848 N N . ARG B 1 176 ? 8.438 32.406 16.391 1 95.94 176 ARG B N 1
ATOM 4849 C CA . ARG B 1 176 ? 9.125 33.125 15.32 1 95.94 176 ARG B CA 1
ATOM 4850 C C . ARG B 1 176 ? 10.508 33.594 15.773 1 95.94 176 ARG B C 1
ATOM 4852 O O . ARG B 1 176 ? 10.617 34.438 16.672 1 95.94 176 ARG B O 1
ATOM 4859 N N . LEU B 1 177 ? 11.461 33.094 15.094 1 95 177 LEU B N 1
ATOM 4860 C CA . LEU B 1 177 ? 12.82 33.5 15.445 1 95 177 LEU B CA 1
ATOM 4861 C C . LEU B 1 177 ? 13.148 34.875 14.898 1 95 177 LEU B C 1
ATOM 4863 O O . LEU B 1 177 ? 12.75 35.219 13.773 1 95 177 LEU B O 1
ATOM 4867 N N . PRO B 1 178 ? 13.867 35.625 15.695 1 92.06 178 PRO B N 1
ATOM 4868 C CA . PRO B 1 178 ? 14.195 37 15.258 1 92.06 178 PRO B CA 1
ATOM 4869 C C . PRO B 1 178 ? 15.141 37.031 14.062 1 92.06 178 PRO B C 1
ATOM 4871 O O . PRO B 1 178 ? 15.969 36.125 13.898 1 92.06 178 PRO B O 1
ATOM 4874 N N . THR B 1 179 ? 15.008 38.062 13.297 1 86.38 179 THR B N 1
ATOM 4875 C CA . THR B 1 179 ? 15.875 38.25 12.141 1 86.38 179 THR B CA 1
ATOM 4876 C C . THR B 1 179 ? 17.141 39 12.531 1 86.38 179 THR B C 1
ATOM 4878 O O . THR B 1 179 ? 17.156 39.75 13.492 1 86.38 179 THR B O 1
ATOM 4881 N N . GLY B 1 180 ? 18.203 38.781 11.859 1 82.06 180 GLY B N 1
ATOM 4882 C CA . GLY B 1 180 ? 19.422 39.562 12.023 1 82.06 180 GLY B CA 1
ATOM 4883 C C . GLY B 1 180 ? 20.328 39.031 13.109 1 82.06 180 GLY B C 1
ATOM 4884 O O . GLY B 1 180 ? 21.391 39.594 13.375 1 82.06 180 GLY B O 1
ATOM 4885 N N . LEU B 1 181 ? 19.938 38 13.766 1 88.44 181 LEU B N 1
ATOM 4886 C CA . LEU B 1 181 ? 20.781 37.406 14.789 1 88.44 181 LEU B CA 1
ATOM 4887 C C . LEU B 1 181 ? 21.688 36.344 14.18 1 88.44 181 LEU B C 1
ATOM 4889 O O . LEU B 1 181 ? 21.328 35.719 13.188 1 88.44 181 LEU B O 1
ATOM 4893 N N . GLU B 1 182 ? 22.828 36.219 14.828 1 89.69 182 GLU B N 1
ATOM 4894 C CA . GLU B 1 182 ? 23.766 35.156 14.43 1 89.69 182 GLU B CA 1
ATOM 4895 C C . GLU B 1 182 ? 23.219 33.781 14.789 1 89.69 182 GLU B C 1
ATOM 4897 O O . GLU B 1 182 ? 22.391 33.656 15.688 1 89.69 182 GLU B O 1
ATOM 4902 N N . LYS B 1 183 ? 23.703 32.781 14.094 1 92.12 183 LYS B N 1
ATOM 4903 C CA . LYS B 1 183 ? 23.25 31.422 14.258 1 92.12 183 LYS B CA 1
ATOM 4904 C C . LYS B 1 183 ? 23.328 30.969 15.711 1 92.12 183 LYS B C 1
ATOM 4906 O O . LYS B 1 183 ? 22.422 30.344 16.234 1 92.12 183 LYS B O 1
ATOM 4911 N N . GLU B 1 184 ? 24.406 31.375 16.422 1 94.56 184 GLU B N 1
ATOM 4912 C CA . GLU B 1 184 ? 24.625 30.953 17.797 1 94.56 184 GLU B CA 1
ATOM 4913 C C . GLU B 1 184 ? 23.531 31.5 18.719 1 94.56 184 GLU B C 1
ATOM 4915 O O . GLU B 1 184 ? 23.047 30.797 19.609 1 94.56 184 GLU B O 1
ATOM 4920 N N . LYS B 1 185 ? 23.172 32.688 18.484 1 94.38 185 LYS B N 1
ATOM 4921 C CA . LYS B 1 185 ? 22.141 33.312 19.297 1 94.38 185 LYS B CA 1
ATOM 4922 C C . LYS B 1 185 ? 20.766 32.719 19 1 94.38 185 LYS B C 1
ATOM 4924 O O . LYS B 1 185 ? 19.938 32.562 19.906 1 94.38 185 LYS B O 1
ATOM 4929 N N . LEU B 1 186 ? 20.547 32.469 17.781 1 94.62 186 LEU B N 1
ATOM 4930 C CA . LEU B 1 186 ? 19.297 31.812 17.391 1 94.62 186 LEU B CA 1
ATOM 4931 C C . LEU B 1 186 ? 19.172 30.438 18.062 1 94.62 186 LEU B C 1
ATOM 4933 O O . LEU B 1 186 ? 18.109 30.078 18.562 1 94.62 186 LEU B O 1
ATOM 4937 N N . MET B 1 187 ? 20.297 29.688 18.078 1 95.75 187 MET B N 1
ATOM 4938 C CA . MET B 1 187 ? 20.281 28.359 18.672 1 95.75 187 MET B CA 1
ATOM 4939 C C . MET B 1 187 ? 20.078 28.438 20.172 1 95.75 187 MET B C 1
ATOM 4941 O O . MET B 1 187 ? 19.5 27.531 20.781 1 95.75 187 MET B O 1
ATOM 4945 N N . GLU B 1 188 ? 20.5 29.562 20.75 1 95.38 188 GLU B N 1
ATOM 4946 C CA . GLU B 1 188 ? 20.219 29.781 22.172 1 95.38 188 GLU B CA 1
ATOM 4947 C C . GLU B 1 188 ? 18.719 29.906 22.422 1 95.38 188 GLU B C 1
ATOM 4949 O O . GLU B 1 188 ? 18.188 29.359 23.391 1 95.38 188 GLU B O 1
ATOM 4954 N N . ILE B 1 189 ? 18.094 30.625 21.562 1 95.56 189 ILE B N 1
ATOM 4955 C CA . ILE B 1 189 ? 16.656 30.781 21.656 1 95.56 189 ILE B CA 1
ATOM 4956 C C . ILE B 1 189 ? 15.969 29.422 21.469 1 95.56 189 ILE B C 1
ATOM 4958 O O . ILE B 1 189 ? 15.062 29.078 22.234 1 95.56 189 ILE B O 1
ATOM 4962 N N . VAL B 1 190 ? 16.422 28.656 20.469 1 95.75 190 VAL B N 1
ATOM 4963 C CA . VAL B 1 190 ? 15.891 27.328 20.188 1 95.75 190 VAL B CA 1
ATOM 4964 C C . VAL B 1 190 ? 16 26.453 21.438 1 95.75 190 VAL B C 1
ATOM 4966 O O . VAL B 1 190 ? 15.016 25.844 21.859 1 95.75 190 VAL B O 1
ATOM 4969 N N . ASN B 1 191 ? 17.125 26.5 22.062 1 95.31 191 ASN B N 1
ATOM 4970 C CA . ASN B 1 191 ? 17.344 25.703 23.266 1 95.31 191 ASN B CA 1
ATOM 4971 C C . ASN B 1 191 ? 16.453 26.156 24.406 1 95.31 191 ASN B C 1
ATOM 4973 O O . ASN B 1 191 ? 15.938 25.328 25.172 1 95.31 191 ASN B O 1
ATOM 4977 N N . GLN B 1 192 ? 16.281 27.391 24.5 1 95.06 192 GLN B N 1
ATOM 4978 C CA . GLN B 1 192 ? 15.43 27.938 25.547 1 95.06 192 GLN B CA 1
ATOM 4979 C C . GLN B 1 192 ? 13.984 27.5 25.359 1 95.06 192 GLN B C 1
ATOM 4981 O O . GLN B 1 192 ? 13.328 27.078 26.328 1 95.06 192 GLN B O 1
ATOM 4986 N N . VAL B 1 193 ? 13.523 27.609 24.188 1 95.88 193 VAL B N 1
ATOM 4987 C CA . VAL B 1 193 ? 12.148 27.234 23.891 1 95.88 193 VAL B CA 1
ATOM 4988 C C . VAL B 1 193 ? 11.938 25.766 24.203 1 95.88 193 VAL B C 1
ATOM 4990 O O . VAL B 1 193 ? 10.914 25.375 24.797 1 95.88 193 VAL B O 1
ATOM 4993 N N . LEU B 1 194 ? 12.875 24.906 23.859 1 94.12 194 LEU B N 1
ATOM 4994 C CA . LEU B 1 194 ? 12.766 23.469 24.094 1 94.12 194 LEU B CA 1
ATOM 4995 C C . LEU B 1 194 ? 12.719 23.172 25.594 1 94.12 194 LEU B C 1
ATOM 4997 O O . LEU B 1 194 ? 12.078 22.203 26.016 1 94.12 194 LEU B O 1
ATOM 5001 N N . THR B 1 195 ? 13.32 24.047 26.391 1 93.75 195 THR B N 1
ATOM 5002 C CA . THR B 1 195 ? 13.273 23.875 27.844 1 93.75 195 THR B CA 1
ATOM 5003 C C . THR B 1 195 ? 11.898 24.281 28.391 1 93.75 195 THR B C 1
ATOM 5005 O O . THR B 1 195 ? 11.453 23.75 29.406 1 93.75 195 THR B O 1
ATOM 5008 N N . PHE B 1 196 ? 11.273 25.25 27.688 1 94.5 196 PHE B N 1
ATOM 5009 C CA . PHE B 1 196 ? 9.969 25.734 28.109 1 94.5 196 PHE B CA 1
ATOM 5010 C C . PHE B 1 196 ? 8.883 24.703 27.812 1 94.5 196 PHE B C 1
ATOM 5012 O O . PHE B 1 196 ? 7.773 24.781 28.344 1 94.5 196 PHE B O 1
ATOM 5019 N N . VAL B 1 197 ? 9.125 23.781 26.906 1 93.19 197 VAL B N 1
ATOM 5020 C CA . VAL B 1 197 ? 8.164 22.766 26.484 1 93.19 197 VAL B CA 1
ATOM 5021 C C . VAL B 1 197 ? 8.727 21.375 26.781 1 93.19 197 VAL B C 1
ATOM 5023 O O . VAL B 1 197 ? 9 20.609 25.859 1 93.19 197 VAL B O 1
ATOM 5026 N N . PRO B 1 198 ? 8.719 20.953 27.969 1 84.62 198 PRO B N 1
ATOM 5027 C CA . PRO B 1 198 ? 9.461 19.734 28.344 1 84.62 198 PRO B CA 1
ATOM 5028 C C . PRO B 1 198 ? 8.695 18.453 28.016 1 84.62 198 PRO B C 1
ATOM 5030 O O . PRO B 1 198 ? 9.305 17.391 27.844 1 84.62 198 PRO B O 1
ATOM 5033 N N . SER B 1 199 ? 7.426 18.516 27.953 1 87.5 199 SER B N 1
ATOM 5034 C CA . SER B 1 199 ? 6.641 17.297 27.703 1 87.5 199 SER B CA 1
ATOM 5035 C C . SER B 1 199 ? 6.949 16.703 26.344 1 87.5 199 SER B C 1
ATOM 5037 O O . SER B 1 199 ? 7.051 17.438 25.344 1 87.5 199 SER B O 1
ATOM 5039 N N . LYS B 1 200 ? 7.066 15.383 26.25 1 82.62 200 LYS B N 1
ATOM 5040 C CA . LYS B 1 200 ? 7.34 14.672 25 1 82.62 200 LYS B CA 1
ATOM 5041 C C . LYS B 1 200 ? 6.145 14.742 24.062 1 82.62 200 LYS B C 1
ATOM 5043 O O . LYS B 1 200 ? 6.305 14.672 22.844 1 82.62 200 LYS B O 1
ATOM 5048 N N . SER B 1 201 ? 5.051 14.938 24.625 1 85.94 201 SER B N 1
ATOM 5049 C CA . SER B 1 201 ? 3.83 14.945 23.828 1 85.94 201 SER B CA 1
ATOM 5050 C C . SER B 1 201 ? 3.598 16.312 23.203 1 85.94 201 SER B C 1
ATOM 5052 O O . SER B 1 201 ? 2.875 16.422 22.203 1 85.94 201 SER B O 1
ATOM 5054 N N . ASP B 1 202 ? 4.172 17.312 23.875 1 87.69 202 ASP B N 1
ATOM 5055 C CA . ASP B 1 202 ? 4.031 18.656 23.312 1 87.69 202 ASP B CA 1
ATOM 5056 C C . ASP B 1 202 ? 5.082 18.906 22.219 1 87.69 202 ASP B C 1
ATOM 5058 O O . ASP B 1 202 ? 6.219 18.438 22.344 1 87.69 202 ASP B O 1
ATOM 5062 N N . LYS B 1 203 ? 4.664 19.688 21.203 1 94.44 203 LYS B N 1
ATOM 5063 C CA . LYS B 1 203 ? 5.531 19.906 20.062 1 94.44 203 LYS B CA 1
ATOM 5064 C C . LYS B 1 203 ? 5.898 21.375 19.906 1 94.44 203 LYS B C 1
ATOM 5066 O O . LYS B 1 203 ? 5.254 22.234 20.5 1 94.44 203 LYS B O 1
ATOM 5071 N N . VAL B 1 204 ? 7 21.625 19.172 1 96.44 204 VAL B N 1
ATOM 5072 C CA . VAL B 1 204 ? 7.461 22.984 18.922 1 96.44 204 VAL B CA 1
ATOM 5073 C C . VAL B 1 204 ? 7.652 23.203 17.438 1 96.44 204 VAL B C 1
ATOM 5075 O O . VAL B 1 204 ? 8.078 22.297 16.703 1 96.44 204 VAL B O 1
ATOM 5078 N N . ILE B 1 205 ? 7.293 24.359 16.953 1 97.31 205 ILE B N 1
ATOM 5079 C CA . ILE B 1 205 ? 7.562 24.797 15.594 1 97.31 205 ILE B CA 1
ATOM 5080 C C . ILE B 1 205 ? 8.398 26.078 15.617 1 97.31 205 ILE B C 1
ATOM 5082 O O . ILE B 1 205 ? 8.062 27.047 16.312 1 97.31 205 ILE B O 1
ATOM 5086 N N . PHE B 1 206 ? 9.469 26.062 14.93 1 96.81 206 PHE B N 1
ATOM 5087 C CA . PHE B 1 206 ? 10.281 27.266 14.781 1 96.81 206 PHE B CA 1
ATOM 5088 C C . PHE B 1 206 ? 10.062 27.906 13.422 1 96.81 206 PHE B C 1
ATOM 5090 O O . PHE B 1 206 ? 10.195 27.25 12.391 1 96.81 206 PHE B O 1
ATOM 5097 N N . GLU B 1 207 ? 9.75 29.172 13.477 1 96.44 207 GLU B N 1
ATOM 5098 C CA . GLU B 1 207 ? 9.5 29.906 12.242 1 96.44 207 GLU B CA 1
ATOM 5099 C C . GLU B 1 207 ? 10.727 30.719 11.82 1 96.44 207 GLU B C 1
ATOM 5101 O O . GLU B 1 207 ? 11.258 31.5 12.609 1 96.44 207 GLU B O 1
ATOM 5106 N N . LEU B 1 208 ? 11.109 30.469 10.602 1 93.69 208 LEU B N 1
ATOM 5107 C CA . LEU B 1 208 ? 12.305 31.125 10.078 1 93.69 208 LEU B CA 1
ATOM 5108 C C . LEU B 1 208 ? 11.961 32.031 8.891 1 93.69 208 LEU B C 1
ATOM 5110 O O . LEU B 1 208 ? 11.227 31.594 7.988 1 93.69 208 LEU B O 1
ATOM 5114 N N . LEU B 1 209 ? 12.398 33.219 9.016 1 81.94 209 LEU B N 1
ATOM 5115 C CA . LEU B 1 209 ? 12.344 34.125 7.879 1 81.94 209 LEU B CA 1
ATOM 5116 C C . LEU B 1 209 ? 13.633 34.094 7.07 1 81.94 209 LEU B C 1
ATOM 5118 O O . LEU B 1 209 ? 14.719 33.938 7.641 1 81.94 209 LEU B O 1
ATOM 5122 N N . HIS B 1 210 ? 13.445 33.781 5.762 1 67.06 210 HIS B N 1
ATOM 5123 C CA . HIS B 1 210 ? 14.656 33.781 4.945 1 67.06 210 HIS B CA 1
ATOM 5124 C C . HIS B 1 210 ? 15.414 35.094 5.07 1 67.06 210 HIS B C 1
ATOM 5126 O O . HIS B 1 210 ? 14.812 36.156 5.074 1 67.06 210 HIS B O 1
ATOM 5132 N N . PRO B 1 211 ? 16.719 34.781 5.473 1 56.31 211 PRO B N 1
ATOM 5133 C CA . PRO B 1 211 ? 17.5 36.031 5.488 1 56.31 211 PRO B CA 1
ATOM 5134 C C . PRO B 1 211 ? 17.375 36.812 4.188 1 56.31 211 PRO B C 1
ATOM 5136 O O . PRO B 1 211 ? 16.922 36.281 3.174 1 56.31 211 PRO B O 1
ATOM 5139 N N . THR B 1 212 ? 17.609 38.062 4.113 1 54.38 212 THR B N 1
ATOM 5140 C CA . THR B 1 212 ? 17.625 38.969 2.965 1 54.38 212 THR B CA 1
ATOM 5141 C C . THR B 1 212 ? 18.266 38.281 1.755 1 54.38 212 THR B C 1
ATOM 5143 O O . THR B 1 212 ? 19.031 37.344 1.903 1 54.38 212 THR B O 1
ATOM 5146 N N . SER B 1 213 ? 17.656 38.375 0.471 1 55.47 213 SER B N 1
ATOM 5147 C CA . SER B 1 213 ? 18.031 37.938 -0.87 1 55.47 213 SER B CA 1
ATOM 5148 C C . SER B 1 213 ? 19.531 37.75 -0.999 1 55.47 213 SER B C 1
ATOM 5150 O O . SER B 1 213 ? 20 37.062 -1.904 1 55.47 213 SER B O 1
ATOM 5152 N N . SER B 1 214 ? 20.312 38.25 0.002 1 64.62 214 SER B N 1
ATOM 5153 C CA . SER B 1 214 ? 21.734 38.281 -0.286 1 64.62 214 SER B CA 1
ATOM 5154 C C . SER B 1 214 ? 22.484 37.188 0.476 1 64.62 214 SER B C 1
ATOM 5156 O O . SER B 1 214 ? 23.656 36.906 0.193 1 64.62 214 SER B O 1
ATOM 5158 N N . ALA B 1 215 ? 21.844 36.438 1.282 1 75.88 215 ALA B N 1
ATOM 5159 C CA . ALA B 1 215 ? 22.578 35.438 2.074 1 75.88 215 ALA B CA 1
ATOM 5160 C C . ALA B 1 215 ? 22.656 34.125 1.347 1 75.88 215 ALA B C 1
ATOM 5162 O O . ALA B 1 215 ? 21.703 33.688 0.675 1 75.88 215 ALA B O 1
ATOM 5163 N N . PRO B 1 216 ? 23.859 33.531 1.473 1 87.62 216 PRO B N 1
ATOM 5164 C CA . PRO B 1 216 ? 24.016 32.219 0.853 1 87.62 216 PRO B CA 1
ATOM 5165 C C . PRO B 1 216 ? 23.062 31.188 1.438 1 87.62 216 PRO B C 1
ATOM 5167 O O . PRO B 1 216 ? 22.719 31.25 2.623 1 87.62 216 PRO B O 1
ATOM 5170 N N . ILE B 1 217 ? 22.562 30.281 0.611 1 92.31 217 ILE B N 1
ATOM 5171 C CA . ILE B 1 217 ? 21.594 29.266 0.989 1 92.31 217 ILE B CA 1
ATOM 5172 C C . ILE B 1 217 ? 22.156 28.406 2.121 1 92.31 217 ILE B C 1
ATOM 5174 O O . ILE B 1 217 ? 21.406 27.891 2.953 1 92.31 217 ILE B O 1
ATOM 5178 N N . GLU B 1 218 ? 23.469 28.281 2.248 1 92.44 218 GLU B N 1
ATOM 5179 C CA . GLU B 1 218 ? 24.125 27.438 3.24 1 92.44 218 GLU B CA 1
ATOM 5180 C C . GLU B 1 218 ? 23.844 27.938 4.656 1 92.44 218 GLU B C 1
ATOM 5182 O O . GLU B 1 218 ? 23.797 27.141 5.598 1 92.44 218 GLU B O 1
ATOM 5187 N N . GLU B 1 219 ? 23.688 29.219 4.77 1 90.94 219 GLU B N 1
ATOM 5188 C CA . GLU B 1 219 ? 23.359 29.75 6.086 1 90.94 219 GLU B CA 1
ATOM 5189 C C . GLU B 1 219 ? 22.016 29.25 6.578 1 90.94 219 GLU B C 1
ATOM 5191 O O . GLU B 1 219 ? 21.875 28.844 7.738 1 90.94 219 GLU B O 1
ATOM 5196 N N . LEU B 1 220 ? 21.094 29.281 5.676 1 93.12 220 LEU B N 1
ATOM 5197 C CA . LEU B 1 220 ? 19.766 28.797 6.012 1 93.12 220 LEU B CA 1
ATOM 5198 C C . LEU B 1 220 ? 19.797 27.297 6.277 1 93.12 220 LEU B C 1
ATOM 5200 O O . LEU B 1 220 ? 19.281 26.828 7.297 1 93.12 220 LEU B O 1
ATOM 5204 N N . THR B 1 221 ? 20.438 26.516 5.363 1 94.94 221 THR B N 1
ATOM 5205 C CA . THR B 1 221 ? 20.406 25.062 5.457 1 94.94 221 THR B CA 1
ATOM 5206 C C . THR B 1 221 ? 21.172 24.594 6.691 1 94.94 221 THR B C 1
ATOM 5208 O O . THR B 1 221 ? 20.797 23.594 7.316 1 94.94 221 THR B O 1
ATOM 5211 N N . ASP B 1 222 ? 22.203 25.312 7.055 1 94.38 222 ASP B N 1
ATOM 5212 C CA . ASP B 1 222 ? 22.969 24.969 8.258 1 94.38 222 ASP B CA 1
ATOM 5213 C C . ASP B 1 222 ? 22.125 25.172 9.508 1 94.38 222 ASP B C 1
ATOM 5215 O O . ASP B 1 222 ? 22.156 24.344 10.422 1 94.38 222 ASP B O 1
ATOM 5219 N N . LEU B 1 223 ? 21.484 26.297 9.531 1 94 223 LEU B N 1
ATOM 5220 C CA . LEU B 1 223 ? 20.625 26.594 10.672 1 94 223 LEU B CA 1
ATOM 5221 C C . LEU B 1 223 ? 19.5 25.562 10.781 1 94 223 LEU B C 1
ATOM 5223 O O . LEU B 1 223 ? 19.25 25.016 11.859 1 94 223 LEU B O 1
ATOM 5227 N N . VAL B 1 224 ? 18.859 25.25 9.664 1 95.31 224 VAL B N 1
ATOM 5228 C CA . VAL B 1 224 ? 17.766 24.297 9.609 1 95.31 224 VAL B CA 1
ATOM 5229 C C . VAL B 1 224 ? 18.25 22.922 10.086 1 95.31 224 VAL B C 1
ATOM 5231 O O . VAL B 1 224 ? 17.594 22.266 10.891 1 95.31 224 VAL B O 1
ATOM 5234 N N . ALA B 1 225 ? 19.359 22.531 9.609 1 94.69 225 ALA B N 1
ATOM 5235 C CA . ALA B 1 225 ? 19.938 21.234 9.984 1 94.69 225 ALA B CA 1
ATOM 5236 C C . ALA B 1 225 ? 20.188 21.156 11.484 1 94.69 225 ALA B C 1
ATOM 5238 O O . ALA B 1 225 ? 19.922 20.125 12.117 1 94.69 225 ALA B O 1
ATOM 5239 N N . GLU B 1 226 ? 20.688 22.219 12.031 1 94.69 226 GLU B N 1
ATOM 5240 C CA . GLU B 1 226 ? 21 22.25 13.453 1 94.69 226 GLU B CA 1
ATOM 5241 C C . GLU B 1 226 ? 19.719 22.188 14.297 1 94.69 226 GLU B C 1
ATOM 5243 O O . GLU B 1 226 ? 19.672 21.484 15.305 1 94.69 226 GLU B O 1
ATOM 5248 N N . ILE B 1 227 ? 18.75 22.953 13.883 1 94.88 227 ILE B N 1
ATOM 5249 C CA . ILE B 1 227 ? 17.484 22.938 14.602 1 94.88 227 ILE B CA 1
ATOM 5250 C C . ILE B 1 227 ? 16.875 21.531 14.516 1 94.88 227 ILE B C 1
ATOM 5252 O O . ILE B 1 227 ? 16.375 21 15.523 1 94.88 227 ILE B O 1
ATOM 5256 N N . SER B 1 228 ? 16.906 20.953 13.32 1 93.12 228 SER B N 1
ATOM 5257 C CA . SER B 1 228 ? 16.359 19.609 13.117 1 93.12 228 SER B CA 1
ATOM 5258 C C . SER B 1 228 ? 17.031 18.594 14.039 1 93.12 228 SER B C 1
ATOM 5260 O O . SER B 1 228 ? 16.359 17.719 14.578 1 93.12 228 SER B O 1
ATOM 5262 N N . LYS B 1 229 ? 18.297 18.703 14.25 1 90.75 229 LYS B N 1
ATOM 5263 C CA . LYS B 1 229 ? 19.047 17.797 15.109 1 90.75 229 LYS B CA 1
ATOM 5264 C C . LYS B 1 229 ? 18.594 17.938 16.562 1 90.75 229 LYS B C 1
ATOM 5266 O O . LYS B 1 229 ? 18.625 16.953 17.312 1 90.75 229 LYS B O 1
ATOM 5271 N N . LYS B 1 230 ? 18.188 19.109 16.922 1 91.44 230 LYS B N 1
ATOM 5272 C CA . LYS B 1 230 ? 17.75 19.344 18.297 1 91.44 230 LYS B CA 1
ATOM 5273 C C . LYS B 1 230 ? 16.344 18.812 18.547 1 91.44 230 LYS B C 1
ATOM 5275 O O . LYS B 1 230 ? 15.984 18.469 19.672 1 91.44 230 LYS B O 1
ATOM 5280 N N . CYS B 1 231 ? 15.594 18.766 17.484 1 88.56 231 CYS B N 1
ATOM 5281 C CA . CYS B 1 231 ? 14.211 18.312 17.578 1 88.56 231 CYS B CA 1
ATOM 5282 C C . CYS B 1 231 ? 14.109 16.812 17.312 1 88.56 231 CYS B C 1
ATOM 5284 O O . CYS B 1 231 ? 13.477 16.391 16.344 1 88.56 231 CYS B O 1
ATOM 5286 N N . LYS B 1 232 ? 14.547 16.016 18.219 1 76.69 232 LYS B N 1
ATOM 5287 C CA . LYS B 1 232 ? 14.578 14.57 18.062 1 76.69 232 LYS B CA 1
ATOM 5288 C C . LYS B 1 232 ? 13.195 13.969 18.281 1 76.69 232 LYS B C 1
ATOM 5290 O O . LYS B 1 232 ? 12.359 14.547 18.969 1 76.69 232 LYS B O 1
ATOM 5295 N N . ASP B 1 233 ? 12.898 12.883 17.641 1 76.62 233 ASP B N 1
ATOM 5296 C CA . ASP B 1 233 ? 11.719 12.055 17.828 1 76.62 233 ASP B CA 1
ATOM 5297 C C . ASP B 1 233 ? 10.438 12.852 17.578 1 76.62 233 ASP B C 1
ATOM 5299 O O . ASP B 1 233 ? 9.492 12.773 18.359 1 76.62 233 ASP B O 1
ATOM 5303 N N . GLY B 1 234 ? 10.555 13.727 16.625 1 77.69 234 GLY B N 1
ATOM 5304 C CA . GLY B 1 234 ? 9.359 14.445 16.219 1 77.69 234 GLY B CA 1
ATOM 5305 C C . GLY B 1 234 ? 8.984 15.57 17.172 1 77.69 234 GLY B C 1
ATOM 5306 O O . GLY B 1 234 ? 7.836 16.016 17.188 1 77.69 234 GLY B O 1
ATOM 5307 N N . LYS B 1 235 ? 9.844 16.047 17.953 1 85.56 235 LYS B N 1
ATOM 5308 C CA . LYS B 1 235 ? 9.602 17.094 18.938 1 85.56 235 LYS B CA 1
ATOM 5309 C C . LYS B 1 235 ? 9.273 18.422 18.25 1 85.56 235 LYS B C 1
ATOM 5311 O O . LYS B 1 235 ? 8.523 19.234 18.797 1 85.56 235 LYS B O 1
ATOM 5316 N N . GLY B 1 236 ? 9.828 18.438 17.047 1 87.75 236 GLY B N 1
ATOM 5317 C CA . GLY B 1 236 ? 9.594 19.75 16.469 1 87.75 236 GLY B CA 1
ATOM 5318 C C . GLY B 1 236 ? 9.656 19.734 14.945 1 87.75 236 GLY B C 1
ATOM 5319 O O . GLY B 1 236 ? 9.906 18.703 14.336 1 87.75 236 GLY B O 1
ATOM 5320 N N . SER B 1 237 ? 9.242 20.938 14.383 1 92.81 237 SER B N 1
ATOM 5321 C CA . SER B 1 237 ? 9.32 21.203 12.945 1 92.81 237 SER B CA 1
ATOM 5322 C C . SER B 1 237 ? 9.734 22.641 12.672 1 92.81 237 SER B C 1
ATOM 5324 O O . SER B 1 237 ? 10.031 23.391 13.602 1 92.81 237 SER B O 1
ATOM 5326 N N . ILE B 1 238 ? 10.023 22.922 11.461 1 95.69 238 ILE B N 1
ATOM 5327 C CA . ILE B 1 238 ? 10.469 24.25 11.055 1 95.69 238 ILE B CA 1
ATOM 5328 C C . ILE B 1 238 ? 9.516 24.812 10 1 95.69 238 ILE B C 1
ATOM 5330 O O . ILE B 1 238 ? 9.211 24.156 9.008 1 95.69 238 ILE B O 1
ATOM 5334 N N . ALA B 1 239 ? 9 25.969 10.266 1 96.75 239 ALA B N 1
ATOM 5335 C CA . ALA B 1 239 ? 8.188 26.672 9.281 1 96.75 239 ALA B CA 1
ATOM 5336 C C . ALA B 1 239 ? 8.992 27.75 8.578 1 96.75 239 ALA B C 1
ATOM 5338 O O . ALA B 1 239 ? 9.477 28.688 9.219 1 96.75 239 ALA B O 1
ATOM 5339 N N . LEU B 1 240 ? 9.156 27.656 7.289 1 95.81 240 LEU B N 1
ATOM 5340 C CA . LEU B 1 240 ? 9.828 28.688 6.5 1 95.81 240 LEU B CA 1
ATOM 5341 C C . LEU B 1 240 ? 8.812 29.672 5.93 1 95.81 240 LEU B C 1
ATOM 5343 O O . LEU B 1 240 ? 7.902 29.281 5.199 1 95.81 240 LEU B O 1
ATOM 5347 N N . ILE B 1 241 ? 9.016 30.891 6.234 1 94.69 241 ILE B N 1
ATOM 5348 C CA . ILE B 1 241 ? 8.055 31.906 5.832 1 94.69 241 ILE B CA 1
ATOM 5349 C C . ILE B 1 241 ? 8.266 32.25 4.363 1 94.69 241 ILE B C 1
ATOM 5351 O O . ILE B 1 241 ? 9.336 32.75 3.982 1 94.69 241 ILE B O 1
ATOM 5355 N N . ASP B 1 242 ? 7.305 32 3.555 1 92.12 242 ASP B N 1
ATOM 5356 C CA . ASP B 1 242 ? 7.219 32.312 2.131 1 92.12 242 ASP B CA 1
ATOM 5357 C C . ASP B 1 242 ? 8.484 31.859 1.395 1 92.12 242 ASP B C 1
ATOM 5359 O O . ASP B 1 242 ? 9.086 32.656 0.667 1 92.12 242 ASP B O 1
ATOM 5363 N N . PRO B 1 243 ? 8.828 30.625 1.506 1 93.12 243 PRO B N 1
ATOM 5364 C CA . PRO B 1 243 ? 10.047 30.156 0.843 1 93.12 243 PRO B CA 1
ATOM 5365 C C . PRO B 1 243 ? 9.852 29.922 -0.653 1 93.12 243 PRO B C 1
ATOM 5367 O O . PRO B 1 243 ? 8.719 29.734 -1.108 1 93.12 243 PRO B O 1
ATOM 5370 N N . THR B 1 244 ? 10.977 29.984 -1.372 1 92.56 244 THR B N 1
ATOM 5371 C CA . THR B 1 244 ? 10.977 29.438 -2.727 1 92.56 244 THR B CA 1
ATOM 5372 C C . THR B 1 244 ? 11.133 27.922 -2.701 1 92.56 244 THR B C 1
ATOM 5374 O O . THR B 1 244 ? 11.453 27.344 -1.662 1 92.56 244 THR B O 1
ATOM 5377 N N . ALA B 1 245 ? 10.891 27.312 -3.859 1 94.56 245 ALA B N 1
ATOM 5378 C CA . ALA B 1 245 ? 11.102 25.875 -3.98 1 94.56 245 ALA B CA 1
ATOM 5379 C C . ALA B 1 245 ? 12.555 25.516 -3.684 1 94.56 245 ALA B C 1
ATOM 5381 O O . ALA B 1 245 ? 12.82 24.484 -3.066 1 94.56 245 ALA B O 1
ATOM 5382 N N . PHE B 1 246 ? 13.414 26.391 -4.164 1 95.06 246 PHE B N 1
ATOM 5383 C CA . PHE B 1 246 ? 14.836 26.172 -3.963 1 95.06 246 PHE B CA 1
ATOM 5384 C C . PHE B 1 246 ? 15.18 26.172 -2.479 1 95.06 246 PHE B C 1
ATOM 5386 O O . PHE B 1 246 ? 15.852 25.266 -1.984 1 95.06 246 PHE B O 1
ATOM 5393 N N . GLU B 1 247 ? 14.711 27.141 -1.751 1 94.31 247 GLU B N 1
ATOM 5394 C CA . GLU B 1 247 ? 14.984 27.266 -0.322 1 94.31 247 GLU B CA 1
ATOM 5395 C C . GLU B 1 247 ? 14.383 26.109 0.46 1 94.31 247 GLU B C 1
ATOM 5397 O O . GLU B 1 247 ? 15.055 25.516 1.313 1 94.31 247 GLU B O 1
ATOM 5402 N N . LEU B 1 248 ? 13.148 25.812 0.175 1 96.06 248 LEU B N 1
ATOM 5403 C CA . LEU B 1 248 ? 12.469 24.734 0.882 1 96.06 248 LEU B CA 1
ATOM 5404 C C . LEU B 1 248 ? 13.117 23.391 0.577 1 96.06 248 LEU B C 1
ATOM 5406 O O . LEU B 1 248 ? 13.375 22.594 1.488 1 96.06 248 LEU B O 1
ATOM 5410 N N . GLY B 1 249 ? 13.375 23.141 -0.706 1 96.69 249 GLY B N 1
ATOM 5411 C CA . GLY B 1 249 ? 13.969 21.875 -1.111 1 96.69 249 GLY B CA 1
ATOM 5412 C C . GLY B 1 249 ? 15.344 21.641 -0.512 1 96.69 249 GLY B C 1
ATOM 5413 O O . GLY B 1 249 ? 15.633 20.562 -0.001 1 96.69 249 GLY B O 1
ATOM 5414 N N . MET B 1 250 ? 16.172 22.656 -0.563 1 96.69 250 MET B N 1
ATOM 5415 C CA . MET B 1 250 ? 17.5 22.562 0.006 1 96.69 250 MET B CA 1
ATOM 5416 C C . MET B 1 250 ? 17.438 22.359 1.518 1 96.69 250 MET B C 1
ATOM 5418 O O . MET B 1 250 ? 18.234 21.609 2.084 1 96.69 250 MET B O 1
ATOM 5422 N N . SER B 1 251 ? 16.562 23.078 2.135 1 96 251 SER B N 1
ATOM 5423 C CA . SER B 1 251 ? 16.375 22.922 3.576 1 96 251 SER B CA 1
ATOM 5424 C C . SER B 1 251 ? 15.891 21.531 3.936 1 96 251 SER B C 1
ATOM 5426 O O . SER B 1 251 ? 16.328 20.953 4.926 1 96 251 SER B O 1
ATOM 5428 N N . TYR B 1 252 ? 14.945 21.078 3.123 1 96.25 252 TYR B N 1
ATOM 5429 C CA . TYR B 1 252 ? 14.43 19.734 3.312 1 96.25 252 TYR B CA 1
ATOM 5430 C C . TYR B 1 252 ? 15.562 18.703 3.262 1 96.25 252 TYR B C 1
ATOM 5432 O O . TYR B 1 252 ? 15.68 17.859 4.152 1 96.25 252 TYR B O 1
ATOM 5440 N N . ALA B 1 253 ? 16.406 18.766 2.27 1 96.75 253 ALA B N 1
ATOM 5441 C CA . ALA B 1 253 ? 17.547 17.859 2.068 1 96.75 253 ALA B CA 1
ATOM 5442 C C . ALA B 1 253 ? 18.547 17.984 3.217 1 96.75 253 ALA B C 1
ATOM 5444 O O . ALA B 1 253 ? 19.172 16.984 3.602 1 96.75 253 ALA B O 1
ATOM 5445 N N . ALA B 1 254 ? 18.672 19.156 3.781 1 95.69 254 ALA B N 1
ATOM 5446 C CA . ALA B 1 254 ? 19.641 19.406 4.852 1 95.69 254 ALA B CA 1
ATOM 5447 C C . ALA B 1 254 ? 19.266 18.625 6.109 1 95.69 254 ALA B C 1
ATOM 5449 O O . ALA B 1 254 ? 20.125 18.406 6.977 1 95.69 254 ALA B O 1
ATOM 5450 N N . CYS B 1 255 ? 18.016 18.281 6.227 1 94.88 255 CYS B N 1
ATOM 5451 C CA . CYS B 1 255 ? 17.547 17.562 7.406 1 94.88 255 CYS B CA 1
ATOM 5452 C C . CYS B 1 255 ? 17.734 16.062 7.238 1 94.88 255 CYS B C 1
ATOM 5454 O O . CYS B 1 255 ? 17.5 15.289 8.172 1 94.88 255 CYS B O 1
ATOM 5456 N N . MET B 1 256 ? 18.172 15.594 6.117 1 95.12 256 MET B N 1
ATOM 5457 C CA . MET B 1 256 ? 18.297 14.172 5.805 1 95.12 256 MET B CA 1
ATOM 5458 C C . MET B 1 256 ? 19.766 13.734 5.883 1 95.12 256 MET B C 1
ATOM 5460 O O . MET B 1 256 ? 20.672 14.57 5.91 1 95.12 256 MET B O 1
ATOM 5464 N N . LYS B 1 257 ? 19.938 12.461 5.965 1 93.75 257 LYS B N 1
ATOM 5465 C CA . LYS B 1 257 ? 21.281 11.891 5.91 1 93.75 257 LYS B CA 1
ATOM 5466 C C . LYS B 1 257 ? 21.344 10.703 4.949 1 93.75 257 LYS B C 1
ATOM 5468 O O . LYS B 1 257 ? 20.312 10.102 4.637 1 93.75 257 LYS B O 1
ATOM 5473 N N . THR B 1 258 ? 22.438 10.383 4.379 1 94.12 258 THR B N 1
ATOM 5474 C CA . THR B 1 258 ? 22.703 9.234 3.512 1 94.12 258 THR B CA 1
ATOM 5475 C C . THR B 1 258 ? 24.094 8.672 3.758 1 94.12 258 THR B C 1
ATOM 5477 O O . THR B 1 258 ? 25.047 9.43 4.004 1 94.12 258 THR B O 1
ATOM 5480 N N . ASP B 1 259 ? 24.219 7.371 3.715 1 90.81 259 ASP B N 1
ATOM 5481 C CA . ASP B 1 259 ? 25.531 6.734 3.857 1 90.81 259 ASP B CA 1
ATOM 5482 C C . ASP B 1 259 ? 26.047 6.234 2.51 1 90.81 259 ASP B C 1
ATOM 5484 O O . ASP B 1 259 ? 27.016 5.488 2.453 1 90.81 259 ASP B O 1
ATOM 5488 N N . ARG B 1 260 ? 25.328 6.574 1.494 1 92.25 260 ARG B N 1
ATOM 5489 C CA . ARG B 1 260 ? 25.781 6.199 0.159 1 92.25 260 ARG B CA 1
ATOM 5490 C C . ARG B 1 260 ? 26.953 7.055 -0.28 1 92.25 260 ARG B C 1
ATOM 5492 O O . ARG B 1 260 ? 27 8.25 0.005 1 92.25 260 ARG B O 1
ATOM 5499 N N . GLU B 1 261 ? 27.797 6.492 -1.07 1 91.19 261 GLU B N 1
ATOM 5500 C CA . GLU B 1 261 ? 28.984 7.199 -1.553 1 91.19 261 GLU B CA 1
ATOM 5501 C C . GLU B 1 261 ? 28.609 8.266 -2.58 1 91.19 261 GLU B C 1
ATOM 5503 O O . GLU B 1 261 ? 29.266 9.305 -2.672 1 91.19 261 GLU B O 1
ATOM 5508 N N . ASP B 1 262 ? 27.578 8.039 -3.303 1 91.94 262 ASP B N 1
ATOM 5509 C CA . ASP B 1 262 ? 27.172 8.969 -4.359 1 91.94 262 ASP B CA 1
ATOM 5510 C C . ASP B 1 262 ? 26.359 10.133 -3.791 1 91.94 262 ASP B C 1
ATOM 5512 O O . ASP B 1 262 ? 26 11.055 -4.523 1 91.94 262 ASP B O 1
ATOM 5516 N N . GLY B 1 263 ? 26.047 10.109 -2.529 1 94.38 263 GLY B N 1
ATOM 5517 C CA . GLY B 1 263 ? 25.359 11.203 -1.857 1 94.38 263 GLY B CA 1
ATOM 5518 C C . GLY B 1 263 ? 23.875 11.227 -2.129 1 94.38 263 GLY B C 1
ATOM 5519 O O . GLY B 1 263 ? 23.188 12.18 -1.758 1 94.38 263 GLY B O 1
ATOM 5520 N N . LEU B 1 264 ? 23.328 10.188 -2.795 1 96.75 264 LEU B N 1
ATOM 5521 C CA . LEU B 1 264 ? 21.906 10.141 -3.137 1 96.75 264 LEU B CA 1
ATOM 5522 C C . LEU B 1 264 ? 21.078 9.633 -1.959 1 96.75 264 LEU B C 1
ATOM 5524 O O . LEU B 1 264 ? 21.594 8.938 -1.082 1 96.75 264 LEU B O 1
ATOM 5528 N N . TYR B 1 265 ? 19.859 10.07 -1.908 1 97.12 265 TYR B N 1
ATOM 5529 C CA . TYR B 1 265 ? 18.906 9.586 -0.925 1 97.12 265 TYR B CA 1
ATOM 5530 C C . TYR B 1 265 ? 18.047 8.461 -1.508 1 97.12 265 TYR B C 1
ATOM 5532 O O . TYR B 1 265 ? 17.469 8.609 -2.59 1 97.12 265 TYR B O 1
ATOM 5540 N N . THR B 1 266 ? 18.031 7.27 -0.818 1 97.31 266 THR B N 1
ATOM 5541 C CA . THR B 1 266 ? 17.109 6.219 -1.238 1 97.31 266 THR B CA 1
ATOM 5542 C C . THR B 1 266 ? 15.664 6.676 -1.089 1 97.31 266 THR B C 1
ATOM 5544 O O . THR B 1 266 ? 15.289 7.234 -0.056 1 97.31 266 THR B O 1
ATOM 5547 N N . THR B 1 267 ? 14.852 6.488 -2.127 1 98.31 267 THR B N 1
ATOM 5548 C CA . THR B 1 267 ? 13.5 7.027 -2.172 1 98.31 267 THR B CA 1
ATOM 5549 C C . THR B 1 267 ? 12.492 5.945 -2.557 1 98.31 267 THR B C 1
ATOM 5551 O O . THR B 1 267 ? 12.617 5.32 -3.613 1 98.31 267 THR B O 1
ATOM 5554 N N . VAL B 1 268 ? 11.555 5.676 -1.713 1 98.44 268 VAL B N 1
ATOM 5555 C CA . VAL B 1 268 ? 10.445 4.773 -2.021 1 98.44 268 VAL B CA 1
ATOM 5556 C C . VAL B 1 268 ? 9.281 5.566 -2.602 1 98.44 268 VAL B C 1
ATOM 5558 O O . VAL B 1 268 ? 8.844 6.559 -2.014 1 98.44 268 VAL B O 1
ATOM 5561 N N . VAL B 1 269 ? 8.82 5.211 -3.758 1 98.44 269 VAL B N 1
ATOM 5562 C CA . VAL B 1 269 ? 7.668 5.855 -4.383 1 98.44 269 VAL B CA 1
ATOM 5563 C C . VAL B 1 269 ? 6.398 5.074 -4.059 1 98.44 269 VAL B C 1
ATOM 5565 O O . VAL B 1 269 ? 6.34 3.857 -4.27 1 98.44 269 VAL B O 1
ATOM 5568 N N . CYS B 1 270 ? 5.441 5.734 -3.508 1 97.81 270 CYS B N 1
ATOM 5569 C CA . CYS B 1 270 ? 4.211 5.086 -3.066 1 97.81 270 CYS B CA 1
ATOM 5570 C C . CYS B 1 270 ? 2.988 5.762 -3.678 1 97.81 270 CYS B C 1
ATOM 5572 O O . CYS B 1 270 ? 3.045 6.938 -4.047 1 97.81 270 CYS B O 1
ATOM 5574 N N . THR B 1 271 ? 1.932 5.012 -3.732 1 96.5 271 THR B N 1
ATOM 5575 C CA . THR B 1 271 ? 0.636 5.594 -4.066 1 96.5 271 THR B CA 1
ATOM 5576 C C . THR B 1 271 ? 0.043 6.32 -2.863 1 96.5 271 THR B C 1
ATOM 5578 O O . THR B 1 271 ? 0.615 6.297 -1.772 1 96.5 271 THR B O 1
ATOM 5581 N N . ARG B 1 272 ? -1.088 6.934 -3.061 1 93.75 272 ARG B N 1
ATOM 5582 C CA . ARG B 1 272 ? -1.795 7.625 -1.986 1 93.75 272 ARG B CA 1
ATOM 5583 C C . ARG B 1 272 ? -2.229 6.645 -0.901 1 93.75 272 ARG B C 1
ATOM 5585 O O . ARG B 1 272 ? -2.354 7.02 0.267 1 93.75 272 ARG B O 1
ATOM 5592 N N . ALA B 1 273 ? -2.418 5.422 -1.286 1 93.19 273 ALA B N 1
ATOM 5593 C CA . ALA B 1 273 ? -2.818 4.398 -0.325 1 93.19 273 ALA B CA 1
ATOM 5594 C C . ALA B 1 273 ? -1.602 3.795 0.373 1 93.19 273 ALA B C 1
ATOM 5596 O O . ALA B 1 273 ? -1.739 2.91 1.221 1 93.19 273 ALA B O 1
ATOM 5597 N N . GLY B 1 274 ? -0.412 4.266 0.022 1 95.38 274 GLY B N 1
ATOM 5598 C CA . GLY B 1 274 ? 0.803 3.811 0.678 1 95.38 274 GLY B CA 1
ATOM 5599 C C . GLY B 1 274 ? 1.436 2.611 -0.001 1 95.38 274 GLY B C 1
ATOM 5600 O O . GLY B 1 274 ? 2.406 2.043 0.506 1 95.38 274 GLY B O 1
ATOM 5601 N N . GLU B 1 275 ? 0.918 2.186 -1.162 1 96.75 275 GLU B N 1
ATOM 5602 C CA . GLU B 1 275 ? 1.467 1.036 -1.876 1 96.75 275 GLU B CA 1
ATOM 5603 C C . GLU B 1 275 ? 2.803 1.378 -2.529 1 96.75 275 GLU B C 1
ATOM 5605 O O . GLU B 1 275 ? 2.928 2.408 -3.193 1 96.75 275 GLU B O 1
ATOM 5610 N N . ALA B 1 276 ? 3.729 0.524 -2.361 1 97.94 276 ALA B N 1
ATOM 5611 C CA . ALA B 1 276 ? 5.051 0.767 -2.93 1 97.94 276 ALA B CA 1
ATOM 5612 C C . ALA B 1 276 ? 5.055 0.52 -4.434 1 97.94 276 ALA B C 1
ATOM 5614 O O . ALA B 1 276 ? 4.672 -0.558 -4.895 1 97.94 276 ALA B O 1
ATOM 5615 N N . LEU B 1 277 ? 5.48 1.487 -5.219 1 97.75 277 LEU B N 1
ATOM 5616 C CA . LEU B 1 277 ? 5.598 1.359 -6.668 1 97.75 277 LEU B CA 1
ATOM 5617 C C . LEU B 1 277 ? 7 0.902 -7.062 1 97.75 277 LEU B C 1
ATOM 5619 O O . LEU B 1 277 ? 7.156 0.104 -7.988 1 97.75 277 LEU B O 1
ATOM 5623 N N . GLY B 1 278 ? 7.93 1.409 -6.355 1 97.56 278 GLY B N 1
ATOM 5624 C CA . GLY B 1 278 ? 9.312 1.065 -6.648 1 97.56 278 GLY B CA 1
ATOM 5625 C C . GLY B 1 278 ? 10.312 1.855 -5.824 1 97.56 278 GLY B C 1
ATOM 5626 O O . GLY B 1 278 ? 9.93 2.625 -4.941 1 97.56 278 GLY B O 1
ATOM 5627 N N . LEU B 1 279 ? 11.586 1.561 -6.043 1 97.12 279 LEU B N 1
ATOM 5628 C CA . LEU B 1 279 ? 12.703 2.197 -5.359 1 97.12 279 LEU B CA 1
ATOM 5629 C C . LEU B 1 279 ? 13.547 3.014 -6.336 1 97.12 279 LEU B C 1
ATOM 5631 O O . LEU B 1 279 ? 13.953 2.508 -7.387 1 97.12 279 LEU B O 1
ATOM 5635 N N . VAL B 1 280 ? 13.727 4.266 -6.047 1 97.25 280 VAL B N 1
ATOM 5636 C CA . VAL B 1 280 ? 14.531 5.188 -6.844 1 97.25 280 VAL B CA 1
ATOM 5637 C C . VAL B 1 280 ? 15.484 5.957 -5.934 1 97.25 280 VAL B C 1
ATOM 5639 O O . VAL B 1 280 ? 15.648 5.609 -4.762 1 97.25 280 VAL B O 1
ATOM 5642 N N . TYR B 1 281 ? 16.156 6.918 -6.531 1 97.19 281 TYR B N 1
ATOM 5643 C CA . TYR B 1 281 ? 17.094 7.738 -5.766 1 97.19 281 TYR B CA 1
ATOM 5644 C C . TYR B 1 281 ? 16.859 9.219 -6.016 1 97.19 281 TYR B C 1
ATOM 5646 O O . TYR B 1 281 ? 16.406 9.609 -7.094 1 97.19 281 TYR B O 1
ATOM 5654 N N . SER B 1 282 ? 17.125 9.984 -4.996 1 98.19 282 SER B N 1
ATOM 5655 C CA . SER B 1 282 ? 16.969 11.43 -5.082 1 98.19 282 SER B CA 1
ATOM 5656 C C . SER B 1 282 ? 18.25 12.156 -4.715 1 98.19 282 SER B C 1
ATOM 5658 O O . SER B 1 282 ? 19.062 11.648 -3.932 1 98.19 282 SER B O 1
ATOM 5660 N N . SER B 1 283 ? 18.453 13.289 -5.328 1 97.88 283 SER B N 1
ATOM 5661 C CA . SER B 1 283 ? 19.469 14.266 -4.961 1 97.88 283 SER B CA 1
ATOM 5662 C C . SER B 1 283 ? 18.844 15.539 -4.41 1 97.88 283 SER B C 1
ATOM 5664 O O . SER B 1 283 ? 17.625 15.695 -4.434 1 97.88 283 SER B O 1
ATOM 5666 N N . LYS B 1 284 ? 19.75 16.406 -3.854 1 97.5 284 LYS B N 1
ATOM 5667 C CA . LYS B 1 284 ? 19.25 17.703 -3.422 1 97.5 284 LYS B CA 1
ATOM 5668 C C . LYS B 1 284 ? 18.547 18.438 -4.566 1 97.5 284 LYS B C 1
ATOM 5670 O O . LYS B 1 284 ? 17.453 18.969 -4.391 1 97.5 284 LYS B O 1
ATOM 5675 N N . GLU B 1 285 ? 19.125 18.281 -5.691 1 97.62 285 GLU B N 1
ATOM 5676 C CA . GLU B 1 285 ? 18.594 18.953 -6.871 1 97.62 285 GLU B CA 1
ATOM 5677 C C . GLU B 1 285 ? 17.266 18.344 -7.305 1 97.62 285 GLU B C 1
ATOM 5679 O O . GLU B 1 285 ? 16.375 19.047 -7.766 1 97.62 285 GLU B O 1
ATOM 5684 N N . SER B 1 286 ? 17.172 17.031 -7.215 1 98.19 286 SER B N 1
ATOM 5685 C CA . SER B 1 286 ? 15.93 16.375 -7.637 1 98.19 286 SER B CA 1
ATOM 5686 C C . SER B 1 286 ? 14.781 16.703 -6.699 1 98.19 286 SER B C 1
ATOM 5688 O O . SER B 1 286 ? 13.633 16.812 -7.133 1 98.19 286 SER B O 1
ATOM 5690 N N . ILE B 1 287 ? 15.047 16.875 -5.398 1 98.12 287 ILE B N 1
ATOM 5691 C CA . ILE B 1 287 ? 14.031 17.281 -4.426 1 98.12 287 ILE B CA 1
ATOM 5692 C C . ILE B 1 287 ? 13.523 18.688 -4.758 1 98.12 287 ILE B C 1
ATOM 5694 O O . ILE B 1 287 ? 12.32 18.922 -4.789 1 98.12 287 ILE B O 1
ATOM 5698 N N . VAL B 1 288 ? 14.453 19.594 -5.035 1 97.44 288 VAL B N 1
ATOM 5699 C CA . VAL B 1 288 ? 14.102 20.953 -5.406 1 97.44 288 VAL B CA 1
ATOM 5700 C C . VAL B 1 288 ? 13.234 20.953 -6.656 1 97.44 288 VAL B C 1
ATOM 5702 O O . VAL B 1 288 ? 12.172 21.578 -6.691 1 97.44 288 VAL B O 1
ATOM 5705 N N . ALA B 1 289 ? 13.648 20.188 -7.66 1 97.69 289 ALA B N 1
ATOM 5706 C CA . ALA B 1 289 ? 12.922 20.125 -8.922 1 97.69 289 ALA B CA 1
ATOM 5707 C C . ALA B 1 289 ? 11.516 19.562 -8.719 1 97.69 289 ALA B C 1
ATOM 5709 O O . ALA B 1 289 ? 10.562 20 -9.352 1 97.69 289 ALA B O 1
ATOM 5710 N N . ALA B 1 290 ? 11.414 18.531 -7.879 1 97.81 290 ALA B N 1
ATOM 5711 C CA . ALA B 1 290 ? 10.109 17.938 -7.586 1 97.81 290 ALA B CA 1
ATOM 5712 C C . ALA B 1 290 ? 9.164 18.969 -6.984 1 97.81 290 ALA B C 1
ATOM 5714 O O . ALA B 1 290 ? 7.996 19.047 -7.375 1 97.81 290 ALA B O 1
ATOM 5715 N N . LEU B 1 291 ? 9.672 19.797 -6.043 1 96.94 291 LEU B N 1
ATOM 5716 C CA . LEU B 1 291 ? 8.859 20.797 -5.383 1 96.94 291 LEU B CA 1
ATOM 5717 C C . LEU B 1 291 ? 8.539 21.953 -6.34 1 96.94 291 LEU B C 1
ATOM 5719 O O . LEU B 1 291 ? 7.496 22.594 -6.215 1 96.94 291 LEU B O 1
ATOM 5723 N N . GLU B 1 292 ? 9.375 22.203 -7.277 1 95.94 292 GLU B N 1
ATOM 5724 C CA . GLU B 1 292 ? 9.164 23.281 -8.242 1 95.94 292 GLU B CA 1
ATOM 5725 C C . GLU B 1 292 ? 8.023 22.938 -9.203 1 95.94 292 GLU B C 1
ATOM 5727 O O . GLU B 1 292 ? 7.203 23.797 -9.516 1 95.94 292 GLU B O 1
ATOM 5732 N N . CYS B 1 293 ? 7.988 21.688 -9.602 1 95.25 293 CYS B N 1
ATOM 5733 C CA . CYS B 1 293 ? 7.055 21.391 -10.68 1 95.25 293 CYS B CA 1
ATOM 5734 C C . CYS B 1 293 ? 5.902 20.531 -10.18 1 95.25 293 CYS B C 1
ATOM 5736 O O . CYS B 1 293 ? 4.934 20.297 -10.906 1 95.25 293 CYS B O 1
ATOM 5738 N N . GLY B 1 294 ? 6 20.047 -8.961 1 95.88 294 GLY B N 1
ATOM 5739 C CA . GLY B 1 294 ? 4.926 19.219 -8.414 1 95.88 294 GLY B CA 1
ATOM 5740 C C . GLY B 1 294 ? 4.84 17.844 -9.055 1 95.88 294 GLY B C 1
ATOM 5741 O O . GLY B 1 294 ? 3.744 17.312 -9.234 1 95.88 294 GLY B O 1
ATOM 5742 N N . ARG B 1 295 ? 5.969 17.312 -9.539 1 96.69 295 ARG B N 1
ATOM 5743 C CA . ARG B 1 295 ? 6.035 16.016 -10.219 1 96.69 295 ARG B CA 1
ATOM 5744 C C . ARG B 1 295 ? 7.074 15.109 -9.57 1 96.69 295 ARG B C 1
ATOM 5746 O O . ARG B 1 295 ? 7.879 15.562 -8.75 1 96.69 295 ARG B O 1
ATOM 5753 N N . GLY B 1 296 ? 6.953 13.812 -9.906 1 97.5 296 GLY B N 1
ATOM 5754 C CA . GLY B 1 296 ? 8.031 12.922 -9.523 1 97.5 296 GLY B CA 1
ATOM 5755 C C . GLY B 1 296 ? 9.32 13.172 -10.289 1 97.5 296 GLY B C 1
ATOM 5756 O O . GLY B 1 296 ? 9.391 12.906 -11.492 1 97.5 296 GLY B O 1
ATOM 5757 N N . VAL B 1 297 ? 10.266 13.789 -9.633 1 98 297 VAL B N 1
ATOM 5758 C CA . VAL B 1 297 ? 11.594 14.016 -10.195 1 98 297 VAL B CA 1
ATOM 5759 C C . VAL B 1 297 ? 12.641 13.297 -9.344 1 98 297 VAL B C 1
ATOM 5761 O O . VAL B 1 297 ? 12.75 13.547 -8.141 1 98 297 VAL B O 1
ATOM 5764 N N . TYR B 1 298 ? 13.383 12.492 -9.977 1 98.06 298 TYR B N 1
ATOM 5765 C CA . TYR B 1 298 ? 14.367 11.656 -9.289 1 98.06 298 TYR B CA 1
ATOM 5766 C C . TYR B 1 298 ? 15.75 11.812 -9.914 1 98.06 298 TYR B C 1
ATOM 5768 O O . TYR B 1 298 ? 15.969 12.719 -10.727 1 98.06 298 TYR B O 1
ATOM 5776 N N . TYR B 1 299 ? 16.688 11.07 -9.383 1 97.12 299 TYR B N 1
ATOM 5777 C CA . TYR B 1 299 ? 18.031 11.016 -9.953 1 97.12 299 TYR B CA 1
ATOM 5778 C C . TYR B 1 299 ? 18.312 9.633 -10.531 1 97.12 299 TYR B C 1
ATOM 5780 O O . TYR B 1 299 ? 18.234 8.625 -9.82 1 97.12 299 TYR B O 1
ATOM 5788 N N . SER B 1 300 ? 18.547 9.578 -11.82 1 93.06 300 SER B N 1
ATOM 5789 C CA . SER B 1 300 ? 18.922 8.328 -12.477 1 93.06 300 SER B CA 1
ATOM 5790 C C . SER B 1 300 ? 20.422 8.07 -12.359 1 93.06 300 SER B C 1
ATOM 5792 O O . SER B 1 300 ? 21.234 8.836 -12.891 1 93.06 300 SER B O 1
ATOM 5794 N N . ARG B 1 301 ? 20.734 7.035 -11.688 1 89.75 301 ARG B N 1
ATOM 5795 C CA . ARG B 1 301 ? 22.141 6.68 -11.523 1 89.75 301 ARG B CA 1
ATOM 5796 C C . ARG B 1 301 ? 22.75 6.266 -12.852 1 89.75 301 ARG B C 1
ATOM 5798 O O . ARG B 1 301 ? 23.906 6.617 -13.141 1 89.75 301 ARG B O 1
ATOM 5805 N N . SER B 1 302 ? 22.031 5.516 -13.688 1 86 302 SER B N 1
ATOM 5806 C CA . SER B 1 302 ? 22.531 5.062 -14.977 1 86 302 SER B CA 1
ATOM 5807 C C . SER B 1 302 ? 22.734 6.23 -15.938 1 86 302 SER B C 1
ATOM 5809 O O . SER B 1 302 ? 23.703 6.254 -16.703 1 86 302 SER B O 1
ATOM 5811 N N . ARG B 1 303 ? 21.891 7.27 -15.828 1 86.69 303 ARG B N 1
ATOM 5812 C CA . ARG B 1 303 ? 21.984 8.43 -16.703 1 86.69 303 ARG B CA 1
ATOM 5813 C C . ARG B 1 303 ? 22.781 9.555 -16.047 1 86.69 303 ARG B C 1
ATOM 5815 O O . ARG B 1 303 ? 23.062 10.578 -16.688 1 86.69 303 ARG B O 1
ATOM 5822 N N . ASN B 1 304 ? 23.094 9.414 -14.867 1 90.19 304 ASN B N 1
ATOM 5823 C CA . ASN B 1 304 ? 23.844 10.383 -14.07 1 90.19 304 ASN B CA 1
ATOM 5824 C C . ASN B 1 304 ? 23.219 11.773 -14.141 1 90.19 304 ASN B C 1
ATOM 5826 O O . ASN B 1 304 ? 23.906 12.75 -14.461 1 90.19 304 ASN B O 1
ATOM 5830 N N . GLY B 1 305 ? 21.906 11.781 -13.859 1 91.88 305 GLY B N 1
ATOM 5831 C CA . GLY B 1 305 ? 21.203 13.055 -13.938 1 91.88 305 GLY B CA 1
ATOM 5832 C C . GLY B 1 305 ? 19.781 12.977 -13.445 1 91.88 305 GLY B C 1
ATOM 5833 O O . GLY B 1 305 ? 19.328 11.922 -13 1 91.88 305 GLY B O 1
ATOM 5834 N N . LEU B 1 306 ? 19.188 14.234 -13.453 1 93.94 306 LEU B N 1
ATOM 5835 C CA . LEU B 1 306 ? 17.781 14.336 -13.031 1 93.94 306 LEU B CA 1
ATOM 5836 C C . LEU B 1 306 ? 16.875 13.555 -13.969 1 93.94 306 LEU B C 1
ATOM 5838 O O . LEU B 1 306 ? 17.094 13.539 -15.188 1 93.94 306 LEU B O 1
ATOM 5842 N N . TRP B 1 307 ? 15.938 12.938 -13.406 1 90.94 307 TRP B N 1
ATOM 5843 C CA . TRP B 1 307 ? 14.938 12.148 -14.117 1 90.94 307 TRP B CA 1
ATOM 5844 C C . TRP B 1 307 ? 13.531 12.516 -13.672 1 90.94 307 TRP B C 1
ATOM 5846 O O . TRP B 1 307 ? 13.109 12.18 -12.562 1 90.94 307 TRP B O 1
ATOM 5856 N N . ARG B 1 308 ? 12.875 13.258 -14.5 1 91.94 308 ARG B N 1
ATOM 5857 C CA . ARG B 1 308 ? 11.453 13.508 -14.273 1 91.94 308 ARG B CA 1
ATOM 5858 C C . ARG B 1 308 ? 10.602 12.406 -14.891 1 91.94 308 ARG B C 1
ATOM 5860 O O . ARG B 1 308 ? 10.523 12.281 -16.109 1 91.94 308 ARG B O 1
ATOM 5867 N N . LYS B 1 309 ? 9.977 11.648 -14.078 1 92.12 309 LYS B N 1
ATOM 5868 C CA . LYS B 1 309 ? 9.258 10.445 -14.492 1 92.12 309 LYS B CA 1
ATOM 5869 C C . LYS B 1 309 ? 8.172 10.781 -15.516 1 92.12 309 LYS B C 1
ATOM 5871 O O . LYS B 1 309 ? 7.344 11.656 -15.273 1 92.12 309 LYS B O 1
ATOM 5876 N N . GLY B 1 310 ? 8.211 10.047 -16.656 1 90.81 310 GLY B N 1
ATOM 5877 C CA . GLY B 1 310 ? 7.141 10.094 -17.641 1 90.81 310 GLY B CA 1
ATOM 5878 C C . GLY B 1 310 ? 7.395 11.094 -18.75 1 90.81 310 GLY B C 1
ATOM 5879 O O . GLY B 1 310 ? 6.602 11.195 -19.688 1 90.81 310 GLY B O 1
ATOM 5880 N N . ASP B 1 311 ? 8.469 11.883 -18.688 1 87.38 311 ASP B N 1
ATOM 5881 C CA . ASP B 1 311 ? 8.742 12.852 -19.75 1 87.38 311 ASP B CA 1
ATOM 5882 C C . ASP B 1 311 ? 8.828 12.164 -21.109 1 87.38 311 ASP B C 1
ATOM 5884 O O . ASP B 1 311 ? 8.352 12.695 -22.109 1 87.38 311 ASP B O 1
ATOM 5888 N N . THR B 1 312 ? 9.406 10.945 -21.094 1 81.94 312 THR B N 1
ATOM 5889 C CA . THR B 1 312 ? 9.594 10.211 -22.344 1 81.94 312 THR B CA 1
ATOM 5890 C C . THR B 1 312 ? 8.445 9.242 -22.578 1 81.94 312 THR B C 1
ATOM 5892 O O . THR B 1 312 ? 7.883 9.188 -23.672 1 81.94 312 THR B O 1
ATOM 5895 N N . SER B 1 313 ? 7.973 8.508 -21.656 1 84 313 SER B N 1
ATOM 5896 C CA . SER B 1 313 ? 7.02 7.41 -21.797 1 84 313 SER B CA 1
ATOM 5897 C C . SER B 1 313 ? 5.582 7.906 -21.688 1 84 313 SER B C 1
ATOM 5899 O O . SER B 1 313 ? 4.645 7.191 -22.047 1 84 313 SER B O 1
ATOM 5901 N N . GLY B 1 314 ? 5.355 9.172 -21.156 1 88.75 314 GLY B N 1
ATOM 5902 C CA . GLY B 1 314 ? 4.004 9.641 -20.906 1 88.75 314 GLY B CA 1
ATOM 5903 C C . GLY B 1 314 ? 3.459 9.195 -19.562 1 88.75 314 GLY B C 1
ATOM 5904 O O . GLY B 1 314 ? 2.381 9.625 -19.156 1 88.75 314 GLY B O 1
ATOM 5905 N N . HIS B 1 315 ? 4.172 8.391 -18.844 1 91.94 315 HIS B N 1
ATOM 5906 C CA . HIS B 1 315 ? 3.744 7.891 -17.547 1 91.94 315 HIS B CA 1
ATOM 5907 C C . HIS B 1 315 ? 4.199 8.812 -16.422 1 91.94 315 HIS B C 1
ATOM 5909 O O . HIS B 1 315 ? 4.961 8.406 -15.547 1 91.94 315 HIS B O 1
ATOM 5915 N N . TYR B 1 316 ? 3.709 10.016 -16.359 1 93.56 316 TYR B N 1
ATOM 5916 C CA . TYR B 1 316 ? 4.18 11.008 -15.414 1 93.56 316 TYR B CA 1
ATOM 5917 C C . TYR B 1 316 ? 3.506 10.828 -14.055 1 93.56 316 TYR B C 1
ATOM 5919 O O . TYR B 1 316 ? 2.57 10.039 -13.922 1 93.56 316 TYR B O 1
ATOM 5927 N N . GLN B 1 317 ? 4.059 11.516 -13.086 1 96.38 317 GLN B N 1
ATOM 5928 C CA . GLN B 1 317 ? 3.561 11.438 -11.719 1 96.38 317 GLN B CA 1
ATOM 5929 C C . GLN B 1 317 ? 3.209 12.82 -11.18 1 96.38 317 GLN B C 1
ATOM 5931 O O . GLN B 1 317 ? 3.922 13.797 -11.438 1 96.38 317 GLN B O 1
ATOM 5936 N N . THR B 1 318 ? 2.092 12.922 -10.547 1 96.06 318 THR B N 1
ATOM 5937 C CA . THR B 1 318 ? 1.795 14.086 -9.719 1 96.06 318 THR B CA 1
ATOM 5938 C C . THR B 1 318 ? 2.273 13.859 -8.289 1 96.06 318 THR B C 1
ATOM 5940 O O . THR B 1 318 ? 1.939 12.844 -7.668 1 96.06 318 THR B O 1
ATOM 5943 N N . LEU B 1 319 ? 3.064 14.742 -7.789 1 97.56 319 LEU B N 1
ATOM 5944 C CA . LEU B 1 319 ? 3.584 14.656 -6.43 1 97.56 319 LEU B CA 1
ATOM 5945 C C . LEU B 1 319 ? 2.59 15.234 -5.43 1 97.56 319 LEU B C 1
ATOM 5947 O O . LEU B 1 319 ? 2.121 16.359 -5.598 1 97.56 319 LEU B O 1
ATOM 5951 N N . HIS B 1 320 ? 2.311 14.438 -4.391 1 96.69 320 HIS B N 1
ATOM 5952 C CA . HIS B 1 320 ? 1.36 14.906 -3.385 1 96.69 320 HIS B CA 1
ATOM 5953 C C . HIS B 1 320 ? 2.061 15.211 -2.066 1 96.69 320 HIS B C 1
ATOM 5955 O O . HIS B 1 320 ? 1.636 16.109 -1.327 1 96.69 320 HIS B O 1
ATOM 5961 N N . ARG B 1 321 ? 3.082 14.43 -1.806 1 96.88 321 ARG B N 1
ATOM 5962 C CA . ARG B 1 321 ? 3.682 14.578 -0.483 1 96.88 321 ARG B CA 1
ATOM 5963 C C . ARG B 1 321 ? 5.078 13.961 -0.445 1 96.88 321 ARG B C 1
ATOM 5965 O O . ARG B 1 321 ? 5.312 12.906 -1.029 1 96.88 321 ARG B O 1
ATOM 5972 N N . LEU B 1 322 ? 5.965 14.656 0.248 1 97 322 LEU B N 1
ATOM 5973 C CA . LEU B 1 322 ? 7.266 14.125 0.646 1 97 322 LEU B CA 1
ATOM 5974 C C . LEU B 1 322 ? 7.289 13.805 2.137 1 97 322 LEU B C 1
ATOM 5976 O O . LEU B 1 322 ? 6.734 14.555 2.945 1 97 322 LEU B O 1
ATOM 5980 N N . ASP B 1 323 ? 7.887 12.672 2.459 1 95.12 323 ASP B N 1
ATOM 5981 C CA . ASP B 1 323 ? 8.164 12.305 3.844 1 95.12 323 ASP B CA 1
ATOM 5982 C C . ASP B 1 323 ? 9.586 11.766 3.992 1 95.12 323 ASP B C 1
ATOM 5984 O O . ASP B 1 323 ? 10.188 11.32 3.016 1 95.12 323 ASP B O 1
ATOM 5988 N N . VAL B 1 324 ? 10.031 11.93 5.188 1 95.06 324 VAL B N 1
ATOM 5989 C CA . VAL B 1 324 ? 11.305 11.328 5.57 1 95.06 324 VAL B CA 1
ATOM 5990 C C . VAL B 1 324 ? 11.094 10.359 6.727 1 95.06 324 VAL B C 1
ATOM 5992 O O . VAL B 1 324 ? 10.289 10.617 7.625 1 95.06 324 VAL B O 1
ATOM 5995 N N . ASP B 1 325 ? 11.773 9.219 6.633 1 94.44 325 ASP B N 1
ATOM 5996 C CA . ASP B 1 325 ? 11.523 8.188 7.637 1 94.44 325 ASP B CA 1
ATOM 5997 C C . ASP B 1 325 ? 12.094 8.594 8.992 1 94.44 325 ASP B C 1
ATOM 5999 O O . ASP B 1 325 ? 12.664 9.68 9.141 1 94.44 325 ASP B O 1
ATOM 6003 N N . CYS B 1 326 ? 11.992 7.844 9.992 1 90.88 326 CYS B N 1
ATOM 6004 C CA . CYS B 1 326 ? 12.203 8.148 11.406 1 90.88 326 CYS B CA 1
ATOM 6005 C C . CYS B 1 326 ? 13.672 8.477 11.672 1 90.88 326 CYS B C 1
ATOM 6007 O O . CYS B 1 326 ? 13.977 9.266 12.562 1 90.88 326 CYS B O 1
ATOM 6009 N N . ASP B 1 327 ? 14.578 7.855 10.914 1 89.5 327 ASP B N 1
ATOM 6010 C CA . ASP B 1 327 ? 15.984 8.133 11.195 1 89.5 327 ASP B CA 1
ATOM 6011 C C . ASP B 1 327 ? 16.594 9.039 10.125 1 89.5 327 ASP B C 1
ATOM 6013 O O . ASP B 1 327 ? 17.797 9.258 10.102 1 89.5 327 ASP B O 1
ATOM 6017 N N . GLY B 1 328 ? 15.766 9.445 9.156 1 92.69 328 GLY B N 1
ATOM 6018 C CA . GLY B 1 328 ? 16.125 10.539 8.258 1 92.69 328 GLY B CA 1
ATOM 6019 C C . GLY B 1 328 ? 16.922 10.078 7.059 1 92.69 328 GLY B C 1
ATOM 6020 O O . GLY B 1 328 ? 17.547 10.898 6.371 1 92.69 328 GLY B O 1
ATOM 6021 N N . ASP B 1 329 ? 16.984 8.797 6.699 1 94.19 329 ASP B N 1
ATOM 6022 C CA . ASP B 1 329 ? 17.875 8.352 5.625 1 94.19 329 ASP B CA 1
ATOM 6023 C C . ASP B 1 329 ? 17.078 7.773 4.461 1 94.19 329 ASP B C 1
ATOM 6025 O O . ASP B 1 329 ? 17.641 7.172 3.549 1 94.19 329 ASP B O 1
ATOM 6029 N N . ALA B 1 330 ? 15.781 7.871 4.5 1 96.06 330 ALA B N 1
ATOM 6030 C CA . ALA B 1 330 ? 14.953 7.398 3.393 1 96.06 330 ALA B CA 1
ATOM 6031 C C . ALA B 1 330 ? 13.797 8.359 3.123 1 96.06 330 ALA B C 1
ATOM 6033 O O . ALA B 1 330 ? 13.125 8.812 4.055 1 96.06 330 ALA B O 1
ATOM 6034 N N . LEU B 1 331 ? 13.609 8.648 1.868 1 97.31 331 LEU B N 1
ATOM 6035 C CA . LEU B 1 331 ? 12.523 9.508 1.404 1 97.31 331 LEU B CA 1
ATOM 6036 C C . LEU B 1 331 ? 11.336 8.672 0.922 1 97.31 331 LEU B C 1
ATOM 6038 O O . LEU B 1 331 ? 11.516 7.562 0.421 1 97.31 331 LEU B O 1
ATOM 6042 N N . ARG B 1 332 ? 10.195 9.125 1.106 1 97.62 332 ARG B N 1
ATOM 6043 C CA . ARG B 1 332 ? 9 8.594 0.462 1 97.62 332 ARG B CA 1
ATOM 6044 C C . ARG B 1 332 ? 8.305 9.664 -0.372 1 97.62 332 ARG B C 1
ATOM 6046 O O . ARG B 1 332 ? 8.055 10.766 0.112 1 97.62 332 ARG B O 1
ATOM 6053 N N . PHE B 1 333 ? 8.102 9.414 -1.604 1 98.5 333 PHE B N 1
ATOM 6054 C CA . PHE B 1 333 ? 7.266 10.211 -2.496 1 98.5 333 PHE B CA 1
ATOM 6055 C C . PHE B 1 333 ? 5.875 9.602 -2.621 1 98.5 333 PHE B C 1
ATOM 6057 O O . PHE B 1 333 ? 5.723 8.477 -3.096 1 98.5 333 PHE B O 1
ATOM 6064 N N . THR B 1 334 ? 4.902 10.258 -2.121 1 97.69 334 THR B N 1
ATOM 6065 C CA . THR B 1 334 ? 3.525 9.867 -2.398 1 97.69 334 THR B CA 1
ATOM 6066 C C . THR B 1 334 ? 3.031 10.5 -3.693 1 97.69 334 THR B C 1
ATOM 6068 O O . THR B 1 334 ? 3.006 11.727 -3.816 1 97.69 334 THR B O 1
ATOM 6071 N N . VAL B 1 335 ? 2.602 9.656 -4.668 1 97.75 335 VAL B N 1
ATOM 6072 C CA . VAL B 1 335 ? 2.326 10.188 -6 1 97.75 335 VAL B CA 1
ATOM 6073 C C . VAL B 1 335 ? 1.047 9.57 -6.551 1 97.75 335 VAL B C 1
ATOM 6075 O O . VAL B 1 335 ? 0.554 8.57 -6.02 1 97.75 335 VAL B O 1
ATOM 6078 N N . THR B 1 336 ? 0.464 10.227 -7.488 1 95.81 336 THR B N 1
ATOM 6079 C CA . THR B 1 336 ? -0.457 9.602 -8.43 1 95.81 336 THR B CA 1
ATOM 6080 C C . THR B 1 336 ? 0.251 9.273 -9.742 1 95.81 336 THR B C 1
ATOM 6082 O O . THR B 1 336 ? 0.789 10.164 -10.398 1 95.81 336 THR B O 1
ATOM 6085 N N . GLN B 1 337 ? 0.32 7.992 -9.961 1 96.06 337 GLN B N 1
ATOM 6086 C CA . GLN B 1 337 ? 0.916 7.531 -11.211 1 96.06 337 GLN B CA 1
ATOM 6087 C C . GLN B 1 337 ? -0.07 7.664 -12.367 1 96.06 337 GLN B C 1
ATOM 6089 O O . GLN B 1 337 ? -1.2 7.18 -12.289 1 96.06 337 GLN B O 1
ATOM 6094 N N . ARG B 1 338 ? 0.372 8.344 -13.445 1 91.19 338 ARG B N 1
ATOM 6095 C CA . ARG B 1 338 ? -0.5 8.562 -14.594 1 91.19 338 ARG B CA 1
ATOM 6096 C C . ARG B 1 338 ? 0.028 7.84 -15.828 1 91.19 338 ARG B C 1
ATOM 6098 O O . ARG B 1 338 ? 1.177 7.395 -15.852 1 91.19 338 ARG B O 1
ATOM 6105 N N . GLY B 1 339 ? -0.851 7.789 -16.781 1 85.5 339 GLY B N 1
ATOM 6106 C CA . GLY B 1 339 ? -0.555 7.207 -18.078 1 85.5 339 GLY B CA 1
ATOM 6107 C C . GLY B 1 339 ? -1.765 7.145 -19 1 85.5 339 GLY B C 1
ATOM 6108 O O . GLY B 1 339 ? -2.9 7.285 -18.547 1 85.5 339 GLY B O 1
ATOM 6109 N N . ASP B 1 340 ? -1.573 7.145 -20.234 1 74.44 340 ASP B N 1
ATOM 6110 C CA . ASP B 1 340 ? -2.668 7.152 -21.203 1 74.44 340 ASP B CA 1
ATOM 6111 C C . ASP B 1 340 ? -3.545 5.91 -21.047 1 74.44 340 ASP B C 1
ATOM 6113 O O . ASP B 1 340 ? -4.691 6.004 -20.594 1 74.44 340 ASP B O 1
ATOM 6117 N N . ASP B 1 341 ? -3.012 4.816 -21.328 1 69.25 341 ASP B N 1
ATOM 6118 C CA . ASP B 1 341 ? -3.814 3.598 -21.312 1 69.25 341 ASP B CA 1
ATOM 6119 C C . ASP B 1 341 ? -3.621 2.838 -20 1 69.25 341 ASP B C 1
ATOM 6121 O O . ASP B 1 341 ? -4.582 2.311 -19.438 1 69.25 341 ASP B O 1
ATOM 6125 N N . THR B 1 342 ? -2.428 2.924 -19.547 1 78.38 342 THR B N 1
ATOM 6126 C CA . THR B 1 342 ? -2.102 2.211 -18.312 1 78.38 342 THR B CA 1
ATOM 6127 C C . THR B 1 342 ? -1.202 3.059 -17.422 1 78.38 342 THR B C 1
ATOM 6129 O O . THR B 1 342 ? -0.237 3.662 -17.891 1 78.38 342 THR B O 1
ATOM 6132 N N . ALA B 1 343 ? -1.64 3.201 -16.219 1 87.88 343 ALA B N 1
ATOM 6133 C CA . ALA B 1 343 ? -0.74 3.846 -15.258 1 87.88 343 ALA B CA 1
ATOM 6134 C C . ALA B 1 343 ? 0.406 2.914 -14.875 1 87.88 343 ALA B C 1
ATOM 6136 O O . ALA B 1 343 ? 0.208 1.957 -14.117 1 87.88 343 ALA B O 1
ATOM 6137 N N . ALA B 1 344 ? 1.586 3.152 -15.438 1 91.31 344 ALA B N 1
ATOM 6138 C CA . ALA B 1 344 ? 2.727 2.271 -15.195 1 91.31 344 ALA B CA 1
ATOM 6139 C C . ALA B 1 344 ? 3.914 3.051 -14.633 1 91.31 344 ALA B C 1
ATOM 6141 O O . ALA B 1 344 ? 4.316 4.07 -15.195 1 91.31 344 ALA B O 1
ATOM 6142 N N . PHE B 1 345 ? 4.41 2.582 -13.539 1 94.25 345 PHE B N 1
ATOM 6143 C CA . PHE B 1 345 ? 5.652 3.121 -12.992 1 94.25 345 PHE B CA 1
ATOM 6144 C C . PHE B 1 345 ? 6.859 2.424 -13.609 1 94.25 345 PHE B C 1
ATOM 6146 O O . PHE B 1 345 ? 7.859 3.068 -13.93 1 94.25 345 PHE B O 1
ATOM 6153 N N . CYS B 1 346 ? 6.699 1.183 -13.805 1 92.19 346 CYS B N 1
ATOM 6154 C CA . CYS B 1 346 ? 7.797 0.359 -14.297 1 92.19 346 CYS B CA 1
ATOM 6155 C C . CYS B 1 346 ? 7.902 0.444 -15.812 1 92.19 346 CYS B C 1
ATOM 6157 O O . CYS B 1 346 ? 6.891 0.551 -16.516 1 92.19 346 CYS B O 1
ATOM 6159 N N . HIS B 1 347 ? 9.07 0.298 -16.344 1 87.56 347 HIS B N 1
ATOM 6160 C CA . HIS B 1 347 ? 9.328 0.312 -17.781 1 87.56 347 HIS B CA 1
ATOM 6161 C C . HIS B 1 347 ? 8.719 -0.912 -18.453 1 87.56 347 HIS B C 1
ATOM 6163 O O . HIS B 1 347 ? 8.539 -0.927 -19.672 1 87.56 347 HIS B O 1
ATOM 6169 N N . LEU B 1 348 ? 8.391 -1.956 -17.672 1 86.69 348 LEU B N 1
ATOM 6170 C CA . LEU B 1 348 ? 7.773 -3.168 -18.203 1 86.69 348 LEU B CA 1
ATOM 6171 C C . LEU B 1 348 ? 6.262 -3.01 -18.297 1 86.69 348 LEU B C 1
ATOM 6173 O O . LEU B 1 348 ? 5.535 -4 -18.422 1 86.69 348 LEU B O 1
ATOM 6177 N N . ASN B 1 349 ? 5.789 -1.826 -18.078 1 88.56 349 ASN B N 1
ATOM 6178 C CA . ASN B 1 349 ? 4.387 -1.459 -18.234 1 88.56 349 ASN B CA 1
ATOM 6179 C C . ASN B 1 349 ? 3.52 -2.062 -17.141 1 88.56 349 ASN B C 1
ATOM 6181 O O . ASN B 1 349 ? 2.379 -2.459 -17.391 1 88.56 349 ASN B O 1
ATOM 6185 N N . THR B 1 350 ? 4.074 -2.227 -16.031 1 90.88 350 THR B N 1
ATOM 6186 C CA . THR B 1 350 ? 3.338 -2.604 -14.828 1 90.88 350 THR B CA 1
ATOM 6187 C C . THR B 1 350 ? 3.293 -1.445 -13.836 1 90.88 350 THR B C 1
ATOM 6189 O O . THR B 1 350 ? 4.148 -0.56 -13.867 1 90.88 350 THR B O 1
ATOM 6192 N N . LEU B 1 351 ? 2.348 -1.483 -13 1 93.56 351 LEU B N 1
ATOM 6193 C CA . LEU B 1 351 ? 2.205 -0.389 -12.047 1 93.56 351 LEU B CA 1
ATOM 6194 C C . LEU B 1 351 ? 3.41 -0.322 -11.109 1 93.56 351 LEU B C 1
ATOM 6196 O O . LEU B 1 351 ? 3.865 0.767 -10.758 1 93.56 351 LEU B O 1
ATOM 6200 N N . THR B 1 352 ? 3.922 -1.465 -10.672 1 95.69 352 THR B N 1
ATOM 6201 C CA . THR B 1 352 ? 5.047 -1.479 -9.742 1 95.69 352 THR B CA 1
ATOM 6202 C C . THR B 1 352 ? 6.273 -2.117 -10.391 1 95.69 352 THR B C 1
ATOM 6204 O O . THR B 1 352 ? 6.156 -2.809 -11.398 1 95.69 352 THR B O 1
ATOM 6207 N N . CYS B 1 353 ? 7.383 -1.941 -9.805 1 95.38 353 CYS B N 1
ATOM 6208 C CA . CYS B 1 353 ? 8.625 -2.543 -10.281 1 95.38 353 CYS B CA 1
ATOM 6209 C C . CYS B 1 353 ? 8.695 -4.016 -9.898 1 95.38 353 CYS B C 1
ATOM 6211 O O . CYS B 1 353 ? 9.602 -4.73 -10.328 1 95.38 353 CYS B O 1
ATOM 6213 N N . TRP B 1 354 ? 7.746 -4.535 -9.102 1 94.12 354 TRP B N 1
ATOM 6214 C CA . TRP B 1 354 ? 7.703 -5.93 -8.68 1 94.12 354 TRP B CA 1
ATOM 6215 C C . TRP B 1 354 ? 6.574 -6.676 -9.375 1 94.12 354 TRP B C 1
ATOM 6217 O O . TRP B 1 354 ? 6.148 -7.742 -8.922 1 94.12 354 TRP B O 1
ATOM 6227 N N . GLY B 1 355 ? 6.059 -6.113 -10.445 1 90.69 355 GLY B N 1
ATOM 6228 C CA . GLY B 1 355 ? 5 -6.762 -11.203 1 90.69 355 GLY B CA 1
ATOM 6229 C C . GLY B 1 355 ? 3.631 -6.156 -10.953 1 90.69 355 GLY B C 1
ATOM 6230 O O . GLY B 1 355 ? 3.518 -4.969 -10.648 1 90.69 355 GLY B O 1
ATOM 6231 N N . GLU B 1 356 ? 2.635 -6.938 -11.117 1 88.94 356 GLU B N 1
ATOM 6232 C CA . GLU B 1 356 ? 1.257 -6.477 -10.969 1 88.94 356 GLU B CA 1
ATOM 6233 C C . GLU B 1 356 ? 0.919 -6.215 -9.5 1 88.94 356 GLU B C 1
ATOM 6235 O O . GLU B 1 356 ? 1.396 -6.926 -8.617 1 88.94 356 GLU B O 1
ATOM 6240 N N . PRO B 1 357 ? 0.101 -5.168 -9.328 1 91.81 357 PRO B N 1
ATOM 6241 C CA . PRO B 1 357 ? -0.322 -4.945 -7.945 1 91.81 357 PRO B CA 1
ATOM 6242 C C . PRO B 1 357 ? -1.239 -6.051 -7.426 1 91.81 357 PRO B C 1
ATOM 6244 O O . PRO B 1 357 ? -1.567 -6.984 -8.164 1 91.81 357 PRO B O 1
ATOM 6247 N N . CYS B 1 358 ? -1.592 -5.961 -6.156 1 91.88 358 CYS B N 1
ATOM 6248 C CA . CYS B 1 358 ? -2.469 -6.949 -5.535 1 91.88 358 CYS B CA 1
ATOM 6249 C C . CYS B 1 358 ? -3.684 -6.281 -4.902 1 91.88 358 CYS B C 1
ATOM 6251 O O . CYS B 1 358 ? -3.828 -5.059 -4.969 1 91.88 358 CYS B O 1
ATOM 6253 N N . GLY B 1 359 ? -4.621 -7.074 -4.512 1 93 359 GLY B N 1
ATOM 6254 C CA . GLY B 1 359 ? -5.75 -6.605 -3.725 1 93 359 GLY B CA 1
ATOM 6255 C C . GLY B 1 359 ? -6.66 -5.664 -4.488 1 93 359 GLY B C 1
ATOM 6256 O O . GLY B 1 359 ? -7.027 -5.934 -5.633 1 93 359 GLY B O 1
ATOM 6257 N N . LEU B 1 360 ? -7.004 -4.574 -3.795 1 94.94 360 LEU B N 1
ATOM 6258 C CA . LEU B 1 360 ? -7.984 -3.645 -4.344 1 94.94 360 LEU B CA 1
ATOM 6259 C C . LEU B 1 360 ? -7.426 -2.92 -5.562 1 94.94 360 LEU B C 1
ATOM 6261 O O . LEU B 1 360 ? -8.164 -2.6 -6.492 1 94.94 360 LEU B O 1
ATOM 6265 N N . ARG B 1 361 ? -6.145 -2.664 -5.496 1 94.75 361 ARG B N 1
ATOM 6266 C CA . ARG B 1 361 ? -5.52 -2.006 -6.641 1 94.75 361 ARG B CA 1
ATOM 6267 C C . ARG B 1 361 ? -5.57 -2.893 -7.879 1 94.75 361 ARG B C 1
ATOM 6269 O O . ARG B 1 361 ? -5.855 -2.416 -8.977 1 94.75 361 ARG B O 1
ATOM 6276 N N . HIS B 1 362 ? -5.281 -4.121 -7.707 1 94.56 362 HIS B N 1
ATOM 6277 C CA . HIS B 1 362 ? -5.391 -5.07 -8.812 1 94.56 362 HIS B CA 1
ATOM 6278 C C . HIS B 1 362 ? -6.828 -5.164 -9.32 1 94.56 362 HIS B C 1
ATOM 6280 O O . HIS B 1 362 ? -7.062 -5.156 -10.523 1 94.56 362 HIS B O 1
ATOM 6286 N N . LEU B 1 363 ? -7.754 -5.285 -8.422 1 95.69 363 LEU B N 1
ATOM 6287 C CA . LEU B 1 363 ? -9.164 -5.344 -8.781 1 95.69 363 LEU B CA 1
ATOM 6288 C C . LEU B 1 363 ? -9.57 -4.121 -9.602 1 95.69 363 LEU B C 1
ATOM 6290 O O . LEU B 1 363 ? -10.242 -4.25 -10.625 1 95.69 363 LEU B O 1
ATOM 6294 N N . GLU B 1 364 ? -9.148 -2.957 -9.117 1 95 364 GLU B N 1
ATOM 6295 C CA . GLU B 1 364 ? -9.445 -1.714 -9.82 1 95 364 GLU B CA 1
ATOM 6296 C C . GLU B 1 364 ? -8.945 -1.765 -11.258 1 95 364 GLU B C 1
ATOM 6298 O O . GLU B 1 364 ? -9.68 -1.422 -12.188 1 95 364 GLU B O 1
ATOM 6303 N N . GLY B 1 365 ? -7.688 -2.152 -11.398 1 92.75 365 GLY B N 1
ATOM 6304 C CA . GLY B 1 365 ? -7.121 -2.266 -12.734 1 92.75 365 GLY B CA 1
ATOM 6305 C C . GLY B 1 365 ? -7.883 -3.229 -13.625 1 92.75 365 GLY B C 1
ATOM 6306 O O . GLY B 1 365 ? -8.156 -2.922 -14.789 1 92.75 365 GLY B O 1
ATOM 6307 N N . THR B 1 366 ? -8.242 -4.352 -13.109 1 92.44 366 THR B N 1
ATOM 6308 C CA . THR B 1 366 ? -8.984 -5.367 -13.852 1 92.44 366 THR B CA 1
ATOM 6309 C C . THR B 1 366 ? -10.344 -4.828 -14.289 1 92.44 366 THR B C 1
ATOM 6311 O O . THR B 1 366 ? -10.742 -5.004 -15.438 1 92.44 366 THR B O 1
ATOM 6314 N N . LEU B 1 367 ? -11.031 -4.211 -13.391 1 94.75 367 LEU B N 1
ATOM 6315 C CA . LEU B 1 367 ? -12.359 -3.688 -13.68 1 94.75 367 LEU B CA 1
ATOM 6316 C C . LEU B 1 367 ? -12.289 -2.578 -14.727 1 94.75 367 LEU B C 1
ATOM 6318 O O . LEU B 1 367 ? -13.164 -2.479 -15.586 1 94.75 367 LEU B O 1
ATOM 6322 N N . ARG B 1 368 ? -11.281 -1.722 -14.648 1 92.75 368 ARG B N 1
ATOM 6323 C CA . ARG B 1 368 ? -11.117 -0.667 -15.648 1 92.75 368 ARG B CA 1
ATOM 6324 C C . ARG B 1 368 ? -10.898 -1.257 -17.031 1 92.75 368 ARG B C 1
ATOM 6326 O O . ARG B 1 368 ? -11.461 -0.765 -18.016 1 92.75 368 ARG B O 1
ATOM 6333 N N . GLU B 1 369 ? -10.109 -2.23 -17.062 1 90.5 369 GLU B N 1
ATOM 6334 C CA . GLU B 1 369 ? -9.875 -2.912 -18.328 1 90.5 369 GLU B CA 1
ATOM 6335 C C . GLU B 1 369 ? -11.164 -3.535 -18.875 1 90.5 369 GLU B C 1
ATOM 6337 O O . GLU B 1 369 ? -11.453 -3.439 -20.062 1 90.5 369 GLU B O 1
ATOM 6342 N N . ARG B 1 370 ? -11.875 -4.18 -18 1 91.5 370 ARG B N 1
ATOM 6343 C CA . ARG B 1 370 ? -13.109 -4.855 -18.406 1 91.5 370 ARG B CA 1
ATOM 6344 C C . ARG B 1 370 ? -14.172 -3.846 -18.844 1 91.5 370 ARG B C 1
ATOM 6346 O O . ARG B 1 370 ? -15 -4.137 -19.703 1 91.5 370 ARG B O 1
ATOM 6353 N N . LEU B 1 371 ? -14.203 -2.717 -18.188 1 91.5 371 LEU B N 1
ATOM 6354 C CA . LEU B 1 371 ? -15.141 -1.664 -18.578 1 91.5 371 LEU B CA 1
ATOM 6355 C C . LEU B 1 371 ? -14.93 -1.268 -20.047 1 91.5 371 LEU B C 1
ATOM 6357 O O . LEU B 1 371 ? -15.891 -0.975 -20.75 1 91.5 371 LEU B O 1
ATOM 6361 N N . GLN B 1 372 ? -13.719 -1.371 -20.469 1 87.25 372 GLN B N 1
ATOM 6362 C CA . GLN B 1 372 ? -13.375 -0.964 -21.828 1 87.25 372 GLN B CA 1
ATOM 6363 C C . GLN B 1 372 ? -13.562 -2.117 -22.812 1 87.25 372 GLN B C 1
ATOM 6365 O O . GLN B 1 372 ? -13.953 -1.902 -23.969 1 87.25 372 GLN B O 1
ATOM 6370 N N . SER B 1 373 ? -13.258 -3.395 -22.359 1 85.88 373 SER B N 1
ATOM 6371 C CA . SER B 1 373 ? -13.109 -4.441 -23.359 1 85.88 373 SER B CA 1
ATOM 6372 C C . SER B 1 373 ? -13.828 -5.723 -22.938 1 85.88 373 SER B C 1
ATOM 6374 O O . SER B 1 373 ? -13.664 -6.77 -23.578 1 85.88 373 SER B O 1
ATOM 6376 N N . ALA B 1 374 ? -14.578 -5.648 -21.969 1 82.25 374 ALA B N 1
ATOM 6377 C CA . ALA B 1 374 ? -15.211 -6.895 -21.531 1 82.25 374 ALA B CA 1
ATOM 6378 C C . ALA B 1 374 ? -16.047 -7.504 -22.656 1 82.25 374 ALA B C 1
ATOM 6380 O O . ALA B 1 374 ? -16.781 -6.793 -23.359 1 82.25 374 ALA B O 1
ATOM 6381 N N . PRO B 1 375 ? -15.828 -8.82 -22.906 1 80.25 375 PRO B N 1
ATOM 6382 C CA . PRO B 1 375 ? -16.625 -9.469 -23.953 1 80.25 375 PRO B CA 1
ATOM 6383 C C . PRO B 1 375 ? -18.125 -9.422 -23.672 1 80.25 375 PRO B C 1
ATOM 6385 O O . PRO B 1 375 ? -18.531 -9.375 -22.5 1 80.25 375 PRO B O 1
ATOM 6388 N N . GLU B 1 376 ? -18.797 -9.555 -24.688 1 79.81 376 GLU B N 1
ATOM 6389 C CA . GLU B 1 376 ? -20.25 -9.57 -24.562 1 79.81 376 GLU B CA 1
ATOM 6390 C C . GLU B 1 376 ? -20.719 -10.812 -23.812 1 79.81 376 GLU B C 1
ATOM 6392 O O . GLU B 1 376 ? -20.203 -11.914 -24.031 1 79.81 376 GLU B O 1
ATOM 6397 N N . GLY B 1 377 ? -21.562 -10.617 -22.844 1 76.88 377 GLY B N 1
ATOM 6398 C CA . GLY B 1 377 ? -22.141 -11.742 -22.125 1 76.88 377 GLY B CA 1
ATOM 6399 C C . GLY B 1 377 ? -21.422 -12.055 -20.828 1 76.88 377 GLY B C 1
ATOM 6400 O O . GLY B 1 377 ? -21.891 -12.844 -20.016 1 76.88 377 GLY B O 1
ATOM 6401 N N . SER B 1 378 ? -20.297 -11.398 -20.656 1 80.06 378 SER B N 1
ATOM 6402 C CA . SER B 1 378 ? -19.594 -11.648 -19.422 1 80.06 378 SER B CA 1
ATOM 6403 C C . SER B 1 378 ? -20.344 -11.07 -18.219 1 80.06 378 SER B C 1
ATOM 6405 O O . SER B 1 378 ? -21.125 -10.133 -18.359 1 80.06 378 SER B O 1
ATOM 6407 N N . TYR B 1 379 ? -20.141 -11.688 -17.094 1 84.06 379 TYR B N 1
ATOM 6408 C CA . TYR B 1 379 ? -20.828 -11.273 -15.867 1 84.06 379 TYR B CA 1
ATOM 6409 C C . TYR B 1 379 ? -20.469 -9.844 -15.5 1 84.06 379 TYR B C 1
ATOM 6411 O O . TYR B 1 379 ? -21.344 -9.039 -15.164 1 84.06 379 TYR B O 1
ATOM 6419 N N . THR B 1 380 ? -19.18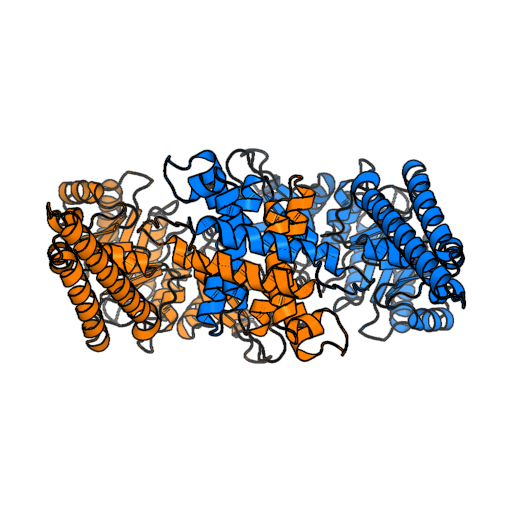8 -9.492 -15.594 1 85.75 380 THR B N 1
ATOM 6420 C CA . THR B 1 380 ? -18.734 -8.148 -15.242 1 85.75 380 THR B CA 1
ATOM 6421 C C . THR B 1 380 ? -19.344 -7.121 -16.203 1 85.75 380 THR B C 1
ATOM 6423 O O . THR B 1 380 ? -19.734 -6.035 -15.773 1 85.75 380 THR B O 1
ATOM 6426 N N . LYS B 1 381 ? -19.391 -7.477 -17.438 1 88.75 381 LYS B N 1
ATOM 6427 C CA . LYS B 1 381 ? -20.016 -6.574 -18.391 1 88.75 381 LYS B CA 1
ATOM 6428 C C . LYS B 1 381 ? -21.484 -6.352 -18.047 1 88.75 381 LYS B C 1
ATOM 6430 O O . LYS B 1 381 ? -21.984 -5.227 -18.125 1 88.75 381 LYS B O 1
ATOM 6435 N N . ARG B 1 382 ? -22.141 -7.422 -17.688 1 90.62 382 ARG B N 1
ATOM 6436 C CA . ARG B 1 382 ? -23.547 -7.324 -17.297 1 90.62 382 ARG B CA 1
ATOM 6437 C C . ARG B 1 382 ? -23.703 -6.395 -16.094 1 90.62 382 ARG B C 1
ATOM 6439 O O . ARG B 1 382 ? -24.656 -5.609 -16.047 1 90.62 382 ARG B O 1
ATOM 6446 N N . LEU B 1 383 ? -22.781 -6.477 -15.18 1 92.88 383 LEU B N 1
ATOM 6447 C CA . LEU B 1 383 ? -22.844 -5.625 -13.992 1 92.88 383 LEU B CA 1
ATOM 6448 C C . LEU B 1 383 ? -22.656 -4.16 -14.375 1 92.88 383 LEU B C 1
ATOM 6450 O O . LEU B 1 383 ? -23.312 -3.283 -13.797 1 92.88 383 LEU B O 1
ATOM 6454 N N . PHE B 1 384 ? -21.844 -3.85 -15.32 1 93.06 384 PHE B N 1
ATOM 6455 C CA . PHE B 1 384 ? -21.625 -2.48 -15.766 1 93.06 384 PHE B CA 1
ATOM 6456 C C . PHE B 1 384 ? -22.859 -1.95 -16.5 1 93.06 384 PHE B C 1
ATOM 6458 O O . PHE B 1 384 ? -23.172 -0.765 -16.406 1 93.06 384 PHE B O 1
ATOM 6465 N N . ASP B 1 385 ? -23.484 -2.855 -17.203 1 92.06 385 ASP B N 1
ATOM 6466 C CA . ASP B 1 385 ? -24.562 -2.42 -18.094 1 92.06 385 ASP B CA 1
ATOM 6467 C C . ASP B 1 385 ? -25.906 -2.385 -17.359 1 92.06 385 ASP B C 1
ATOM 6469 O O . ASP B 1 385 ? -26.797 -1.617 -17.734 1 92.06 385 ASP B O 1
ATOM 6473 N N . ASP B 1 386 ? -26.125 -3.197 -16.359 1 92.75 386 ASP B N 1
ATOM 6474 C CA . ASP B 1 386 ? -27.391 -3.346 -15.648 1 92.75 386 ASP B CA 1
ATOM 6475 C C . ASP B 1 386 ? -27.297 -2.734 -14.25 1 92.75 386 ASP B C 1
ATOM 6477 O O . ASP B 1 386 ? -26.984 -3.428 -13.281 1 92.75 386 ASP B O 1
ATOM 6481 N N . GLU B 1 387 ? -27.766 -1.577 -14.125 1 91.62 387 GLU B N 1
ATOM 6482 C CA . GLU B 1 387 ? -27.672 -0.833 -12.875 1 91.62 387 GLU B CA 1
ATOM 6483 C C . GLU B 1 387 ? -28.516 -1.47 -11.781 1 91.62 387 GLU B C 1
ATOM 6485 O O . GLU B 1 387 ? -28.156 -1.438 -10.602 1 91.62 387 GLU B O 1
ATOM 6490 N N . GLU B 1 388 ? -29.609 -1.927 -12.156 1 91.69 388 GLU B N 1
ATOM 6491 C CA . GLU B 1 388 ? -30.484 -2.574 -11.188 1 91.69 388 GLU B CA 1
ATOM 6492 C C . GLU B 1 388 ? -29.859 -3.844 -10.633 1 91.69 388 GLU B C 1
ATOM 6494 O O . GLU B 1 388 ? -29.922 -4.098 -9.43 1 91.69 388 GLU B O 1
ATOM 6499 N N . LEU B 1 389 ? -29.328 -4.605 -11.539 1 91.81 389 LEU B N 1
ATOM 6500 C CA . LEU B 1 389 ? -28.641 -5.812 -11.094 1 91.81 389 LEU B CA 1
ATOM 6501 C C . LEU B 1 389 ? -27.5 -5.473 -10.125 1 91.81 389 LEU B C 1
ATOM 6503 O O . LEU B 1 389 ? -27.359 -6.117 -9.086 1 91.81 389 LEU B O 1
ATOM 6507 N N . LEU B 1 390 ? -26.719 -4.512 -10.484 1 93.88 390 LEU B N 1
ATOM 6508 C CA . LEU B 1 390 ? -25.594 -4.109 -9.656 1 93.88 390 LEU B CA 1
ATOM 6509 C C . LEU B 1 390 ? -26.062 -3.654 -8.273 1 93.88 390 LEU B C 1
ATOM 6511 O O . LEU B 1 390 ? -25.484 -4.043 -7.258 1 93.88 390 LEU B O 1
ATOM 6515 N N . ARG B 1 391 ? -27.078 -2.838 -8.266 1 93.81 391 ARG B N 1
ATOM 6516 C CA . ARG B 1 391 ? -27.641 -2.371 -7 1 93.81 391 ARG B CA 1
ATOM 6517 C C . ARG B 1 391 ? -28.109 -3.543 -6.148 1 93.81 391 ARG B C 1
ATOM 6519 O O . ARG B 1 391 ? -27.797 -3.613 -4.957 1 93.81 391 ARG B O 1
ATOM 6526 N N . ASP B 1 392 ? -28.812 -4.422 -6.734 1 92.81 392 ASP B N 1
ATOM 6527 C CA . ASP B 1 392 ? -29.344 -5.574 -6.023 1 92.81 392 ASP B CA 1
ATOM 6528 C C . ASP B 1 392 ? -28.219 -6.43 -5.438 1 92.81 392 ASP B C 1
ATOM 6530 O O . ASP B 1 392 ? -28.312 -6.871 -4.289 1 92.81 392 ASP B O 1
ATOM 6534 N N . LYS B 1 393 ? -27.25 -6.641 -6.199 1 93.94 393 LYS B N 1
ATOM 6535 C CA . LYS B 1 393 ? -26.125 -7.457 -5.738 1 93.94 393 LYS B CA 1
ATOM 6536 C C . LYS B 1 393 ? -25.391 -6.773 -4.594 1 93.94 393 LYS B C 1
ATOM 6538 O O . LYS B 1 393 ? -24.969 -7.43 -3.635 1 93.94 393 LYS B O 1
ATOM 6543 N N . LEU B 1 394 ? -25.141 -5.523 -4.77 1 94.62 394 LEU B N 1
ATOM 6544 C CA . LEU B 1 394 ? -24.453 -4.777 -3.723 1 94.62 394 LEU B CA 1
ATOM 6545 C C . LEU B 1 394 ? -25.234 -4.848 -2.408 1 94.62 394 LEU B C 1
ATOM 6547 O O . LEU B 1 394 ? -24.641 -5.094 -1.352 1 94.62 394 LEU B O 1
ATOM 6551 N N . VAL B 1 395 ? -26.5 -4.664 -2.451 1 93.5 395 VAL B N 1
ATOM 6552 C CA . VAL B 1 395 ? -27.344 -4.703 -1.266 1 93.5 395 VAL B CA 1
ATOM 6553 C C . VAL B 1 395 ? -27.375 -6.117 -0.689 1 93.5 395 VAL B C 1
ATOM 6555 O O . VAL B 1 395 ? -27.297 -6.297 0.528 1 93.5 395 VAL B O 1
ATOM 6558 N N . GLU B 1 396 ? -27.422 -7.062 -1.553 1 93.25 396 GLU B N 1
ATOM 6559 C CA . GLU B 1 396 ? -27.391 -8.461 -1.139 1 93.25 396 GLU B CA 1
ATOM 6560 C C . GLU B 1 396 ? -26.109 -8.789 -0.377 1 93.25 396 GLU B C 1
ATOM 6562 O O . GLU B 1 396 ? -26.156 -9.375 0.708 1 93.25 396 GLU B O 1
ATOM 6567 N N . GLU B 1 397 ? -25 -8.43 -0.959 1 95.06 397 GLU B N 1
ATOM 6568 C CA . GLU B 1 397 ? -23.719 -8.742 -0.332 1 95.06 397 GLU B CA 1
ATOM 6569 C C . GLU B 1 397 ? -23.562 -8 0.991 1 95.06 397 GLU B C 1
ATOM 6571 O O . GLU B 1 397 ? -22.938 -8.516 1.925 1 95.06 397 GLU B O 1
ATOM 6576 N N . ALA B 1 398 ? -24.078 -6.746 1.015 1 94.94 398 ALA B N 1
ATOM 6577 C CA . ALA B 1 398 ? -24.031 -5.992 2.264 1 94.94 398 ALA B CA 1
ATOM 6578 C C . ALA B 1 398 ? -24.797 -6.719 3.367 1 94.94 398 ALA B C 1
ATOM 6580 O O . ALA B 1 398 ? -24.344 -6.785 4.512 1 94.94 398 ALA B O 1
ATOM 6581 N N . GLN B 1 399 ? -25.938 -7.289 3.039 1 93.5 399 GLN B N 1
ATOM 6582 C CA . GLN B 1 399 ? -26.734 -8.055 3.998 1 93.5 399 GLN B CA 1
ATOM 6583 C C . GLN B 1 399 ? -25.984 -9.312 4.441 1 93.5 399 GLN B C 1
ATOM 6585 O O . GLN B 1 399 ? -25.953 -9.633 5.629 1 93.5 399 GLN B O 1
ATOM 6590 N N . GLU B 1 400 ? -25.422 -9.961 3.445 1 95.44 400 GLU B N 1
ATOM 6591 C CA . GLU B 1 400 ? -24.703 -11.195 3.748 1 95.44 400 GLU B CA 1
ATOM 6592 C C . GLU B 1 400 ? -23.5 -10.922 4.652 1 95.44 400 GLU B C 1
ATOM 6594 O O . GLU B 1 400 ? -23.203 -11.727 5.543 1 95.44 400 GLU B O 1
ATOM 6599 N N . LEU B 1 401 ? -22.828 -9.852 4.422 1 96.88 401 LEU B N 1
ATOM 6600 C CA . LEU B 1 401 ? -21.719 -9.484 5.289 1 96.88 401 LEU B CA 1
ATOM 6601 C C . LEU B 1 401 ? -22.188 -9.273 6.723 1 96.88 401 LEU B C 1
ATOM 6603 O O . LEU B 1 401 ? -21.516 -9.695 7.668 1 96.88 401 LEU B O 1
ATOM 6607 N N . SER B 1 402 ? -23.328 -8.656 6.871 1 94.62 402 SER B N 1
ATOM 6608 C CA . SER B 1 402 ? -23.844 -8.367 8.203 1 94.62 402 SER B CA 1
ATOM 6609 C C . SER B 1 402 ? -24.266 -9.641 8.93 1 94.62 402 SER B C 1
ATOM 6611 O O . SER B 1 402 ? -24.219 -9.695 10.156 1 94.62 402 SER B O 1
ATOM 6613 N N . GLU B 1 403 ? -24.562 -10.688 8.227 1 93.62 403 GLU B N 1
ATOM 6614 C CA . GLU B 1 403 ? -25.125 -11.898 8.82 1 93.62 403 GLU B CA 1
ATOM 6615 C C . GLU B 1 403 ? -24.047 -12.961 9.016 1 93.62 403 GLU B C 1
ATOM 6617 O O . GLU B 1 403 ? -24.219 -13.906 9.789 1 93.62 403 GLU B O 1
ATOM 6622 N N . ALA B 1 404 ? -22.984 -12.797 8.289 1 95.19 404 ALA B N 1
ATOM 6623 C CA . ALA B 1 404 ? -21.922 -13.797 8.391 1 95.19 404 ALA B CA 1
ATOM 6624 C C . ALA B 1 404 ? -21.375 -13.859 9.812 1 95.19 404 ALA B C 1
ATOM 6626 O O . ALA B 1 404 ? -21.219 -12.828 10.469 1 95.19 404 ALA B O 1
ATOM 6627 N N . THR B 1 405 ? -21.016 -15.094 10.305 1 92.62 405 THR B N 1
ATOM 6628 C CA . THR B 1 405 ? -20.578 -15.242 11.688 1 92.62 405 THR B CA 1
ATOM 6629 C C . THR B 1 405 ? -19.125 -15.727 11.75 1 92.62 405 THR B C 1
ATOM 6631 O O . THR B 1 405 ? -18.312 -15.164 12.484 1 92.62 405 THR B O 1
ATOM 6634 N N . GLU B 1 406 ? -18.812 -16.703 10.914 1 94.69 406 GLU B N 1
ATOM 6635 C CA . GLU B 1 406 ? -17.453 -17.234 10.945 1 94.69 406 GLU B CA 1
ATOM 6636 C C . GLU B 1 406 ? -16.469 -16.297 10.242 1 94.69 406 GLU B C 1
ATOM 6638 O O . GLU B 1 406 ? -16.812 -15.703 9.211 1 94.69 406 GLU B O 1
ATOM 6643 N N . PRO B 1 407 ? -15.312 -16.156 10.773 1 95 407 PRO B N 1
ATOM 6644 C CA . PRO B 1 407 ? -14.344 -15.195 10.227 1 95 407 PRO B CA 1
ATOM 6645 C C . PRO B 1 407 ? -14.07 -15.414 8.742 1 95 407 PRO B C 1
ATOM 6647 O O . PRO B 1 407 ? -14.008 -14.453 7.973 1 95 407 PRO B O 1
ATOM 6650 N N . ASN B 1 408 ? -13.961 -16.641 8.352 1 93 408 ASN B N 1
ATOM 6651 C CA . ASN B 1 408 ? -13.695 -16.922 6.941 1 93 408 ASN B CA 1
ATOM 6652 C C . ASN B 1 408 ? -14.859 -16.469 6.059 1 93 408 ASN B C 1
ATOM 6654 O O . ASN B 1 408 ? -14.641 -15.953 4.961 1 93 408 ASN B O 1
ATOM 6658 N N . ASP B 1 409 ? -16.031 -16.688 6.57 1 95.88 409 ASP B N 1
ATOM 6659 C CA . ASP B 1 409 ? -17.219 -16.25 5.836 1 95.88 409 ASP B CA 1
ATOM 6660 C C . ASP B 1 409 ? -17.297 -14.719 5.77 1 95.88 409 ASP B C 1
ATOM 6662 O O . ASP B 1 409 ? -17.672 -14.156 4.742 1 95.88 409 ASP B O 1
ATOM 6666 N N . VAL B 1 410 ? -16.969 -14.086 6.898 1 97.56 410 VAL B N 1
ATOM 6667 C CA . VAL B 1 410 ? -16.969 -12.625 6.949 1 97.56 410 VAL B CA 1
ATOM 6668 C C . VAL B 1 410 ? -15.977 -12.07 5.938 1 97.56 410 VAL B C 1
ATOM 6670 O O . VAL B 1 410 ? -16.281 -11.125 5.207 1 97.56 410 VAL B O 1
ATOM 6673 N N . ALA B 1 411 ? -14.797 -12.641 5.863 1 97.44 411 ALA B N 1
ATOM 6674 C CA . ALA B 1 411 ? -13.789 -12.211 4.906 1 97.44 411 ALA B CA 1
ATOM 6675 C C . ALA B 1 411 ? -14.289 -12.359 3.473 1 97.44 411 ALA B C 1
ATOM 6677 O O . ALA B 1 411 ? -14.07 -11.477 2.637 1 97.44 411 ALA B O 1
ATOM 6678 N N . GLY B 1 412 ? -14.914 -13.445 3.209 1 97.12 412 GLY B N 1
ATOM 6679 C CA . GLY B 1 412 ? -15.469 -13.68 1.886 1 97.12 412 GLY B CA 1
ATOM 6680 C C . GLY B 1 412 ? -16.531 -12.672 1.504 1 97.12 412 GLY B C 1
ATOM 6681 O O . GLY B 1 412 ? -16.516 -12.133 0.396 1 97.12 412 GLY B O 1
ATOM 6682 N N . GLU B 1 413 ? -17.422 -12.422 2.455 1 97.56 413 GLU B N 1
ATOM 6683 C CA . GLU B 1 413 ? -18.5 -11.469 2.195 1 97.56 413 GLU B CA 1
ATOM 6684 C C . GLU B 1 413 ? -17.953 -10.047 2.061 1 97.56 413 GLU B C 1
ATOM 6686 O O . GLU B 1 413 ? -18.453 -9.258 1.268 1 97.56 413 GLU B O 1
ATOM 6691 N N . LEU B 1 414 ? -17.016 -9.758 2.914 1 98.12 414 LEU B N 1
ATOM 6692 C CA . LEU B 1 414 ? -16.375 -8.453 2.775 1 98.12 414 LEU B CA 1
ATOM 6693 C C . LEU B 1 414 ? -15.766 -8.297 1.385 1 98.12 414 LEU B C 1
ATOM 6695 O O . LEU B 1 414 ? -15.914 -7.246 0.754 1 98.12 414 LEU B O 1
ATOM 6699 N N . ALA B 1 415 ? -15.102 -9.336 0.919 1 97.94 415 ALA B N 1
ATOM 6700 C CA . ALA B 1 415 ? -14.531 -9.312 -0.425 1 97.94 415 ALA B CA 1
ATOM 6701 C C . ALA B 1 415 ? -15.609 -9.078 -1.476 1 97.94 415 ALA B C 1
ATOM 6703 O O . ALA B 1 415 ? -15.398 -8.336 -2.439 1 97.94 415 ALA B O 1
ATOM 6704 N N . ASP B 1 416 ? -16.781 -9.688 -1.294 1 97.62 416 ASP B N 1
ATOM 6705 C CA . ASP B 1 416 ? -17.891 -9.5 -2.23 1 97.62 416 ASP B CA 1
ATOM 6706 C C . ASP B 1 416 ? -18.375 -8.047 -2.227 1 97.62 416 ASP B C 1
ATOM 6708 O O . ASP B 1 416 ? -18.594 -7.457 -3.287 1 97.62 416 ASP B O 1
ATOM 6712 N N . VAL B 1 417 ? -18.531 -7.52 -1.055 1 98.06 417 VAL B N 1
ATOM 6713 C CA . VAL B 1 417 ? -18.938 -6.125 -0.947 1 98.06 417 VAL B CA 1
ATOM 6714 C C . VAL B 1 417 ? -17.922 -5.227 -1.647 1 98.06 417 VAL B C 1
ATOM 6716 O O . VAL B 1 417 ? -18.297 -4.34 -2.42 1 98.06 417 VAL B O 1
ATOM 6719 N N . LEU B 1 418 ? -16.672 -5.473 -1.383 1 97.94 418 LEU B N 1
ATOM 6720 C CA . LEU B 1 418 ? -15.625 -4.68 -2.01 1 97.94 418 LEU B CA 1
ATOM 6721 C C . LEU B 1 418 ? -15.672 -4.812 -3.529 1 97.94 418 LEU B C 1
ATOM 6723 O O . LEU B 1 418 ? -15.516 -3.822 -4.246 1 97.94 418 LEU B O 1
ATOM 6727 N N . TYR B 1 419 ? -15.938 -6.012 -4.016 1 97.69 419 TYR B N 1
ATOM 6728 C CA . TYR B 1 419 ? -16 -6.238 -5.457 1 97.69 419 TYR B CA 1
ATOM 6729 C C . TYR B 1 419 ? -17.125 -5.41 -6.086 1 97.69 419 TYR B C 1
ATOM 6731 O O . TYR B 1 419 ? -16.875 -4.617 -6.996 1 97.69 419 TYR B O 1
ATOM 6739 N N . PHE B 1 420 ? -18.281 -5.523 -5.617 1 97.62 420 PHE B N 1
ATOM 6740 C CA . PHE B 1 420 ? -19.422 -4.855 -6.23 1 97.62 420 PHE B CA 1
ATOM 6741 C C . PHE B 1 420 ? -19.344 -3.348 -6.031 1 97.62 420 PHE B C 1
ATOM 6743 O O . PHE B 1 420 ? -19.734 -2.578 -6.906 1 97.62 420 PHE B O 1
ATOM 6750 N N . ALA B 1 421 ? -18.891 -2.953 -4.844 1 98.19 421 ALA B N 1
ATOM 6751 C CA . ALA B 1 421 ? -18.703 -1.524 -4.605 1 98.19 421 ALA B CA 1
ATOM 6752 C C . ALA B 1 421 ? -17.703 -0.93 -5.598 1 98.19 421 ALA B C 1
ATOM 6754 O O . ALA B 1 421 ? -17.922 0.168 -6.121 1 98.19 421 ALA B O 1
ATOM 6755 N N . MET B 1 422 ? -16.641 -1.642 -5.887 1 97.94 422 MET B N 1
ATOM 6756 C CA . MET B 1 422 ? -15.617 -1.161 -6.82 1 97.94 422 MET B CA 1
ATOM 6757 C C . MET B 1 422 ? -16.156 -1.15 -8.25 1 97.94 422 MET B C 1
ATOM 6759 O O . MET B 1 422 ? -15.797 -0.282 -9.047 1 97.94 422 MET B O 1
ATOM 6763 N N . VAL B 1 423 ? -17.016 -2.148 -8.609 1 97.25 423 VAL B N 1
ATOM 6764 C CA . VAL B 1 423 ? -17.656 -2.123 -9.922 1 97.25 423 VAL B CA 1
ATOM 6765 C C . VAL B 1 423 ? -18.438 -0.822 -10.094 1 97.25 423 VAL B C 1
ATOM 6767 O O . VAL B 1 423 ? -18.312 -0.145 -11.109 1 97.25 423 VAL B O 1
ATOM 6770 N N . ARG B 1 424 ? -19.156 -0.471 -9.078 1 97.56 424 ARG B N 1
ATOM 6771 C CA . ARG B 1 424 ? -19.938 0.759 -9.117 1 97.56 424 ARG B CA 1
ATOM 6772 C C . ARG B 1 424 ? -19.031 1.983 -9.219 1 97.56 424 ARG B C 1
ATOM 6774 O O . ARG B 1 424 ? -19.312 2.912 -9.977 1 97.56 424 ARG B O 1
ATOM 6781 N N . ALA B 1 425 ? -18.031 2.025 -8.422 1 97.81 425 ALA B N 1
ATOM 6782 C CA . ALA B 1 425 ? -17.094 3.154 -8.398 1 97.81 425 ALA B CA 1
ATOM 6783 C C . ALA B 1 425 ? -16.422 3.34 -9.758 1 97.81 425 ALA B C 1
ATOM 6785 O O . ALA B 1 425 ? -16.391 4.453 -10.297 1 97.81 425 ALA B O 1
ATOM 6786 N N . ILE B 1 426 ? -15.969 2.242 -10.336 1 96.62 426 ILE B N 1
ATOM 6787 C CA . ILE B 1 426 ? -15.25 2.301 -11.609 1 96.62 426 ILE B CA 1
ATOM 6788 C C . ILE B 1 426 ? -16.203 2.744 -12.719 1 96.62 426 ILE B C 1
ATOM 6790 O O . ILE B 1 426 ? -15.82 3.529 -13.594 1 96.62 426 ILE B O 1
ATOM 6794 N N . LYS B 1 427 ? -17.391 2.252 -12.672 1 96 427 LYS B N 1
ATOM 6795 C CA . LYS B 1 427 ? -18.391 2.678 -13.641 1 96 427 LYS B CA 1
ATOM 6796 C C . LYS B 1 427 ? -18.594 4.191 -13.602 1 96 427 LYS B C 1
ATOM 6798 O O . LYS B 1 427 ? -18.828 4.816 -14.633 1 96 427 LYS B O 1
ATOM 6803 N N . ALA B 1 428 ? -18.484 4.785 -12.43 1 96.69 428 ALA B N 1
ATOM 6804 C CA . ALA B 1 428 ? -18.703 6.215 -12.234 1 96.69 428 ALA B CA 1
ATOM 6805 C C . ALA B 1 428 ? -17.406 6.996 -12.43 1 96.69 428 ALA B C 1
ATOM 6807 O O . ALA B 1 428 ? -17.375 8.211 -12.234 1 96.69 428 ALA B O 1
ATOM 6808 N N . GLY B 1 429 ? -16.281 6.316 -12.703 1 94.88 429 GLY B N 1
ATOM 6809 C CA . GLY B 1 429 ? -15 6.973 -12.883 1 94.88 429 GLY B CA 1
ATOM 6810 C C . GLY B 1 429 ? -14.32 7.324 -11.578 1 94.88 429 GLY B C 1
ATOM 6811 O O . GLY B 1 429 ? -13.516 8.258 -11.516 1 94.88 429 GLY B O 1
ATOM 6812 N N . VAL B 1 430 ? -14.672 6.68 -10.531 1 97.06 430 VAL B N 1
ATOM 6813 C CA . VAL B 1 430 ? -14.125 6.934 -9.203 1 97.06 430 VAL B CA 1
ATOM 6814 C C . VAL B 1 430 ? -13.117 5.848 -8.836 1 97.06 430 VAL B C 1
ATOM 6816 O O . VAL B 1 430 ? -13.367 4.664 -9.07 1 97.06 430 VAL B O 1
ATOM 6819 N N . SER B 1 431 ? -11.969 6.211 -8.312 1 95 431 SER B N 1
ATOM 6820 C CA . SER B 1 431 ? -10.914 5.277 -7.938 1 95 431 SER B CA 1
ATOM 6821 C C . SER B 1 431 ? -10.945 4.988 -6.441 1 95 431 SER B C 1
ATOM 6823 O O . SER B 1 431 ? -11.641 5.672 -5.684 1 95 431 SER B O 1
ATOM 6825 N N . ILE B 1 432 ? -10.234 3.943 -6.055 1 95.81 432 ILE B N 1
ATOM 6826 C CA . ILE B 1 432 ? -10.102 3.627 -4.637 1 95.81 432 ILE B CA 1
ATOM 6827 C C . ILE B 1 432 ? -9.391 4.77 -3.918 1 95.81 432 ILE B C 1
ATOM 6829 O O . ILE B 1 432 ? -9.688 5.062 -2.756 1 95.81 432 ILE B O 1
ATOM 6833 N N . ASP B 1 433 ? -8.445 5.465 -4.562 1 95.5 433 ASP B N 1
ATOM 6834 C CA . ASP B 1 433 ? -7.73 6.586 -3.959 1 95.5 433 ASP B CA 1
ATOM 6835 C C . ASP B 1 433 ? -8.688 7.73 -3.631 1 95.5 433 ASP B C 1
ATOM 6837 O O . ASP B 1 433 ? -8.484 8.445 -2.648 1 95.5 433 ASP B O 1
ATOM 6841 N N . ASP B 1 434 ? -9.688 7.891 -4.449 1 96 434 ASP B N 1
ATOM 6842 C CA . ASP B 1 434 ? -10.695 8.906 -4.164 1 96 434 ASP B CA 1
ATOM 6843 C C . ASP B 1 434 ? -11.43 8.602 -2.857 1 96 434 ASP B C 1
ATOM 6845 O O . ASP B 1 434 ? -11.68 9.508 -2.059 1 96 434 ASP B O 1
ATOM 6849 N N . ALA B 1 435 ? -11.781 7.383 -2.699 1 95.75 435 ALA B N 1
ATOM 6850 C CA . ALA B 1 435 ? -12.453 6.977 -1.468 1 95.75 435 ALA B CA 1
ATOM 6851 C C . ALA B 1 435 ? -11.531 7.117 -0.263 1 95.75 435 ALA B C 1
ATOM 6853 O O . ALA B 1 435 ? -11.961 7.523 0.817 1 95.75 435 ALA B O 1
ATOM 6854 N N . ILE B 1 436 ? -10.289 6.793 -0.479 1 94.25 436 ILE B N 1
ATOM 6855 C CA . ILE B 1 436 ? -9.289 6.895 0.577 1 94.25 436 ILE B CA 1
ATOM 6856 C C . ILE B 1 436 ? -9.117 8.359 0.99 1 94.25 436 ILE B C 1
ATOM 6858 O O . ILE B 1 436 ? -9.031 8.664 2.182 1 94.25 436 ILE B O 1
ATOM 6862 N N . ALA B 1 437 ? -9.047 9.18 0.033 1 94.94 437 ALA B N 1
ATOM 6863 C CA . ALA B 1 437 ? -8.945 10.609 0.315 1 94.94 437 ALA B CA 1
ATOM 6864 C C . ALA B 1 437 ? -10.117 11.086 1.171 1 94.94 437 ALA B C 1
ATOM 6866 O O . ALA B 1 437 ? -9.938 11.875 2.1 1 94.94 437 ALA B O 1
ATOM 6867 N N . GLU B 1 438 ? -11.281 10.594 0.878 1 95.31 438 GLU B N 1
ATOM 6868 C CA . GLU B 1 438 ? -12.469 10.938 1.654 1 95.31 438 GLU B CA 1
ATOM 6869 C C . GLU B 1 438 ? -12.367 10.422 3.086 1 95.31 438 GLU B C 1
ATOM 6871 O O . GLU B 1 438 ? -12.68 11.141 4.035 1 95.31 438 GLU B O 1
ATOM 6876 N N . LEU B 1 439 ? -11.922 9.242 3.178 1 95.38 439 LEU B N 1
ATOM 6877 C CA . LEU B 1 439 ? -11.758 8.648 4.5 1 95.38 439 LEU B CA 1
ATOM 6878 C C . LEU B 1 439 ? -10.75 9.438 5.324 1 95.38 439 LEU B C 1
ATOM 6880 O O . LEU B 1 439 ? -10.992 9.727 6.5 1 95.38 439 LEU B O 1
ATOM 6884 N N . ASP B 1 440 ? -9.672 9.781 4.734 1 94.5 440 ASP B N 1
ATOM 6885 C CA . ASP B 1 440 ? -8.609 10.5 5.434 1 94.5 440 ASP B CA 1
ATOM 6886 C C . ASP B 1 440 ? -9.07 11.898 5.832 1 94.5 440 ASP B C 1
ATOM 6888 O O . ASP B 1 440 ? -8.766 12.375 6.93 1 94.5 440 ASP B O 1
ATOM 6892 N N . ARG B 1 441 ? -9.75 12.539 4.953 1 93.38 441 ARG B N 1
ATOM 6893 C CA . ARG B 1 441 ? -10.289 13.852 5.266 1 93.38 441 ARG B CA 1
ATOM 6894 C C . ARG B 1 441 ? -11.211 13.789 6.48 1 93.38 441 ARG B C 1
ATOM 6896 O O . ARG B 1 441 ? -11.141 14.656 7.359 1 93.38 441 ARG B O 1
ATOM 6903 N N . ARG B 1 442 ? -11.977 12.797 6.609 1 91.25 442 ARG B N 1
ATOM 6904 C CA . ARG B 1 442 ? -12.992 12.672 7.652 1 91.25 442 ARG B CA 1
ATOM 6905 C C . ARG B 1 442 ? -12.352 12.375 9.008 1 91.25 442 ARG B C 1
ATOM 6907 O O . ARG B 1 442 ? -12.969 12.602 10.047 1 91.25 442 ARG B O 1
ATOM 6914 N N . THR B 1 443 ? -11.195 11.914 8.984 1 89.19 443 THR B N 1
ATOM 6915 C CA . THR B 1 443 ? -10.5 11.625 10.234 1 89.19 443 THR B CA 1
ATOM 6916 C C . THR B 1 443 ? -10.156 12.914 10.969 1 89.19 443 THR B C 1
ATOM 6918 O O . THR B 1 443 ? -9.859 12.898 12.164 1 89.19 443 THR B O 1
ATOM 6921 N N . ARG B 1 444 ? -10.188 13.992 10.281 1 90.81 444 ARG B N 1
ATOM 6922 C CA . ARG B 1 444 ? -9.766 15.266 10.859 1 90.81 444 ARG B CA 1
ATOM 6923 C C . ARG B 1 444 ? -10.945 15.984 11.5 1 90.81 444 ARG B C 1
ATOM 6925 O O . ARG B 1 444 ? -10.766 16.984 12.195 1 90.81 444 ARG B O 1
ATOM 6932 N N . LYS B 1 445 ? -12.125 15.461 11.312 1 90.19 445 LYS B N 1
ATOM 6933 C CA . LYS B 1 445 ? -13.32 16.109 11.844 1 90.19 445 LYS B CA 1
ATOM 6934 C C . LYS B 1 445 ? -13.336 16.078 13.367 1 90.19 445 LYS B C 1
ATOM 6936 O O . LYS B 1 445 ? -12.953 15.078 13.977 1 90.19 445 LYS B O 1
ATOM 6941 N N . VAL B 1 446 ? -13.742 17.156 13.93 1 88.94 446 VAL B N 1
ATOM 6942 C CA . VAL B 1 446 ? -13.797 17.234 15.391 1 88.94 446 VAL B CA 1
ATOM 6943 C C . VAL B 1 446 ? -15.25 17.203 15.859 1 88.94 446 VAL B C 1
ATOM 6945 O O . VAL B 1 446 ? -15.531 16.859 17.016 1 88.94 446 VAL B O 1
ATOM 6948 N N . THR B 1 447 ? -16.156 17.594 15.039 1 77.38 447 THR B N 1
ATOM 6949 C CA . THR B 1 447 ? -17.578 17.516 15.391 1 77.38 447 THR B CA 1
ATOM 6950 C C . THR B 1 447 ? -18.094 16.094 15.25 1 77.38 447 THR B C 1
ATOM 6952 O O . THR B 1 447 ? -17.781 15.406 14.266 1 77.38 447 THR B O 1
ATOM 6955 N N . ARG B 1 448 ? -18.75 15.695 16.312 1 65.75 448 ARG B N 1
ATOM 6956 C CA . ARG B 1 448 ? -19.203 14.312 16.359 1 65.75 448 ARG B CA 1
ATOM 6957 C C . ARG B 1 448 ? -20.625 14.188 15.812 1 65.75 448 ARG B C 1
ATOM 6959 O O . ARG B 1 448 ? -21.438 15.094 15.969 1 65.75 448 ARG B O 1
ATOM 6966 N N . ARG B 1 449 ? -20.906 13.117 15.055 1 54.56 449 ARG B N 1
ATOM 6967 C CA . ARG B 1 449 ? -22.188 12.797 14.438 1 54.56 449 ARG B CA 1
ATOM 6968 C C . ARG B 1 449 ? -23.047 11.961 15.383 1 54.56 449 ARG B C 1
ATOM 6970 O O . ARG B 1 449 ? -22.547 11.07 16.062 1 54.56 449 ARG B O 1
ATOM 6977 N N . LYS B 1 450 ? -24.344 12.266 15.445 1 47.78 450 LYS B N 1
ATOM 6978 C CA . LYS B 1 450 ? -25.281 11.445 16.219 1 47.78 450 LYS B CA 1
ATOM 6979 C C . LYS B 1 450 ? -25.609 10.156 15.477 1 47.78 450 LYS B C 1
ATOM 6981 O O . LYS B 1 450 ? -25.891 9.125 16.094 1 47.78 450 LYS B O 1
ATOM 6986 N N . GLY B 1 451 ? -25.375 9.852 14.031 1 47.34 451 GLY B N 1
ATOM 6987 C CA . GLY B 1 451 ? -25.438 8.742 13.102 1 47.34 451 GLY B CA 1
ATOM 6988 C C . GLY B 1 451 ? -26.734 7.969 13.18 1 47.34 451 GLY B C 1
ATOM 6989 O O . GLY B 1 451 ? -26.75 6.742 13.047 1 47.34 451 GLY B O 1
ATOM 6990 N N . ASP B 1 452 ? -28.047 8.516 13.414 1 46.31 452 ASP B N 1
ATOM 6991 C CA . ASP B 1 452 ? -29.297 7.762 13.453 1 46.31 452 ASP B CA 1
ATOM 6992 C C . ASP B 1 452 ? -29.672 7.254 12.062 1 46.31 452 ASP B C 1
ATOM 6994 O O . ASP B 1 452 ? -29.266 7.844 11.055 1 46.31 452 ASP B O 1
ATOM 6998 N N . SER B 1 453 ? -30.141 6.012 11.805 1 44.56 453 SER B N 1
ATOM 6999 C CA . SER B 1 453 ? -30.609 5.449 10.547 1 44.56 453 SER B CA 1
ATOM 7000 C C . SER B 1 453 ? -31.75 6.27 9.969 1 44.56 453 SER B C 1
ATOM 7002 O O . SER B 1 453 ? -32.594 6.789 10.711 1 44.56 453 SER B O 1
ATOM 7004 N N . LYS B 1 454 ? -31.75 6.648 8.586 1 43.81 454 LYS B N 1
ATOM 7005 C CA . LYS B 1 454 ? -32.844 7.355 7.91 1 43.81 454 LYS B CA 1
ATOM 7006 C C . LYS B 1 454 ? -33.969 6.406 7.578 1 43.81 454 LYS B C 1
ATOM 7008 O O . LYS B 1 454 ? -33.812 5.469 6.797 1 43.81 454 LYS B O 1
ATOM 7013 N N . ALA B 1 455 ? -35.125 6.621 7.93 1 41.88 455 ALA B N 1
ATOM 7014 C CA . ALA B 1 455 ? -36.312 5.777 7.809 1 41.88 455 ALA B CA 1
ATOM 7015 C C . ALA B 1 455 ? -36.719 5.59 6.348 1 41.88 455 ALA B C 1
ATOM 7017 O O . ALA B 1 455 ? -37.062 4.484 5.93 1 41.88 455 ALA B O 1
ATOM 7018 N N . PHE B 1 456 ? -36.688 6.535 5.473 1 39.16 456 PHE B N 1
ATOM 7019 C CA . PHE B 1 456 ? -37.219 6.453 4.117 1 39.16 456 PHE B CA 1
ATOM 7020 C C . PHE B 1 456 ? -36.344 5.566 3.244 1 39.16 456 PHE B C 1
ATOM 7022 O O . PHE B 1 456 ? -36.812 4.914 2.32 1 39.16 456 PHE B O 1
ATOM 7029 N N . ARG B 1 457 ? -35.062 5.543 3.307 1 42.19 457 ARG B N 1
ATOM 7030 C CA . ARG B 1 457 ? -34.156 4.754 2.488 1 42.19 457 ARG B CA 1
ATOM 7031 C C . ARG B 1 457 ? -34.281 3.266 2.805 1 42.19 457 ARG B C 1
ATOM 7033 O O . ARG B 1 457 ? -34.125 2.42 1.925 1 42.19 457 ARG B O 1
ATOM 7040 N N . ILE B 1 458 ? -34.719 3.01 3.91 1 43.22 458 ILE B N 1
ATOM 7041 C CA . ILE B 1 458 ? -35.031 1.646 4.305 1 43.22 458 ILE B CA 1
ATOM 7042 C C . ILE B 1 458 ? -36.281 1.17 3.521 1 43.22 458 ILE B C 1
ATOM 7044 O O . ILE B 1 458 ? -36.281 0.046 3.016 1 43.22 458 ILE B O 1
ATOM 7048 N N . ALA B 1 459 ? -37.219 1.978 3.295 1 42.66 459 ALA B N 1
ATOM 7049 C CA . ALA B 1 459 ? -38.438 1.656 2.527 1 42.66 459 ALA B CA 1
ATOM 7050 C C . ALA B 1 459 ? -38.094 1.429 1.057 1 42.66 459 ALA B C 1
ATOM 7052 O O . ALA B 1 459 ? -38.594 0.485 0.438 1 42.66 459 ALA B O 1
ATOM 7053 N N . ALA B 1 460 ? -37.375 2.223 0.458 1 42.62 460 ALA B N 1
ATOM 7054 C CA . ALA B 1 460 ? -37.031 2.125 -0.956 1 42.62 460 ALA B CA 1
ATOM 7055 C C . ALA B 1 460 ? -36.156 0.893 -1.221 1 42.62 460 ALA B C 1
ATOM 7057 O O . ALA B 1 460 ? -36.312 0.215 -2.236 1 42.62 460 ALA B O 1
ATOM 7058 N N . GLY B 1 461 ? -35.188 0.598 -0.484 1 42.88 461 GLY B N 1
ATOM 7059 C CA . GLY B 1 461 ? -34.438 -0.65 -0.569 1 42.88 461 GLY B CA 1
ATOM 7060 C C . GLY B 1 461 ? -35.344 -1.878 -0.458 1 42.88 461 GLY B C 1
ATOM 7061 O O . GLY B 1 461 ? -35.156 -2.852 -1.189 1 42.88 461 GLY B O 1
ATOM 7062 N N . ASN B 1 462 ? -36.406 -1.775 0.313 1 44.31 462 ASN B N 1
ATOM 7063 C CA . ASN B 1 462 ? -37.406 -2.812 0.431 1 44.31 462 ASN B CA 1
ATOM 7064 C C . ASN B 1 462 ? -38.188 -3.01 -0.881 1 44.31 462 ASN B C 1
ATOM 7066 O O . ASN B 1 462 ? -38.5 -4.141 -1.251 1 44.31 462 ASN B O 1
ATOM 7070 N N . GLU B 1 463 ? -38.625 -2.07 -1.491 1 45.38 463 GLU B N 1
ATOM 7071 C CA . GLU B 1 463 ? -39.375 -2.146 -2.746 1 45.38 463 GLU B CA 1
ATOM 7072 C C . GLU B 1 463 ? -38.5 -2.76 -3.855 1 45.38 463 GLU B C 1
ATOM 7074 O O . GLU B 1 463 ? -39.031 -3.508 -4.691 1 45.38 463 GLU B O 1
ATOM 7079 N N . ILE B 1 464 ? -37.344 -2.443 -3.961 1 40.28 464 ILE B N 1
ATOM 7080 C CA . ILE B 1 464 ? -36.469 -2.951 -5.008 1 40.28 464 ILE B CA 1
ATOM 7081 C C . ILE B 1 464 ? -36.219 -4.441 -4.785 1 40.28 464 ILE B C 1
ATOM 7083 O O . ILE B 1 464 ? -36.25 -5.23 -5.734 1 40.28 464 ILE B O 1
ATOM 7087 N N . LEU B 1 465 ? -36.094 -4.836 -3.637 1 39.97 465 LEU B N 1
ATOM 7088 C CA . LEU B 1 465 ? -35.844 -6.25 -3.355 1 39.97 465 LEU B CA 1
ATOM 7089 C C . LEU B 1 465 ? -37.156 -7.043 -3.473 1 39.97 465 LEU B C 1
ATOM 7091 O O . LEU B 1 465 ? -37.125 -8.234 -3.799 1 39.97 465 LEU B O 1
ATOM 7095 N N . GLY B 1 466 ? -38.406 -6.574 -3.402 1 38.28 466 GLY B N 1
ATOM 7096 C CA . GLY B 1 466 ? -39.688 -7.23 -3.57 1 38.28 466 GLY B CA 1
ATOM 7097 C C . GLY B 1 466 ? -40.031 -7.527 -5.02 1 38.28 466 GLY B C 1
ATOM 7098 O O . GLY B 1 466 ? -40.844 -8.406 -5.309 1 38.28 466 GLY B O 1
ATOM 7099 N N . LYS B 1 467 ? -39.844 -6.781 -6.031 1 37.66 467 LYS B N 1
ATOM 7100 C CA . LYS B 1 467 ? -40.281 -7.004 -7.402 1 37.66 467 LYS B CA 1
ATOM 7101 C C . LYS B 1 467 ? -39.625 -8.242 -8.008 1 37.66 467 LYS B C 1
ATOM 7103 O O . LYS B 1 467 ? -40.031 -8.695 -9.086 1 37.66 467 LYS B O 1
ATOM 7108 N N . THR B 1 468 ? -38.531 -8.727 -7.738 1 31.91 468 THR B N 1
ATOM 7109 C CA . THR B 1 468 ? -38 -9.773 -8.586 1 31.91 468 THR B CA 1
ATOM 7110 C C . THR B 1 468 ? -38.594 -11.133 -8.234 1 31.91 468 THR B C 1
ATOM 7112 O O . THR B 1 468 ? -38.156 -12.164 -8.727 1 31.91 468 THR B O 1
ATOM 7115 N N . GLU B 1 469 ? -39.531 -11.203 -7.379 1 27.52 469 GLU B N 1
ATOM 7116 C CA . GLU B 1 469 ? -40.188 -12.508 -7.266 1 27.52 469 GLU B CA 1
ATOM 7117 C C . GLU B 1 469 ? -41.094 -12.773 -8.469 1 27.52 469 GLU B C 1
ATOM 7119 O O . GLU B 1 469 ? -41.625 -13.875 -8.609 1 27.52 469 GLU B O 1
ATOM 7124 N N . LYS B 1 470 ? -41.531 -11.891 -9.336 1 28.14 470 LYS B N 1
ATOM 7125 C CA . LYS B 1 470 ? -42.375 -12.484 -10.375 1 28.14 470 LYS B CA 1
ATOM 7126 C C . LYS B 1 470 ? -41.531 -13.055 -11.508 1 28.14 470 LYS B C 1
ATOM 7128 O O . LYS B 1 470 ? -40.625 -12.391 -12.008 1 28.14 470 LYS B O 1
#

Foldseek 3Di:
DFFAEAAEAQAEACVPLQNVQRLQQQEYEYEQCRYDPLSVVLLVVLLVLLLVLQPQDLVDPDPVSNVVSVVVSVVSLVVSLVSLLCSQCPVRVAQLLGHAYEYEDELVSLVSSLQSSQLSNLQSRHQAYEYALQCLVSLVSNPFAQARYEHEEELVDDDLVSLVSSVVRHLEYEYEFDPPDDLVVSVVSLVVVCVSNVDQRGAYEYEDEPHDPPDDLCRLLVSLLVSSVVCAPRRYYYYYYPDGLLSSLSNRLSSADAPDPVRWFWEFEAELVRHTQEIFTADSVQSSVCSRVQWRWGADPVVRGIDQPCPPPVFIWGWRHWDADNRRRYIYTHIDTDDDPARPRDPVRERHPVHHDDDLRNLLVVLLVCCVDPDPPDPLVCCLVPVLVLVLQLLVLVVQLVPDDDPVSNVVSVSSNSNSVSSVCVSVVHGPSNVSSVVSSSVSNRDDDPPDDDPVVVVVSVVSNPPVPD/DFFAEAAEAQAEACVPLQNVQRLQAQEYEYEQCRYDPLSVVLVVVLLVLLLVLQPQDLVDPDPVSNVVSVVVSVVSLVVSLVSLLCSQCPVRVAQLLGHAYEYEDELVSLVSSLQSSQLSNLQSRHQAYEYALQCVNSLVSNPFAQARYEHEEELVDDDLVSLVSSVVRHLEYEYEFDPPDDLVVSVVSLVVVCVSNVDQRRAYEYEDEPHDPPDDLCRVLVSLLVSSVVCAPRRYYYYYYPDGLLSSLSNRLSSADAPDPVRWFWEFEAELVRHTQEIFTADSVQSSVCSSVQWRWGADPVVRGIDQPCPPPVFIWGWRHWDADNRRRYIYTHIDTDHDPARPRDPVRERHPVHHDDDLRNLLVVLLVCCVPPDPPDPLVCCLVDVLVLVVQLVVLVVQLVPDDDPVSNVVSVSSNSNSVSSVCVSVVHGPSNVSSVVSSSVSNRDDDPPDDDDVVVVVSVVSVPPVPD

Nearest PDB structures (foldseek):
  6j2l-assembly1_A  TM=8.367E-01  e=1.672E-12  Shigella flexneri
  7bgn-assembly3_E  TM=7.106E-01  e=3.677E-13  Medicago truncatula
  6j22-assembly1_A  TM=8.369E-01  e=2.313E-12  Shigella flexneri
  6j22-assembly1_B  TM=7.874E-01  e=4.065E-11  Shigella flexneri
  1zps-assembly1_A  TM=9.260E-01  e=7.897E-08  Methanothermobacter thermautotrophicus